Protein AF-0000000070044252 (afdb_homodimer)

Organism: NCBI:txid859350

InterPro domains:
  IPR023753 FAD/NAD(P)-binding domain [PF07992] (6-343)
  IPR036188 FAD/NAD(P)-binding domain superfamily [SSF51905] (4-217)
  IPR036188 FAD/NAD(P)-binding domain superfamily [SSF51905] (164-355)
  IPR045024 Alternative NADH dehydrogenase [PTHR43706] (3-430)
  IPR054585 External alternative NADH-ubiquinone oxidoreductase-like, C-terminal domain [PF22366] (367-426)

Structure (mmCIF, N/CA/C/O backbone):
data_AF-0000000070044252-model_v1
#
loop_
_entity.id
_entity.type
_entity.pdbx_description
1 polymer 'NADH:ubiquinone reductase (non-electrogenic)'
#
loop_
_atom_site.group_PDB
_atom_site.id
_atom_site.type_symbol
_atom_site.label_atom_id
_atom_site.label_alt_id
_atom_site.label_comp_id
_atom_site.label_asym_id
_atom_site.label_entity_id
_atom_site.label_seq_id
_atom_site.pdbx_PDB_ins_code
_atom_site.Cartn_x
_atom_site.Cartn_y
_atom_site.Cartn_z
_atom_site.occupancy
_atom_site.B_iso_or_equiv
_atom_site.auth_seq_id
_atom_site.auth_comp_id
_atom_site.auth_asym_id
_atom_site.auth_atom_id
_atom_site.pdbx_PDB_model_num
ATOM 1 N N . MET A 1 1 ? 35.156 29.438 9.219 1 39.16 1 MET A N 1
ATOM 2 C CA . MET A 1 1 ? 33.906 29.703 8.523 1 39.16 1 MET A CA 1
ATOM 3 C C . MET A 1 1 ? 32.781 29.984 9.508 1 39.16 1 MET A C 1
ATOM 5 O O . MET A 1 1 ? 32.688 29.344 10.555 1 39.16 1 MET A O 1
ATOM 9 N N . ALA A 1 2 ? 32.281 31.156 9.438 1 53.16 2 ALA A N 1
ATOM 10 C CA . ALA A 1 2 ? 31.344 31.625 10.438 1 53.16 2 ALA A CA 1
ATOM 11 C C . ALA A 1 2 ? 30.219 30.609 10.633 1 53.16 2 ALA A C 1
ATOM 13 O O . ALA A 1 2 ? 29.812 29.938 9.68 1 53.16 2 ALA A O 1
ATOM 14 N N . LYS A 1 3 ? 29.875 30.219 11.836 1 78.75 3 LYS A N 1
ATOM 15 C CA . LYS A 1 3 ? 28.891 2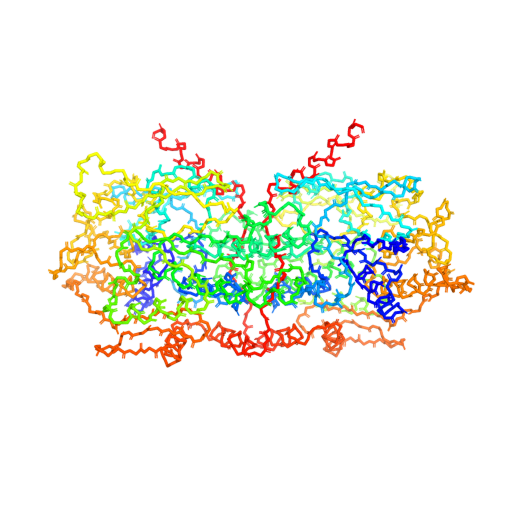9.219 12.203 1 78.75 3 LYS A CA 1
ATOM 16 C C . LYS A 1 3 ? 27.516 29.547 11.602 1 78.75 3 LYS A C 1
ATOM 18 O O . LYS A 1 3 ? 27.016 30.656 11.766 1 78.75 3 LYS A O 1
ATOM 23 N N . LYS A 1 4 ? 27 28.781 10.602 1 90.19 4 LYS A N 1
ATOM 24 C CA . LYS A 1 4 ? 25.703 28.984 9.969 1 90.19 4 LYS A CA 1
ATOM 25 C C . LYS A 1 4 ? 24.578 29 11 1 90.19 4 LYS A C 1
ATOM 27 O O . LYS A 1 4 ? 24.625 28.266 11.984 1 90.19 4 LYS A O 1
ATOM 32 N N . LYS A 1 5 ? 23.734 30.016 10.898 1 96.06 5 LYS A N 1
ATOM 33 C CA . LYS A 1 5 ? 22.5 29.969 11.688 1 96.06 5 LYS A CA 1
ATOM 34 C C . LYS A 1 5 ? 21.594 28.828 11.227 1 96.06 5 LYS A C 1
ATOM 36 O O . LYS A 1 5 ? 21.234 28.75 10.047 1 96.06 5 LYS A O 1
ATOM 41 N N . LYS A 1 6 ? 21.281 28.016 12.125 1 97.25 6 LYS A N 1
ATOM 42 C CA . LYS A 1 6 ? 20.5 26.812 11.812 1 97.25 6 LYS A CA 1
ATOM 43 C C . LYS A 1 6 ? 19.031 27.016 12.148 1 97.25 6 LYS A C 1
ATOM 45 O O . LYS A 1 6 ? 18.672 27.219 13.312 1 97.25 6 LYS A O 1
ATOM 50 N N . ILE A 1 7 ? 18.203 26.953 11.156 1 98.62 7 ILE A N 1
ATOM 51 C CA . ILE A 1 7 ? 16.75 26.969 11.32 1 98.62 7 ILE A CA 1
ATOM 52 C C . ILE A 1 7 ? 16.203 25.547 11.195 1 98.62 7 ILE A C 1
ATOM 54 O O . ILE A 1 7 ? 16.328 24.922 10.133 1 98.62 7 ILE A O 1
ATOM 58 N N . VAL A 1 8 ? 15.586 25 12.266 1 98.75 8 VAL A N 1
ATOM 59 C CA . VAL A 1 8 ? 15.031 23.656 12.273 1 98.75 8 VAL A CA 1
ATOM 60 C C . VAL A 1 8 ? 13.508 23.719 12.203 1 98.75 8 VAL A C 1
ATOM 62 O O . VAL A 1 8 ? 12.875 24.469 12.953 1 98.75 8 VAL A O 1
ATOM 65 N N . ILE A 1 9 ? 12.969 23.047 11.242 1 98.88 9 ILE A N 1
ATOM 66 C CA . ILE A 1 9 ? 11.531 22.922 11.078 1 98.88 9 ILE A CA 1
ATOM 67 C C . ILE A 1 9 ? 11.094 21.5 11.445 1 98.88 9 ILE A C 1
ATOM 69 O O . ILE A 1 9 ? 11.562 20.531 10.859 1 98.88 9 ILE A O 1
ATOM 73 N N . LEU A 1 10 ? 10.203 21.375 12.445 1 98.5 10 LEU A N 1
ATOM 74 C CA . LEU A 1 10 ? 9.695 20.078 12.867 1 98.5 10 LEU A CA 1
ATOM 75 C C . LEU A 1 10 ? 8.328 19.797 12.266 1 98.5 10 LEU A C 1
ATOM 77 O O . LEU A 1 10 ? 7.355 20.5 12.578 1 98.5 10 LEU A O 1
ATOM 81 N N . GLY A 1 11 ? 8.25 18.75 11.453 1 98 11 GLY A N 1
ATOM 82 C CA . GLY A 1 11 ? 7 18.391 10.797 1 98 11 GLY A CA 1
ATOM 83 C C . GLY A 1 11 ? 7.004 18.672 9.305 1 98 11 GLY A C 1
ATOM 84 O O . GLY A 1 11 ? 7.266 19.797 8.883 1 98 11 GLY A O 1
ATOM 85 N N . GLY A 1 12 ? 6.695 17.672 8.523 1 97.31 12 GLY A N 1
ATOM 86 C CA . GLY A 1 12 ? 6.672 17.781 7.074 1 97.31 12 GLY A CA 1
ATOM 87 C C . GLY A 1 12 ? 5.27 17.797 6.5 1 97.31 12 GLY A C 1
ATOM 88 O O . GLY A 1 12 ? 5.023 17.266 5.418 1 97.31 12 GLY A O 1
ATOM 89 N N . GLY A 1 13 ? 4.316 18.344 7.227 1 96.81 13 GLY A N 1
ATOM 90 C CA . GLY A 1 13 ? 2.971 18.562 6.723 1 96.81 13 GLY A CA 1
ATOM 91 C C . GLY A 1 13 ? 2.824 19.875 5.98 1 96.81 13 GLY A C 1
ATOM 92 O O . GLY A 1 13 ? 3.818 20.469 5.559 1 96.81 13 GLY A O 1
ATOM 93 N N . PHE A 1 14 ? 1.609 20.359 5.816 1 96.5 14 PHE A N 1
ATOM 94 C CA . PHE A 1 14 ? 1.312 21.547 5.027 1 96.5 14 PHE A CA 1
ATOM 95 C C . PHE A 1 14 ? 2.025 22.781 5.598 1 96.5 14 PHE A C 1
ATOM 97 O O . PHE A 1 14 ? 2.621 23.562 4.855 1 96.5 14 PHE A O 1
ATOM 104 N N . ALA A 1 15 ? 1.99 22.906 6.879 1 98.19 15 ALA A N 1
ATOM 105 C CA . ALA A 1 15 ? 2.602 24.062 7.52 1 98.19 15 ALA A CA 1
ATOM 106 C C . ALA A 1 15 ? 4.121 24.031 7.383 1 98.19 15 ALA A C 1
ATOM 108 O O . ALA A 1 15 ? 4.734 25 6.949 1 98.19 15 ALA A O 1
ATOM 109 N N . GLY A 1 16 ? 4.703 22.875 7.742 1 98.62 16 GLY A N 1
ATOM 110 C CA . GLY A 1 16 ? 6.152 22.766 7.707 1 98.62 16 GLY A CA 1
ATOM 111 C C . GLY A 1 16 ? 6.727 22.906 6.309 1 98.62 16 GLY A C 1
ATOM 112 O O . GLY A 1 16 ? 7.691 23.656 6.102 1 98.62 16 GLY A O 1
ATOM 113 N N . VAL A 1 17 ? 6.172 22.25 5.363 1 98 17 VAL A N 1
ATOM 114 C CA . VAL A 1 17 ? 6.668 22.266 3.99 1 98 17 VAL A CA 1
ATOM 115 C C . VAL A 1 17 ? 6.531 23.672 3.412 1 98 17 VAL A C 1
ATOM 117 O O . VAL A 1 17 ? 7.457 24.188 2.779 1 98 17 VAL A O 1
ATOM 120 N N . GLU A 1 18 ? 5.367 24.297 3.631 1 98 18 GLU A N 1
ATOM 121 C CA . GLU A 1 18 ? 5.176 25.656 3.137 1 98 18 GLU A CA 1
ATOM 122 C C . GLU A 1 18 ? 6.164 26.625 3.787 1 98 18 GLU A C 1
ATOM 124 O O . GLU A 1 18 ? 6.719 27.5 3.117 1 98 18 GLU A O 1
ATOM 129 N N . CYS A 1 19 ? 6.406 26.484 5.059 1 98.75 19 CYS A N 1
ATOM 130 C CA . CYS A 1 19 ? 7.375 27.344 5.746 1 98.75 19 CYS A CA 1
ATOM 131 C C . CYS A 1 19 ? 8.766 27.172 5.141 1 98.75 19 CYS A C 1
ATOM 133 O O . CYS A 1 19 ? 9.445 28.172 4.871 1 98.75 19 CYS A O 1
ATOM 135 N N . ALA A 1 20 ? 9.164 25.938 4.949 1 98.56 20 ALA A N 1
ATOM 136 C CA . ALA A 1 20 ? 10.469 25.672 4.344 1 98.56 20 ALA A CA 1
ATOM 137 C C . ALA A 1 20 ? 10.578 26.312 2.965 1 98.56 20 ALA A C 1
ATOM 139 O O . ALA A 1 20 ? 11.586 26.938 2.648 1 98.56 20 ALA A O 1
ATOM 140 N N . ARG A 1 21 ? 9.539 26.141 2.172 1 97.62 21 ARG A N 1
ATOM 141 C CA . ARG A 1 21 ? 9.531 26.703 0.829 1 97.62 21 ARG A CA 1
ATOM 142 C C . ARG A 1 21 ? 9.695 28.219 0.873 1 97.62 21 ARG A C 1
ATOM 144 O O . ARG A 1 21 ? 10.477 28.797 0.104 1 97.62 21 ARG A O 1
ATOM 151 N N . GLN A 1 22 ? 8.961 28.891 1.762 1 98.19 22 GLN A N 1
ATOM 152 C CA . GLN A 1 22 ? 9.039 30.328 1.91 1 98.19 22 GLN A CA 1
ATOM 153 C C . GLN A 1 22 ? 10.438 30.766 2.354 1 98.19 22 GLN A C 1
ATOM 155 O O . GLN A 1 22 ? 10.992 31.734 1.82 1 98.19 22 GLN A O 1
ATOM 160 N N . LEU A 1 23 ? 10.992 30.078 3.271 1 98.38 23 LEU A N 1
ATOM 161 C CA . LEU A 1 23 ? 12.32 30.406 3.773 1 98.38 23 LEU A CA 1
ATOM 162 C C . LEU A 1 23 ? 13.375 30.188 2.689 1 98.38 23 LEU A C 1
ATOM 164 O O . LEU A 1 23 ? 14.312 30.984 2.574 1 98.38 23 LEU A O 1
ATOM 168 N N . GLU A 1 24 ? 13.234 29.062 1.935 1 97.75 24 GLU A N 1
ATOM 169 C CA . GLU A 1 24 ? 14.141 28.859 0.81 1 97.75 24 GLU A CA 1
ATOM 170 C C . GLU A 1 24 ? 14.117 30.031 -0.15 1 97.75 24 GLU A C 1
ATOM 172 O O . GLU A 1 24 ? 15.156 30.469 -0.645 1 97.75 24 GLU A O 1
ATOM 177 N N . SER A 1 25 ? 12.906 30.516 -0.414 1 96.88 25 SER A N 1
ATOM 178 C CA . SER A 1 25 ? 12.742 31.641 -1.335 1 96.88 25 SER A CA 1
ATOM 179 C C . SER A 1 25 ? 13.336 32.906 -0.76 1 96.88 25 SER A C 1
ATOM 181 O O . SER A 1 25 ? 13.914 33.719 -1.492 1 96.88 25 SER A O 1
ATOM 183 N N . GLN A 1 26 ? 13.258 33.125 0.502 1 96.12 26 GLN A N 1
ATOM 184 C CA . GLN A 1 26 ? 13.703 34.344 1.156 1 96.12 26 GLN A CA 1
ATOM 185 C C . GLN A 1 26 ? 15.219 34.375 1.326 1 96.12 26 GLN A C 1
ATOM 187 O O . GLN A 1 26 ? 15.859 35.406 1.148 1 96.12 26 GLN A O 1
ATOM 192 N N . PHE A 1 27 ? 15.758 33.219 1.661 1 95.12 27 PHE A N 1
ATOM 193 C CA . PHE A 1 27 ? 17.188 33.188 1.953 1 95.12 27 PHE A CA 1
ATOM 194 C C . PHE A 1 27 ? 17.969 32.75 0.727 1 95.12 27 PHE A C 1
ATOM 196 O O . PHE A 1 27 ? 19.188 32.938 0.659 1 95.12 27 PHE A O 1
ATOM 203 N N . LYS A 1 28 ? 17.297 32.125 -0.243 1 88.81 28 LYS A N 1
ATOM 204 C CA . LYS A 1 28 ? 17.922 31.703 -1.494 1 88.81 28 LYS A CA 1
ATOM 205 C C . LYS A 1 28 ? 19.203 30.938 -1.234 1 88.81 28 LYS A C 1
ATOM 207 O O . LYS A 1 28 ? 19.203 29.969 -0.471 1 88.81 28 LYS A O 1
ATOM 212 N N . ASP A 1 29 ? 20.359 31.391 -1.718 1 87.44 29 ASP A N 1
ATOM 213 C CA . ASP A 1 29 ? 21.609 30.656 -1.571 1 87.44 29 ASP A CA 1
ATOM 214 C C . ASP A 1 29 ? 22.516 31.312 -0.527 1 87.44 29 ASP A C 1
ATOM 216 O O . ASP A 1 29 ? 23.734 31.297 -0.654 1 87.44 29 ASP A O 1
ATOM 220 N N . ASN A 1 30 ? 21.828 31.938 0.493 1 91.69 30 ASN A N 1
ATOM 221 C CA . ASN A 1 30 ? 22.578 32.562 1.57 1 91.69 30 ASN A CA 1
ATOM 222 C C . ASN A 1 30 ? 23.406 31.531 2.34 1 91.69 30 ASN A C 1
ATOM 224 O O . ASN A 1 30 ? 22.859 30.641 2.986 1 91.69 30 ASN A O 1
ATOM 228 N N . PRO A 1 31 ? 24.672 31.609 2.312 1 91.62 31 PRO A N 1
ATOM 229 C CA . PRO A 1 31 ? 25.531 30.594 2.93 1 91.62 31 PRO A CA 1
ATOM 230 C C . PRO A 1 31 ? 25.531 30.672 4.453 1 91.62 31 PRO A C 1
ATOM 232 O O . PRO A 1 31 ? 26.047 29.766 5.117 1 91.62 31 PRO A O 1
ATOM 235 N N . GLU A 1 32 ? 24.906 31.703 4.996 1 94.56 32 GLU A N 1
ATOM 236 C CA . GLU A 1 32 ? 24.906 31.875 6.445 1 94.56 32 GLU A CA 1
ATOM 237 C C . GLU A 1 32 ? 23.719 31.172 7.086 1 94.56 32 GLU A C 1
ATOM 239 O O . GLU A 1 32 ? 23.609 31.109 8.312 1 94.56 32 GLU A O 1
ATOM 244 N N . ILE A 1 33 ? 22.859 30.688 6.285 1 96.94 33 ILE A N 1
ATOM 245 C CA . ILE A 1 33 ? 21.641 30.078 6.801 1 96.94 33 ILE A CA 1
ATOM 246 C C . ILE A 1 33 ? 21.578 28.609 6.402 1 96.94 33 ILE A C 1
ATOM 248 O O . ILE A 1 33 ? 21.875 28.25 5.258 1 96.94 33 ILE A O 1
ATOM 252 N N . GLU A 1 34 ? 21.312 27.75 7.348 1 96.88 34 GLU A N 1
ATOM 253 C CA . GLU A 1 34 ? 21.031 26.344 7.102 1 96.88 34 GLU A CA 1
ATOM 254 C C . GLU A 1 34 ? 19.609 25.984 7.477 1 96.88 34 GLU A C 1
ATOM 256 O O . GLU A 1 34 ? 19.172 26.219 8.609 1 96.88 34 GLU A O 1
ATOM 261 N N . LEU A 1 35 ? 18.906 25.484 6.52 1 98 35 LEU A N 1
ATOM 262 C CA . LEU A 1 35 ? 17.547 25 6.766 1 98 35 LEU A CA 1
ATOM 263 C C . LEU A 1 35 ? 17.547 23.484 6.941 1 98 35 LEU A C 1
ATOM 265 O O . LEU A 1 35 ? 18.172 22.766 6.156 1 98 35 LEU A O 1
ATOM 269 N N . LEU A 1 36 ? 16.891 23 7.996 1 98 36 LEU A N 1
ATOM 270 C CA . LEU A 1 36 ? 16.75 21.578 8.273 1 98 36 LEU A CA 1
ATOM 271 C C . LEU A 1 36 ? 15.32 21.234 8.664 1 98 36 LEU A C 1
ATOM 273 O O . LEU A 1 36 ? 14.719 21.906 9.492 1 98 36 LEU A O 1
ATOM 277 N N . MET A 1 37 ? 14.789 20.219 8.023 1 98.44 37 MET A N 1
ATOM 278 C CA . MET A 1 37 ? 13.445 19.75 8.344 1 98.44 37 MET A CA 1
ATOM 279 C C . MET A 1 37 ? 13.477 18.312 8.859 1 98.44 37 MET A C 1
ATOM 281 O O . MET A 1 37 ? 14.203 17.484 8.328 1 98.44 37 MET A O 1
ATOM 285 N N . VAL A 1 38 ? 12.734 18.078 9.914 1 97.31 38 VAL A N 1
ATOM 286 C CA . VAL A 1 38 ? 12.547 16.734 10.453 1 97.31 38 VAL A CA 1
ATOM 287 C C . VAL A 1 38 ? 11.102 16.297 10.258 1 97.31 38 VAL A C 1
ATOM 289 O O . VAL A 1 38 ? 10.172 17.031 10.586 1 97.31 38 VAL A O 1
ATOM 292 N N . SER A 1 39 ? 10.922 15.18 9.719 1 96.25 39 SER A N 1
ATOM 293 C CA . SER A 1 39 ? 9.578 14.625 9.562 1 96.25 39 SER A CA 1
ATOM 294 C C . SER A 1 39 ? 9.594 13.102 9.609 1 96.25 39 SER A C 1
ATOM 296 O O . SER A 1 39 ? 10.547 12.477 9.141 1 96.25 39 SER A O 1
ATOM 298 N N . GLU A 1 40 ? 8.547 12.539 10.156 1 91.06 40 GLU A N 1
ATOM 299 C CA . GLU A 1 40 ? 8.438 11.086 10.219 1 91.06 40 GLU A CA 1
ATOM 300 C C . GLU A 1 40 ? 8.273 10.484 8.828 1 91.06 40 GLU A C 1
ATOM 302 O O . GLU A 1 40 ? 8.82 9.414 8.539 1 91.06 40 GLU A O 1
ATOM 307 N N . ASP A 1 41 ? 7.5 11.133 8.078 1 92.56 41 ASP A N 1
ATOM 308 C CA . ASP A 1 41 ? 7.305 10.734 6.691 1 92.56 41 ASP A CA 1
ATOM 309 C C . ASP A 1 41 ? 8.141 11.602 5.746 1 92.56 41 ASP A C 1
ATOM 311 O O . ASP A 1 41 ? 8.273 12.805 5.957 1 92.56 41 ASP A O 1
ATOM 315 N N . ASN A 1 42 ? 8.578 11.031 4.652 1 95.88 42 ASN A N 1
ATOM 316 C CA . ASN A 1 42 ? 9.406 11.797 3.725 1 95.88 42 ASN A CA 1
ATOM 317 C C . ASN A 1 42 ? 8.562 12.43 2.617 1 95.88 42 ASN A C 1
ATOM 319 O O . ASN A 1 42 ? 9.078 12.742 1.543 1 95.88 42 ASN A O 1
ATOM 323 N N . PHE A 1 43 ? 7.301 12.523 2.844 1 95.25 43 PHE A N 1
ATOM 324 C CA . PHE A 1 43 ? 6.402 13.086 1.841 1 95.25 43 PHE A CA 1
ATOM 325 C C . PHE A 1 43 ? 5.367 13.992 2.492 1 95.25 43 PHE A C 1
ATOM 327 O O . PHE A 1 43 ? 5.078 13.859 3.684 1 95.25 43 PHE A O 1
ATOM 334 N N . LEU A 1 44 ? 4.914 14.977 1.711 1 95.12 44 LEU A N 1
ATOM 335 C CA . LEU A 1 44 ? 3.721 15.742 2.051 1 95.12 44 LEU A CA 1
ATOM 336 C C . LEU A 1 44 ? 2.459 15 1.623 1 95.12 44 LEU A C 1
ATOM 338 O O . LEU A 1 44 ? 2.297 14.664 0.447 1 95.12 44 LEU A O 1
ATOM 342 N N . LEU A 1 45 ? 1.66 14.672 2.551 1 93.94 45 LEU A N 1
ATOM 343 C CA . LEU A 1 45 ? 0.406 13.977 2.285 1 93.94 45 LEU A CA 1
ATOM 344 C C . LEU A 1 45 ? -0.715 14.969 1.996 1 93.94 45 LEU A C 1
ATOM 346 O O . LEU A 1 45 ? -0.959 15.883 2.785 1 93.94 45 LEU A O 1
ATOM 350 N N . PHE A 1 46 ? -1.303 14.758 0.909 1 93 46 PHE A N 1
ATOM 351 C CA . PHE A 1 46 ? -2.473 15.57 0.603 1 93 46 PHE A CA 1
ATOM 352 C C . PHE A 1 46 ? -3.729 14.977 1.223 1 93 46 PHE A C 1
ATOM 354 O O . PHE A 1 46 ? -4.504 14.305 0.54 1 93 46 PHE A O 1
ATOM 361 N N . THR A 1 47 ? -4.023 15.328 2.387 1 91.5 47 THR A N 1
ATOM 362 C CA . THR A 1 47 ? -4.957 14.656 3.289 1 91.5 47 THR A CA 1
ATOM 363 C C . THR A 1 47 ? -6.391 14.812 2.795 1 91.5 47 THR A C 1
ATOM 365 O O . THR A 1 47 ? -7.23 13.938 3.035 1 91.5 47 THR A O 1
ATOM 368 N N . PRO A 1 48 ? -6.777 15.883 2.107 1 88.75 48 PRO A N 1
ATOM 369 C CA . PRO A 1 48 ? -8.164 16.016 1.665 1 88.75 48 PRO A CA 1
ATOM 370 C C . PRO A 1 48 ? -8.586 14.906 0.707 1 88.75 48 PRO A C 1
ATOM 372 O O . PRO A 1 48 ? -9.781 14.648 0.54 1 88.75 48 PRO A O 1
ATOM 375 N N . MET A 1 49 ? -7.652 14.281 0.146 1 92.31 49 MET A N 1
ATOM 376 C CA . MET A 1 49 ? -7.973 13.273 -0.86 1 92.31 49 MET A CA 1
ATOM 377 C C . MET A 1 49 ? -7.906 11.867 -0.267 1 92.31 49 MET A C 1
ATOM 379 O O . MET A 1 49 ? -8.102 10.883 -0.975 1 92.31 49 MET A O 1
ATOM 383 N N . LEU A 1 50 ? -7.672 11.758 0.987 1 93.62 50 LEU A N 1
ATOM 384 C CA . LEU A 1 50 ? -7.535 10.469 1.655 1 93.62 50 LEU A CA 1
ATOM 385 C C . LEU A 1 50 ? -8.789 9.617 1.458 1 93.62 50 LEU A C 1
ATOM 387 O O . LEU A 1 50 ? -8.695 8.422 1.165 1 93.62 50 LEU A O 1
ATOM 391 N N . PRO A 1 51 ? -10.023 10.234 1.596 1 94.75 51 PRO A N 1
ATOM 392 C CA . PRO A 1 51 ? -11.219 9.414 1.399 1 94.75 51 PRO A CA 1
ATOM 393 C C . PRO A 1 51 ? -11.273 8.766 0.016 1 94.75 51 PRO A C 1
ATOM 395 O O . PRO A 1 51 ? -11.773 7.648 -0.13 1 94.75 51 PRO A O 1
ATOM 398 N N . GLN A 1 52 ? -10.742 9.484 -0.953 1 93.06 52 GLN A N 1
ATOM 399 C CA . GLN A 1 52 ? -10.75 8.945 -2.311 1 93.06 52 GLN A CA 1
ATOM 400 C C . GLN A 1 52 ? -9.758 7.793 -2.451 1 93.06 52 GLN A C 1
ATOM 402 O O . GLN A 1 52 ? -9.953 6.898 -3.275 1 93.06 52 GLN A O 1
ATOM 407 N N . VAL A 1 53 ? -8.703 7.82 -1.708 1 92 53 VAL A N 1
ATOM 408 C CA . VAL A 1 53 ? -7.789 6.684 -1.658 1 92 53 VAL A CA 1
ATOM 409 C C . VAL A 1 53 ? -8.484 5.488 -1.008 1 92 53 VAL A C 1
ATOM 411 O O . VAL A 1 53 ? -8.422 4.371 -1.52 1 92 53 VAL A O 1
ATOM 414 N N . ALA A 1 54 ? -9.195 5.754 0.066 1 93.75 54 ALA A N 1
ATOM 415 C CA . ALA A 1 54 ? -9.891 4.695 0.792 1 93.75 54 ALA A CA 1
ATOM 416 C C . ALA A 1 54 ? -10.961 4.043 -0.079 1 93.75 54 ALA A C 1
ATOM 418 O O . ALA A 1 54 ? -11.25 2.855 0.068 1 93.75 54 ALA A O 1
ATOM 419 N N . SER A 1 55 ? -11.531 4.816 -0.971 1 93.44 55 SER A N 1
ATOM 420 C CA . SER A 1 55 ? -12.594 4.285 -1.822 1 93.44 55 SER A CA 1
ATOM 421 C C . SER A 1 55 ? -12.023 3.656 -3.088 1 93.44 55 SER A C 1
ATOM 423 O O . SER A 1 55 ? -12.758 3.068 -3.883 1 93.44 55 SER A O 1
ATOM 425 N N . GLY A 1 56 ? -10.75 3.812 -3.297 1 88.81 56 GLY A N 1
ATOM 426 C CA . GLY A 1 56 ? -10.109 3.201 -4.453 1 88.81 56 GLY A CA 1
ATOM 427 C C . GLY A 1 56 ? -10.156 4.074 -5.691 1 88.81 56 GLY A C 1
ATOM 428 O O . GLY A 1 56 ? -9.758 3.645 -6.773 1 88.81 56 GLY A O 1
ATOM 429 N N . MET A 1 57 ? -10.555 5.281 -5.578 1 87.25 57 MET A N 1
ATOM 430 C CA . MET A 1 57 ? -10.625 6.188 -6.723 1 87.25 57 MET A CA 1
ATOM 431 C C . MET A 1 57 ? -9.227 6.664 -7.125 1 87.25 57 MET A C 1
ATOM 433 O O . MET A 1 57 ? -8.922 6.762 -8.312 1 87.25 57 MET A O 1
ATOM 437 N N . ILE A 1 58 ? -8.492 6.988 -6.117 1 88.31 58 ILE A N 1
ATOM 438 C CA . ILE A 1 58 ? -7.145 7.5 -6.34 1 88.31 58 ILE A CA 1
ATOM 439 C C . ILE A 1 58 ? -6.121 6.512 -5.781 1 88.31 58 ILE A C 1
ATOM 441 O O . ILE A 1 58 ? -6.332 5.926 -4.715 1 88.31 58 ILE A O 1
ATOM 445 N N . GLU A 1 59 ? -5.035 6.379 -6.555 1 88.19 59 GLU A N 1
ATOM 446 C CA . GLU A 1 59 ? -3.953 5.52 -6.086 1 88.19 59 GLU A CA 1
ATOM 447 C C . GLU A 1 59 ? -3.189 6.176 -4.938 1 88.19 59 GLU A C 1
ATOM 449 O O . GLU A 1 59 ? -3.018 7.395 -4.914 1 88.19 59 GLU A O 1
ATOM 454 N N . THR A 1 60 ? -2.701 5.375 -4.09 1 87.19 60 THR A N 1
ATOM 455 C CA . THR A 1 60 ? -2.051 5.801 -2.855 1 87.19 60 THR A CA 1
ATOM 456 C C . THR A 1 60 ? -0.891 6.75 -3.154 1 87.19 60 THR A C 1
ATOM 458 O O . THR A 1 60 ? -0.784 7.816 -2.551 1 87.19 60 THR A O 1
ATOM 461 N N . ARG A 1 61 ? -0.115 6.441 -4.098 1 88.06 61 ARG A N 1
ATOM 462 C CA . ARG A 1 61 ? 1.118 7.176 -4.348 1 88.06 61 ARG A CA 1
ATOM 463 C C . ARG A 1 61 ? 0.83 8.516 -5.016 1 88.06 61 ARG A C 1
ATOM 465 O O . ARG A 1 61 ? 1.704 9.383 -5.086 1 88.06 61 ARG A O 1
ATOM 472 N N . HIS A 1 62 ? -0.376 8.703 -5.434 1 88.94 62 HIS A N 1
ATOM 473 C CA . HIS A 1 62 ? -0.669 9.891 -6.227 1 88.94 62 HIS A CA 1
ATOM 474 C C . HIS A 1 62 ? -0.93 11.094 -5.332 1 88.94 62 HIS A C 1
ATOM 476 O O . HIS A 1 62 ? -0.877 12.242 -5.793 1 88.94 62 HIS A O 1
ATOM 482 N N . ILE A 1 63 ? -1.131 10.852 -4.039 1 89.94 63 ILE A N 1
ATOM 483 C CA . ILE A 1 63 ? -1.454 11.984 -3.18 1 89.94 63 ILE A CA 1
ATOM 484 C C . ILE A 1 63 ? -0.316 12.219 -2.189 1 89.94 63 ILE A C 1
ATOM 486 O O . ILE A 1 63 ? -0.506 12.875 -1.162 1 89.94 63 ILE A O 1
ATOM 490 N N . VAL A 1 64 ? 0.81 11.594 -2.4 1 92.12 64 VAL A N 1
ATOM 491 C CA . VAL A 1 64 ? 1.997 11.82 -1.582 1 92.12 64 VAL A CA 1
ATOM 492 C C . VAL A 1 64 ? 3.074 12.508 -2.416 1 92.12 64 VAL A C 1
ATOM 494 O O . VAL A 1 64 ? 3.436 12.031 -3.494 1 92.12 64 VAL A O 1
ATOM 497 N N . LEU A 1 65 ? 3.547 13.617 -1.937 1 91.94 65 LEU A N 1
ATOM 498 C CA . LEU A 1 65 ? 4.582 14.383 -2.615 1 91.94 65 LEU A CA 1
ATOM 499 C C . LEU A 1 65 ? 5.891 14.344 -1.835 1 91.94 65 LEU A C 1
ATOM 501 O O . LEU A 1 65 ? 5.977 14.883 -0.729 1 91.94 65 LEU A O 1
ATOM 505 N N . PRO A 1 66 ? 6.926 13.719 -2.424 1 93.94 66 PRO A N 1
ATOM 506 C CA . PRO A 1 66 ? 8.195 13.688 -1.694 1 93.94 66 PRO A CA 1
ATOM 507 C C . PRO A 1 66 ? 8.688 15.086 -1.312 1 93.94 66 PRO A C 1
ATOM 509 O O . PRO A 1 66 ? 8.781 15.969 -2.17 1 93.94 66 PRO A O 1
ATOM 512 N N . ILE A 1 67 ? 9.023 15.25 -0.061 1 96.12 67 ILE A N 1
ATOM 513 C CA . ILE A 1 67 ? 9.406 16.562 0.466 1 96.12 67 ILE A CA 1
ATOM 514 C C . ILE A 1 67 ? 10.641 17.062 -0.269 1 96.12 67 ILE A C 1
ATOM 516 O O . ILE A 1 67 ? 10.734 18.25 -0.592 1 96.12 67 ILE A O 1
ATOM 520 N N . ARG A 1 68 ? 11.555 16.172 -0.632 1 94.88 68 ARG A N 1
ATOM 521 C CA . ARG A 1 68 ? 12.812 16.516 -1.282 1 94.88 68 ARG A CA 1
ATOM 522 C C . ARG A 1 68 ? 12.57 17.125 -2.662 1 94.88 68 ARG A C 1
ATOM 524 O O . ARG A 1 68 ? 13.414 17.859 -3.186 1 94.88 68 ARG A O 1
ATOM 531 N N . THR A 1 69 ? 11.43 16.797 -3.279 1 92.81 69 THR A N 1
ATOM 532 C CA . THR A 1 69 ? 11.125 17.328 -4.605 1 92.81 69 THR A CA 1
ATOM 533 C C . THR A 1 69 ? 10.508 18.719 -4.5 1 92.81 69 THR A C 1
ATOM 535 O O . THR A 1 69 ? 10.469 19.453 -5.484 1 92.81 69 THR A O 1
ATOM 538 N N . ILE A 1 70 ? 10.023 19.109 -3.312 1 92.94 70 ILE A N 1
ATOM 539 C CA . ILE A 1 70 ? 9.367 20.391 -3.074 1 92.94 70 ILE A CA 1
ATOM 540 C C . ILE A 1 70 ? 10.367 21.375 -2.459 1 92.94 70 ILE A C 1
ATOM 542 O O . ILE A 1 70 ? 10.445 22.531 -2.877 1 92.94 70 ILE A O 1
ATOM 546 N N . CYS A 1 71 ? 11.078 20.891 -1.456 1 95 71 CYS A N 1
ATOM 547 C CA . CYS A 1 71 ? 12.086 21.672 -0.748 1 95 71 CYS A CA 1
ATOM 548 C C . CYS A 1 71 ? 13.492 21.203 -1.11 1 95 71 CYS A C 1
ATOM 550 O O . CYS A 1 71 ? 14.062 20.344 -0.431 1 95 71 CYS A O 1
ATOM 552 N N . LYS A 1 72 ? 14.109 21.844 -2.01 1 92.25 72 LYS A N 1
ATOM 553 C CA . LYS A 1 72 ? 15.344 21.328 -2.605 1 92.25 72 LYS A CA 1
ATOM 554 C C . LYS A 1 72 ? 16.562 21.828 -1.836 1 92.25 72 LYS A C 1
ATOM 556 O O . LYS A 1 72 ? 17.641 21.234 -1.93 1 92.25 72 LYS A O 1
ATOM 561 N N . LYS A 1 73 ? 16.375 22.922 -1.093 1 95 73 LYS A N 1
ATOM 562 C CA . LYS A 1 73 ? 17.531 23.516 -0.412 1 95 73 LYS A CA 1
ATOM 563 C C . LYS A 1 73 ? 17.484 23.234 1.088 1 95 73 LYS A C 1
ATOM 565 O O . LYS A 1 73 ? 18.359 23.672 1.834 1 95 73 LYS A O 1
ATOM 570 N N . THR A 1 74 ? 16.484 22.562 1.523 1 96.81 74 THR A N 1
ATOM 571 C CA . THR A 1 74 ? 16.328 22.219 2.932 1 96.81 74 THR A CA 1
ATOM 572 C C . THR A 1 74 ? 16.875 20.812 3.205 1 96.81 74 THR A C 1
ATOM 574 O O . THR A 1 74 ? 16.484 19.859 2.555 1 96.81 74 THR A O 1
ATOM 577 N N . LYS A 1 75 ? 17.844 20.734 4.137 1 96.19 75 LYS A N 1
ATOM 578 C CA . LYS A 1 75 ? 18.266 19.406 4.59 1 96.19 75 LYS A CA 1
ATOM 579 C C . LYS A 1 75 ? 17.109 18.656 5.234 1 96.19 75 LYS A C 1
ATOM 581 O O . LYS A 1 75 ? 16.375 19.219 6.043 1 96.19 75 LYS A O 1
ATOM 586 N N . PHE A 1 76 ? 17.016 17.422 4.832 1 96.75 76 PHE A N 1
ATOM 587 C CA . PHE A 1 76 ? 15.867 16.672 5.309 1 96.75 76 PHE A CA 1
ATOM 588 C C . PHE A 1 76 ? 16.312 15.477 6.145 1 96.75 76 PHE A C 1
ATOM 590 O O . PHE A 1 76 ? 17.203 14.727 5.738 1 96.75 76 PHE A O 1
ATOM 597 N N . TYR A 1 77 ? 15.68 15.344 7.27 1 93.69 77 TYR A N 1
ATOM 598 C CA . TYR A 1 77 ? 15.867 14.195 8.148 1 93.69 77 TYR A CA 1
ATOM 599 C C . TYR A 1 77 ? 14.555 13.453 8.367 1 93.69 77 TYR A C 1
ATOM 601 O O . TYR A 1 77 ? 13.617 13.992 8.969 1 93.69 77 TYR A O 1
ATOM 609 N N . GLU A 1 78 ? 14.578 12.234 7.836 1 92.31 78 GLU A N 1
ATOM 610 C CA . GLU A 1 78 ? 13.438 11.383 8.156 1 92.31 78 GLU A CA 1
ATOM 611 C C . GLU A 1 78 ? 13.555 10.805 9.562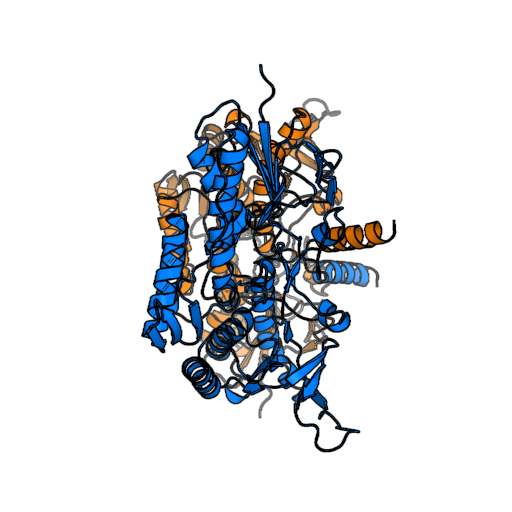 1 92.31 78 GLU A C 1
ATOM 613 O O . GLU A 1 78 ? 14.414 9.961 9.82 1 92.31 78 GLU A O 1
ATOM 618 N N . GLY A 1 79 ? 12.695 11.32 10.484 1 89.44 79 GLY A N 1
ATOM 619 C CA . GLY A 1 79 ? 12.766 10.867 11.867 1 89.44 79 GLY A CA 1
ATOM 620 C C . GLY A 1 79 ? 11.609 11.352 12.711 1 89.44 79 GLY A C 1
ATOM 621 O O . GLY A 1 79 ? 10.852 12.234 12.297 1 89.44 79 GLY A O 1
ATOM 622 N N . ARG A 1 80 ? 11.508 10.68 13.852 1 90.06 80 ARG A N 1
ATOM 623 C CA . ARG A 1 80 ? 10.469 11.047 14.805 1 90.06 80 ARG A CA 1
ATOM 624 C C . ARG A 1 80 ? 11.055 11.844 15.969 1 90.06 80 ARG A C 1
ATOM 626 O O . ARG A 1 80 ? 12.047 11.43 16.578 1 90.06 80 ARG A O 1
ATOM 633 N N . VAL A 1 81 ? 10.438 12.953 16.25 1 93.31 81 VAL A N 1
ATOM 634 C CA . VAL A 1 81 ? 10.898 13.812 17.328 1 93.31 81 VAL A CA 1
ATOM 635 C C . VAL A 1 81 ? 10.586 13.156 18.672 1 93.31 81 VAL A C 1
ATOM 637 O O . VAL A 1 81 ? 9.438 12.781 18.938 1 93.31 81 VAL A O 1
ATOM 640 N N . LYS A 1 82 ? 11.594 13.016 19.469 1 89.31 82 LYS A N 1
ATOM 641 C CA . LYS A 1 82 ? 11.438 12.461 20.812 1 89.31 82 LYS A CA 1
ATOM 642 C C . LYS A 1 82 ? 11.18 13.57 21.844 1 89.31 82 LYS A C 1
ATOM 644 O O . LYS A 1 82 ? 10.281 13.453 22.672 1 89.31 82 LYS A O 1
ATOM 649 N N . ASN A 1 83 ? 12.031 14.586 21.734 1 91.25 83 ASN A N 1
ATOM 650 C CA . ASN A 1 83 ? 11.969 15.664 22.719 1 91.25 83 ASN A CA 1
ATOM 651 C C . ASN A 1 83 ? 12.484 16.984 22.141 1 91.25 83 ASN A C 1
ATOM 653 O O . ASN A 1 83 ? 13.359 16.984 21.281 1 91.25 83 ASN A O 1
ATOM 657 N N . ILE A 1 84 ? 11.844 18.031 22.719 1 95 84 ILE A N 1
ATOM 658 C CA . ILE A 1 84 ? 12.305 19.391 22.391 1 95 84 ILE A CA 1
ATOM 659 C C . ILE A 1 84 ? 12.742 20.094 23.672 1 95 84 ILE A C 1
ATOM 661 O O . ILE A 1 84 ? 11.945 20.281 24.594 1 95 84 ILE A O 1
ATOM 665 N N . ASP A 1 85 ? 13.977 20.531 23.766 1 93.88 85 ASP A N 1
ATOM 666 C CA . ASP A 1 85 ? 14.523 21.312 24.875 1 93.88 85 ASP A CA 1
ATOM 667 C C . ASP A 1 85 ? 14.766 22.75 24.453 1 93.88 85 ASP A C 1
ATOM 669 O O . ASP A 1 85 ? 15.828 23.078 23.906 1 93.88 85 ASP A O 1
ATOM 673 N N . PRO A 1 86 ? 13.828 23.609 24.797 1 94.62 86 PRO A N 1
ATOM 674 C CA . PRO A 1 86 ? 13.984 25 24.344 1 94.62 86 PRO A CA 1
ATOM 675 C C . PRO A 1 86 ? 15.086 25.75 25.094 1 94.62 86 PRO A C 1
ATOM 677 O O . PRO A 1 86 ? 15.602 26.75 24.609 1 94.62 86 PRO A O 1
ATOM 680 N N . TYR A 1 87 ? 15.453 25.359 26.266 1 94.75 87 TYR A N 1
ATOM 681 C CA . TYR A 1 87 ? 16.516 26 27.016 1 94.75 87 TYR A CA 1
ATOM 682 C C . TYR A 1 87 ? 17.891 25.672 26.438 1 94.75 87 TYR A C 1
ATOM 684 O O . TYR A 1 87 ? 18.734 26.547 26.25 1 94.75 87 TYR A O 1
ATOM 692 N N . GLY A 1 88 ? 18.094 24.375 26.172 1 95.12 88 GLY A N 1
ATOM 693 C CA . GLY A 1 88 ? 19.328 23.938 25.547 1 95.12 88 GLY A CA 1
ATOM 694 C C . GLY A 1 88 ? 19.328 24.094 24.047 1 95.12 88 GLY A C 1
ATOM 695 O O . GLY A 1 88 ? 20.359 23.906 23.391 1 95.12 88 GLY A O 1
ATOM 696 N N . LYS A 1 89 ? 18.188 24.453 23.484 1 97.06 89 LYS A N 1
ATOM 697 C CA . LYS A 1 89 ? 17.984 24.594 22.047 1 97.06 89 LYS A CA 1
ATOM 698 C C . LYS A 1 89 ? 18.375 23.328 21.297 1 97.06 89 LYS A C 1
ATOM 700 O O . LYS A 1 89 ? 19.141 23.375 20.344 1 97.06 89 LYS A O 1
ATOM 705 N N . LEU A 1 90 ? 17.781 22.25 21.797 1 95.94 90 LEU A N 1
ATOM 706 C CA . LEU A 1 90 ? 18.078 20.938 21.25 1 95.94 90 LEU A CA 1
ATOM 707 C C . LEU A 1 90 ? 16.781 20.188 20.922 1 95.94 90 LEU A C 1
ATOM 709 O O . LEU A 1 90 ? 15.828 20.219 21.688 1 95.94 90 LEU A O 1
ATOM 713 N N . VAL A 1 91 ? 16.797 19.516 19.766 1 96.44 91 VAL A N 1
ATOM 714 C CA . VAL A 1 91 ? 15.758 18.562 19.375 1 96.44 91 VAL A CA 1
ATOM 715 C C . VAL A 1 91 ? 16.344 17.156 19.312 1 96.44 91 VAL A C 1
ATOM 717 O O . VAL A 1 91 ? 17.344 16.922 18.609 1 96.44 91 VAL A O 1
ATOM 720 N N . THR A 1 92 ? 15.758 16.266 20.031 1 93.81 92 THR A N 1
ATOM 721 C CA . THR A 1 92 ? 16.234 14.891 20.016 1 93.81 92 THR A CA 1
ATOM 722 C C . THR A 1 92 ? 15.266 13.992 19.25 1 93.81 92 THR A C 1
ATOM 724 O O . THR A 1 92 ? 14.047 14.094 19.422 1 93.81 92 THR A O 1
ATOM 727 N N . LEU A 1 93 ? 15.836 13.227 18.344 1 91.69 93 LEU A N 1
ATOM 728 C CA . LEU A 1 93 ? 15.055 12.273 17.562 1 91.69 93 LEU A CA 1
ATOM 729 C C . LEU A 1 93 ? 15.172 10.867 18.141 1 91.69 93 LEU A C 1
ATOM 731 O O . LEU A 1 93 ? 16.219 10.508 18.703 1 91.69 93 LEU A O 1
ATOM 735 N N . TRP A 1 94 ? 14.07 10.156 17.984 1 85.75 94 TRP A N 1
ATOM 736 C CA . TRP A 1 94 ? 14.102 8.758 18.406 1 85.75 94 TRP A CA 1
ATOM 737 C C . TRP A 1 94 ? 15.094 7.957 17.562 1 85.75 94 TRP A C 1
ATOM 739 O O . TRP A 1 94 ? 15.242 8.195 16.359 1 85.75 94 TRP A O 1
ATOM 749 N N . GLY A 1 95 ? 15.758 7.051 18.25 1 77.44 95 GLY A N 1
ATOM 750 C CA . GLY A 1 95 ? 16.516 6.035 17.531 1 77.44 95 GLY A CA 1
ATOM 751 C C . GLY A 1 95 ? 15.734 4.758 17.297 1 77.44 95 GLY A C 1
ATOM 752 O O . GLY A 1 95 ? 14.719 4.516 17.969 1 77.44 95 GLY A O 1
ATOM 753 N N . THR A 1 96 ? 16.031 4.137 16.172 1 68.88 96 THR A N 1
ATOM 754 C CA . THR A 1 96 ? 15.5 2.799 15.922 1 68.88 96 THR A CA 1
ATOM 755 C C . THR A 1 96 ? 16.625 1.765 15.906 1 68.88 96 THR A C 1
ATOM 757 O O . THR A 1 96 ? 17.766 2.078 16.234 1 68.88 96 THR A O 1
ATOM 760 N N . GLY A 1 97 ? 16.156 0.471 15.844 1 61.56 97 GLY A N 1
ATOM 761 C CA . GLY A 1 97 ? 17.172 -0.57 15.711 1 61.56 97 GLY A CA 1
ATOM 762 C C . GLY A 1 97 ? 18.188 -0.282 14.625 1 61.56 97 GLY A C 1
ATOM 763 O O . GLY A 1 97 ? 19.375 -0.609 14.773 1 61.56 97 GLY A O 1
ATOM 764 N N . ASP A 1 98 ? 17.734 0.5 13.648 1 64.69 98 ASP A N 1
ATOM 765 C CA . ASP A 1 98 ? 18.594 0.709 12.492 1 64.69 98 ASP A CA 1
ATOM 766 C C . ASP A 1 98 ? 19.125 2.139 12.453 1 64.69 98 ASP A C 1
ATOM 768 O O . ASP A 1 98 ? 20.016 2.459 11.648 1 64.69 98 ASP A O 1
ATOM 772 N N . LYS A 1 99 ? 18.469 3.025 13.344 1 71.31 99 LYS A N 1
ATOM 773 C CA . LYS A 1 99 ? 18.844 4.438 13.352 1 71.31 99 LYS A CA 1
ATOM 774 C C . LYS A 1 99 ? 19.219 4.898 14.758 1 71.31 99 LYS A C 1
ATOM 776 O O . LYS A 1 99 ? 18.484 4.648 15.719 1 71.31 99 LYS A O 1
ATOM 781 N N . ARG A 1 100 ? 20.359 5.504 14.828 1 75.56 100 ARG A N 1
ATOM 782 C CA . ARG A 1 100 ? 20.75 6.051 16.125 1 75.56 100 ARG A CA 1
ATOM 783 C C . ARG A 1 100 ? 19.938 7.293 16.453 1 75.56 100 ARG A C 1
ATOM 785 O O . ARG A 1 100 ? 19.484 8 15.562 1 75.56 100 ARG A O 1
ATOM 792 N N . SER A 1 101 ? 19.766 7.402 17.766 1 84.69 101 SER A N 1
ATOM 793 C CA . SER A 1 101 ? 19.188 8.664 18.234 1 84.69 101 SER A CA 1
ATOM 794 C C . SER A 1 101 ? 20.141 9.828 17.969 1 84.69 101 SER A C 1
ATOM 796 O O . SER A 1 101 ? 21.359 9.703 18.141 1 84.69 101 SER A O 1
ATOM 798 N N . ILE A 1 102 ? 19.562 10.883 17.438 1 88.19 102 ILE A N 1
ATOM 799 C CA . ILE A 1 102 ? 20.406 12.039 17.141 1 88.19 102 ILE A CA 1
ATOM 800 C C . ILE A 1 102 ? 19.828 13.281 17.812 1 88.19 102 ILE A C 1
ATOM 802 O O . ILE A 1 102 ? 18.625 13.367 18.047 1 88.19 102 ILE A O 1
ATOM 806 N N . SER A 1 103 ? 20.703 14.172 18.234 1 93.88 103 SER A N 1
ATOM 807 C CA . SER A 1 103 ? 20.344 15.492 18.75 1 93.88 103 SER A CA 1
ATOM 808 C C . SER A 1 103 ? 20.719 16.594 17.781 1 93.88 103 SER A C 1
ATOM 810 O O . SER A 1 103 ? 21.859 16.625 17.281 1 93.88 103 SER A O 1
ATOM 812 N N . ILE A 1 104 ? 19.797 17.453 17.547 1 95.81 104 ILE A N 1
ATOM 813 C CA . ILE A 1 104 ? 20 18.531 16.594 1 95.81 104 ILE A CA 1
ATOM 814 C C . ILE A 1 104 ? 19.906 19.875 17.312 1 95.81 104 ILE A C 1
ATOM 816 O O . ILE A 1 104 ? 18.891 20.188 17.922 1 95.81 104 ILE A O 1
ATOM 820 N N . HIS A 1 105 ? 21 20.625 17.25 1 97.38 105 HIS A N 1
ATOM 821 C CA . HIS A 1 105 ? 21 22 17.766 1 97.38 105 HIS A CA 1
ATOM 822 C C . HIS A 1 105 ? 20.297 22.938 16.797 1 97.38 105 HIS A C 1
ATOM 824 O O . HIS A 1 105 ? 20.375 22.766 15.578 1 97.38 105 HIS A O 1
ATOM 830 N N . TYR A 1 106 ? 19.625 23.953 17.359 1 98.06 106 TYR A N 1
ATOM 831 C CA . TYR A 1 106 ? 19 24.969 16.516 1 98.06 106 TYR A CA 1
ATOM 832 C C . TYR A 1 106 ? 19.281 26.375 17.031 1 98.06 106 TYR A C 1
ATOM 834 O O . TYR A 1 106 ? 19.5 26.562 18.234 1 98.06 106 TYR A O 1
ATOM 842 N N . ASP A 1 107 ? 19.391 27.312 16.062 1 98.19 107 ASP A N 1
ATOM 843 C CA . ASP A 1 107 ? 19.344 28.734 16.422 1 98.19 107 ASP A CA 1
ATOM 844 C C . ASP A 1 107 ? 17.922 29.25 16.422 1 98.19 107 ASP A C 1
ATOM 846 O O . ASP A 1 107 ? 17.547 30.078 17.266 1 98.19 107 ASP A O 1
ATOM 850 N N . PHE A 1 108 ? 17.141 28.781 15.477 1 98.44 108 PHE A N 1
ATOM 851 C CA . PHE A 1 108 ? 15.711 29.078 15.359 1 98.44 108 PHE A CA 1
ATOM 852 C C . PHE A 1 108 ? 14.922 27.797 15.133 1 98.44 108 PHE A C 1
ATOM 854 O O . PHE A 1 108 ? 15.43 26.828 14.539 1 98.44 108 PHE A O 1
ATOM 861 N N . LEU A 1 109 ? 13.688 27.781 15.633 1 98.62 109 LEU A N 1
ATOM 862 C CA . LEU A 1 109 ? 12.867 26.578 15.586 1 98.62 109 LEU A CA 1
ATOM 863 C C . LEU A 1 109 ? 11.453 26.891 15.125 1 98.62 109 LEU A C 1
ATOM 865 O O . LEU A 1 109 ? 10.859 27.875 15.57 1 98.62 109 LEU A O 1
ATOM 869 N N . VAL A 1 110 ? 10.977 26.141 14.18 1 98.81 110 VAL A N 1
ATOM 870 C CA . VAL A 1 110 ? 9.562 26.172 13.805 1 98.81 110 VAL A CA 1
ATOM 871 C C . VAL A 1 110 ? 8.906 24.844 14.148 1 98.81 110 VAL A C 1
ATOM 873 O O . VAL A 1 110 ? 9.281 23.797 13.609 1 98.81 110 VAL A O 1
ATOM 876 N N . VAL A 1 111 ? 7.961 24.891 15.055 1 98.5 111 VAL A N 1
ATOM 877 C CA . VAL A 1 111 ? 7.238 23.703 15.461 1 98.5 111 VAL A CA 1
ATOM 878 C C . VAL A 1 111 ? 5.965 23.562 14.625 1 98.5 111 VAL A C 1
ATOM 880 O O . VAL A 1 111 ? 5.027 24.344 14.781 1 98.5 111 VAL A O 1
ATOM 883 N N . ALA A 1 112 ? 5.918 22.578 13.758 1 98.44 112 ALA A N 1
ATOM 884 C CA . ALA A 1 112 ? 4.785 22.297 12.883 1 98.44 112 ALA A CA 1
ATOM 885 C C . ALA A 1 112 ? 4.449 20.812 12.898 1 98.44 112 ALA A C 1
ATOM 887 O O . ALA A 1 112 ? 4.301 20.188 11.836 1 98.44 112 ALA A O 1
ATOM 888 N N . LEU A 1 113 ? 4.227 20.25 14.047 1 97.19 113 LEU A N 1
ATOM 889 C CA . LEU A 1 113 ? 4.117 18.812 14.227 1 97.19 113 LEU A CA 1
ATOM 890 C C . LEU A 1 113 ? 2.68 18.344 14.031 1 97.19 113 LEU A C 1
ATOM 892 O O . LEU A 1 113 ? 2.395 17.141 14.086 1 97.19 113 LEU A O 1
ATOM 896 N N . GLY A 1 114 ? 1.845 19.219 13.781 1 94.75 114 GLY A N 1
ATOM 897 C CA . GLY A 1 114 ? 0.481 18.891 13.406 1 94.75 114 GLY A CA 1
ATOM 898 C C . GLY A 1 114 ? -0.31 18.25 14.539 1 94.75 114 GLY A C 1
ATOM 899 O O . GLY A 1 114 ? -0.221 18.688 15.688 1 94.75 114 GLY A O 1
ATOM 900 N N . SER A 1 115 ? -1.204 17.391 14.18 1 94.31 115 SER A N 1
ATOM 901 C CA . SER A 1 115 ? -2.139 16.781 15.125 1 94.31 115 SER A CA 1
ATOM 902 C C . SER A 1 115 ? -2.303 15.289 14.867 1 94.31 115 SER A C 1
ATOM 904 O O . SER A 1 115 ? -1.788 14.766 13.883 1 94.31 115 SER A O 1
ATOM 906 N N . GLU A 1 116 ? -2.846 14.602 15.82 1 93.31 116 GLU A N 1
ATOM 907 C CA . GLU A 1 116 ? -3.25 13.203 15.734 1 93.31 116 GLU A CA 1
ATOM 908 C C . GLU A 1 116 ? -4.711 13.023 16.141 1 93.31 116 GLU A C 1
ATOM 910 O O . GLU A 1 116 ? -5.348 13.969 16.625 1 93.31 116 GLU A O 1
ATOM 915 N N . THR A 1 117 ? -5.234 11.844 15.867 1 94.94 117 THR A N 1
ATOM 916 C CA . THR A 1 117 ? -6.637 11.57 16.172 1 94.94 117 THR A CA 1
ATOM 917 C C . THR A 1 117 ? -6.902 11.648 17.672 1 94.94 117 THR A C 1
ATOM 919 O O . THR A 1 117 ? -6.105 11.164 18.469 1 94.94 117 THR A O 1
ATOM 922 N N . ASN A 1 118 ? -7.969 12.359 18.031 1 95.25 118 ASN A N 1
ATOM 923 C CA . ASN A 1 118 ? -8.398 12.461 19.422 1 95.25 118 ASN A CA 1
ATOM 924 C C . ASN A 1 118 ? -9.508 11.453 19.734 1 95.25 118 ASN A C 1
ATOM 926 O O . ASN A 1 118 ? -10.586 11.516 19.156 1 95.25 118 ASN A O 1
ATOM 930 N N . PHE A 1 119 ? -9.273 10.562 20.656 1 95.69 119 PHE A N 1
ATOM 931 C CA . PHE A 1 119 ? -10.258 9.547 21 1 95.69 119 PHE A CA 1
ATOM 932 C C . PHE A 1 119 ? -10.992 9.914 22.281 1 95.69 119 PHE A C 1
ATOM 934 O O . PHE A 1 119 ? -11.836 9.156 22.766 1 95.69 119 PHE A O 1
ATOM 941 N N . PHE A 1 120 ? -10.617 11.031 22.875 1 94.25 120 PHE A N 1
ATOM 942 C CA . PHE A 1 120 ? -11.273 11.617 24.047 1 94.25 120 PHE A CA 1
ATOM 943 C C . PHE A 1 120 ? -11.203 10.664 25.234 1 94.25 120 PHE A C 1
ATOM 945 O O . PHE A 1 120 ? -12.18 10.508 25.969 1 94.25 120 PHE A O 1
ATOM 952 N N . GLY A 1 121 ? -10.188 9.938 25.312 1 92.94 121 GLY A N 1
ATOM 953 C CA . GLY A 1 121 ? -9.938 9.07 26.453 1 92.94 121 GLY A CA 1
ATOM 954 C C . GLY A 1 121 ? -10.625 7.723 26.344 1 92.94 121 GLY A C 1
ATOM 955 O O . GLY A 1 121 ? -10.5 6.883 27.234 1 92.94 121 GLY A O 1
ATOM 956 N N . MET A 1 122 ? -11.336 7.48 25.297 1 95.25 122 MET A N 1
ATOM 957 C CA . MET A 1 122 ? -12.008 6.203 25.094 1 95.25 122 MET A CA 1
ATOM 958 C C . MET A 1 122 ? -11.039 5.156 24.562 1 95.25 122 MET A C 1
ATOM 960 O O . MET A 1 122 ? -10.859 5.031 23.344 1 95.25 122 MET A O 1
ATOM 964 N N . SER A 1 123 ? -10.523 4.355 25.422 1 94.94 123 SER A N 1
ATOM 965 C CA . SER A 1 123 ? -9.469 3.402 25.078 1 94.94 123 SER A CA 1
ATOM 966 C C . SER A 1 123 ? -10 2.283 24.188 1 94.94 123 SER A C 1
ATOM 968 O O . SER A 1 123 ? -9.289 1.788 23.312 1 94.94 123 SER A O 1
ATOM 970 N N . ASP A 1 124 ? -11.203 1.882 24.438 1 95.88 124 ASP A N 1
ATOM 971 C CA . ASP A 1 124 ? -11.797 0.818 23.641 1 95.88 124 ASP A CA 1
ATOM 972 C C . ASP A 1 124 ? -12 1.268 22.188 1 95.88 124 ASP A C 1
ATOM 974 O O . ASP A 1 124 ? -11.734 0.507 21.25 1 95.88 124 ASP A O 1
ATOM 978 N N . VAL A 1 125 ? -12.414 2.527 22 1 96.56 125 VAL A N 1
ATOM 979 C CA . VAL A 1 125 ? -12.562 3.086 20.672 1 96.56 125 VAL A CA 1
ATOM 980 C C . VAL A 1 125 ? -11.188 3.178 20 1 96.56 125 VAL A C 1
ATOM 982 O O . VAL A 1 125 ? -11.031 2.783 18.828 1 96.56 125 VAL A O 1
ATOM 985 N N . GLU A 1 126 ? -10.227 3.627 20.734 1 95.5 126 GLU A N 1
ATOM 986 C CA . GLU A 1 126 ? -8.875 3.771 20.203 1 95.5 126 GLU A CA 1
ATOM 987 C C . GLU A 1 126 ? -8.32 2.43 19.734 1 95.5 126 GLU A C 1
ATOM 989 O O . GLU A 1 126 ? -7.656 2.348 18.703 1 95.5 126 GLU A O 1
ATOM 994 N N . LYS A 1 127 ? -8.594 1.448 20.406 1 93.94 127 LYS A N 1
ATOM 995 C CA . LYS A 1 127 ? -8.07 0.115 20.141 1 93.94 127 LYS A CA 1
ATOM 996 C C . LYS A 1 127 ? -8.742 -0.501 18.906 1 93.94 127 LYS A C 1
ATOM 998 O O . LYS A 1 127 ? -8.109 -1.237 18.156 1 93.94 127 LYS A O 1
ATOM 1003 N N . ASN A 1 128 ? -9.969 -0.185 18.703 1 95.75 128 ASN A N 1
ATOM 1004 C CA . ASN A 1 128 ? -10.734 -1.009 17.781 1 95.75 128 ASN A CA 1
ATOM 1005 C C . ASN A 1 128 ? -11.172 -0.216 16.547 1 95.75 128 ASN A C 1
ATOM 1007 O O . ASN A 1 128 ? -11.516 -0.799 15.516 1 95.75 128 ASN A O 1
ATOM 1011 N N . ALA A 1 129 ? -11.172 1.057 16.625 1 97.75 129 ALA A N 1
ATOM 1012 C CA . ALA A 1 129 ? -11.711 1.876 15.547 1 97.75 129 ALA A CA 1
ATOM 1013 C C . ALA A 1 129 ? -10.68 2.088 14.445 1 97.75 129 ALA A C 1
ATOM 1015 O O . ALA A 1 129 ? -9.477 1.962 14.688 1 97.75 129 ALA A O 1
ATOM 1016 N N . TYR A 1 130 ? -11.141 2.268 13.344 1 96.81 130 TYR A N 1
ATOM 1017 C CA . TYR A 1 130 ? -10.328 2.752 12.234 1 96.81 130 TYR A CA 1
ATOM 1018 C C . TYR A 1 130 ? -10.328 4.273 12.18 1 96.81 130 TYR A C 1
ATOM 1020 O O . TYR A 1 130 ? -11.242 4.918 12.703 1 96.81 130 TYR A O 1
ATOM 1028 N N . THR A 1 131 ? -9.266 4.832 11.586 1 96.88 131 THR A N 1
ATOM 1029 C CA . THR A 1 131 ? -9.156 6.285 11.5 1 96.88 131 THR A CA 1
ATOM 1030 C C . THR A 1 131 ? -8.922 6.73 10.062 1 96.88 131 THR A C 1
ATOM 1032 O O . THR A 1 131 ? -8.836 5.895 9.156 1 96.88 131 THR A O 1
ATOM 1035 N N . MET A 1 132 ? -8.922 8.055 9.828 1 95.69 132 MET A N 1
ATOM 1036 C CA . MET A 1 132 ? -8.727 8.648 8.516 1 95.69 132 MET A CA 1
ATOM 1037 C C . MET A 1 132 ? -7.801 9.859 8.594 1 95.69 132 MET A C 1
ATOM 1039 O O . MET A 1 132 ? -8.203 10.977 8.258 1 95.69 132 MET A O 1
ATOM 1043 N N . LYS A 1 133 ? -6.605 9.602 8.961 1 94.31 133 LYS A N 1
ATOM 1044 C CA . LYS A 1 133 ? -5.656 10.688 9.172 1 94.31 133 LYS A CA 1
ATOM 1045 C C . LYS A 1 133 ? -4.387 10.477 8.352 1 94.31 133 LYS A C 1
ATOM 1047 O O . LYS A 1 133 ? -3.754 11.438 7.918 1 94.31 133 LYS A O 1
ATOM 1052 N N . THR A 1 134 ? -4.016 9.273 8.164 1 92.69 134 THR A N 1
ATOM 1053 C CA . THR A 1 134 ? -2.773 8.922 7.477 1 92.69 134 THR A CA 1
ATOM 1054 C C . THR A 1 134 ? -3.059 8.125 6.211 1 92.69 134 THR A C 1
ATOM 1056 O O . THR A 1 134 ? -4.18 7.652 6.008 1 92.69 134 THR A O 1
ATOM 1059 N N . LEU A 1 135 ? -2.037 8.055 5.398 1 90.94 135 LEU A N 1
ATOM 1060 C CA . LEU A 1 135 ? -2.156 7.234 4.199 1 90.94 135 LEU A CA 1
ATOM 1061 C C . LEU A 1 135 ? -2.477 5.789 4.566 1 90.94 135 LEU A C 1
ATOM 1063 O O . LEU A 1 135 ? -3.314 5.152 3.92 1 90.94 135 LEU A O 1
ATOM 1067 N N . ASN A 1 136 ? -1.797 5.305 5.547 1 90.44 136 ASN A N 1
ATOM 1068 C CA . ASN A 1 136 ? -2.047 3.951 6.027 1 90.44 136 ASN A CA 1
ATOM 1069 C C . ASN A 1 136 ? -3.502 3.766 6.449 1 90.44 136 ASN A C 1
ATOM 1071 O O . ASN A 1 136 ? -4.102 2.725 6.18 1 90.44 136 ASN A O 1
ATOM 1075 N N . ASP A 1 137 ? -4.055 4.77 7.113 1 93.12 137 ASP A N 1
ATOM 1076 C CA . ASP A 1 137 ? -5.453 4.699 7.516 1 93.12 137 ASP A CA 1
ATOM 1077 C C . ASP A 1 137 ? -6.359 4.43 6.316 1 93.12 137 ASP A C 1
ATOM 1079 O O . ASP A 1 137 ? -7.258 3.592 6.387 1 93.12 137 ASP A O 1
ATOM 1083 N N . ALA A 1 138 ? -6.133 5.172 5.277 1 93.81 138 ALA A N 1
ATOM 1084 C CA . ALA A 1 138 ? -6.961 5.051 4.078 1 93.81 138 ALA A CA 1
ATOM 1085 C C . ALA A 1 138 ? -6.855 3.652 3.48 1 93.81 138 ALA A C 1
ATOM 1087 O O . ALA A 1 138 ? -7.867 3.047 3.121 1 93.81 138 ALA A O 1
ATOM 1088 N N . VAL A 1 139 ?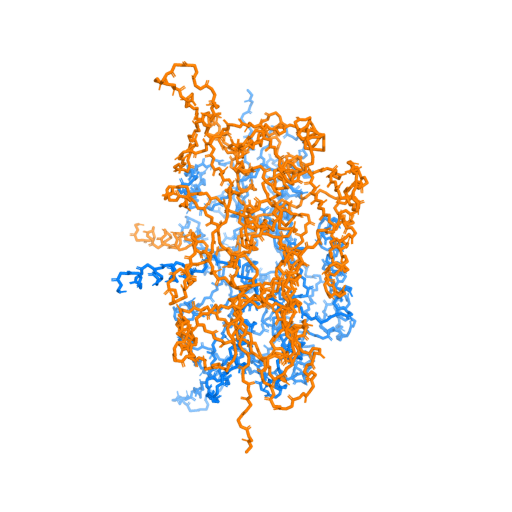 -5.664 3.139 3.385 1 91 139 VAL A N 1
ATOM 1089 C CA . VAL A 1 139 ? -5.43 1.827 2.791 1 91 139 VAL A CA 1
ATOM 1090 C C . VAL A 1 139 ? -6.043 0.743 3.674 1 91 139 VAL A C 1
ATOM 1092 O O . VAL A 1 139 ? -6.691 -0.18 3.172 1 91 139 VAL A O 1
ATOM 1095 N N . VAL A 1 140 ? -5.852 0.87 4.973 1 91.62 140 VAL A N 1
ATOM 1096 C CA . VAL A 1 140 ? -6.379 -0.107 5.922 1 91.62 140 VAL A CA 1
ATOM 1097 C C . VAL A 1 140 ? -7.902 -0.116 5.863 1 91.62 140 VAL A C 1
ATOM 1099 O O . VAL A 1 140 ? -8.523 -1.182 5.883 1 91.62 140 VAL A O 1
ATOM 1102 N N . LEU A 1 141 ? -8.43 1.04 5.801 1 94.5 141 LEU A N 1
ATOM 1103 C CA . LEU A 1 141 ? -9.883 1.106 5.723 1 94.5 141 LEU A CA 1
ATOM 1104 C C . LEU A 1 141 ? -10.391 0.464 4.438 1 94.5 141 LEU A C 1
ATOM 1106 O O . LEU A 1 141 ? -11.375 -0.279 4.457 1 94.5 141 LEU A O 1
ATOM 1110 N N . ARG A 1 142 ? -9.781 0.773 3.348 1 94 142 ARG A N 1
ATOM 1111 C CA . ARG A 1 142 ? -10.18 0.159 2.084 1 94 142 ARG A CA 1
ATOM 1112 C C . ARG A 1 142 ? -10.148 -1.362 2.184 1 94 142 ARG A C 1
ATOM 1114 O O . ARG A 1 142 ? -11.109 -2.031 1.792 1 94 142 ARG A O 1
ATOM 1121 N N . ASN A 1 143 ? -9.07 -1.862 2.662 1 92.69 143 ASN A N 1
ATOM 1122 C CA . ASN A 1 143 ? -8.93 -3.307 2.807 1 92.69 143 ASN A CA 1
ATOM 1123 C C . ASN A 1 143 ? -9.977 -3.881 3.75 1 92.69 143 ASN A C 1
ATOM 1125 O O . ASN A 1 143 ? -10.5 -4.973 3.514 1 92.69 143 ASN A O 1
ATOM 1129 N N . ARG A 1 144 ? -10.242 -3.139 4.781 1 93.44 144 ARG A N 1
ATOM 1130 C CA . ARG A 1 144 ? -11.258 -3.561 5.738 1 93.44 144 ARG A CA 1
ATOM 1131 C C . ARG A 1 144 ? -12.625 -3.684 5.062 1 93.44 144 ARG A C 1
ATOM 1133 O O . ARG A 1 144 ? -13.336 -4.668 5.27 1 93.44 144 ARG A O 1
ATOM 1140 N N . VAL A 1 145 ? -12.977 -2.746 4.301 1 95.88 145 VAL A N 1
ATOM 1141 C CA . VAL A 1 145 ? -14.266 -2.732 3.619 1 95.88 145 VAL A CA 1
ATOM 1142 C C . VAL A 1 145 ? -14.367 -3.938 2.688 1 95.88 145 VAL A C 1
ATOM 1144 O O . VAL A 1 145 ? -15.367 -4.66 2.709 1 95.88 145 VAL A O 1
ATOM 1147 N N . ILE A 1 146 ? -13.352 -4.188 1.923 1 94.81 146 ILE A N 1
ATOM 1148 C CA . ILE A 1 146 ? -13.352 -5.312 0.992 1 94.81 146 ILE A CA 1
ATOM 1149 C C . ILE A 1 146 ? -13.406 -6.625 1.769 1 94.81 146 ILE A C 1
ATOM 1151 O O . ILE A 1 146 ? -14.117 -7.555 1.382 1 94.81 146 ILE A O 1
ATOM 1155 N N . ASP A 1 147 ? -12.695 -6.676 2.857 1 93.12 147 ASP A N 1
ATOM 1156 C CA . ASP A 1 147 ? -12.711 -7.863 3.703 1 93.12 147 ASP A CA 1
ATOM 1157 C C . ASP A 1 147 ? -14.117 -8.148 4.227 1 93.12 147 ASP A C 1
ATOM 1159 O O . ASP A 1 147 ? -14.547 -9.305 4.266 1 93.12 147 ASP A O 1
ATOM 1163 N N . MET A 1 148 ? -14.773 -7.129 4.648 1 94.81 148 MET A N 1
ATOM 1164 C CA . MET A 1 148 ? -16.141 -7.285 5.145 1 94.81 148 MET A CA 1
ATOM 1165 C C . MET A 1 148 ? -17.062 -7.816 4.051 1 94.81 148 MET A C 1
ATOM 1167 O O . MET A 1 148 ? -17.906 -8.672 4.309 1 94.81 148 MET A O 1
ATOM 1171 N N . LEU A 1 149 ? -16.922 -7.324 2.83 1 96 149 LEU A N 1
ATOM 1172 C CA . LEU A 1 149 ? -17.719 -7.812 1.709 1 96 149 LEU A CA 1
ATOM 1173 C C . LEU A 1 149 ? -17.422 -9.281 1.432 1 96 149 LEU A C 1
ATOM 1175 O O . LEU A 1 149 ? -18.344 -10.07 1.213 1 96 149 LEU A O 1
ATOM 1179 N N . GLU A 1 150 ? -16.094 -9.633 1.444 1 93.94 150 GLU A N 1
ATOM 1180 C CA . GLU A 1 150 ? -15.703 -11.016 1.234 1 93.94 150 GLU A CA 1
ATOM 1181 C C . GLU A 1 150 ? -16.328 -11.938 2.277 1 93.94 150 GLU A C 1
ATOM 1183 O O . GLU A 1 150 ? -16.875 -12.992 1.938 1 93.94 150 GLU A O 1
ATOM 1188 N N . GLN A 1 151 ? -16.312 -11.523 3.504 1 92.88 151 GLN A N 1
ATOM 1189 C CA . GLN A 1 151 ? -16.844 -12.344 4.582 1 92.88 151 GLN A CA 1
ATOM 1190 C C . GLN A 1 151 ? -18.375 -12.414 4.512 1 92.88 151 GLN A C 1
ATOM 1192 O O . GLN A 1 151 ? -18.953 -13.484 4.684 1 92.88 151 GLN A O 1
ATOM 1197 N N . ALA A 1 152 ? -18.969 -11.328 4.238 1 95.31 152 ALA A N 1
ATOM 1198 C CA . ALA A 1 152 ? -20.438 -11.273 4.172 1 95.31 152 ALA A CA 1
ATOM 1199 C C . ALA A 1 152 ? -20.969 -12.172 3.062 1 95.31 152 ALA A C 1
ATOM 1201 O O . ALA A 1 152 ? -22.016 -12.797 3.215 1 95.31 152 ALA A O 1
ATOM 1202 N N . GLU A 1 153 ? -20.25 -12.211 1.931 1 94.25 153 GLU A N 1
ATOM 1203 C CA . GLU A 1 153 ? -20.672 -12.992 0.771 1 94.25 153 GLU A CA 1
ATOM 1204 C C . GLU A 1 153 ? -20.875 -14.461 1.14 1 94.25 153 GLU A C 1
ATOM 1206 O O . GLU A 1 153 ? -21.766 -15.117 0.597 1 94.25 153 GLU A O 1
ATOM 1211 N N . ASN A 1 154 ? -20.062 -14.938 2.104 1 90.25 154 ASN A N 1
ATOM 1212 C CA . ASN A 1 154 ? -20.094 -16.359 2.426 1 90.25 154 ASN A CA 1
ATOM 1213 C C . ASN A 1 154 ? -20.641 -16.609 3.826 1 90.25 154 ASN A C 1
ATOM 1215 O O . ASN A 1 154 ? -20.531 -17.719 4.348 1 90.25 154 ASN A O 1
ATOM 1219 N N . GLU A 1 155 ? -21.203 -15.555 4.465 1 91.5 155 GLU A N 1
ATOM 1220 C CA . GLU A 1 155 ? -21.703 -15.68 5.828 1 91.5 155 GLU A CA 1
ATOM 1221 C C . GLU A 1 155 ? -23.188 -16.047 5.828 1 91.5 155 GLU A C 1
ATOM 1223 O O . GLU A 1 155 ? -24 -15.391 5.156 1 91.5 155 GLU A O 1
ATOM 1228 N N . THR A 1 156 ? -23.547 -17.094 6.668 1 89.94 156 THR A N 1
ATOM 1229 C CA . THR A 1 156 ? -24.922 -17.562 6.672 1 89.94 156 THR A CA 1
ATOM 1230 C C . THR A 1 156 ? -25.672 -17.031 7.883 1 89.94 156 THR A C 1
ATOM 1232 O O . THR A 1 156 ? -26.906 -17 7.887 1 89.94 156 THR A O 1
ATOM 1235 N N . ASP A 1 157 ? -24.969 -16.625 8.945 1 91.88 157 ASP A N 1
ATOM 1236 C CA . ASP A 1 157 ? -25.625 -16.016 10.094 1 91.88 157 ASP A CA 1
ATOM 1237 C C . ASP A 1 157 ? -26.078 -14.586 9.773 1 91.88 157 ASP A C 1
ATOM 1239 O O . ASP A 1 157 ? -25.25 -13.711 9.523 1 91.88 157 ASP A O 1
ATOM 1243 N N . PRO A 1 158 ? -27.375 -14.328 9.828 1 94.69 158 PRO A N 1
ATOM 1244 C CA . PRO A 1 158 ? -27.859 -13.016 9.391 1 94.69 158 PRO A CA 1
ATOM 1245 C C . PRO A 1 158 ? -27.391 -11.883 10.297 1 94.69 158 PRO A C 1
ATOM 1247 O O . PRO A 1 158 ? -27.156 -10.766 9.82 1 94.69 158 PRO A O 1
ATOM 1250 N N . ILE A 1 159 ? -27.281 -12.117 11.57 1 94.31 159 ILE A N 1
ATOM 1251 C CA . ILE A 1 159 ? -26.859 -11.086 12.516 1 94.31 159 ILE A CA 1
ATOM 1252 C C . ILE A 1 159 ? -25.391 -10.719 12.266 1 94.31 159 ILE A C 1
ATOM 1254 O O . ILE A 1 159 ? -25.047 -9.539 12.164 1 94.31 159 ILE A O 1
ATOM 1258 N N . LEU A 1 160 ? -24.625 -11.742 12.125 1 93.44 160 LEU A N 1
ATOM 1259 C CA . LEU A 1 160 ? -23.203 -11.523 11.859 1 93.44 160 LEU A CA 1
ATOM 1260 C C . LEU A 1 160 ? -23 -10.891 10.492 1 93.44 160 LEU A C 1
ATOM 1262 O O . LEU A 1 160 ? -22.219 -9.953 10.344 1 93.44 160 LEU A O 1
ATOM 1266 N N . ARG A 1 161 ? -23.75 -11.383 9.523 1 95.31 161 ARG A N 1
ATOM 1267 C CA . ARG A 1 161 ? -23.656 -10.852 8.172 1 95.31 161 ARG A CA 1
ATOM 1268 C C . ARG A 1 161 ? -24.016 -9.367 8.141 1 95.31 161 ARG A C 1
ATOM 1270 O O . ARG A 1 161 ? -23.312 -8.57 7.508 1 95.31 161 ARG A O 1
ATOM 1277 N N . LYS A 1 162 ? -25.031 -9.008 8.875 1 97 162 LYS A N 1
ATOM 1278 C CA . LYS A 1 162 ? -25.438 -7.613 8.953 1 97 162 LYS A CA 1
ATOM 1279 C C . LYS A 1 162 ? -24.359 -6.75 9.594 1 97 162 LYS A C 1
ATOM 1281 O O . LYS A 1 162 ? -24.109 -5.625 9.156 1 97 162 LYS A O 1
ATOM 1286 N N . SER A 1 163 ? -23.703 -7.242 10.602 1 96.62 163 SER A N 1
ATOM 1287 C CA . SER A 1 163 ? -22.656 -6.5 11.289 1 96.62 163 SER A CA 1
ATOM 1288 C C . SER A 1 163 ? -21.469 -6.238 10.359 1 96.62 163 SER A C 1
ATOM 1290 O O . SER A 1 163 ? -20.781 -5.227 10.5 1 96.62 163 SER A O 1
ATOM 1292 N N . PHE A 1 164 ? -21.203 -7.176 9.383 1 96.44 164 PHE A N 1
ATOM 1293 C CA . PHE A 1 164 ? -20.141 -6.98 8.398 1 96.44 164 PHE A CA 1
ATOM 1294 C C . PHE A 1 164 ? -20.484 -5.832 7.453 1 96.44 164 PHE A C 1
ATOM 1296 O O . PHE A 1 164 ? -19.609 -5.133 6.965 1 96.44 164 PHE A O 1
ATOM 1303 N N . LEU A 1 165 ? -21.812 -5.641 7.246 1 98.12 165 LEU A N 1
ATOM 1304 C CA . LEU A 1 165 ? -22.25 -4.75 6.176 1 98.12 165 LEU A CA 1
ATOM 1305 C C . LEU A 1 165 ? -22.734 -3.416 6.738 1 98.12 165 LEU A C 1
ATOM 1307 O O . LEU A 1 165 ? -23.234 -2.572 6 1 98.12 165 LEU A O 1
ATOM 1311 N N . ASN A 1 166 ? -22.594 -3.234 8.109 1 98.31 166 ASN A N 1
ATOM 1312 C CA . ASN A 1 166 ? -22.766 -1.941 8.758 1 98.31 166 ASN A CA 1
ATOM 1313 C C . ASN A 1 166 ? -21.438 -1.196 8.891 1 98.31 166 ASN A C 1
ATOM 1315 O O . ASN A 1 166 ? -20.516 -1.686 9.539 1 98.31 166 ASN A O 1
ATOM 1319 N N . PHE A 1 167 ? -21.359 -0.074 8.273 1 98.75 167 PHE A N 1
ATOM 1320 C CA . PHE A 1 167 ? -20.188 0.792 8.391 1 98.75 167 PHE A CA 1
ATOM 1321 C C . PHE A 1 167 ? -20.547 2.092 9.094 1 98.75 167 PHE A C 1
ATOM 1323 O O . PHE A 1 167 ? -21.375 2.865 8.602 1 98.75 167 PHE A O 1
ATOM 1330 N N . VAL A 1 168 ? -19.891 2.328 10.25 1 98.81 168 VAL A N 1
ATOM 1331 C CA . VAL A 1 168 ? -20.25 3.48 11.062 1 98.81 168 VAL A CA 1
ATOM 1332 C C . VAL A 1 168 ? -19.141 4.523 11.016 1 98.81 168 VAL A C 1
ATOM 1334 O O . VAL A 1 168 ? -17.984 4.211 11.273 1 98.81 168 VAL A O 1
ATOM 1337 N N . VAL A 1 169 ? -19.469 5.676 10.617 1 98.81 169 VAL A N 1
ATOM 1338 C CA . VAL A 1 169 ? -18.562 6.816 10.602 1 98.81 169 VAL A CA 1
ATOM 1339 C C . VAL A 1 169 ? -18.922 7.785 11.727 1 98.81 169 VAL A C 1
ATOM 1341 O O . VAL A 1 169 ? -20.078 8.227 11.828 1 98.81 169 VAL A O 1
ATOM 1344 N N . VAL A 1 170 ? -17.938 8.086 12.578 1 98.69 170 VAL A N 1
ATOM 1345 C CA . VAL A 1 170 ? -18.172 9.016 13.68 1 98.69 170 VAL A CA 1
ATOM 1346 C C . VAL A 1 170 ? -17.562 10.375 13.352 1 98.69 170 VAL A C 1
ATOM 1348 O O . VAL A 1 170 ? -16.375 10.477 13.062 1 98.69 170 VAL A O 1
ATOM 1351 N N . GLY A 1 171 ? -18.391 11.414 13.445 1 97.56 171 GLY A N 1
ATOM 1352 C CA . GLY A 1 171 ? -17.984 12.773 13.102 1 97.56 171 GLY A CA 1
ATOM 1353 C C . GLY A 1 171 ? -18.625 13.273 11.82 1 97.56 171 GLY A C 1
ATOM 1354 O O . GLY A 1 171 ? -18.484 12.648 10.766 1 97.56 171 GLY A O 1
ATOM 1355 N N . GLY A 1 172 ? -19.266 14.359 11.922 1 96.31 172 GLY A N 1
ATOM 1356 C CA . GLY A 1 172 ? -19.938 14.945 10.773 1 96.31 172 GLY A CA 1
ATOM 1357 C C . GLY A 1 172 ? -19.172 16.094 10.148 1 96.31 172 GLY A C 1
ATOM 1358 O O . GLY A 1 172 ? -19.766 16.953 9.477 1 96.31 172 GLY A O 1
ATOM 1359 N N . GLY A 1 173 ? -17.906 16.188 10.391 1 94.5 173 GLY A N 1
ATOM 1360 C CA . GLY A 1 173 ? -17.062 17.188 9.75 1 94.5 173 GLY A CA 1
ATOM 1361 C C . GLY A 1 173 ? -16.609 16.781 8.359 1 94.5 173 GLY A C 1
ATOM 1362 O O . GLY A 1 173 ? -17.156 15.836 7.777 1 94.5 173 GLY A O 1
ATOM 1363 N N . PHE A 1 174 ? -15.625 17.453 7.816 1 92.94 174 PHE A N 1
ATOM 1364 C CA . PHE A 1 174 ? -15.148 17.219 6.461 1 92.94 174 PHE A CA 1
ATOM 1365 C C . PHE A 1 174 ? -14.695 15.773 6.289 1 92.94 174 PHE A C 1
ATOM 1367 O O . PHE A 1 174 ? -15.18 15.07 5.395 1 92.94 174 PHE A O 1
ATOM 1374 N N . ALA A 1 175 ? -13.812 15.336 7.168 1 94.38 175 ALA A N 1
ATOM 1375 C CA . ALA A 1 175 ? -13.25 13.992 7.066 1 94.38 175 ALA A CA 1
ATOM 1376 C C . ALA A 1 175 ? -14.344 12.93 7.109 1 94.38 175 ALA A C 1
ATOM 1378 O O . ALA A 1 175 ? -14.352 12 6.297 1 94.38 175 ALA A O 1
ATOM 1379 N N . GLY A 1 176 ? -15.258 13.094 8.031 1 97.31 176 GLY A N 1
ATOM 1380 C CA . GLY A 1 176 ? -16.312 12.109 8.188 1 97.31 176 GLY A CA 1
ATOM 1381 C C . GLY A 1 176 ? -17.281 12.078 7.016 1 97.31 176 GLY A C 1
ATOM 1382 O O . GLY A 1 176 ? -17.594 11.008 6.492 1 97.31 176 GLY A O 1
ATOM 1383 N N . ILE A 1 177 ? -17.75 13.203 6.598 1 96.81 177 ILE A N 1
ATOM 1384 C CA . ILE A 1 177 ? -18.766 13.305 5.547 1 96.81 177 ILE A CA 1
ATOM 1385 C C . ILE A 1 177 ? -18.172 12.852 4.215 1 96.81 177 ILE A C 1
ATOM 1387 O O . ILE A 1 177 ? -18.797 12.094 3.477 1 96.81 177 ILE A O 1
ATOM 1391 N N . GLU A 1 178 ? -16.984 13.336 3.943 1 96.25 178 GLU A N 1
ATOM 1392 C CA . GLU A 1 178 ? -16.328 12.922 2.701 1 96.25 178 GLU A CA 1
ATOM 1393 C C . GLU A 1 178 ? -16.047 11.422 2.699 1 96.25 178 GLU A C 1
ATOM 1395 O O . GLU A 1 178 ? -16.219 10.75 1.681 1 96.25 178 GLU A O 1
ATOM 1400 N N . THR A 1 179 ? -15.625 10.891 3.801 1 97.75 179 THR A N 1
ATOM 1401 C CA . THR A 1 179 ? -15.367 9.461 3.918 1 97.75 179 THR A CA 1
ATOM 1402 C C . THR A 1 179 ? -16.656 8.664 3.711 1 97.75 179 THR A C 1
ATOM 1404 O O . THR A 1 179 ? -16.672 7.684 2.961 1 97.75 179 THR A O 1
ATOM 1407 N N . ALA A 1 180 ? -17.719 9.086 4.355 1 98 180 ALA A N 1
ATOM 1408 C CA . ALA A 1 180 ? -19 8.398 4.227 1 98 180 ALA A CA 1
ATOM 1409 C C . ALA A 1 180 ? -19.469 8.359 2.771 1 98 180 ALA A C 1
ATOM 1411 O O . ALA A 1 180 ? -19.891 7.32 2.271 1 98 180 ALA A O 1
ATOM 1412 N N . GLY A 1 181 ? -19.375 9.539 2.129 1 96.31 181 GLY A N 1
ATOM 1413 C CA . GLY A 1 181 ? -19.766 9.602 0.729 1 96.31 181 GLY A CA 1
ATOM 1414 C C . GLY A 1 181 ? -18.953 8.688 -0.162 1 96.31 181 GLY A C 1
ATOM 1415 O O . GLY A 1 181 ? -19.516 7.926 -0.955 1 96.31 181 GLY A O 1
ATOM 1416 N N . GLU A 1 182 ? -17.672 8.734 -0.052 1 95.25 182 GLU A N 1
ATOM 1417 C CA . GLU A 1 182 ? -16.781 7.914 -0.857 1 95.25 182 GLU A CA 1
ATOM 1418 C C . GLU A 1 182 ? -16.969 6.434 -0.552 1 95.25 182 GLU A C 1
ATOM 1420 O O . GLU A 1 182 ? -16.906 5.594 -1.456 1 95.25 182 GLU A O 1
ATOM 1425 N N . LEU A 1 183 ? -17.141 6.164 0.689 1 96.75 183 LEU A N 1
ATOM 1426 C CA . LEU A 1 183 ? -17.359 4.781 1.106 1 96.75 183 LEU A CA 1
ATOM 1427 C C . LEU A 1 183 ? -18.625 4.215 0.468 1 96.75 183 LEU A C 1
ATOM 1429 O O . LEU A 1 183 ? -18.625 3.084 -0.023 1 96.75 183 LEU A O 1
ATOM 1433 N N . MET A 1 184 ? -19.688 4.961 0.489 1 96.25 184 MET A N 1
ATOM 1434 C CA . MET A 1 184 ? -20.938 4.52 -0.128 1 96.25 184 MET A CA 1
ATOM 1435 C C . MET A 1 184 ? -20.75 4.242 -1.615 1 96.25 184 MET A C 1
ATOM 1437 O O . MET A 1 184 ? -21.219 3.225 -2.127 1 96.25 184 MET A O 1
ATOM 1441 N N . ASP A 1 185 ? -20.016 5.117 -2.254 1 94 185 ASP A N 1
ATOM 1442 C CA . ASP A 1 185 ? -19.719 4.926 -3.672 1 94 185 ASP A CA 1
ATOM 1443 C C . ASP A 1 185 ? -18.969 3.619 -3.904 1 94 185 ASP A C 1
ATOM 1445 O O . ASP A 1 185 ? -19.297 2.857 -4.816 1 94 185 ASP A O 1
ATOM 1449 N N . LEU A 1 186 ? -17.984 3.357 -3.094 1 95 186 LEU A N 1
ATOM 1450 C CA . LEU A 1 186 ? -17.203 2.127 -3.197 1 95 186 LEU A CA 1
ATOM 1451 C C . LEU A 1 186 ? -18.109 0.905 -3.002 1 95 186 LEU A C 1
ATOM 1453 O O . LEU A 1 186 ? -18.047 -0.042 -3.791 1 95 186 LEU A O 1
ATOM 1457 N N . LEU A 1 187 ? -18.922 0.968 -1.986 1 96.69 187 LEU A N 1
ATOM 1458 C CA . LEU A 1 187 ? -19.766 -0.167 -1.648 1 96.69 187 LEU A CA 1
ATOM 1459 C C . LEU A 1 187 ? -20.75 -0.463 -2.777 1 96.69 187 LEU A C 1
ATOM 1461 O O . LEU A 1 187 ? -20.953 -1.624 -3.139 1 96.69 187 LEU A O 1
ATOM 1465 N N . LEU A 1 188 ? -21.312 0.55 -3.338 1 94.06 188 LEU A N 1
ATOM 1466 C CA . LEU A 1 188 ? -22.297 0.375 -4.41 1 94.06 188 LEU A CA 1
ATOM 1467 C C . LEU A 1 188 ? -21.625 -0.193 -5.66 1 94.06 188 LEU A C 1
ATOM 1469 O O . LEU A 1 188 ? -22.203 -1.032 -6.352 1 94.06 188 LEU A O 1
ATOM 1473 N N . ASP A 1 189 ? -20.438 0.236 -5.922 1 92.69 189 ASP A N 1
ATOM 1474 C CA . ASP A 1 189 ? -19.688 -0.303 -7.055 1 92.69 189 ASP A CA 1
ATOM 1475 C C . ASP A 1 189 ? -19.266 -1.744 -6.793 1 92.69 189 ASP A C 1
ATOM 1477 O O . ASP A 1 189 ? -19.422 -2.611 -7.652 1 92.69 189 ASP A O 1
ATOM 1481 N N . ALA A 1 190 ? -18.734 -1.968 -5.641 1 94.25 190 ALA A N 1
ATOM 1482 C CA . ALA A 1 190 ? -18.156 -3.264 -5.289 1 94.25 190 ALA A CA 1
ATOM 1483 C C . ALA A 1 190 ? -19.234 -4.344 -5.227 1 94.25 190 ALA A C 1
ATOM 1485 O O . ALA A 1 190 ? -19 -5.496 -5.586 1 94.25 190 ALA A O 1
ATOM 1486 N N . ARG A 1 191 ? -20.422 -3.99 -4.781 1 94.25 191 ARG A N 1
ATOM 1487 C CA . ARG A 1 191 ? -21.5 -4.961 -4.562 1 94.25 191 ARG A CA 1
ATOM 1488 C C . ARG A 1 191 ? -21.812 -5.723 -5.844 1 94.25 191 ARG A C 1
ATOM 1490 O O . ARG A 1 191 ? -22.297 -6.859 -5.793 1 94.25 191 ARG A O 1
ATOM 1497 N N . LYS A 1 192 ? -21.516 -5.141 -7 1 94.12 192 LYS A N 1
ATOM 1498 C CA . LYS A 1 192 ? -21.812 -5.75 -8.297 1 94.12 192 LYS A CA 1
ATOM 1499 C C . LYS A 1 192 ? -21.078 -7.078 -8.453 1 94.12 192 LYS A C 1
ATOM 1501 O O . LYS A 1 192 ? -21.469 -7.918 -9.266 1 94.12 192 LYS A O 1
ATOM 1506 N N . HIS A 1 193 ? -20.047 -7.285 -7.688 1 94.5 193 HIS A N 1
ATOM 1507 C CA . HIS A 1 193 ? -19.203 -8.477 -7.809 1 94.5 193 HIS A CA 1
ATOM 1508 C C . HIS A 1 193 ? -19.5 -9.469 -6.684 1 94.5 193 HIS A C 1
ATOM 1510 O O . HIS A 1 193 ? -18.828 -10.5 -6.578 1 94.5 193 HIS A O 1
ATOM 1516 N N . TYR A 1 194 ? -20.422 -9.156 -5.824 1 96.19 194 TYR A N 1
ATOM 1517 C CA . TYR A 1 194 ? -20.875 -10.008 -4.734 1 96.19 194 TYR A CA 1
ATOM 1518 C C . TYR A 1 194 ? -22.359 -10.344 -4.879 1 96.19 194 TYR A C 1
ATOM 1520 O O . TYR A 1 194 ? -23.219 -9.641 -4.336 1 96.19 194 TYR A O 1
ATOM 1528 N N . PRO A 1 195 ? -22.625 -11.414 -5.453 1 94.5 195 PRO A N 1
ATOM 1529 C CA . PRO A 1 195 ? -23.984 -11.727 -5.887 1 94.5 195 PRO A CA 1
ATOM 1530 C C . PRO A 1 195 ? -24.969 -11.828 -4.723 1 94.5 195 PRO A C 1
ATOM 1532 O O . PRO A 1 195 ? -26.156 -11.594 -4.898 1 94.5 195 PRO A O 1
ATOM 1535 N N . THR A 1 196 ? -24.516 -12.133 -3.578 1 95.38 196 THR A N 1
ATOM 1536 C CA . THR A 1 196 ? -25.438 -12.344 -2.467 1 95.38 196 THR A CA 1
ATOM 1537 C C . THR A 1 196 ? -25.703 -11.039 -1.72 1 95.38 196 THR A C 1
ATOM 1539 O O . THR A 1 196 ? -26.531 -10.984 -0.818 1 95.38 196 THR A O 1
ATOM 1542 N N . ILE A 1 197 ? -25.031 -9.984 -2.061 1 97 197 ILE A N 1
ATOM 1543 C CA . ILE A 1 197 ? -25.156 -8.719 -1.347 1 97 197 ILE A CA 1
ATOM 1544 C C . ILE A 1 197 ? -26 -7.742 -2.168 1 97 197 ILE A C 1
ATOM 1546 O O . ILE A 1 197 ? -25.625 -7.375 -3.281 1 97 197 ILE A O 1
ATOM 1550 N N . GLN A 1 198 ? -27.094 -7.309 -1.609 1 96.81 198 GLN A N 1
ATOM 1551 C CA . GLN A 1 198 ? -27.969 -6.336 -2.25 1 96.81 198 GLN A CA 1
ATOM 1552 C C . GLN A 1 198 ? -27.75 -4.938 -1.687 1 96.81 198 GLN A C 1
ATOM 1554 O O . GLN A 1 198 ? -27.172 -4.777 -0.616 1 96.81 198 GLN A O 1
ATOM 1559 N N . LYS A 1 199 ? -28.234 -3.98 -2.404 1 95.81 199 LYS A N 1
ATOM 1560 C CA . LYS A 1 199 ? -28.094 -2.588 -1.992 1 95.81 199 LYS A CA 1
ATOM 1561 C C . LYS A 1 199 ? -28.672 -2.361 -0.599 1 95.81 199 LYS A C 1
ATOM 1563 O O . LYS A 1 199 ? -28.078 -1.653 0.218 1 95.81 199 LYS A O 1
ATOM 1568 N N . LYS A 1 200 ? -29.781 -2.979 -0.335 1 95.44 200 LYS A N 1
ATOM 1569 C CA . LYS A 1 200 ? -30.484 -2.773 0.924 1 95.44 200 LYS A CA 1
ATOM 1570 C C . LYS A 1 200 ? -29.703 -3.34 2.1 1 95.44 200 LYS A C 1
ATOM 1572 O O . LYS A 1 200 ? -29.969 -3.008 3.256 1 95.44 200 LYS A O 1
ATOM 1577 N N . ASP A 1 201 ? -28.75 -4.258 1.807 1 96.75 201 ASP A N 1
ATOM 1578 C CA . ASP A 1 201 ? -27.953 -4.871 2.859 1 96.75 201 ASP A CA 1
ATOM 1579 C C . ASP A 1 201 ? -26.859 -3.92 3.346 1 96.75 201 ASP A C 1
ATOM 1581 O O . ASP A 1 201 ? -26.359 -4.059 4.461 1 96.75 201 ASP A O 1
ATOM 1585 N N . LEU A 1 202 ? -26.453 -3.01 2.486 1 97.69 202 LEU A N 1
ATOM 1586 C CA . LEU A 1 202 ? -25.344 -2.104 2.766 1 97.69 202 LEU A CA 1
ATOM 1587 C C . LEU A 1 202 ? -25.828 -0.891 3.557 1 97.69 202 LEU A C 1
ATOM 1589 O O . LEU A 1 202 ? -26.766 -0.203 3.143 1 97.69 202 LEU A O 1
ATOM 1593 N N . ARG A 1 203 ? -25.172 -0.613 4.676 1 97.75 203 ARG A N 1
ATOM 1594 C CA . ARG A 1 203 ? -25.531 0.537 5.496 1 97.75 203 ARG A CA 1
ATOM 1595 C C . ARG A 1 203 ? -24.312 1.35 5.875 1 97.75 203 ARG A C 1
ATOM 1597 O O . ARG A 1 203 ? -23.328 0.805 6.406 1 97.75 203 ARG A O 1
ATOM 1604 N N . VAL A 1 204 ? -24.312 2.545 5.551 1 98.56 204 VAL A N 1
ATOM 1605 C CA . VAL A 1 204 ? -23.359 3.531 6.039 1 98.56 204 VAL A CA 1
ATOM 1606 C C . VAL A 1 204 ? -24.047 4.5 6.992 1 98.56 204 VAL A C 1
ATOM 1608 O O . VAL A 1 204 ? -25.047 5.141 6.625 1 98.56 204 VAL A O 1
ATOM 1611 N N . ILE A 1 205 ? -23.562 4.598 8.219 1 98.69 205 ILE A N 1
ATOM 1612 C CA . ILE A 1 205 ? -24.203 5.395 9.258 1 98.69 205 ILE A CA 1
ATOM 1613 C C . ILE A 1 205 ? -23.219 6.465 9.75 1 98.69 205 ILE A C 1
ATOM 1615 O O . ILE A 1 205 ? -22.094 6.156 10.141 1 98.69 205 ILE A O 1
ATOM 1619 N N . VAL A 1 206 ? -23.641 7.691 9.695 1 98.56 206 VAL A N 1
ATOM 1620 C CA . VAL A 1 206 ? -22.859 8.797 10.227 1 98.56 206 VAL A CA 1
ATOM 1621 C C . VAL A 1 206 ? -23.438 9.234 11.57 1 98.56 206 VAL A C 1
ATOM 1623 O O . VAL A 1 206 ? -24.625 9.555 11.672 1 98.56 206 VAL A O 1
ATOM 1626 N N . LEU A 1 207 ? -22.625 9.203 12.586 1 98.12 207 LEU A N 1
ATOM 1627 C CA . LEU A 1 207 ? -23 9.68 13.906 1 98.12 207 LEU A CA 1
ATOM 1628 C C . LEU A 1 207 ? -22.344 11.023 14.211 1 98.12 207 LEU A C 1
ATOM 1630 O O . LEU A 1 207 ? -21.109 11.148 14.141 1 98.12 207 LEU A O 1
ATOM 1634 N N . GLU A 1 208 ? -23.109 12.023 14.453 1 97.12 208 GLU A N 1
ATOM 1635 C CA . GLU A 1 208 ? -22.625 13.367 14.75 1 97.12 208 GLU A CA 1
ATOM 1636 C C . GLU A 1 208 ? -23.234 13.898 16.047 1 97.12 208 GLU A C 1
ATOM 1638 O O . GLU A 1 208 ? -24.453 13.891 16.219 1 97.12 208 GLU A O 1
ATOM 1643 N N . ALA A 1 209 ? -22.359 14.328 16.938 1 94.38 209 ALA A N 1
ATOM 1644 C CA . ALA A 1 209 ? -22.797 14.805 18.25 1 94.38 209 ALA A CA 1
ATOM 1645 C C . ALA A 1 209 ? -23.516 16.156 18.125 1 94.38 209 ALA A C 1
ATOM 1647 O O . ALA A 1 209 ? -24.375 16.469 18.938 1 94.38 209 ALA A O 1
ATOM 1648 N N . LEU A 1 210 ? -23.203 16.938 17.172 1 92.81 210 LEU A N 1
ATOM 1649 C CA . LEU A 1 210 ? -23.781 18.25 17 1 92.81 210 LEU A CA 1
ATOM 1650 C C . LEU A 1 210 ? -25.109 18.172 16.25 1 92.81 210 LEU A C 1
ATOM 1652 O O . LEU A 1 210 ? -25.5 17.094 15.781 1 92.81 210 LEU A O 1
ATOM 1656 N N . GLY A 1 211 ? -25.734 19.312 16.062 1 93.25 211 GLY A N 1
ATOM 1657 C CA . GLY A 1 211 ? -27.047 19.375 15.445 1 93.25 211 GLY A CA 1
ATOM 1658 C C . GLY A 1 211 ? -26.984 19.531 13.938 1 93.25 211 GLY A C 1
ATOM 1659 O O . GLY A 1 211 ? -28.016 19.547 13.273 1 93.25 211 GLY A O 1
ATOM 1660 N N . MET A 1 212 ? -25.828 19.609 13.406 1 94.19 212 MET A N 1
ATOM 1661 C CA . MET A 1 212 ? -25.672 19.719 11.961 1 94.19 212 MET A CA 1
ATOM 1662 C C . MET A 1 212 ? -24.359 19.094 11.5 1 94.19 212 MET A C 1
ATOM 1664 O O . MET A 1 212 ? -23.422 18.953 12.297 1 94.19 212 MET A O 1
ATOM 1668 N N . ILE A 1 213 ? -24.328 18.672 10.266 1 95.38 213 ILE A N 1
ATOM 1669 C CA . ILE A 1 213 ? -23.078 18.234 9.672 1 95.38 213 ILE A CA 1
ATOM 1670 C C . ILE A 1 213 ? -22.359 19.438 9.047 1 95.38 213 ILE A C 1
ATOM 1672 O O . ILE A 1 213 ? -22.984 20.453 8.75 1 95.38 213 ILE A O 1
ATOM 1676 N N . LEU A 1 214 ? -21.047 19.359 8.898 1 93.25 214 LEU A N 1
ATOM 1677 C CA . LEU A 1 214 ? -20.203 20.359 8.25 1 93.25 214 LEU A CA 1
ATOM 1678 C C . LEU A 1 214 ? -20.453 21.734 8.859 1 93.25 214 LEU A C 1
ATOM 1680 O O . LEU A 1 214 ? -20.781 22.688 8.141 1 93.25 214 LEU A O 1
ATOM 1684 N N . PRO A 1 215 ? -20.297 21.938 10.133 1 87.19 215 PRO A N 1
ATOM 1685 C CA . PRO A 1 215 ? -20.625 23.172 10.852 1 87.19 215 PRO A CA 1
ATOM 1686 C C . PRO A 1 215 ? -19.922 24.391 10.273 1 87.19 215 PRO A C 1
ATOM 1688 O O . PRO A 1 215 ? -20.344 25.531 10.508 1 87.19 215 PRO A O 1
ATOM 1691 N N . GLY A 1 216 ? -19 24.391 9.453 1 80.25 216 GLY A N 1
ATOM 1692 C CA . GLY A 1 216 ? -18.344 25.531 8.828 1 80.25 216 GLY A CA 1
ATOM 1693 C C . GLY A 1 216 ? -19.141 26.094 7.664 1 80.25 216 GLY A C 1
ATOM 1694 O O . GLY A 1 216 ? -18.906 27.234 7.246 1 80.25 216 GLY A O 1
ATOM 1695 N N . PHE A 1 217 ? -20.188 25.438 7.32 1 87.62 217 PHE A N 1
ATOM 1696 C CA . PHE A 1 217 ? -21.047 25.875 6.227 1 87.62 217 PHE A CA 1
ATOM 1697 C C . PHE A 1 217 ? -22.344 26.484 6.762 1 87.62 217 PHE A C 1
ATOM 1699 O O . PHE A 1 217 ? -22.703 26.266 7.918 1 87.62 217 PHE A O 1
ATOM 1706 N N . ASN A 1 218 ? -22.969 27.344 5.914 1 88.25 218 ASN A N 1
ATOM 1707 C CA . ASN A 1 218 ? -24.312 27.797 6.301 1 88.25 218 ASN A CA 1
ATOM 1708 C C . ASN A 1 218 ? -25.297 26.625 6.336 1 88.25 218 ASN A C 1
ATOM 1710 O O . ASN A 1 218 ? -25.062 25.594 5.715 1 88.25 218 ASN A O 1
ATOM 1714 N N . GLN A 1 219 ? -26.328 26.859 6.969 1 91.25 219 GLN A N 1
ATOM 1715 C CA . GLN A 1 219 ? -27.297 25.812 7.242 1 91.25 219 GLN A CA 1
ATOM 1716 C C . GLN A 1 219 ? -27.906 25.266 5.949 1 91.25 219 GLN A C 1
ATOM 1718 O O . GLN A 1 219 ? -28.156 24.062 5.824 1 91.25 219 GLN A O 1
ATOM 1723 N N . LYS A 1 220 ? -28.125 26.109 5.047 1 91.69 220 LYS A N 1
ATOM 1724 C CA . LYS A 1 220 ? -28.75 25.688 3.795 1 91.69 220 LYS A CA 1
ATOM 1725 C C . LYS A 1 220 ? -27.859 24.703 3.035 1 91.69 220 LYS A C 1
ATOM 1727 O O . LYS A 1 220 ? -28.344 23.688 2.537 1 91.69 220 LYS A O 1
ATOM 1732 N N . LEU A 1 221 ? -26.609 25.031 2.953 1 92.31 221 LEU A N 1
ATOM 1733 C CA . LEU A 1 221 ? -25.672 24.156 2.266 1 92.31 221 LEU A CA 1
ATOM 1734 C C . LEU A 1 221 ? -25.516 22.828 3.018 1 92.31 221 LEU A C 1
ATOM 1736 O O . LEU A 1 221 ? -25.469 21.766 2.404 1 92.31 221 LEU A O 1
ATOM 1740 N N . ALA A 1 222 ? -25.453 22.938 4.293 1 94.06 222 ALA A N 1
ATOM 1741 C CA . ALA A 1 222 ? -25.344 21.75 5.121 1 94.06 222 ALA A CA 1
ATOM 1742 C C . ALA A 1 222 ? -26.562 20.844 4.957 1 94.06 222 ALA A C 1
ATOM 1744 O O . ALA A 1 222 ? -26.422 19.625 4.855 1 94.06 222 ALA A O 1
ATOM 1745 N N . ASP A 1 223 ? -27.688 21.438 4.918 1 94.88 223 ASP A N 1
ATOM 1746 C CA . ASP A 1 223 ? -28.922 20.688 4.723 1 94.88 223 ASP A CA 1
ATOM 1747 C C . ASP A 1 223 ? -28.953 20.031 3.346 1 94.88 223 ASP A C 1
ATOM 1749 O O . ASP A 1 223 ? -29.406 18.906 3.203 1 94.88 223 ASP A O 1
ATOM 1753 N N . PHE A 1 224 ? -28.531 20.781 2.412 1 93.75 224 PHE A N 1
ATOM 1754 C CA . PHE A 1 224 ? -28.438 20.219 1.071 1 93.75 224 PHE A CA 1
ATOM 1755 C C . PHE A 1 224 ? -27.562 18.969 1.063 1 93.75 224 PHE A C 1
ATOM 1757 O O . PHE A 1 224 ? -27.953 17.938 0.505 1 93.75 224 PHE A O 1
ATOM 1764 N N . ALA A 1 225 ? -26.406 19.094 1.642 1 95.06 225 ALA A N 1
ATOM 1765 C CA . ALA A 1 225 ? -25.484 17.953 1.711 1 95.06 225 ALA A CA 1
ATOM 1766 C C . ALA A 1 225 ? -26.141 16.781 2.418 1 95.06 225 ALA A C 1
ATOM 1768 O O . ALA A 1 225 ? -26.094 15.648 1.92 1 95.06 225 ALA A O 1
ATOM 1769 N N . LYS A 1 226 ? -26.75 17.047 3.527 1 96.88 226 LYS A N 1
ATOM 1770 C CA . LYS A 1 226 ? -27.406 16 4.305 1 96.88 226 LYS A CA 1
ATOM 1771 C C . LYS A 1 226 ? -28.484 15.312 3.486 1 96.88 226 LYS A C 1
ATOM 1773 O O . LYS A 1 226 ? -28.531 14.078 3.418 1 96.88 226 LYS A O 1
ATOM 1778 N N . ASP A 1 227 ? -29.328 16.062 2.881 1 96.31 227 ASP A N 1
ATOM 1779 C CA . ASP A 1 227 ? -30.453 15.523 2.109 1 96.31 227 ASP A CA 1
ATOM 1780 C C . ASP A 1 227 ? -29.953 14.648 0.959 1 96.31 227 ASP A C 1
ATOM 1782 O O . ASP A 1 227 ? -30.484 13.57 0.718 1 96.31 227 ASP A O 1
ATOM 1786 N N . LYS A 1 228 ? -28.953 15.125 0.287 1 94.69 228 LYS A N 1
ATOM 1787 C CA . LYS A 1 228 ? -28.391 14.383 -0.837 1 94.69 228 LYS A CA 1
ATOM 1788 C C . LYS A 1 228 ? -27.797 13.055 -0.373 1 94.69 228 LYS A C 1
ATOM 1790 O O . LYS A 1 228 ? -27.938 12.031 -1.048 1 94.69 228 LYS A O 1
ATOM 1795 N N . MET A 1 229 ? -27.141 13.094 0.709 1 96.5 229 MET A N 1
ATOM 1796 C CA . MET A 1 229 ? -26.5 11.891 1.24 1 96.5 229 MET A CA 1
ATOM 1797 C C . MET A 1 229 ? -27.547 10.883 1.714 1 96.5 229 MET A C 1
ATOM 1799 O O . MET A 1 229 ? -27.422 9.688 1.475 1 96.5 229 MET A O 1
ATOM 1803 N N . VAL A 1 230 ? -28.578 11.391 2.326 1 96.44 230 VAL A N 1
ATOM 1804 C CA . VAL A 1 230 ? -29.672 10.531 2.777 1 96.44 230 VAL A CA 1
ATOM 1805 C C . VAL A 1 230 ? -30.359 9.891 1.572 1 96.44 230 VAL A C 1
ATOM 1807 O O . VAL A 1 230 ? -30.688 8.703 1.592 1 96.44 230 VAL A O 1
ATOM 1810 N N . GLU A 1 231 ? -30.531 10.617 0.583 1 94.62 231 GLU A N 1
ATOM 1811 C CA . GLU A 1 231 ? -31.125 10.109 -0.651 1 94.62 231 GLU A CA 1
ATOM 1812 C C . GLU A 1 231 ? -30.297 8.961 -1.225 1 94.62 231 GLU A C 1
ATOM 1814 O O . GLU A 1 231 ? -30.844 8.039 -1.838 1 94.62 231 GLU A O 1
ATOM 1819 N N . ARG A 1 232 ? -29.062 9 -0.971 1 92.31 232 ARG A N 1
ATOM 1820 C CA . ARG A 1 232 ? -28.156 7.992 -1.511 1 92.31 232 ARG A CA 1
ATOM 1821 C C . ARG A 1 232 ? -28.094 6.766 -0.603 1 92.31 232 ARG A C 1
ATOM 1823 O O . ARG A 1 232 ? -27.453 5.77 -0.94 1 92.31 232 ARG A O 1
ATOM 1830 N N . GLY A 1 233 ? -28.672 6.914 0.519 1 93.25 233 GLY A N 1
ATOM 1831 C CA . GLY A 1 233 ? -28.781 5.746 1.376 1 93.25 233 GLY A CA 1
ATOM 1832 C C . GLY A 1 233 ? -27.938 5.844 2.631 1 93.25 233 GLY A C 1
ATOM 1833 O O . GLY A 1 233 ? -27.797 4.863 3.365 1 93.25 233 GLY A O 1
ATOM 1834 N N . ILE A 1 234 ? -27.359 6.945 2.883 1 97.69 234 ILE A N 1
ATOM 1835 C CA . ILE A 1 234 ? -26.562 7.125 4.086 1 97.69 234 ILE A CA 1
ATOM 1836 C C . ILE A 1 234 ? -27.453 7.543 5.25 1 97.69 234 ILE A C 1
ATOM 1838 O O . ILE A 1 234 ? -28.281 8.445 5.109 1 97.69 234 ILE A O 1
ATOM 1842 N N . ASP A 1 235 ? -27.328 6.848 6.336 1 98.12 235 ASP A N 1
ATOM 1843 C CA . ASP A 1 235 ? -28.062 7.156 7.562 1 98.12 235 ASP A CA 1
ATOM 1844 C C . ASP A 1 235 ? -27.297 8.172 8.406 1 98.12 235 ASP A C 1
ATOM 1846 O O . ASP A 1 235 ? -26.234 7.863 8.969 1 98.12 235 ASP A O 1
ATOM 1850 N N . ILE A 1 236 ? -27.844 9.383 8.492 1 98.06 236 ILE A N 1
ATOM 1851 C CA . ILE A 1 236 ? -27.188 10.438 9.25 1 98.06 236 ILE A CA 1
ATOM 1852 C C . ILE A 1 236 ? -27.953 10.695 10.547 1 98.06 236 ILE A C 1
ATOM 1854 O O . ILE A 1 236 ? -29.125 11.102 10.508 1 98.06 236 ILE A O 1
ATOM 1858 N N . ARG A 1 237 ? -27.297 10.469 11.641 1 96.94 237 ARG A N 1
ATOM 1859 C CA . ARG A 1 237 ? -27.891 10.68 12.953 1 96.94 237 ARG A CA 1
ATOM 1860 C C . ARG A 1 237 ? -27.219 11.844 13.68 1 96.94 237 ARG A C 1
ATOM 1862 O O . ARG A 1 237 ? -26.078 11.727 14.125 1 96.94 237 ARG A O 1
ATOM 1869 N N . LEU A 1 238 ? -27.938 12.914 13.828 1 95.81 238 LEU A N 1
ATOM 1870 C CA . LEU A 1 238 ? -27.438 14.102 14.523 1 95.81 238 LEU A CA 1
ATOM 1871 C C . LEU A 1 238 ? -27.703 14 16.016 1 95.81 238 LEU A C 1
ATOM 1873 O O . LEU A 1 238 ? -28.438 13.117 16.469 1 95.81 238 LEU A O 1
ATOM 1877 N N . LYS A 1 239 ? -27.031 14.875 16.797 1 95.06 239 LYS A N 1
ATOM 1878 C CA . LYS A 1 239 ? -27.188 14.914 18.25 1 95.06 239 LYS A CA 1
ATOM 1879 C C . LYS A 1 239 ? -27 13.523 18.859 1 95.06 239 LYS A C 1
ATOM 1881 O O . LYS A 1 239 ? -27.734 13.125 19.75 1 95.06 239 LYS A O 1
ATOM 1886 N N . THR A 1 240 ? -26.125 12.75 18.328 1 95.5 240 THR A N 1
ATOM 1887 C CA . THR A 1 240 ? -25.828 11.383 18.734 1 95.5 240 THR A CA 1
ATOM 1888 C C . THR A 1 240 ? -24.344 11.211 19.016 1 95.5 240 THR A C 1
ATOM 1890 O O . THR A 1 240 ? -23.516 11.336 18.109 1 95.5 240 THR A O 1
ATOM 1893 N N . ALA A 1 241 ? -24 10.953 20.25 1 95.69 241 ALA A N 1
ATOM 1894 C CA . ALA A 1 241 ? -22.594 10.797 20.656 1 95.69 241 ALA A CA 1
ATOM 1895 C C . ALA A 1 241 ? -22.25 9.328 20.875 1 95.69 241 ALA A C 1
ATOM 1897 O O . ALA A 1 241 ? -23.062 8.562 21.406 1 95.69 241 ALA A O 1
ATOM 1898 N N . VAL A 1 242 ? -21.047 8.953 20.438 1 97 242 VAL A N 1
ATOM 1899 C CA . VAL A 1 242 ? -20.562 7.609 20.719 1 97 242 VAL A CA 1
ATOM 1900 C C . VAL A 1 242 ? -19.922 7.566 22.109 1 97 242 VAL A C 1
ATOM 1902 O O . VAL A 1 242 ? -19.156 8.461 22.484 1 97 242 VAL A O 1
ATOM 1905 N N . THR A 1 243 ? -20.219 6.449 22.812 1 95.62 243 THR A N 1
ATOM 1906 C CA . THR A 1 243 ? -19.703 6.363 24.172 1 95.62 243 THR A CA 1
ATOM 1907 C C . THR A 1 243 ? -18.734 5.188 24.312 1 95.62 243 THR A C 1
ATOM 1909 O O . THR A 1 243 ? -17.891 5.168 25.219 1 95.62 243 THR A O 1
ATOM 1912 N N . SER A 1 244 ? -18.891 4.242 23.422 1 96.44 244 SER A N 1
ATOM 1913 C CA . SER A 1 244 ? -17.984 3.1 23.484 1 96.44 244 SER A CA 1
ATOM 1914 C C . SER A 1 244 ? -18.062 2.27 22.203 1 96.44 244 SER A C 1
ATOM 1916 O O . SER A 1 244 ? -19.016 2.375 21.438 1 96.44 244 SER A O 1
ATOM 1918 N N . PHE A 1 245 ? -17.078 1.471 21.984 1 97.75 245 PHE A N 1
ATOM 1919 C CA . PHE A 1 245 ? -16.984 0.502 20.891 1 97.75 245 PHE A CA 1
ATOM 1920 C C . PHE A 1 245 ? -16.031 -0.626 21.25 1 97.75 245 PHE A C 1
ATOM 1922 O O . PHE A 1 245 ? -14.828 -0.399 21.406 1 97.75 245 PHE A O 1
ATOM 1929 N N . ASP A 1 246 ? -16.5 -1.854 21.234 1 95.88 246 ASP A N 1
ATOM 1930 C CA . ASP A 1 246 ? -15.672 -2.977 21.688 1 95.88 246 ASP A CA 1
ATOM 1931 C C . ASP A 1 246 ? -15.188 -3.801 20.484 1 95.88 246 ASP A C 1
ATOM 1933 O O . ASP A 1 246 ? -14.633 -4.887 20.672 1 95.88 246 ASP A O 1
ATOM 1937 N N . GLY A 1 247 ? -15.422 -3.348 19.328 1 95.25 247 GLY A N 1
ATOM 1938 C CA . GLY A 1 247 ? -15.047 -4.086 18.125 1 95.25 247 GLY A CA 1
ATOM 1939 C C . GLY A 1 247 ? -16.203 -4.809 17.484 1 95.25 247 GLY A C 1
ATOM 1940 O O . GLY A 1 247 ? -16.109 -5.262 16.344 1 95.25 247 GLY A O 1
ATOM 1941 N N . ASN A 1 248 ? -17.375 -4.801 18.203 1 95.06 248 ASN A N 1
ATOM 1942 C CA . ASN A 1 248 ? -18.547 -5.516 17.703 1 95.06 248 ASN A CA 1
ATOM 1943 C C . ASN A 1 248 ? -19.797 -4.66 17.766 1 95.06 248 ASN A C 1
ATOM 1945 O O . ASN A 1 248 ? -20.734 -4.863 17 1 95.06 248 ASN A O 1
ATOM 1949 N N . GLU A 1 249 ? -19.734 -3.801 18.797 1 96.69 249 GLU A N 1
ATOM 1950 C CA . GLU A 1 249 ? -20.922 -2.992 19.031 1 96.69 249 GLU A CA 1
ATOM 1951 C C . GLU A 1 249 ? -20.547 -1.566 19.422 1 96.69 249 GLU A C 1
ATOM 1953 O O . GLU A 1 249 ? -19.672 -1.36 20.266 1 96.69 249 GLU A O 1
ATOM 1958 N N . VAL A 1 250 ? -21.266 -0.567 18.812 1 97.69 250 VAL A N 1
ATOM 1959 C CA . VAL A 1 250 ? -21.125 0.847 19.141 1 97.69 250 VAL A CA 1
ATOM 1960 C C . VAL A 1 250 ? -22.266 1.285 20.047 1 97.69 250 VAL A C 1
ATOM 1962 O O . VAL A 1 250 ? -23.438 1.059 19.734 1 97.69 250 VAL A O 1
ATOM 1965 N N . THR A 1 251 ? -21.875 1.831 21.156 1 97.12 251 THR A N 1
ATOM 1966 C CA . THR A 1 251 ? -22.891 2.406 22.031 1 97.12 251 THR A CA 1
ATOM 1967 C C . THR A 1 251 ? -23 3.916 21.812 1 97.12 251 THR A C 1
ATOM 1969 O O . THR A 1 251 ? -21.984 4.605 21.734 1 97.12 251 THR A O 1
ATOM 1972 N N . THR A 1 252 ? -24.234 4.391 21.672 1 96.12 252 THR A N 1
ATOM 1973 C CA . THR A 1 252 ? -24.469 5.809 21.422 1 96.12 252 THR A CA 1
ATOM 1974 C C . THR A 1 252 ? -25.406 6.402 22.469 1 96.12 252 THR A C 1
ATOM 1976 O O . THR A 1 252 ? -26.141 5.672 23.141 1 96.12 252 THR A O 1
ATOM 1979 N N . LYS A 1 253 ? -25.281 7.695 22.672 1 93.31 253 LYS A N 1
ATOM 1980 C CA . LYS A 1 253 ? -26.203 8.453 23.531 1 93.31 253 LYS A CA 1
ATOM 1981 C C . LYS A 1 253 ? -26.719 9.688 22.797 1 93.31 253 LYS A C 1
ATOM 1983 O O . LYS A 1 253 ? -25.984 10.344 22.062 1 93.31 253 LYS A O 1
ATOM 1988 N N . THR A 1 254 ? -27.984 10.008 22.984 1 90.19 254 THR A N 1
ATOM 1989 C CA . THR A 1 254 ? -28.562 11.219 22.422 1 90.19 254 THR A CA 1
ATOM 1990 C C . THR A 1 254 ? -28.219 12.438 23.266 1 90.19 254 THR A C 1
ATOM 1992 O O . THR A 1 254 ? -28.266 12.375 24.5 1 90.19 254 THR A O 1
ATOM 1995 N N . ILE A 1 255 ? -27.734 13.492 22.516 1 80.31 255 ILE A N 1
ATOM 1996 C CA . ILE A 1 255 ? -27.422 14.742 23.203 1 80.31 255 ILE A CA 1
ATOM 1997 C C . ILE A 1 255 ? -28.594 15.711 23.094 1 80.31 255 ILE A C 1
ATOM 1999 O O . ILE A 1 255 ? -29 16.062 21.984 1 80.31 255 ILE A O 1
ATOM 2003 N N . ASP A 1 256 ? -29.719 15.641 23.906 1 66.88 256 ASP A N 1
ATOM 2004 C CA . ASP A 1 256 ? -30.844 16.562 23.875 1 66.88 256 ASP A CA 1
ATOM 2005 C C . ASP A 1 256 ? -30.594 17.781 24.781 1 66.88 256 ASP A C 1
ATOM 2007 O O . ASP A 1 256 ? -30.297 17.625 25.969 1 66.88 256 ASP A O 1
ATOM 2011 N N . PRO A 1 257 ? -30.453 19.062 24.203 1 58.19 257 PRO A N 1
ATOM 2012 C CA . PRO A 1 257 ? -30.219 20.234 25.047 1 58.19 257 PRO A CA 1
ATOM 2013 C C . PRO A 1 257 ? -31.297 20.406 26.125 1 58.19 257 PRO A C 1
ATOM 2015 O O . PRO A 1 257 ? -31.062 21.047 27.156 1 58.19 257 PRO A O 1
ATOM 2018 N N . THR A 1 258 ? -32.562 20.281 25.891 1 53.41 258 THR A N 1
ATOM 2019 C CA . THR A 1 258 ? -33.594 20.547 26.891 1 53.41 258 THR A CA 1
ATOM 2020 C C . THR A 1 258 ? -34.031 19.25 27.578 1 53.41 258 THR A C 1
ATOM 2022 O O . THR A 1 258 ? -35 18.609 27.172 1 53.41 258 THR A O 1
ATOM 2025 N N . PRO A 1 259 ? -33.156 18.938 28.5 1 47.81 259 PRO A N 1
ATOM 2026 C CA . PRO A 1 259 ? -33.625 17.688 29.109 1 47.81 259 PRO A CA 1
ATOM 2027 C C . PRO A 1 259 ? -34.969 17.812 29.812 1 47.81 259 PRO A C 1
ATOM 2029 O O . PRO A 1 259 ? -35.188 18.781 30.562 1 47.81 259 PRO A O 1
ATOM 2032 N N . LYS A 1 260 ? -36.156 17.703 29.328 1 46.31 260 LYS A N 1
ATOM 2033 C CA . LYS A 1 260 ? -37.344 17.938 30.141 1 46.31 260 LYS A CA 1
ATOM 2034 C C . LYS A 1 260 ? -37.125 17.422 31.562 1 46.31 260 LYS A C 1
ATOM 2036 O O . LYS A 1 260 ? -37.656 18.016 32.531 1 46.31 260 LYS A O 1
ATOM 2041 N N . ASP A 1 261 ? -36.969 16.062 31.859 1 45.72 261 ASP A N 1
ATOM 2042 C CA . ASP A 1 261 ? -36.781 15.445 33.188 1 45.72 261 ASP A CA 1
ATOM 2043 C C . ASP A 1 261 ? -35.312 15.195 33.469 1 45.72 261 ASP A C 1
ATOM 2045 O O . ASP A 1 261 ? -34.562 14.859 32.562 1 45.72 261 ASP A O 1
ATOM 2049 N N . PRO A 1 262 ? -34.75 15.852 34.625 1 45.75 262 PRO A N 1
ATOM 2050 C CA . PRO A 1 262 ? -33.375 15.75 35.125 1 45.75 262 PRO A CA 1
ATOM 2051 C C . PRO A 1 262 ? -32.75 14.375 34.906 1 45.75 262 PRO A C 1
ATOM 2053 O O . PRO A 1 262 ? -31.531 14.234 34.906 1 45.75 262 PRO A O 1
ATOM 2056 N N . ILE A 1 263 ? -33.438 13.359 35.438 1 45.16 263 ILE A N 1
ATOM 2057 C CA . ILE A 1 263 ? -32.969 11.992 35.25 1 45.16 263 ILE A CA 1
ATOM 2058 C C . ILE A 1 263 ? -32.844 11.688 33.75 1 45.16 263 ILE A C 1
ATOM 2060 O O . ILE A 1 263 ? -33.812 11.227 33.125 1 45.16 263 ILE A O 1
ATOM 2064 N N . ASP A 1 264 ? -32.812 12.578 32.812 1 46.28 264 ASP A N 1
ATOM 2065 C CA . ASP A 1 264 ? -32.938 12.578 31.344 1 46.28 264 ASP A CA 1
ATOM 2066 C C . ASP A 1 264 ? -32.125 11.461 30.719 1 46.28 264 ASP A C 1
ATOM 2068 O O . ASP A 1 264 ? -30.891 11.477 30.781 1 46.28 264 ASP A O 1
ATOM 2072 N N . ASP A 1 265 ? -32.594 10.289 30.688 1 50.19 265 ASP A N 1
ATOM 2073 C CA . ASP A 1 265 ? -32.344 8.992 30.062 1 50.19 265 ASP A CA 1
ATOM 2074 C C . ASP A 1 265 ? -31.891 9.164 28.609 1 50.19 265 ASP A C 1
ATOM 2076 O O . ASP A 1 265 ? -32.719 9.25 27.703 1 50.19 265 ASP A O 1
ATOM 2080 N N . SER A 1 266 ? -30.828 9.898 28.406 1 60.94 266 SER A N 1
ATOM 2081 C CA . SER A 1 266 ? -30.25 9.805 27.062 1 60.94 266 SER A CA 1
ATOM 2082 C C . SER A 1 266 ? -30.406 8.398 26.484 1 60.94 266 SER A C 1
ATOM 2084 O O . SER A 1 266 ? -30.125 7.414 27.172 1 60.94 266 SER A O 1
ATOM 2086 N N . PHE A 1 267 ? -31.359 8.297 25.547 1 68.38 267 PHE A N 1
ATOM 2087 C CA . PHE A 1 267 ? -31.594 7.023 24.875 1 68.38 267 PHE A CA 1
ATOM 2088 C C . PHE A 1 267 ? -30.266 6.43 24.391 1 68.38 267 PHE A C 1
ATOM 2090 O O . PHE A 1 267 ? -29.469 7.129 23.781 1 68.38 267 PHE A O 1
ATOM 2097 N N . VAL A 1 268 ? -29.938 5.379 25.062 1 76.44 268 VAL A N 1
ATOM 2098 C CA . VAL A 1 268 ? -28.766 4.617 24.656 1 76.44 268 VAL A CA 1
ATOM 2099 C C . VAL A 1 268 ? -29.156 3.592 23.594 1 76.44 268 VAL A C 1
ATOM 2101 O O . VAL A 1 268 ? -30.203 2.941 23.703 1 76.44 268 VAL A O 1
ATOM 2104 N N . ASP A 1 269 ? -28.578 3.689 22.5 1 89.12 269 ASP A N 1
ATOM 2105 C CA . ASP A 1 269 ? -28.766 2.74 21.406 1 89.12 269 ASP A CA 1
ATOM 2106 C C . ASP A 1 269 ? -27.438 2.049 21.062 1 89.12 269 ASP A C 1
ATOM 2108 O O . ASP A 1 269 ? -26.375 2.457 21.531 1 89.12 269 ASP A O 1
ATOM 2112 N N . SER A 1 270 ? -27.656 0.895 20.438 1 94.69 270 SER A N 1
ATOM 2113 C CA . SER A 1 270 ? -26.484 0.14 20.047 1 94.69 270 SER A CA 1
ATOM 2114 C C . SER A 1 270 ? -26.547 -0.258 18.562 1 94.69 270 SER A C 1
ATOM 2116 O O . SER A 1 270 ? -27.641 -0.523 18.047 1 94.69 270 SER A O 1
ATOM 2118 N N . ILE A 1 271 ? -25.484 -0.169 17.938 1 97.12 271 ILE A N 1
ATOM 2119 C CA . ILE A 1 271 ? -25.344 -0.574 16.531 1 97.12 271 ILE A CA 1
ATOM 2120 C C . ILE A 1 271 ? -24.281 -1.655 16.406 1 97.12 271 ILE A C 1
ATOM 2122 O O . ILE A 1 271 ? -23.125 -1.446 16.797 1 97.12 271 ILE A O 1
ATOM 2126 N N . ARG A 1 272 ? -24.641 -2.816 15.914 1 97.25 272 ARG A N 1
ATOM 2127 C CA . ARG A 1 272 ? -23.672 -3.865 15.656 1 97.25 272 ARG A CA 1
ATOM 2128 C C . ARG A 1 272 ? -22.875 -3.572 14.383 1 97.25 272 ARG A C 1
ATOM 2130 O O . ARG A 1 272 ? -23.469 -3.326 13.328 1 97.25 272 ARG A O 1
ATOM 2137 N N . THR A 1 273 ? -21.578 -3.523 14.484 1 98 273 THR A N 1
ATOM 2138 C CA . THR A 1 273 ? -20.688 -3.266 13.352 1 98 273 THR A CA 1
ATOM 2139 C C . THR A 1 273 ? -19.297 -3.797 13.633 1 98 273 THR A C 1
ATOM 2141 O O . THR A 1 273 ? -18.859 -3.865 14.781 1 98 273 THR A O 1
ATOM 2144 N N . LYS A 1 274 ? -18.641 -4.246 12.578 1 96.25 274 LYS A N 1
ATOM 2145 C CA . LYS A 1 274 ? -17.234 -4.629 12.672 1 96.25 274 LYS A CA 1
ATOM 2146 C C . LYS A 1 274 ? -16.312 -3.49 12.219 1 96.25 274 LYS A C 1
ATOM 2148 O O . LYS A 1 274 ? -15.094 -3.605 12.289 1 96.25 274 LYS A O 1
ATOM 2153 N N . THR A 1 275 ? -16.906 -2.393 11.797 1 97.88 275 THR A N 1
ATOM 2154 C CA . THR A 1 275 ? -16.125 -1.304 11.234 1 97.88 275 THR A CA 1
ATOM 2155 C C . THR A 1 275 ? -16.609 0.045 11.742 1 97.88 275 THR A C 1
ATOM 2157 O O . THR A 1 275 ? -17.641 0.547 11.289 1 97.88 275 THR A O 1
ATOM 2160 N N . LEU A 1 276 ? -15.922 0.604 12.688 1 98.62 276 LEU A N 1
ATOM 2161 C CA . LEU A 1 276 ? -16.141 1.971 13.156 1 98.62 276 LEU A CA 1
ATOM 2162 C C . LEU A 1 276 ? -15.008 2.885 12.688 1 98.62 276 LEU A C 1
ATOM 2164 O O . LEU A 1 276 ? -13.836 2.619 12.961 1 98.62 276 LEU A O 1
ATOM 2168 N N . ILE A 1 277 ? -15.344 3.869 11.922 1 98.69 277 ILE A N 1
ATOM 2169 C CA . ILE A 1 277 ? -14.383 4.852 11.438 1 98.69 277 ILE A CA 1
ATOM 2170 C C . ILE A 1 277 ? -14.484 6.129 12.266 1 98.69 277 ILE A C 1
ATOM 2172 O O . ILE A 1 277 ? -15.492 6.824 12.227 1 98.69 277 ILE A O 1
ATOM 2176 N N . TRP A 1 278 ? -13.43 6.426 12.969 1 98.56 278 TRP A N 1
ATOM 2177 C CA . TRP A 1 278 ? -13.422 7.539 13.906 1 98.56 278 TRP A CA 1
ATOM 2178 C C . TRP A 1 278 ? -12.789 8.773 13.281 1 98.56 278 TRP A C 1
ATOM 2180 O O . TRP A 1 278 ? -11.586 8.797 13.008 1 98.56 278 TRP A O 1
ATOM 2190 N N . THR A 1 279 ? -13.586 9.773 13.039 1 97.38 279 THR A N 1
ATOM 2191 C CA . THR A 1 279 ? -13.125 11.055 12.516 1 97.38 279 THR A CA 1
ATOM 2192 C C . THR A 1 279 ? -13.656 12.203 13.367 1 97.38 279 THR A C 1
ATOM 2194 O O . THR A 1 279 ? -13.984 13.266 12.844 1 97.38 279 THR A O 1
ATOM 2197 N N . ALA A 1 280 ? -13.758 12.062 14.664 1 93.88 280 ALA A N 1
ATOM 2198 C CA . ALA A 1 280 ? -14.508 12.953 15.547 1 93.88 280 ALA A CA 1
ATOM 2199 C C . ALA A 1 280 ? -13.602 14.031 16.141 1 93.88 280 ALA A C 1
ATOM 2201 O O . ALA A 1 280 ? -14.008 14.758 17.047 1 93.88 280 ALA A O 1
ATOM 2202 N N . GLY A 1 281 ? -12.414 14.148 15.688 1 91.56 281 GLY A N 1
ATOM 2203 C CA . GLY A 1 281 ? -11.602 15.242 16.203 1 91.56 281 GLY A CA 1
ATOM 2204 C C . GLY A 1 281 ? -10.125 14.898 16.266 1 91.56 281 GLY A C 1
ATOM 2205 O O . GLY A 1 281 ? -9.742 13.734 16.141 1 91.56 281 GLY A O 1
ATOM 2206 N N . VAL A 1 282 ? -9.344 15.945 16.422 1 92.88 282 VAL A N 1
ATOM 2207 C CA . VAL A 1 282 ? -7.895 15.789 16.469 1 92.88 282 VAL A CA 1
ATOM 2208 C C . VAL A 1 282 ? -7.34 16.484 17.719 1 92.88 282 VAL A C 1
ATOM 2210 O O . VAL A 1 282 ? -8.031 17.297 18.344 1 92.88 282 VAL A O 1
ATOM 2213 N N . THR A 1 283 ? -6.215 16.125 18.156 1 92.88 283 THR A N 1
ATOM 2214 C CA . THR A 1 283 ? -5.445 16.703 19.25 1 92.88 283 THR A CA 1
ATOM 2215 C C . THR A 1 283 ? -3.967 16.797 18.875 1 92.88 283 THR A C 1
ATOM 2217 O O . THR A 1 283 ? -3.488 16.047 18.031 1 92.88 283 THR A O 1
ATOM 2220 N N . PRO A 1 284 ? -3.293 17.828 19.406 1 92.06 284 PRO A N 1
ATOM 2221 C CA . PRO A 1 284 ? -1.86 17.891 19.109 1 92.06 284 PRO A CA 1
ATOM 2222 C C . PRO A 1 284 ? -1.13 16.594 19.5 1 92.06 284 PRO A C 1
ATOM 2224 O O . PRO A 1 284 ? -1.579 15.875 20.391 1 92.06 284 PRO A O 1
ATOM 2227 N N . VAL A 1 285 ? -0.036 16.328 18.812 1 90.69 285 VAL A N 1
ATOM 2228 C CA . VAL A 1 285 ? 0.734 15.109 19.062 1 90.69 285 VAL A CA 1
ATOM 2229 C C . VAL A 1 285 ? 1.305 15.141 20.484 1 90.69 285 VAL A C 1
ATOM 2231 O O . VAL A 1 285 ? 1.506 16.219 21.047 1 90.69 285 VAL A O 1
ATOM 2234 N N . ASN A 1 286 ? 1.613 13.992 21 1 86.44 286 ASN A N 1
ATOM 2235 C CA . ASN A 1 286 ? 2.07 13.844 22.375 1 86.44 286 ASN A CA 1
ATOM 2236 C C . ASN A 1 286 ? 3.412 14.539 22.594 1 86.44 286 ASN A C 1
ATOM 2238 O O . ASN A 1 286 ? 3.682 15.039 23.688 1 86.44 286 ASN A O 1
ATOM 2242 N N . THR A 1 287 ? 4.215 14.609 21.609 1 88.94 287 THR A N 1
ATOM 2243 C CA . THR A 1 287 ? 5.512 15.273 21.688 1 88.94 287 THR A CA 1
ATOM 2244 C C . THR A 1 287 ? 5.348 16.719 22.125 1 88.94 287 THR A C 1
ATOM 2246 O O . THR A 1 287 ? 6.176 17.234 22.891 1 88.94 287 THR A O 1
ATOM 2249 N N . ILE A 1 288 ? 4.32 17.375 21.719 1 88.81 288 ILE A N 1
ATOM 2250 C CA . ILE A 1 288 ? 4.031 18.75 22.078 1 88.81 288 ILE A CA 1
ATOM 2251 C C . ILE A 1 288 ? 3.629 18.828 23.547 1 88.81 288 ILE A C 1
ATOM 2253 O O . ILE A 1 288 ? 4.133 19.672 24.297 1 88.81 288 ILE A O 1
ATOM 2257 N N . LYS A 1 289 ? 2.848 17.875 23.922 1 79 289 LYS A N 1
ATOM 2258 C CA . LYS A 1 289 ? 2.324 17.844 25.281 1 79 289 LYS A CA 1
ATOM 2259 C C . LYS A 1 289 ? 3.439 17.609 26.297 1 79 289 LYS A C 1
ATOM 2261 O O . LYS A 1 289 ? 3.371 18.094 27.422 1 79 289 LYS A O 1
ATOM 2266 N N . ARG A 1 290 ? 4.445 16.969 25.891 1 80 290 ARG A N 1
ATOM 2267 C CA . ARG A 1 290 ? 5.543 16.609 26.781 1 80 290 ARG A CA 1
ATOM 2268 C C . ARG A 1 290 ? 6.664 17.641 26.719 1 80 290 ARG A C 1
ATOM 2270 O O . ARG A 1 290 ? 7.613 17.578 27.5 1 80 290 ARG A O 1
ATOM 2277 N N . SER A 1 291 ? 6.496 18.469 25.828 1 83.12 291 SER A N 1
ATOM 2278 C CA . SER A 1 291 ? 7.543 19.484 25.688 1 83.12 291 SER A CA 1
ATOM 2279 C C . SER A 1 291 ? 7.48 20.5 26.828 1 83.12 291 SER A C 1
ATOM 2281 O O . SER A 1 291 ? 6.566 20.453 27.656 1 83.12 291 SER A O 1
ATOM 2283 N N . MET A 1 292 ? 8.508 21.359 26.922 1 89.12 292 MET A N 1
ATOM 2284 C CA . MET A 1 292 ? 8.594 22.359 27.984 1 89.12 292 MET A CA 1
ATOM 2285 C C . MET A 1 292 ? 7.863 23.641 27.594 1 89.12 292 MET A C 1
ATOM 2287 O O . MET A 1 292 ? 7.875 24.609 28.344 1 89.12 292 MET A O 1
ATOM 2291 N N . PHE A 1 293 ? 7.191 23.562 26.438 1 93.94 293 PHE A N 1
ATOM 2292 C CA . PHE A 1 293 ? 6.426 24.734 26.016 1 93.94 293 PHE A CA 1
ATOM 2293 C C . PHE A 1 293 ? 5.086 24.797 26.734 1 93.94 293 PHE A C 1
ATOM 2295 O O . PHE A 1 293 ? 4.488 23.766 27.031 1 93.94 293 PHE A O 1
ATOM 2302 N N . LYS A 1 294 ? 4.605 26.031 26.969 1 94.88 294 LYS A N 1
ATOM 2303 C CA . LYS A 1 294 ? 3.273 26.203 27.547 1 94.88 294 LYS A CA 1
ATOM 2304 C C . LYS A 1 294 ? 2.188 25.859 26.531 1 94.88 294 LYS A C 1
ATOM 2306 O O . LYS A 1 294 ? 2.271 26.25 25.375 1 94.88 294 LYS A O 1
ATOM 2311 N N . THR A 1 295 ? 1.248 25.062 26.984 1 94.06 295 THR A N 1
ATOM 2312 C CA . THR A 1 295 ? 0.152 24.656 26.109 1 94.06 295 THR A CA 1
ATOM 2313 C C . THR A 1 295 ? -1.196 24.938 26.766 1 94.06 295 THR A C 1
ATOM 2315 O O . THR A 1 295 ? -1.271 25.156 27.984 1 94.06 295 THR A O 1
ATOM 2318 N N . ASP A 1 296 ? -2.213 25.125 25.984 1 92.38 296 ASP A N 1
ATOM 2319 C CA . ASP A 1 296 ? -3.621 25.141 26.375 1 92.38 296 ASP A CA 1
ATOM 2320 C C . ASP A 1 296 ? -4.406 24.062 25.625 1 92.38 296 ASP A C 1
ATOM 2322 O O . ASP A 1 296 ? -4.492 24.094 24.391 1 92.38 296 ASP A O 1
ATOM 2326 N N . LYS A 1 297 ? -4.945 23.141 26.359 1 88.38 297 LYS A N 1
ATOM 2327 C CA . LYS A 1 297 ? -5.637 22 25.781 1 88.38 297 LYS A CA 1
ATOM 2328 C C . LYS A 1 297 ? -4.754 21.266 24.766 1 88.38 297 LYS A C 1
ATOM 2330 O O . LYS A 1 297 ? -5.211 20.906 23.688 1 88.38 297 LYS A O 1
ATOM 2335 N N . GLY A 1 298 ? -3.467 21.328 25.047 1 90.19 298 GLY A N 1
ATOM 2336 C CA . GLY A 1 298 ? -2.5 20.562 24.266 1 90.19 298 GLY A CA 1
ATOM 2337 C C . GLY A 1 298 ? -1.87 21.359 23.141 1 90.19 298 GLY A C 1
ATOM 2338 O O . GLY A 1 298 ? -0.877 20.938 22.547 1 90.19 298 GLY A O 1
ATOM 2339 N N . LYS A 1 299 ? -2.402 22.516 22.859 1 94.69 299 LYS A N 1
ATOM 2340 C CA . LYS A 1 299 ? -1.862 23.328 21.766 1 94.69 299 LYS A CA 1
ATOM 2341 C C . LYS A 1 299 ? -0.873 24.359 22.297 1 94.69 299 LYS A C 1
ATOM 2343 O O . LYS A 1 299 ? -1.082 24.938 23.375 1 94.69 299 LYS A O 1
ATOM 2348 N N . LEU A 1 300 ? 0.102 24.625 21.531 1 96.5 300 LEU A N 1
ATOM 2349 C CA . LEU A 1 300 ? 1.124 25.594 21.938 1 96.5 300 LEU A CA 1
ATOM 2350 C C . LEU A 1 300 ? 0.557 27 21.969 1 96.5 300 LEU A C 1
ATOM 2352 O O . LEU A 1 300 ? -0.092 27.438 21.016 1 96.5 300 LEU A O 1
ATOM 2356 N N . ILE A 1 301 ? 0.86 27.688 23.109 1 95.94 301 ILE A N 1
ATOM 2357 C CA . ILE A 1 301 ? 0.468 29.094 23.203 1 95.94 301 ILE A CA 1
ATOM 2358 C C . ILE A 1 301 ? 1.447 29.953 22.422 1 95.94 301 ILE A C 1
ATOM 2360 O O . ILE A 1 301 ? 2.662 29.844 22.594 1 95.94 301 ILE A O 1
ATOM 2364 N N . ILE A 1 302 ? 0.89 30.797 21.531 1 96.06 302 ILE A N 1
ATOM 2365 C CA . ILE A 1 302 ? 1.73 31.656 20.719 1 96.06 302 ILE A CA 1
ATOM 2366 C C . ILE A 1 302 ? 1.185 33.094 20.75 1 96.06 302 ILE A C 1
ATOM 2368 O O . ILE A 1 302 ? 0.048 33.312 21.172 1 96.06 302 ILE A O 1
ATOM 2372 N N . ASN A 1 303 ? 2.043 34.031 20.391 1 95.19 303 ASN A N 1
ATOM 2373 C CA . ASN A 1 303 ? 1.595 35.438 20.281 1 95.19 303 ASN A CA 1
ATOM 2374 C C . ASN A 1 303 ? 1.103 35.75 18.859 1 95.19 303 ASN A C 1
ATOM 2376 O O . ASN A 1 303 ? 0.997 34.844 18.031 1 95.19 303 ASN A O 1
ATOM 2380 N N . ASP A 1 304 ? 0.831 36.969 18.547 1 94.56 304 ASP A N 1
ATOM 2381 C CA . ASP A 1 304 ? 0.237 37.406 17.297 1 94.56 304 ASP A CA 1
ATOM 2382 C C . ASP A 1 304 ? 1.236 37.281 16.141 1 94.56 304 ASP A C 1
ATOM 2384 O O . ASP A 1 304 ? 0.856 37.312 14.969 1 94.56 304 ASP A O 1
ATOM 2388 N N . PHE A 1 305 ? 2.451 37.125 16.5 1 96.88 305 PHE A N 1
ATOM 2389 C CA . PHE A 1 305 ? 3.496 37 15.484 1 96.88 305 PHE A CA 1
ATOM 2390 C C . PHE A 1 305 ? 3.861 35.562 15.266 1 96.88 305 PHE A C 1
ATOM 2392 O O . PHE A 1 305 ? 4.84 35.25 14.578 1 96.88 305 PHE A O 1
ATOM 2399 N N . LEU A 1 306 ? 3.09 34.625 15.859 1 97.56 306 LEU A N 1
ATOM 2400 C CA . LEU A 1 306 ? 3.199 33.156 15.758 1 97.56 306 LEU A CA 1
ATOM 2401 C C . LEU A 1 306 ? 4.441 32.656 16.484 1 97.56 306 LEU A C 1
ATOM 2403 O O . LEU A 1 306 ? 4.965 31.594 16.156 1 97.56 306 LEU A O 1
ATOM 2407 N N . GLU A 1 307 ? 4.91 33.438 17.406 1 97.44 307 GLU A N 1
ATOM 2408 C CA . GLU A 1 307 ? 6.078 33.094 18.219 1 97.44 307 GLU A CA 1
ATOM 2409 C C . GLU A 1 307 ? 5.664 32.531 19.578 1 97.44 307 GLU A C 1
ATOM 2411 O O . GLU A 1 307 ? 4.66 32.969 20.156 1 97.44 307 GLU A O 1
ATOM 2416 N N . VAL A 1 308 ? 6.488 31.625 20.062 1 97 308 VAL A N 1
ATOM 2417 C CA . VAL A 1 308 ? 6.293 31.141 21.438 1 97 308 VAL A CA 1
ATOM 2418 C C . VAL A 1 308 ? 6.82 32.188 22.422 1 97 308 VAL A C 1
ATOM 2420 O O . VAL A 1 308 ? 8.016 32.469 22.438 1 97 308 VAL A O 1
ATOM 2423 N N . PRO A 1 309 ? 6.012 32.75 23.281 1 93.88 309 PRO A N 1
ATOM 2424 C CA . PRO A 1 309 ? 6.367 33.906 24.078 1 93.88 309 PRO A CA 1
ATOM 2425 C C . PRO A 1 309 ? 7.602 33.688 24.953 1 93.88 309 PRO A C 1
ATOM 2427 O O . PRO A 1 309 ? 8.453 34.562 25.078 1 93.88 309 PRO A O 1
ATOM 2430 N N . ASP A 1 310 ? 7.895 32.656 25.609 1 93 310 ASP A N 1
ATOM 2431 C CA . ASP A 1 310 ? 8.969 32.438 26.562 1 93 310 ASP A CA 1
ATOM 2432 C C . ASP A 1 310 ? 10.258 32.031 25.859 1 93 310 ASP A C 1
ATOM 2434 O O . ASP A 1 310 ? 11.328 31.969 26.469 1 93 310 ASP A O 1
ATOM 2438 N N . PHE A 1 311 ? 10.18 31.906 24.547 1 95.94 311 PHE A N 1
ATOM 2439 C CA . PHE A 1 311 ? 11.344 31.406 23.828 1 95.94 311 PHE A CA 1
ATOM 2440 C C . PHE A 1 311 ? 11.5 32.125 22.484 1 95.94 311 PHE A C 1
ATOM 2442 O O . PHE A 1 311 ? 11.117 31.578 21.453 1 95.94 311 PHE A O 1
ATOM 2449 N N . PRO A 1 312 ? 12.188 33.281 22.547 1 93.56 312 PRO A N 1
ATOM 2450 C CA . PRO A 1 312 ? 12.391 34.031 21.281 1 93.56 312 PRO A CA 1
ATOM 2451 C C . PRO A 1 312 ? 13.078 33.156 20.219 1 93.56 312 PRO A C 1
ATOM 2453 O O . PRO A 1 312 ? 14.008 32.406 20.531 1 93.56 312 PRO A O 1
ATOM 2456 N N . GLY A 1 313 ? 12.523 33.25 18.984 1 96.5 313 GLY A N 1
ATOM 2457 C CA . GLY A 1 313 ? 13.102 32.469 17.891 1 96.5 313 GLY A CA 1
ATOM 2458 C C . GLY A 1 313 ? 12.406 31.141 17.672 1 96.5 313 GLY A C 1
ATOM 2459 O O . GLY A 1 313 ? 12.703 30.438 16.703 1 96.5 313 GLY A O 1
ATOM 2460 N N . VAL A 1 314 ? 11.523 30.828 18.578 1 98.25 314 VAL A N 1
ATOM 2461 C CA . VAL A 1 314 ? 10.727 29.625 18.422 1 98.25 314 VAL A CA 1
ATOM 2462 C C . VAL A 1 314 ? 9.328 29.984 17.938 1 98.25 314 VAL A C 1
ATOM 2464 O O . VAL A 1 314 ? 8.625 30.766 18.594 1 98.25 314 VAL A O 1
ATOM 2467 N N . PHE A 1 315 ? 8.969 29.484 16.766 1 98.56 315 PHE A N 1
ATOM 2468 C CA . PHE A 1 315 ? 7.648 29.688 16.188 1 98.56 315 PHE A CA 1
ATOM 2469 C C . PHE A 1 315 ? 6.844 28.391 16.219 1 98.56 315 PHE A C 1
ATOM 2471 O O . PHE A 1 315 ? 7.414 27.297 16.219 1 98.56 315 PHE A O 1
ATOM 2478 N N . ALA A 1 316 ? 5.531 28.469 16.328 1 98.25 316 ALA A N 1
ATOM 2479 C CA . ALA A 1 316 ? 4.625 27.328 16.203 1 98.25 316 ALA A CA 1
ATOM 2480 C C . ALA A 1 316 ? 3.496 27.641 15.219 1 98.25 316 ALA A C 1
ATOM 2482 O O . ALA A 1 316 ? 2.908 28.719 15.258 1 98.25 316 ALA A O 1
ATOM 2483 N N . ILE A 1 317 ? 3.248 26.656 14.336 1 98.12 317 ILE A N 1
ATOM 2484 C CA . ILE A 1 317 ? 2.271 26.875 13.273 1 98.12 317 ILE A CA 1
ATOM 2485 C C . ILE A 1 317 ? 1.516 25.578 12.992 1 98.12 317 ILE A C 1
ATOM 2487 O O . ILE A 1 317 ? 1.998 24.484 13.305 1 98.12 317 ILE A O 1
ATOM 2491 N N . GLY A 1 318 ? 0.326 25.703 12.344 1 96.75 318 GLY A N 1
ATOM 2492 C CA . GLY A 1 318 ? -0.504 24.562 12.016 1 96.75 318 GLY A CA 1
ATOM 2493 C C . GLY A 1 318 ? -1.362 24.094 13.18 1 96.75 318 GLY A C 1
ATOM 2494 O O . GLY A 1 318 ? -1.706 24.891 14.062 1 96.75 318 GLY A O 1
ATOM 2495 N N . ASP A 1 319 ? -1.658 22.828 13.148 1 94.81 319 ASP A N 1
ATOM 2496 C CA . ASP A 1 319 ? -2.66 22.266 14.055 1 94.81 319 ASP A CA 1
ATOM 2497 C C . ASP A 1 319 ? -2.135 22.203 15.484 1 94.81 319 ASP A C 1
ATOM 2499 O O . ASP A 1 319 ? -2.912 22.047 16.438 1 94.81 319 ASP A O 1
ATOM 2503 N N . CYS A 1 320 ? -0.84 22.281 15.672 1 95.88 320 CYS A N 1
ATOM 2504 C CA . CYS A 1 320 ? -0.288 22.141 17.016 1 95.88 320 CYS A CA 1
ATOM 2505 C C . CYS A 1 320 ? -0.266 23.484 17.75 1 95.88 320 CYS A C 1
ATOM 2507 O O . CYS A 1 320 ? 0.021 23.531 18.938 1 95.88 320 CYS A O 1
ATOM 2509 N N . ALA A 1 321 ? -0.591 24.531 17.062 1 95.94 321 ALA A N 1
ATOM 2510 C CA . ALA A 1 321 ? -0.54 25.875 17.625 1 95.94 321 ALA A CA 1
ATOM 2511 C C . ALA A 1 321 ? -1.943 26.406 17.922 1 95.94 321 ALA A C 1
ATOM 2513 O O . ALA A 1 321 ? -2.873 26.156 17.141 1 95.94 321 ALA A O 1
ATOM 2514 N N . LEU A 1 322 ? -2.039 27.078 19.031 1 93.62 322 LEU A N 1
ATOM 2515 C CA . LEU A 1 322 ? -3.312 27.688 19.391 1 93.62 322 LEU A CA 1
ATOM 2516 C C . LEU A 1 322 ? -3.432 29.078 18.797 1 93.62 322 LEU A C 1
ATOM 2518 O O . LEU A 1 322 ? -2.703 30 19.188 1 93.62 322 LEU A O 1
ATOM 2522 N N . PHE A 1 323 ? -4.246 29.25 17.859 1 87.19 323 PHE A N 1
ATOM 2523 C CA . PHE A 1 323 ? -4.559 30.562 17.297 1 87.19 323 PHE A CA 1
ATOM 2524 C C . PHE A 1 323 ? -6.059 30.812 17.328 1 87.19 323 PHE A C 1
ATOM 2526 O O . PHE A 1 323 ? -6.844 30.062 16.766 1 87.19 323 PHE A O 1
ATOM 2533 N N . LEU A 1 324 ? -6.375 31.812 17.953 1 87.38 324 LEU A N 1
ATOM 2534 C CA . LEU A 1 324 ? -7.785 32.125 18.156 1 87.38 324 LEU A CA 1
ATOM 2535 C C . LEU A 1 324 ? -8.281 33.094 17.062 1 87.38 324 LEU A C 1
ATOM 2537 O O . LEU A 1 324 ? -7.562 34 16.656 1 87.38 324 LEU A O 1
ATOM 2541 N N . ASP A 1 325 ? -9.438 32.781 16.594 1 83 325 ASP A N 1
ATOM 2542 C CA . ASP A 1 325 ? -10.141 33.75 15.742 1 83 325 ASP A CA 1
ATOM 2543 C C . ASP A 1 325 ? -10.5 35 16.531 1 83 325 ASP A C 1
ATOM 2545 O O . ASP A 1 325 ? -11.227 34.938 17.531 1 83 325 ASP A O 1
ATOM 2549 N N . PRO A 1 326 ? -10.016 36.094 16.047 1 83.06 326 PRO A N 1
ATOM 2550 C CA . PRO A 1 326 ? -10.289 37.312 16.797 1 83.06 326 PRO A CA 1
ATOM 2551 C C . PRO A 1 326 ? -11.773 37.656 16.859 1 83.06 326 PRO A C 1
ATOM 2553 O O . PRO A 1 326 ? -12.227 38.312 17.797 1 83.06 326 PRO A O 1
ATOM 2556 N N . GLU A 1 327 ? -12.547 37.219 15.906 1 80.94 327 GLU A N 1
ATOM 2557 C CA . GLU A 1 327 ? -13.969 37.531 15.852 1 80.94 327 GLU A CA 1
ATOM 2558 C C . GLU A 1 327 ? -14.766 36.625 16.797 1 80.94 327 GLU A C 1
ATOM 2560 O O . GLU A 1 327 ? -15.625 37.094 17.547 1 80.94 327 GLU A O 1
ATOM 2565 N N . THR A 1 328 ? -14.469 35.406 16.844 1 80.31 328 THR A N 1
ATOM 2566 C CA . THR A 1 328 ? -15.289 34.438 17.578 1 80.31 328 THR A CA 1
ATOM 2567 C C . THR A 1 328 ? -14.609 34.062 18.891 1 80.31 328 THR A C 1
ATOM 2569 O O . THR A 1 328 ? -15.242 33.469 19.766 1 80.31 328 THR A O 1
ATOM 2572 N N . GLN A 1 329 ? -13.312 34.344 19.047 1 83.19 329 GLN A N 1
ATOM 2573 C CA . GLN A 1 329 ? -12.508 33.969 20.203 1 83.19 329 GLN A CA 1
ATOM 2574 C C . GLN A 1 329 ? -12.445 32.438 20.359 1 83.19 329 GLN A C 1
ATOM 2576 O O . GLN A 1 329 ? -12.344 31.953 21.484 1 83.19 329 GLN A O 1
ATOM 2581 N N . ARG A 1 330 ? -12.688 31.781 19.297 1 83.25 330 ARG A N 1
ATOM 2582 C CA . ARG A 1 330 ? -12.555 30.328 19.234 1 83.25 330 ARG A CA 1
ATOM 2583 C C . ARG A 1 330 ? -11.367 29.922 18.359 1 83.25 330 ARG A C 1
ATOM 2585 O O . ARG A 1 330 ? -10.953 30.688 17.484 1 83.25 330 ARG A O 1
ATOM 2592 N N . PRO A 1 331 ? -10.891 28.781 18.734 1 85.31 331 PRO A N 1
ATOM 2593 C CA . PRO A 1 331 ? -9.766 28.328 17.906 1 85.31 331 PRO A CA 1
ATOM 2594 C C . PRO A 1 331 ? -10.164 28.109 16.453 1 85.31 331 PRO A C 1
ATOM 2596 O O . PRO A 1 331 ? -11.273 27.625 16.172 1 85.31 331 PRO A O 1
ATOM 2599 N N . PHE A 1 332 ? -9.32 28.531 15.562 1 83.38 332 PHE A N 1
ATOM 2600 C CA . PHE A 1 332 ? -9.547 28.234 14.148 1 83.38 332 PHE A CA 1
ATOM 2601 C C . PHE A 1 332 ? -9.578 26.734 13.906 1 83.38 332 PHE A C 1
ATOM 2603 O O . PHE A 1 332 ? -8.891 25.969 14.594 1 83.38 332 PHE A O 1
ATOM 2610 N N . PRO A 1 333 ? -10.406 26.312 12.914 1 82.94 333 PRO A N 1
ATOM 2611 C CA . PRO A 1 333 ? -10.383 24.891 12.555 1 82.94 333 PRO A CA 1
ATOM 2612 C C . PRO A 1 333 ? -9.055 24.453 11.945 1 82.94 333 PRO A C 1
ATOM 2614 O O . PRO A 1 333 ? -8.367 25.266 11.312 1 82.94 333 PRO A O 1
ATOM 2617 N N . PRO A 1 334 ? -8.664 23.25 12.172 1 86.88 334 PRO A N 1
ATOM 2618 C CA . PRO A 1 334 ? -7.398 22.734 11.633 1 86.88 334 PRO A CA 1
ATOM 2619 C C . PRO A 1 334 ? -7.465 22.453 10.133 1 86.88 334 PRO A C 1
ATOM 2621 O O . PRO A 1 334 ? -7.762 21.328 9.727 1 86.88 334 PRO A O 1
ATOM 2624 N N . THR A 1 335 ? -7.164 23.422 9.289 1 88.25 335 THR A N 1
ATOM 2625 C CA . THR A 1 335 ? -7.207 23.266 7.84 1 88.25 335 THR A CA 1
ATOM 2626 C C . THR A 1 335 ? -5.836 23.531 7.227 1 88.25 335 THR A C 1
ATOM 2628 O O . THR A 1 335 ? -5.02 24.25 7.805 1 88.25 335 THR A O 1
ATOM 2631 N N . ALA A 1 336 ? -5.695 22.906 6.062 1 90.81 336 ALA A N 1
ATOM 2632 C CA . ALA A 1 336 ? -4.465 23.141 5.316 1 90.81 336 ALA A CA 1
ATOM 2633 C C . ALA A 1 336 ? -4.312 24.609 4.961 1 90.81 336 ALA A C 1
ATOM 2635 O O . ALA A 1 336 ? -3.205 25.156 4.984 1 90.81 336 ALA A O 1
ATOM 2636 N N . GLN A 1 337 ? -5.379 25.234 4.711 1 89.81 337 GLN A N 1
ATOM 2637 C CA . GLN A 1 337 ? -5.379 26.641 4.309 1 89.81 337 GLN A CA 1
ATOM 2638 C C . GLN A 1 337 ? -4.793 27.531 5.402 1 89.81 337 GLN A C 1
ATOM 2640 O O . GLN A 1 337 ? -3.932 28.359 5.133 1 89.81 337 GLN A O 1
ATOM 2645 N N . ILE A 1 338 ? -5.238 27.312 6.578 1 92.94 338 ILE A N 1
ATOM 2646 C CA . ILE A 1 338 ? -4.762 28.125 7.691 1 92.94 338 ILE A CA 1
ATOM 2647 C C . ILE A 1 338 ? -3.303 27.797 7.988 1 92.94 338 ILE A C 1
ATOM 2649 O O . ILE A 1 338 ? -2.5 28.688 8.281 1 92.94 338 ILE A O 1
ATOM 2653 N N . ALA A 1 339 ? -2.988 26.516 7.938 1 96 339 ALA A N 1
ATOM 2654 C CA . ALA A 1 339 ? -1.615 26.078 8.172 1 96 339 ALA A CA 1
ATOM 2655 C C . ALA A 1 339 ? -0.65 26.75 7.203 1 96 339 ALA A C 1
ATOM 2657 O O . ALA A 1 339 ? 0.397 27.266 7.613 1 96 339 ALA A O 1
ATOM 2658 N N . GLU A 1 340 ? -1.032 26.797 5.973 1 96 340 GLU A N 1
ATOM 2659 C CA . GLU A 1 340 ? -0.184 27.391 4.953 1 96 340 GLU A CA 1
ATOM 2660 C C . GLU A 1 340 ? -0.09 28.906 5.137 1 96 340 GLU A C 1
ATOM 2662 O O . GLU A 1 340 ? 0.973 29.5 4.934 1 96 340 GLU A O 1
ATOM 2667 N N . ALA A 1 341 ? -1.204 29.547 5.477 1 95.88 341 ALA A N 1
ATOM 2668 C CA . ALA A 1 341 ? -1.193 30.984 5.742 1 95.88 341 ALA A CA 1
ATOM 2669 C C . ALA A 1 341 ? -0.265 31.312 6.906 1 95.88 341 ALA A C 1
ATOM 2671 O O . ALA A 1 341 ? 0.51 32.281 6.832 1 95.88 341 ALA A O 1
ATOM 2672 N N . GLN A 1 342 ? -0.358 30.531 7.914 1 97.69 342 GLN A N 1
ATOM 2673 C CA . GLN A 1 342 ? 0.521 30.734 9.062 1 97.69 342 GLN A CA 1
ATOM 2674 C C . GLN A 1 342 ? 1.984 30.547 8.672 1 97.69 342 GLN A C 1
ATOM 2676 O O . GLN A 1 342 ? 2.848 31.312 9.109 1 97.69 342 GLN A O 1
ATOM 2681 N N . ALA A 1 343 ? 2.205 29.547 7.879 1 98.56 343 ALA A N 1
ATOM 2682 C CA . ALA A 1 343 ? 3.566 29.234 7.449 1 98.56 343 ALA A CA 1
ATOM 2683 C C . ALA A 1 343 ? 4.203 30.438 6.742 1 98.56 343 ALA A C 1
ATOM 2685 O O . ALA A 1 343 ? 5.363 30.766 6.996 1 98.56 343 ALA A O 1
ATOM 2686 N N . LYS A 1 344 ? 3.473 31.078 5.895 1 98 344 LYS A N 1
ATOM 2687 C CA . LYS A 1 344 ? 3.965 32.25 5.152 1 98 344 LYS A CA 1
ATOM 2688 C C . LYS A 1 344 ? 4.359 33.375 6.098 1 98 344 LYS A C 1
ATOM 2690 O O . LYS A 1 344 ? 5.441 33.938 5.961 1 98 344 LYS A O 1
ATOM 2695 N N . VAL A 1 345 ? 3.559 33.625 7.062 1 98.12 345 VAL A N 1
ATOM 2696 C CA . VAL A 1 345 ? 3.809 34.719 7.996 1 98.12 345 VAL A CA 1
ATOM 2697 C C . VAL A 1 345 ? 4.949 34.344 8.938 1 98.12 345 VAL A C 1
ATOM 2699 O O . VAL A 1 345 ? 5.801 35.188 9.258 1 98.12 345 VAL A O 1
ATOM 2702 N N . ALA A 1 346 ? 4.953 33.094 9.406 1 98.5 346 ALA A N 1
ATOM 2703 C CA . ALA A 1 346 ? 6.039 32.656 10.273 1 98.5 346 ALA A CA 1
ATOM 2704 C C . ALA A 1 346 ? 7.391 32.781 9.578 1 98.5 346 ALA A C 1
ATOM 2706 O O . ALA A 1 346 ? 8.359 33.25 10.188 1 98.5 346 ALA A O 1
ATOM 2707 N N . ALA A 1 347 ? 7.426 32.375 8.32 1 98.69 347 ALA A N 1
ATOM 2708 C CA . ALA A 1 347 ? 8.664 32.5 7.551 1 98.69 347 ALA A CA 1
ATOM 2709 C C . ALA A 1 347 ? 9.086 33.969 7.422 1 98.69 347 ALA A C 1
ATOM 2711 O O . ALA A 1 347 ? 10.266 34.281 7.602 1 98.69 347 ALA A O 1
ATOM 2712 N N . LYS A 1 348 ? 8.141 34.812 7.141 1 98.31 348 LYS A N 1
ATOM 2713 C CA . LYS A 1 348 ? 8.414 36.25 7.039 1 98.31 348 LYS A CA 1
ATOM 2714 C C . LYS A 1 348 ? 8.953 36.781 8.359 1 98.31 348 LYS A C 1
ATOM 2716 O O . LYS A 1 348 ? 9.93 37.531 8.367 1 98.31 348 LYS A O 1
ATOM 2721 N N . ASN A 1 349 ? 8.336 36.438 9.422 1 98.5 349 ASN A N 1
ATOM 2722 C CA . ASN A 1 349 ? 8.711 36.969 10.734 1 98.5 349 ASN A CA 1
ATOM 2723 C C . ASN A 1 349 ? 10.062 36.406 11.188 1 98.5 349 ASN A C 1
ATOM 2725 O O . ASN A 1 349 ? 10.828 37.125 11.859 1 98.5 349 ASN A O 1
ATOM 2729 N N . LEU A 1 350 ? 10.32 35.156 10.898 1 98.19 350 LEU A N 1
ATOM 2730 C CA . LEU A 1 350 ? 11.625 34.562 11.195 1 98.19 350 LEU A CA 1
ATOM 2731 C C . LEU A 1 350 ? 12.727 35.281 10.43 1 98.19 350 LEU A C 1
ATOM 2733 O O . LEU A 1 350 ? 13.773 35.594 10.992 1 98.19 350 LEU A O 1
ATOM 2737 N N . THR A 1 351 ? 12.469 35.562 9.188 1 97.5 351 THR A N 1
ATOM 2738 C CA . THR A 1 351 ? 13.414 36.312 8.367 1 97.5 351 THR A CA 1
ATOM 2739 C C . THR A 1 351 ? 13.617 37.719 8.945 1 97.5 351 THR A C 1
ATOM 2741 O O . THR A 1 351 ? 14.75 38.188 9.039 1 97.5 351 THR A O 1
ATOM 2744 N N . ALA A 1 352 ? 12.539 38.312 9.328 1 97.88 352 ALA A N 1
ATOM 2745 C CA . ALA A 1 352 ? 12.602 39.656 9.93 1 97.88 352 ALA A CA 1
ATOM 2746 C C . ALA A 1 352 ? 13.438 39.625 11.203 1 97.88 352 ALA A C 1
ATOM 2748 O O . ALA A 1 352 ? 14.211 40.562 11.453 1 97.88 352 ALA A O 1
ATOM 2749 N N . LEU A 1 353 ? 13.273 38.625 11.984 1 96.75 353 LEU A N 1
ATOM 2750 C CA . LEU A 1 353 ? 14.031 38.469 13.219 1 96.75 353 LEU A CA 1
ATOM 2751 C C . LEU A 1 353 ? 15.523 38.375 12.938 1 96.75 353 LEU A C 1
ATOM 2753 O O . LEU A 1 353 ? 16.344 39 13.609 1 96.75 353 LEU A O 1
ATOM 2757 N N . ILE A 1 354 ? 15.898 37.562 11.969 1 95.5 354 ILE A N 1
ATOM 2758 C CA . ILE A 1 354 ? 17.297 37.344 11.602 1 95.5 354 ILE A CA 1
ATOM 2759 C C . ILE A 1 354 ? 17.891 38.625 11.031 1 95.5 354 ILE A C 1
ATOM 2761 O O . ILE A 1 354 ? 19.047 38.969 11.297 1 95.5 354 ILE A O 1
ATOM 2765 N N . LYS A 1 355 ? 17.062 39.375 10.375 1 94.75 355 LYS A N 1
ATOM 2766 C CA . LYS A 1 355 ? 17.516 40.594 9.727 1 94.75 355 LYS A CA 1
ATOM 2767 C C . LYS A 1 355 ? 17.281 41.812 10.609 1 94.75 355 LYS A C 1
ATOM 2769 O O . LYS A 1 355 ? 17.562 42.938 10.211 1 94.75 355 LYS A O 1
ATOM 2774 N N . ASN A 1 356 ? 16.766 41.656 11.719 1 95.56 356 ASN A N 1
ATOM 2775 C CA . ASN A 1 356 ? 16.453 42.719 12.664 1 95.56 356 ASN A CA 1
ATOM 2776 C C . ASN A 1 356 ? 15.508 43.75 12.062 1 95.56 356 ASN A C 1
ATOM 2778 O O . ASN A 1 356 ? 15.773 44.938 12.109 1 95.56 356 ASN A O 1
ATOM 2782 N N . SER A 1 357 ? 14.539 43.25 11.438 1 96.69 357 SER A N 1
ATOM 2783 C CA . SER A 1 357 ? 13.484 44.062 10.867 1 96.69 357 SER A CA 1
ATOM 2784 C C . SER A 1 357 ? 12.148 43.844 11.562 1 96.69 357 SER A C 1
ATOM 2786 O O . SER A 1 357 ? 12.062 43.031 12.484 1 96.69 357 SER A O 1
ATOM 2788 N N . GLU A 1 358 ? 11.141 44.562 11.188 1 97.19 358 GLU A N 1
ATOM 2789 C CA . GLU A 1 358 ? 9.844 44.531 11.859 1 97.19 358 GLU A CA 1
ATOM 2790 C C . GLU A 1 358 ? 9.07 43.281 11.461 1 97.19 358 GLU A C 1
ATOM 2792 O O . GLU A 1 358 ? 9.055 42.875 10.297 1 97.19 358 GLU A O 1
ATOM 2797 N N . LYS A 1 359 ? 8.422 42.719 12.453 1 97.31 359 LYS A N 1
ATOM 2798 C CA . LYS A 1 359 ? 7.582 41.531 12.234 1 97.31 359 LYS A CA 1
ATOM 2799 C C . LYS A 1 359 ? 6.168 41.938 11.828 1 97.31 359 LYS A C 1
ATOM 2801 O O . LYS A 1 359 ? 5.785 43.094 11.977 1 97.31 359 LYS A O 1
ATOM 2806 N N . GLU A 1 360 ? 5.461 41 11.281 1 97 360 GLU A N 1
ATOM 2807 C CA . GLU A 1 360 ? 4.078 41.188 10.859 1 97 360 GLU A CA 1
ATOM 2808 C C . GLU A 1 360 ? 3.123 40.344 11.695 1 97 360 GLU A C 1
ATOM 2810 O O . GLU A 1 360 ? 3.41 39.188 11.992 1 97 360 GLU A O 1
ATOM 2815 N N . LYS A 1 361 ? 2.021 40.969 12.086 1 96.06 361 LYS A N 1
ATOM 2816 C CA . LYS A 1 361 ? 0.984 40.219 12.797 1 96.06 361 LYS A CA 1
ATOM 2817 C C . LYS A 1 361 ? 0.236 39.281 11.852 1 96.06 361 LYS A C 1
ATOM 2819 O O . LYS A 1 361 ? -0.027 39.625 10.703 1 96.06 361 LYS A O 1
ATOM 2824 N N . PHE A 1 362 ? -0.115 38.156 12.414 1 95.94 362 PHE A N 1
ATOM 2825 C CA . PHE A 1 362 ? -0.868 37.188 11.609 1 95.94 362 PHE A CA 1
ATOM 2826 C C . PHE A 1 362 ? -2.35 37.562 11.586 1 95.94 362 PHE A C 1
ATOM 2828 O O . PHE A 1 362 ? -2.9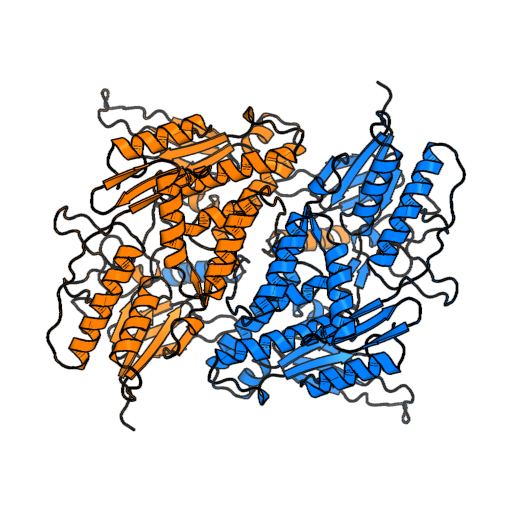77 37.688 12.641 1 95.94 362 PHE A O 1
ATOM 2835 N N . VAL A 1 363 ? -2.867 37.75 10.367 1 92.94 363 VAL A N 1
ATOM 2836 C CA . VAL A 1 363 ? -4.289 37.969 10.117 1 92.94 363 VAL A CA 1
ATOM 2837 C C . VAL A 1 363 ? -4.785 36.969 9.07 1 92.94 363 VAL A C 1
ATOM 2839 O O . VAL A 1 363 ? -4.238 36.875 7.969 1 92.94 363 VAL A O 1
ATOM 2842 N N . TYR A 1 364 ? -5.793 36.25 9.531 1 91.44 364 TYR A N 1
ATOM 2843 C CA . TYR A 1 364 ? -6.273 35.219 8.641 1 91.44 364 TYR A CA 1
ATOM 2844 C C . TYR A 1 364 ? -7.59 35.594 7.984 1 91.44 364 TYR A C 1
ATOM 2846 O O . TYR A 1 364 ? -8.508 36.094 8.664 1 91.44 364 TYR A O 1
ATOM 2854 N N . HIS A 1 365 ? -7.645 35.438 6.629 1 84.62 365 HIS A N 1
ATOM 2855 C CA . HIS A 1 365 ? -8.867 35.594 5.848 1 84.62 365 HIS A CA 1
ATOM 2856 C C . HIS A 1 365 ? -9.164 34.312 5.062 1 84.62 365 HIS A C 1
ATOM 2858 O O . HIS A 1 365 ? -8.398 33.938 4.176 1 84.62 365 HIS A O 1
ATOM 2864 N N . SER A 1 366 ? -10.297 33.75 5.359 1 84.5 366 SER A N 1
ATOM 2865 C CA . SER A 1 366 ? -10.664 32.531 4.676 1 84.5 366 SER A CA 1
ATOM 2866 C C . SER A 1 366 ? -10.953 32.781 3.201 1 84.5 366 SER A C 1
ATOM 2868 O O . SER A 1 366 ? -11.578 33.781 2.842 1 84.5 366 SER A O 1
ATOM 2870 N N . LYS A 1 367 ? -10.484 31.828 2.342 1 83.5 367 LYS A N 1
ATOM 2871 C CA . LYS A 1 367 ? -10.758 31.922 0.91 1 83.5 367 LYS A CA 1
ATOM 2872 C C . LYS A 1 367 ? -11.977 31.078 0.53 1 83.5 367 LYS A C 1
ATOM 2874 O O . LYS A 1 367 ? -12.391 31.062 -0.632 1 83.5 367 LYS A O 1
ATOM 2879 N N . GLY A 1 368 ? -12.484 30.469 1.505 1 86.19 368 GLY A N 1
ATOM 2880 C CA . GLY A 1 368 ? -13.625 29.594 1.256 1 86.19 368 GLY A CA 1
ATOM 2881 C C . GLY A 1 368 ? -13.375 28.156 1.683 1 86.19 368 GLY A C 1
ATOM 2882 O O . GLY A 1 368 ? -12.297 27.828 2.184 1 86.19 368 GLY A O 1
ATOM 2883 N N . GLN A 1 369 ? -14.453 27.375 1.562 1 88.62 369 GLN A N 1
ATOM 2884 C CA . GLN A 1 369 ? -14.375 25.953 1.915 1 88.62 369 GLN A CA 1
ATOM 2885 C C . GLN A 1 369 ? -15.219 25.109 0.971 1 88.62 369 GLN A C 1
ATOM 2887 O O . GLN A 1 369 ? -16.141 25.609 0.32 1 88.62 369 GLN A O 1
ATOM 2892 N N . MET A 1 370 ? -14.781 23.922 0.812 1 89.75 370 MET A N 1
ATOM 2893 C CA . MET A 1 370 ? -15.461 23 -0.086 1 89.75 370 MET A CA 1
ATOM 2894 C C . MET A 1 370 ? -15.445 21.578 0.475 1 89.75 370 MET A C 1
ATOM 2896 O O . MET A 1 370 ? -14.516 21.203 1.19 1 89.75 370 MET A O 1
ATOM 2900 N N . ALA A 1 371 ? -16.453 20.812 0.161 1 91.12 371 ALA A N 1
ATOM 2901 C CA . ALA A 1 371 ? -16.547 19.406 0.565 1 91.12 371 ALA A CA 1
ATOM 2902 C C . ALA A 1 371 ? -17.281 18.578 -0.486 1 91.12 371 ALA A C 1
ATOM 2904 O O . ALA A 1 371 ? -18.266 19.031 -1.064 1 91.12 371 ALA A O 1
ATOM 2905 N N . ILE A 1 372 ? -16.766 17.422 -0.727 1 89.38 372 ILE A N 1
ATOM 2906 C CA . ILE A 1 372 ? -17.438 16.5 -1.624 1 89.38 372 ILE A CA 1
ATOM 2907 C C . ILE A 1 372 ? -18.25 15.492 -0.808 1 89.38 372 ILE A C 1
ATOM 2909 O O . ILE A 1 372 ? -17.844 15.109 0.293 1 89.38 372 ILE A O 1
ATOM 2913 N N . ILE A 1 373 ? -19.375 15.047 -1.341 1 88.06 373 ILE A N 1
ATOM 2914 C CA . ILE A 1 373 ? -20.281 14.211 -0.562 1 88.06 373 ILE A CA 1
ATOM 2915 C C . ILE A 1 373 ? -20.578 12.922 -1.332 1 88.06 373 ILE A C 1
ATOM 2917 O O . ILE A 1 373 ? -21.594 12.258 -1.07 1 88.06 373 ILE A O 1
ATOM 2921 N N . GLY A 1 374 ? -19.75 12.594 -2.318 1 83.44 374 GLY A N 1
ATOM 2922 C CA . GLY A 1 374 ? -19.953 11.391 -3.102 1 83.44 374 GLY A CA 1
ATOM 2923 C C . GLY A 1 374 ? -20.75 11.633 -4.375 1 83.44 374 GLY A C 1
ATOM 2924 O O . GLY A 1 374 ? -21.391 12.672 -4.52 1 83.44 374 GLY A O 1
ATOM 2925 N N . LYS A 1 375 ? -20.625 10.695 -5.363 1 81.19 375 LYS A N 1
ATOM 2926 C CA . LYS A 1 375 ? -21.359 10.648 -6.625 1 81.19 375 LYS A CA 1
ATOM 2927 C C . LYS A 1 375 ? -21.281 11.984 -7.363 1 81.19 375 LYS A C 1
ATOM 2929 O O . LYS A 1 375 ? -22.297 12.531 -7.789 1 81.19 375 LYS A O 1
ATOM 2934 N N . ARG A 1 376 ? -20.141 12.547 -7.359 1 85.94 376 ARG A N 1
ATOM 2935 C CA . ARG A 1 376 ? -19.844 13.75 -8.133 1 85.94 376 ARG A CA 1
ATOM 2936 C C . ARG A 1 376 ? -20.672 14.93 -7.652 1 85.94 376 ARG A C 1
ATOM 2938 O O . ARG A 1 376 ? -21.234 15.664 -8.461 1 85.94 376 ARG A O 1
ATOM 2945 N N . SER A 1 377 ? -20.875 14.953 -6.434 1 89.25 377 SER A N 1
ATOM 2946 C CA . SER A 1 377 ? -21.594 16.047 -5.797 1 89.25 377 SER A CA 1
ATOM 2947 C C . SER A 1 377 ? -20.797 16.625 -4.621 1 89.25 377 SER A C 1
ATOM 2949 O O . SER A 1 377 ? -19.984 15.922 -4.016 1 89.25 377 SER A O 1
ATOM 2951 N N . GLY A 1 378 ? -21.047 17.891 -4.406 1 92.38 378 GLY A N 1
ATOM 2952 C CA . GLY A 1 378 ? -20.375 18.562 -3.305 1 92.38 378 GLY A CA 1
ATOM 2953 C C . GLY A 1 378 ? -21.016 19.891 -2.945 1 92.38 378 GLY A C 1
ATOM 2954 O O . GLY A 1 378 ? -22.109 20.219 -3.414 1 92.38 378 GLY A O 1
ATOM 2955 N N . ILE A 1 379 ? -20.469 20.547 -1.979 1 92.06 379 ILE A N 1
ATOM 2956 C CA . ILE A 1 379 ? -20.844 21.906 -1.588 1 92.06 379 ILE A CA 1
ATOM 2957 C C . ILE A 1 379 ? -19.594 22.781 -1.485 1 92.06 379 ILE A C 1
ATOM 2959 O O . ILE A 1 379 ? -18.5 22.281 -1.179 1 92.06 379 ILE A O 1
ATOM 2963 N N . ALA A 1 380 ? -19.844 24.016 -1.742 1 92.62 380 ALA A N 1
ATOM 2964 C CA . ALA A 1 380 ? -18.703 24.938 -1.711 1 92.62 380 ALA A CA 1
ATOM 2965 C C . ALA A 1 380 ? -19.172 26.359 -1.368 1 92.62 380 ALA A C 1
ATOM 2967 O O . ALA A 1 380 ? -20.25 26.781 -1.771 1 92.62 380 ALA A O 1
ATOM 2968 N N . THR A 1 381 ? -18.438 26.969 -0.516 1 89.25 381 THR A N 1
ATOM 2969 C CA . THR A 1 381 ? -18.531 28.406 -0.298 1 89.25 381 THR A CA 1
ATOM 2970 C C . THR A 1 381 ? -17.266 29.109 -0.784 1 89.25 381 THR A C 1
ATOM 2972 O O . THR A 1 381 ? -16.156 28.766 -0.372 1 89.25 381 THR A O 1
ATOM 2975 N N . PHE A 1 382 ? -17.469 29.891 -1.735 1 81.94 382 PHE A N 1
ATOM 2976 C CA . PHE A 1 382 ? -16.328 30.609 -2.314 1 81.94 382 PHE A CA 1
ATOM 2977 C C . PHE A 1 382 ? -16.609 32.094 -2.377 1 81.94 382 PHE A C 1
ATOM 2979 O O . PHE A 1 382 ? -17.578 32.531 -2.996 1 81.94 382 PHE A O 1
ATOM 2986 N N . LEU A 1 383 ? -15.742 32.938 -1.787 1 76.94 383 LEU A N 1
ATOM 2987 C CA . LEU A 1 383 ? -15.859 34.406 -1.8 1 76.94 383 LEU A CA 1
ATOM 2988 C C . LEU A 1 383 ? -17.281 34.812 -1.475 1 76.94 383 LEU A C 1
ATOM 2990 O O . LEU A 1 383 ? -17.859 35.656 -2.17 1 76.94 383 LEU A O 1
ATOM 2994 N N . GLY A 1 384 ? -17.938 34.125 -0.628 1 75.94 384 GLY A N 1
ATOM 2995 C CA . GLY A 1 384 ? -19.266 34.5 -0.18 1 75.94 384 GLY A CA 1
ATOM 2996 C C . GLY A 1 384 ? -20.375 33.844 -0.968 1 75.94 384 GLY A C 1
ATOM 2997 O O . GLY A 1 384 ? -21.547 33.938 -0.61 1 75.94 384 GLY A O 1
ATOM 2998 N N . MET A 1 385 ? -19.984 33.125 -1.998 1 86.06 385 MET A N 1
ATOM 2999 C CA . MET A 1 385 ? -20.984 32.438 -2.814 1 86.06 385 MET A CA 1
ATOM 3000 C C . MET A 1 385 ? -21.141 31 -2.367 1 86.06 385 MET A C 1
ATOM 3002 O O . MET A 1 385 ? -20.156 30.344 -2.006 1 86.06 385 MET A O 1
ATOM 3006 N N . ASN A 1 386 ? -22.438 30.609 -2.422 1 90.12 386 ASN A N 1
ATOM 3007 C CA . ASN A 1 386 ? -22.766 29.234 -2.092 1 90.12 386 ASN A CA 1
ATOM 3008 C C . ASN A 1 386 ? -23.062 28.406 -3.344 1 90.12 386 ASN A C 1
ATOM 3010 O O . ASN A 1 386 ? -23.906 28.797 -4.156 1 90.12 386 ASN A O 1
ATOM 3014 N N . ILE A 1 387 ? -22.281 27.375 -3.559 1 91.19 387 ILE A N 1
ATOM 3015 C CA . ILE A 1 387 ? -22.438 26.5 -4.715 1 91.19 387 ILE A CA 1
ATOM 3016 C C . ILE A 1 387 ? -22.656 25.062 -4.246 1 91.19 387 ILE A C 1
ATOM 3018 O O . ILE A 1 387 ? -22.094 24.641 -3.232 1 91.19 387 ILE A O 1
ATOM 3022 N N . SER A 1 388 ? -23.609 24.375 -4.934 1 92 388 SER A N 1
ATOM 3023 C CA . SER A 1 388 ? -23.875 23 -4.562 1 92 388 SER A CA 1
ATOM 3024 C C . SER A 1 388 ? -23.969 22.094 -5.789 1 92 388 SER A C 1
ATOM 3026 O O . SER A 1 388 ? -24 22.594 -6.922 1 92 388 SER A O 1
ATOM 3028 N N . GLY A 1 389 ? -23.828 20.797 -5.551 1 91.94 389 GLY A N 1
ATOM 3029 C CA . GLY A 1 389 ? -24.062 19.812 -6.609 1 91.94 389 GLY A CA 1
ATOM 3030 C C . GLY A 1 389 ? -22.828 19.578 -7.473 1 91.94 389 GLY A C 1
ATOM 3031 O O . GLY A 1 389 ? -21.703 19.594 -6.977 1 91.94 389 GLY A O 1
ATOM 3032 N N . PHE A 1 390 ? -23.141 19.297 -8.664 1 92 390 PHE A N 1
ATOM 3033 C CA . PHE A 1 390 ? -22.125 18.891 -9.633 1 92 390 PHE A CA 1
ATOM 3034 C C . PHE A 1 390 ? -21.078 20 -9.797 1 92 390 PHE A C 1
ATOM 3036 O O . PHE A 1 390 ? -19.891 19.719 -9.906 1 92 390 PHE A O 1
ATOM 3043 N N . TRP A 1 391 ? -21.453 21.156 -9.781 1 89.62 391 TRP A N 1
ATOM 3044 C CA . TRP A 1 391 ? -20.531 22.266 -10 1 89.62 391 TRP A CA 1
ATOM 3045 C C . TRP A 1 391 ? -19.578 22.422 -8.812 1 89.62 391 TRP A C 1
ATOM 3047 O O . TRP A 1 391 ? -18.406 22.719 -8.992 1 89.62 391 TRP A O 1
ATOM 3057 N N . ALA A 1 392 ? -20.125 22.266 -7.68 1 90.31 392 ALA A N 1
ATOM 3058 C CA . ALA A 1 392 ? -19.281 22.328 -6.496 1 90.31 392 ALA A CA 1
ATOM 3059 C C . ALA A 1 392 ? -18.234 21.219 -6.527 1 90.31 392 ALA A C 1
ATOM 3061 O O . ALA A 1 392 ? -17.062 21.453 -6.18 1 90.31 392 ALA A O 1
ATOM 3062 N N . TRP A 1 393 ? -18.703 20.125 -6.969 1 90.56 393 TRP A N 1
ATOM 3063 C CA . TRP A 1 393 ? -17.797 19 -7.113 1 90.56 393 TRP A CA 1
ATOM 3064 C C . TRP A 1 393 ? -16.688 19.312 -8.117 1 90.56 393 TRP A C 1
ATOM 3066 O O . TRP A 1 393 ? -15.508 19.031 -7.859 1 90.56 393 TRP A O 1
ATOM 3076 N N . LEU A 1 394 ? -17 19.891 -9.195 1 89.25 394 LEU A N 1
ATOM 3077 C CA . LEU A 1 394 ? -16.031 20.25 -10.234 1 89.25 394 LEU A CA 1
ATOM 3078 C C . LEU A 1 394 ? -15.039 21.281 -9.719 1 89.25 394 LEU A C 1
ATOM 3080 O O . LEU A 1 394 ? -13.844 21.203 -10.008 1 89.25 394 LEU A O 1
ATOM 3084 N N . ILE A 1 395 ? -15.547 22.203 -9.016 1 88.12 395 ILE A N 1
ATOM 3085 C CA . ILE A 1 395 ? -14.68 23.234 -8.438 1 88.12 395 ILE A CA 1
ATOM 3086 C C . ILE A 1 395 ? -13.711 22.594 -7.453 1 88.12 395 ILE A C 1
ATOM 3088 O O . ILE A 1 395 ? -12.508 22.875 -7.477 1 88.12 395 ILE A O 1
ATOM 3092 N N . TRP A 1 396 ? -14.266 21.797 -6.621 1 88.62 396 TRP A N 1
ATOM 3093 C CA . TRP A 1 396 ? -13.43 21.062 -5.672 1 88.62 396 TRP A CA 1
ATOM 3094 C C . TRP A 1 396 ? -12.297 20.344 -6.387 1 88.62 396 TRP A C 1
ATOM 3096 O O . TRP A 1 396 ? -11.133 20.484 -6.008 1 88.62 396 TRP A O 1
ATOM 3106 N N . ARG A 1 397 ? -12.586 19.641 -7.418 1 88.5 397 ARG A N 1
ATOM 3107 C CA . ARG A 1 397 ? -11.609 18.875 -8.188 1 88.5 397 ARG A CA 1
ATOM 3108 C C . ARG A 1 397 ? -10.531 19.781 -8.766 1 88.5 397 ARG A C 1
ATOM 3110 O O . ARG A 1 397 ? -9.344 19.469 -8.68 1 88.5 397 ARG A O 1
ATOM 3117 N N . ASN A 1 398 ? -10.891 20.828 -9.281 1 87.31 398 ASN A N 1
ATOM 3118 C CA . ASN A 1 398 ? -9.945 21.734 -9.922 1 87.31 398 ASN A CA 1
ATOM 3119 C C . ASN A 1 398 ? -9.047 22.422 -8.891 1 87.31 398 ASN A C 1
ATOM 3121 O O . ASN A 1 398 ? -7.844 22.562 -9.117 1 87.31 398 ASN A O 1
ATOM 3125 N N . VAL A 1 399 ? -9.648 22.812 -7.84 1 85.88 399 VAL A N 1
ATOM 3126 C CA . VAL A 1 399 ? -8.891 23.484 -6.789 1 85.88 399 VAL A CA 1
ATOM 3127 C C . VAL A 1 399 ? -7.848 22.516 -6.215 1 85.88 399 VAL A C 1
ATOM 3129 O O . VAL A 1 399 ? -6.668 22.875 -6.117 1 85.88 399 VAL A O 1
ATOM 3132 N N . TYR A 1 400 ? -8.227 21.391 -5.957 1 86.56 400 TYR A N 1
ATOM 3133 C CA . TYR A 1 400 ? -7.309 20.453 -5.324 1 86.56 400 TYR A CA 1
ATOM 3134 C C . TYR A 1 400 ? -6.266 19.953 -6.32 1 86.56 400 TYR A C 1
ATOM 3136 O O . TYR A 1 400 ? -5.117 19.703 -5.953 1 86.56 400 TYR A O 1
ATOM 3144 N N . LEU A 1 401 ? -6.664 19.797 -7.547 1 88.44 401 LEU A N 1
ATOM 3145 C CA . LEU A 1 401 ? -5.684 19.453 -8.57 1 88.44 401 LEU A CA 1
ATOM 3146 C C . LEU A 1 401 ? -4.609 20.531 -8.672 1 88.44 401 LEU A C 1
ATOM 3148 O O . LEU A 1 401 ? -3.424 20.219 -8.797 1 88.44 401 LEU A O 1
ATOM 3152 N N . SER A 1 402 ? -5.035 21.734 -8.547 1 86.56 402 SER A N 1
ATOM 3153 C CA . SER A 1 402 ? -4.109 22.859 -8.672 1 86.56 402 SER A CA 1
ATOM 3154 C C . SER A 1 402 ? -3.162 22.922 -7.477 1 86.56 402 SER A C 1
ATOM 3156 O O . SER A 1 402 ? -2.076 23.5 -7.57 1 86.56 402 SER A O 1
ATOM 3158 N N . LYS A 1 403 ? -3.523 22.359 -6.391 1 86.19 403 LYS A N 1
ATOM 3159 C CA . LYS A 1 403 ? -2.734 22.422 -5.164 1 86.19 403 LYS A CA 1
ATOM 3160 C C . LYS A 1 403 ? -1.639 21.359 -5.156 1 86.19 403 LYS A C 1
ATOM 3162 O O . LYS A 1 403 ? -0.719 21.406 -4.336 1 86.19 403 LYS A O 1
ATOM 3167 N N . ILE A 1 404 ? -1.739 20.453 -6.055 1 86.94 404 ILE A N 1
ATOM 3168 C CA . ILE A 1 404 ? -0.697 19.438 -6.16 1 86.94 404 ILE A CA 1
ATOM 3169 C C . ILE A 1 404 ? 0.543 20.031 -6.82 1 86.94 404 ILE A C 1
ATOM 3171 O O . ILE A 1 404 ? 0.493 20.453 -7.977 1 86.94 404 ILE A O 1
ATOM 3175 N N . ALA A 1 405 ? 1.612 20 -6.121 1 76.69 405 ALA A N 1
ATOM 3176 C CA . ALA A 1 405 ? 2.797 20.797 -6.434 1 76.69 405 ALA A CA 1
ATOM 3177 C C . ALA A 1 405 ? 3.537 20.234 -7.641 1 76.69 405 ALA A C 1
ATOM 3179 O O . ALA A 1 405 ? 4.207 20.969 -8.367 1 76.69 405 ALA A O 1
ATOM 3180 N N . THR A 1 406 ? 3.547 18.922 -7.859 1 81.12 406 THR A N 1
ATOM 3181 C CA . THR A 1 406 ? 4.363 18.328 -8.914 1 81.12 406 THR A CA 1
ATOM 3182 C C . THR A 1 406 ? 3.498 17.906 -10.094 1 81.12 406 THR A C 1
ATOM 3184 O O . THR A 1 406 ? 2.428 17.312 -9.906 1 81.12 406 THR A O 1
ATOM 3187 N N . PHE A 1 407 ? 4.004 18.219 -11.18 1 84.12 407 PHE A N 1
ATOM 3188 C CA . PHE A 1 407 ? 3.232 17.984 -12.398 1 84.12 407 PHE A CA 1
ATOM 3189 C C . PHE A 1 407 ? 2.975 16.5 -12.602 1 84.12 407 PHE A C 1
ATOM 3191 O O . PHE A 1 407 ? 1.912 16.109 -13.086 1 84.12 407 PHE A O 1
ATOM 3198 N N . ASP A 1 408 ? 3.934 15.711 -12.312 1 84 408 ASP A N 1
ATOM 3199 C CA . ASP A 1 408 ? 3.756 14.266 -12.453 1 84 408 ASP A CA 1
ATOM 3200 C C . ASP A 1 408 ? 2.566 13.781 -11.633 1 84 408 ASP A C 1
ATOM 3202 O O . ASP A 1 408 ? 1.697 13.07 -12.141 1 84 408 ASP A O 1
ATOM 3206 N N . LYS A 1 409 ? 2.465 14.234 -10.43 1 84.75 409 LYS A N 1
ATOM 3207 C CA . LYS A 1 409 ? 1.382 13.805 -9.547 1 84.75 409 LYS A CA 1
ATOM 3208 C C . LYS A 1 409 ? 0.049 14.406 -9.984 1 84.75 409 LYS A C 1
ATOM 3210 O O . LYS A 1 409 ? -0.993 13.758 -9.891 1 84.75 409 LYS A O 1
ATOM 3215 N N . ARG A 1 410 ? 0.103 15.617 -10.461 1 87.19 410 ARG A N 1
ATOM 3216 C CA . ARG A 1 410 ? -1.104 16.25 -10.984 1 87.19 410 ARG A CA 1
ATOM 3217 C C . ARG A 1 410 ? -1.692 15.445 -12.141 1 87.19 410 ARG A C 1
ATOM 3219 O O . ARG A 1 410 ? -2.898 15.188 -12.172 1 87.19 410 ARG A O 1
ATOM 3226 N N . THR A 1 411 ? -0.854 15.062 -13.039 1 87.44 411 THR A N 1
ATOM 3227 C CA . THR A 1 411 ? -1.275 14.273 -14.188 1 87.44 411 THR A CA 1
ATOM 3228 C C . THR A 1 411 ? -1.832 12.922 -13.742 1 87.44 411 THR A C 1
ATOM 3230 O O . THR A 1 411 ? -2.873 12.484 -14.234 1 87.44 411 THR A O 1
ATOM 3233 N N . ARG A 1 412 ? -1.196 12.336 -12.797 1 86.06 412 ARG A N 1
ATOM 3234 C CA . ARG A 1 412 ? -1.613 11.023 -12.32 1 86.06 412 ARG A CA 1
ATOM 3235 C C . ARG A 1 412 ? -2.98 11.094 -11.648 1 86.06 412 ARG A C 1
ATOM 3237 O O . ARG A 1 412 ? -3.846 10.25 -11.898 1 86.06 412 ARG A O 1
ATOM 3244 N N . VAL A 1 413 ? -3.207 12.055 -10.82 1 83.31 413 VAL A N 1
ATOM 3245 C CA . VAL A 1 413 ? -4.492 12.234 -10.156 1 83.31 413 VAL A CA 1
ATOM 3246 C C . VAL A 1 413 ? -5.582 12.508 -11.188 1 83.31 413 VAL A C 1
ATOM 3248 O O . VAL A 1 413 ? -6.66 11.914 -11.141 1 83.31 413 VAL A O 1
ATOM 3251 N N . PHE A 1 414 ? -5.234 13.383 -12.133 1 86.38 414 PHE A N 1
ATOM 3252 C CA . PHE A 1 414 ? -6.172 13.68 -13.211 1 86.38 414 PHE A CA 1
ATOM 3253 C C . PHE A 1 414 ? -6.566 12.414 -13.953 1 86.38 414 PHE A C 1
ATOM 3255 O O . PHE A 1 414 ? -7.746 12.195 -14.242 1 86.38 414 PHE A O 1
ATOM 3262 N N . LEU A 1 415 ? -5.609 11.609 -14.266 1 84.75 415 LEU A N 1
ATOM 3263 C CA . LEU A 1 415 ? -5.863 10.375 -15 1 84.75 415 LEU A CA 1
ATOM 3264 C C . LEU A 1 415 ? -6.684 9.406 -14.156 1 84.75 415 LEU A C 1
ATOM 3266 O O . LEU A 1 415 ? -7.582 8.734 -14.68 1 84.75 415 LEU A O 1
ATOM 3270 N N . ASP A 1 416 ? -6.441 9.305 -12.867 1 83.19 416 ASP A N 1
ATOM 3271 C CA . ASP A 1 416 ? -7.238 8.461 -11.984 1 83.19 416 ASP A CA 1
ATOM 3272 C C . ASP A 1 416 ? -8.703 8.891 -11.984 1 83.19 416 ASP A C 1
ATOM 3274 O O . ASP A 1 416 ? -9.602 8.055 -12.109 1 83.19 416 ASP A O 1
ATOM 3278 N N . TRP A 1 417 ? -8.938 10.211 -11.82 1 83.19 417 TRP A N 1
ATOM 3279 C CA . TRP A 1 417 ? -10.297 10.758 -11.828 1 83.19 417 TRP A CA 1
ATOM 3280 C C . TRP A 1 417 ? -11 10.453 -13.141 1 83.19 417 TRP A C 1
ATOM 3282 O O . TRP A 1 417 ? -12.18 10.094 -13.148 1 83.19 417 TRP A O 1
ATOM 3292 N N . THR A 1 418 ? -10.258 10.539 -14.227 1 82.94 418 THR A N 1
ATOM 3293 C CA . THR A 1 418 ? -10.828 10.305 -15.547 1 82.94 418 THR A CA 1
ATOM 3294 C C . THR A 1 418 ? -11.18 8.836 -15.734 1 82.94 418 THR A C 1
ATOM 3296 O O . THR A 1 418 ? -12.258 8.508 -16.234 1 82.94 418 THR A O 1
ATOM 3299 N N . ILE A 1 419 ? -10.32 7.957 -15.359 1 82.19 419 ILE A N 1
ATOM 3300 C CA . ILE A 1 419 ? -10.555 6.523 -15.484 1 82.19 419 ILE A CA 1
ATOM 3301 C C . ILE A 1 419 ? -11.75 6.117 -14.625 1 82.19 419 ILE A C 1
ATOM 3303 O O . ILE A 1 419 ? -12.539 5.254 -15.016 1 82.19 419 ILE A O 1
ATOM 3307 N N . ASP A 1 420 ? -11.906 6.73 -13.492 1 77.88 420 ASP A N 1
ATOM 3308 C CA . ASP A 1 420 ? -12.992 6.426 -12.562 1 77.88 420 ASP A CA 1
ATOM 3309 C C . ASP A 1 420 ? -14.352 6.758 -13.18 1 77.88 420 ASP A C 1
ATOM 3311 O O . ASP A 1 420 ? -15.375 6.215 -12.766 1 77.88 420 ASP A O 1
ATOM 3315 N N . LEU A 1 421 ? -14.344 7.664 -14.133 1 75.62 421 LEU A N 1
ATOM 3316 C CA . LEU A 1 421 ? -15.586 8.023 -14.812 1 75.62 421 LEU A CA 1
ATOM 3317 C C . LEU A 1 421 ? -16.094 6.855 -15.656 1 75.62 421 LEU A C 1
ATOM 3319 O O . LEU A 1 421 ? -17.297 6.766 -15.93 1 75.62 421 LEU A O 1
ATOM 3323 N N . PHE A 1 422 ? -15.164 5.922 -15.945 1 80.31 422 PHE A N 1
ATOM 3324 C CA . PHE A 1 422 ? -15.539 4.914 -16.922 1 80.31 422 PHE A CA 1
ATOM 3325 C C . PHE A 1 422 ? -15.5 3.518 -16.328 1 80.31 422 PHE A C 1
ATOM 3327 O O . PHE A 1 422 ? -16.062 2.574 -16.891 1 80.31 422 PHE A O 1
ATOM 3334 N N . PHE A 1 423 ? -14.836 3.404 -15.242 1 80.5 423 PHE A N 1
ATOM 3335 C CA . PHE A 1 423 ? -14.672 2.068 -14.68 1 80.5 423 PHE A CA 1
ATOM 3336 C C . PHE A 1 423 ? -15.078 2.045 -13.211 1 80.5 423 PHE A C 1
ATOM 3338 O O . PHE A 1 423 ? -14.984 3.062 -12.516 1 80.5 423 PHE A O 1
ATOM 3345 N N . ASP A 1 424 ? -15.469 0.875 -12.734 1 79.94 424 ASP A N 1
ATOM 3346 C CA . ASP A 1 424 ? -15.82 0.669 -11.336 1 79.94 424 ASP A CA 1
ATOM 3347 C C . ASP A 1 424 ? -14.57 0.629 -10.461 1 79.94 424 ASP A C 1
ATOM 3349 O O . ASP A 1 424 ? -13.461 0.439 -10.961 1 79.94 424 ASP A O 1
ATOM 3353 N N . ARG A 1 425 ? -14.914 0.841 -9.18 1 83.06 425 ARG A N 1
ATOM 3354 C CA . ARG A 1 425 ? -13.836 0.809 -8.195 1 83.06 425 ARG A CA 1
ATOM 3355 C C . ARG A 1 425 ? -13.211 -0.58 -8.117 1 83.06 425 ARG A C 1
ATOM 3357 O O . ARG A 1 425 ? -13.914 -1.589 -8.211 1 83.06 425 ARG A O 1
ATOM 3364 N N . ASP A 1 426 ? -11.875 -0.532 -7.992 1 82.44 426 ASP A N 1
ATOM 3365 C CA . ASP A 1 426 ? -11.117 -1.772 -7.84 1 82.44 426 ASP A CA 1
ATOM 3366 C C . ASP A 1 426 ? -11.43 -2.443 -6.504 1 82.44 426 ASP A C 1
ATOM 3368 O O . ASP A 1 426 ? -11.5 -1.776 -5.469 1 82.44 426 ASP A O 1
ATOM 3372 N N . ILE A 1 427 ? -11.633 -3.76 -6.469 1 85.38 427 ILE A N 1
ATOM 3373 C CA . ILE A 1 427 ? -12.047 -4.449 -5.254 1 85.38 427 ILE A CA 1
ATOM 3374 C C . ILE A 1 427 ? -10.938 -5.387 -4.785 1 85.38 427 ILE A C 1
ATOM 3376 O O . ILE A 1 427 ? -11.188 -6.324 -4.027 1 85.38 427 ILE A O 1
ATOM 3380 N N . SER A 1 428 ? -9.695 -5.18 -5.297 1 84.81 428 SER A N 1
ATOM 3381 C CA . SER A 1 428 ? -8.57 -5.957 -4.789 1 84.81 428 SER A CA 1
ATOM 3382 C C . SER A 1 428 ? -8.211 -5.543 -3.365 1 84.81 428 SER A C 1
ATOM 3384 O O . SER A 1 428 ? -8.188 -4.355 -3.045 1 84.81 428 SER A O 1
ATOM 3386 N N . ARG A 1 429 ? -8.023 -6.523 -2.518 1 80.81 429 ARG A N 1
ATOM 3387 C CA . ARG A 1 429 ? -7.562 -6.277 -1.155 1 80.81 429 ARG A CA 1
ATOM 3388 C C . ARG A 1 429 ? -6.043 -6.355 -1.068 1 80.81 429 ARG A C 1
ATOM 3390 O O . ARG A 1 429 ? -5.461 -7.43 -1.221 1 80.81 429 ARG A O 1
ATOM 3397 N N . LEU A 1 430 ? -5.418 -5.211 -0.854 1 74.31 430 LEU A N 1
ATOM 3398 C CA . LEU A 1 430 ? -3.959 -5.164 -0.801 1 74.31 430 LEU A CA 1
ATOM 3399 C C . LEU A 1 430 ? -3.459 -5.43 0.614 1 74.31 430 LEU A C 1
ATOM 3401 O O . LEU A 1 430 ? -3.684 -4.621 1.519 1 74.31 430 LEU A O 1
ATOM 3405 N N . LYS A 1 431 ? -3.004 -6.613 0.862 1 64.69 431 LYS A N 1
ATOM 3406 C CA . LYS A 1 431 ? -2.492 -6.98 2.178 1 64.69 431 LYS A CA 1
ATOM 3407 C C . LYS A 1 431 ? -1.06 -6.492 2.367 1 64.69 431 LYS A C 1
ATOM 3409 O O . LYS A 1 431 ? -0.114 -7.281 2.303 1 64.69 431 LYS A O 1
ATOM 3414 N N . LEU A 1 432 ? -0.822 -5.242 2.279 1 59.16 432 LEU A N 1
ATOM 3415 C CA . LEU A 1 432 ? 0.525 -4.684 2.342 1 59.16 432 LEU A CA 1
ATOM 3416 C C . LEU A 1 432 ? 1.068 -4.734 3.766 1 59.16 432 LEU A C 1
ATOM 3418 O O . LEU A 1 432 ? 2.205 -4.324 4.016 1 59.16 432 LEU A O 1
ATOM 3422 N N . MET A 1 433 ? 0.197 -5.16 4.84 1 53.12 433 MET A N 1
ATOM 3423 C CA . MET A 1 433 ? 0.627 -5.094 6.234 1 53.12 433 MET A CA 1
ATOM 3424 C C . MET A 1 433 ? 1.085 -6.461 6.727 1 53.12 433 MET A C 1
ATOM 3426 O O . MET A 1 433 ? 0.47 -7.48 6.406 1 53.12 433 MET A O 1
ATOM 3430 N N . LYS A 1 434 ? 2.41 -6.797 6.809 1 46.16 434 LYS A N 1
ATOM 3431 C CA . LYS A 1 434 ? 2.641 -8.039 7.539 1 46.16 434 LYS A CA 1
ATOM 3432 C C . LYS A 1 434 ? 1.733 -8.133 8.758 1 46.16 434 LYS A C 1
ATOM 3434 O O . LYS A 1 434 ? 1.919 -7.402 9.734 1 46.16 434 LYS A O 1
ATOM 3439 N N . ASP A 1 435 ? 0.576 -8.148 8.555 1 43.47 435 ASP A N 1
ATOM 3440 C CA . ASP A 1 435 ? -0.398 -8.312 9.633 1 43.47 435 ASP A CA 1
ATOM 3441 C C . ASP A 1 435 ? 0.082 -9.336 10.656 1 43.47 435 ASP A C 1
ATOM 3443 O O . ASP A 1 435 ? 0.857 -10.234 10.328 1 43.47 435 ASP A O 1
ATOM 3447 N N . LYS A 1 436 ? -0.119 -9.125 11.945 1 43.28 436 LYS A N 1
ATOM 3448 C CA . LYS A 1 436 ? -0.08 -10.109 13.016 1 43.28 436 LYS A CA 1
ATOM 3449 C C . LYS A 1 436 ? -0.504 -11.484 12.508 1 43.28 436 LYS A C 1
ATOM 3451 O O . LYS A 1 436 ? -0.115 -12.508 13.078 1 43.28 436 LYS A O 1
ATOM 3456 N N . THR A 1 437 ? -1.187 -11.5 11.508 1 38.34 437 THR A N 1
ATOM 3457 C CA . THR A 1 437 ? -1.834 -12.734 11.07 1 38.34 437 THR A CA 1
ATOM 3458 C C . THR A 1 437 ? -0.836 -13.641 10.359 1 38.34 437 THR A C 1
ATOM 3460 O O . THR A 1 437 ? -0.893 -14.867 10.5 1 38.34 437 THR A O 1
ATOM 3463 N N . GLU A 1 438 ? 0.084 -13.094 9.562 1 43.38 438 GLU A N 1
ATOM 3464 C CA . GLU A 1 438 ? 1.06 -13.984 8.938 1 43.38 438 GLU A CA 1
ATOM 3465 C C . GLU A 1 438 ? 1.96 -14.641 9.984 1 43.38 438 GLU A C 1
ATOM 3467 O O . GLU A 1 438 ? 2.299 -15.82 9.867 1 43.38 438 GLU A O 1
ATOM 3472 N N . LYS A 1 439 ? 2.426 -13.758 10.914 1 45.31 439 LYS A N 1
ATOM 3473 C CA . LYS A 1 439 ? 3.115 -14.359 12.055 1 45.31 439 LYS A CA 1
ATOM 3474 C C . LYS A 1 439 ? 2.24 -15.398 12.742 1 45.31 439 LYS A C 1
ATOM 3476 O O . LYS A 1 439 ? 2.73 -16.453 13.172 1 45.31 439 LYS A O 1
ATOM 3481 N N . GLU A 1 440 ? 0.955 -15.047 12.781 1 42.44 440 GLU A N 1
ATOM 3482 C CA . GLU A 1 440 ? 0.03 -15.992 13.398 1 42.44 440 GLU A CA 1
ATOM 3483 C C . GLU A 1 440 ? -0.059 -17.281 12.586 1 42.44 440 GLU A C 1
ATOM 3485 O O . GLU A 1 440 ? -0.045 -18.375 13.156 1 42.44 440 GLU A O 1
ATOM 3490 N N . TYR A 1 441 ? -0.207 -17.109 11.297 1 42.59 441 TYR A N 1
ATOM 3491 C CA . TYR A 1 441 ? -0.31 -18.312 10.477 1 42.59 441 TYR A CA 1
ATOM 3492 C C . TYR A 1 441 ? 0.985 -19.109 10.516 1 42.59 441 TYR A C 1
ATOM 3494 O O . TYR A 1 441 ? 0.959 -20.344 10.547 1 42.59 441 TYR A O 1
ATOM 3502 N N . LYS A 1 442 ? 2.145 -18.406 10.375 1 48.5 442 LYS A N 1
ATOM 3503 C CA . LYS A 1 442 ? 3.42 -19.109 10.5 1 48.5 442 LYS A CA 1
ATOM 3504 C C . LYS A 1 442 ? 3.529 -19.812 11.852 1 48.5 442 LYS A C 1
ATOM 3506 O O . LYS A 1 442 ? 4.023 -20.938 11.93 1 48.5 442 LYS A O 1
ATOM 3511 N N . LEU A 1 443 ? 3.074 -19.047 12.805 1 43.62 443 LEU A N 1
ATOM 3512 C CA . LEU A 1 443 ? 3.051 -19.672 14.117 1 43.62 443 LEU A CA 1
ATOM 3513 C C . LEU A 1 443 ? 2.113 -20.875 14.133 1 43.62 443 LEU A C 1
ATOM 3515 O O . LEU A 1 443 ? 2.416 -21.891 14.758 1 43.62 443 LEU A O 1
ATOM 3519 N N . LEU A 1 444 ? 1.098 -20.656 13.422 1 42 444 LEU A N 1
ATOM 3520 C CA . LEU A 1 444 ? 0.133 -21.75 13.375 1 42 444 LEU A CA 1
ATOM 3521 C C . LEU A 1 444 ? 0.68 -22.922 12.57 1 42 444 LEU A C 1
ATOM 3523 O O . LEU A 1 444 ? 0.456 -24.078 12.93 1 42 444 LEU A O 1
ATOM 3527 N N . ASP A 1 445 ? 1.294 -22.641 11.484 1 45.75 445 ASP A N 1
ATOM 3528 C CA . ASP A 1 445 ? 1.914 -23.719 10.711 1 45.75 445 ASP A CA 1
ATOM 3529 C C . ASP A 1 445 ? 2.996 -24.422 11.523 1 45.75 445 ASP A C 1
ATOM 3531 O O . ASP A 1 445 ? 3.164 -25.641 11.414 1 45.75 445 ASP A O 1
ATOM 3535 N N . GLU A 1 446 ? 3.725 -23.719 12.227 1 45.03 446 GLU A N 1
ATOM 3536 C CA . GLU A 1 446 ? 4.766 -24.297 13.07 1 45.03 446 GLU A CA 1
ATOM 3537 C C . GLU A 1 446 ? 4.168 -25.125 14.203 1 45.03 446 GLU A C 1
ATOM 3539 O O . GLU A 1 446 ? 4.734 -26.141 14.602 1 45.03 446 GLU A O 1
ATOM 3544 N N . VAL A 1 447 ? 3.123 -24.531 14.719 1 41.47 447 VAL A N 1
ATOM 3545 C CA . VAL A 1 447 ? 2.52 -25.25 15.836 1 41.47 447 VAL A CA 1
ATOM 3546 C C . VAL A 1 447 ? 1.898 -26.562 15.336 1 41.47 447 VAL A C 1
ATOM 3548 O O . VAL A 1 447 ? 1.938 -27.578 16.031 1 41.47 447 VAL A O 1
ATOM 3551 N N . ASP A 1 448 ? 1.334 -26.469 14.281 1 37.72 448 ASP A N 1
ATOM 3552 C CA . ASP A 1 448 ? 0.712 -27.688 13.781 1 37.72 448 ASP A CA 1
ATOM 3553 C C . ASP A 1 448 ? 1.767 -28.703 13.352 1 37.72 448 ASP A C 1
ATOM 3555 O O . ASP A 1 448 ? 1.452 -29.875 13.125 1 37.72 448 ASP A O 1
ATOM 3559 N N . ASP A 1 449 ? 2.889 -28.25 12.867 1 37.84 449 ASP A N 1
ATOM 3560 C CA . ASP A 1 449 ? 3.932 -29.234 12.586 1 37.84 449 ASP A CA 1
ATOM 3561 C C . ASP A 1 449 ? 4.309 -30.016 13.852 1 37.84 449 ASP A C 1
ATOM 3563 O O . ASP A 1 449 ? 4.906 -31.094 13.773 1 37.84 449 ASP A O 1
ATOM 3567 N N . VAL A 1 450 ? 4.191 -29.391 14.969 1 35.84 450 VAL A N 1
ATOM 3568 C CA . VAL A 1 450 ? 4.562 -30.094 16.188 1 35.84 450 VAL A CA 1
ATOM 3569 C C . VAL A 1 450 ? 3.482 -31.125 16.547 1 35.84 450 VAL A C 1
ATOM 3571 O O . VAL A 1 450 ? 3.707 -32 17.375 1 35.84 450 VAL A O 1
ATOM 3574 N N . TRP A 1 451 ? 2.246 -30.844 16.156 1 30.03 451 TRP A N 1
ATOM 3575 C CA . TRP A 1 451 ? 1.336 -31.906 16.562 1 30.03 451 TRP A CA 1
ATOM 3576 C C . TRP A 1 451 ? 1.191 -32.938 15.461 1 30.03 451 TRP A C 1
ATOM 3578 O O . TRP A 1 451 ? 1.132 -32.594 14.273 1 30.03 451 TRP A O 1
ATOM 3588 N N . MET B 1 1 ? -33.688 -31.812 -5.133 1 39.19 1 MET B N 1
ATOM 3589 C CA . MET B 1 1 ? -32.781 -31.281 -6.148 1 39.19 1 MET B CA 1
ATOM 3590 C C . MET B 1 1 ? -31.453 -32 -6.133 1 39.19 1 MET B C 1
ATOM 3592 O O . MET B 1 1 ? -30.922 -32.344 -5.066 1 39.19 1 MET B O 1
ATOM 3596 N N . ALA B 1 2 ? -31.203 -32.656 -7.195 1 53.41 2 ALA B N 1
ATOM 3597 C CA . ALA B 1 2 ? -30.047 -33.531 -7.25 1 53.41 2 ALA B CA 1
ATOM 3598 C C . ALA B 1 2 ? -28.781 -32.844 -6.766 1 53.41 2 ALA B C 1
ATOM 3600 O O . ALA B 1 2 ? -28.625 -31.625 -6.957 1 53.41 2 ALA B O 1
ATOM 3601 N N . LYS B 1 3 ? -28.016 -33.406 -5.879 1 78.69 3 LYS B N 1
ATOM 3602 C CA . LYS B 1 3 ? -26.828 -32.875 -5.246 1 78.69 3 LYS B CA 1
ATOM 3603 C C . LYS B 1 3 ? -25.797 -32.438 -6.293 1 78.69 3 LYS B C 1
ATOM 3605 O O . LYS B 1 3 ? -25.438 -33.219 -7.18 1 78.69 3 LYS B O 1
ATOM 3610 N N . LYS B 1 4 ? -25.531 -31.094 -6.484 1 90.12 4 LYS B N 1
ATOM 3611 C CA . LYS B 1 4 ? -24.562 -30.547 -7.441 1 90.12 4 LYS B CA 1
ATOM 3612 C C . LYS B 1 4 ? -23.188 -31.156 -7.223 1 90.12 4 LYS B C 1
ATOM 3614 O O . LYS B 1 4 ? -22.781 -31.406 -6.086 1 90.12 4 LYS B O 1
ATOM 3619 N N . LYS B 1 5 ? -22.578 -31.609 -8.32 1 96 5 LYS B N 1
ATOM 3620 C CA . LYS B 1 5 ? -21.156 -31.969 -8.234 1 96 5 LYS B CA 1
ATOM 3621 C C . LYS B 1 5 ? -20.297 -30.75 -7.957 1 96 5 LYS B C 1
ATOM 3623 O O . LYS B 1 5 ? -20.328 -29.766 -8.703 1 96 5 LYS B O 1
ATOM 3628 N N . LYS B 1 6 ? -19.578 -30.828 -6.926 1 97.19 6 LYS B N 1
ATOM 3629 C CA . LYS B 1 6 ? -18.781 -29.688 -6.477 1 97.19 6 LYS B CA 1
ATOM 3630 C C . LYS B 1 6 ? -17.328 -29.844 -6.91 1 97.19 6 LYS B C 1
ATOM 3632 O O . LYS B 1 6 ? -16.641 -30.797 -6.516 1 97.19 6 LYS B O 1
ATOM 3637 N N . ILE B 1 7 ? -16.859 -28.938 -7.738 1 98.62 7 ILE B N 1
ATOM 3638 C CA . ILE B 1 7 ? -15.461 -28.844 -8.133 1 98.62 7 ILE B CA 1
ATOM 3639 C C . ILE B 1 7 ? -14.773 -27.734 -7.328 1 98.62 7 ILE B C 1
ATOM 3641 O O . ILE B 1 7 ? -15.133 -26.562 -7.445 1 98.62 7 ILE B O 1
ATOM 3645 N N . VAL B 1 8 ? -13.773 -28.094 -6.504 1 98.75 8 VAL B N 1
ATOM 3646 C CA . VAL B 1 8 ? -13.047 -27.141 -5.68 1 98.75 8 VAL B CA 1
ATOM 3647 C C . VAL B 1 8 ? -11.664 -26.891 -6.273 1 98.75 8 VAL B C 1
ATOM 3649 O O . VAL B 1 8 ? -10.938 -27.828 -6.598 1 98.75 8 VAL B O 1
ATOM 3652 N N . ILE B 1 9 ? -11.359 -25.656 -6.512 1 98.88 9 ILE B N 1
ATOM 3653 C CA . ILE B 1 9 ? -10.055 -25.219 -6.992 1 98.88 9 ILE B CA 1
ATOM 3654 C C . ILE B 1 9 ? -9.305 -24.5 -5.871 1 98.88 9 ILE B C 1
ATOM 3656 O O . ILE B 1 9 ? -9.781 -23.516 -5.332 1 98.88 9 ILE B O 1
ATOM 3660 N N . LEU B 1 10 ? -8.133 -25.016 -5.484 1 98.5 10 LEU B N 1
ATOM 3661 C CA . LEU B 1 10 ? -7.32 -24.406 -4.438 1 98.5 10 LEU B CA 1
ATOM 3662 C C . LEU B 1 10 ? -6.195 -23.578 -5.039 1 98.5 10 LEU B C 1
ATOM 3664 O O . LEU B 1 10 ? -5.293 -24.109 -5.688 1 98.5 10 LEU B O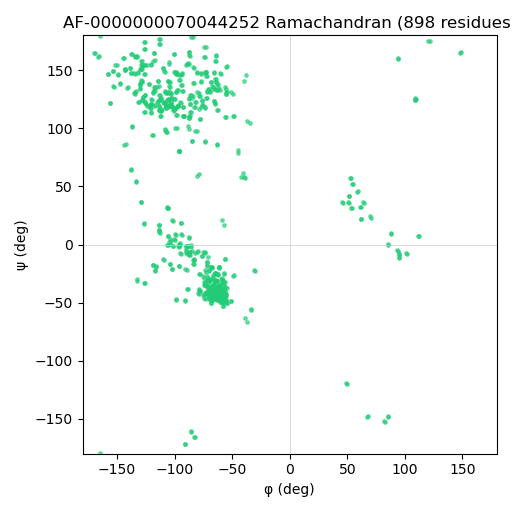 1
ATOM 3668 N N . GLY B 1 11 ? -6.23 -22.266 -4.77 1 98 11 GLY B N 1
ATOM 3669 C CA . GLY B 1 11 ? -5.227 -21.359 -5.293 1 98 11 GLY B CA 1
ATOM 3670 C C . GLY B 1 11 ? -5.766 -20.422 -6.367 1 98 11 GLY B C 1
ATOM 3671 O O . GLY B 1 11 ? -6.309 -20.891 -7.375 1 98 11 GLY B O 1
ATOM 3672 N N . GLY B 1 12 ? -5.594 -19.141 -6.18 1 97.31 12 GLY B N 1
ATOM 3673 C CA . GLY B 1 12 ? -6.066 -18.141 -7.113 1 97.31 12 GLY B CA 1
ATOM 3674 C C . GLY B 1 12 ? -4.953 -17.516 -7.938 1 97.31 12 GLY B C 1
ATOM 3675 O O . GLY B 1 12 ? -5 -16.328 -8.258 1 97.31 12 GLY B O 1
ATOM 3676 N N . GLY B 1 13 ? -3.908 -18.266 -8.227 1 96.81 13 GLY B N 1
ATOM 3677 C CA . GLY B 1 13 ? -2.857 -17.828 -9.133 1 96.81 13 GLY B CA 1
ATOM 3678 C C . GLY B 1 13 ? -3.176 -18.109 -10.594 1 96.81 13 GLY B C 1
ATOM 3679 O O . GLY B 1 13 ? -4.332 -18.344 -10.945 1 96.81 13 GLY B O 1
ATOM 3680 N N . PHE B 1 14 ? -2.172 -18.125 -11.453 1 96.5 14 PHE B N 1
ATOM 3681 C CA . PHE B 1 14 ? -2.346 -18.266 -12.891 1 96.5 14 PHE B CA 1
ATOM 3682 C C . PHE B 1 14 ? -3.01 -19.594 -13.227 1 96.5 14 PHE B C 1
ATOM 3684 O O . PHE B 1 14 ? -3.932 -19.641 -14.047 1 96.5 14 PHE B O 1
ATOM 3691 N N . ALA B 1 15 ? -2.57 -20.625 -12.578 1 98.19 15 ALA B N 1
ATOM 3692 C CA . ALA B 1 15 ? -3.107 -21.953 -12.867 1 98.19 15 ALA B CA 1
ATOM 3693 C C . ALA B 1 15 ? -4.562 -22.062 -12.422 1 98.19 15 ALA B C 1
ATOM 3695 O O . ALA B 1 15 ? -5.43 -22.469 -13.195 1 98.19 15 ALA B O 1
ATOM 3696 N N . GLY B 1 16 ? -4.812 -21.672 -11.164 1 98.62 16 GLY B N 1
ATOM 3697 C CA . GLY B 1 16 ? -6.156 -21.797 -10.617 1 98.62 16 GLY B CA 1
ATOM 3698 C C . GLY B 1 16 ? -7.176 -20.938 -11.352 1 98.62 16 GLY B C 1
ATOM 3699 O O . GLY B 1 16 ? -8.258 -21.422 -11.703 1 98.62 16 GLY B O 1
ATOM 3700 N N . VAL B 1 17 ? -6.867 -19.719 -11.594 1 98 17 VAL B N 1
ATOM 3701 C CA . VAL B 1 17 ? -7.785 -18.781 -12.25 1 98 17 VAL B CA 1
ATOM 3702 C C . VAL B 1 17 ? -8.07 -19.25 -13.672 1 98 17 VAL B C 1
ATOM 3704 O O . VAL B 1 17 ? -9.219 -19.266 -14.117 1 98 17 VAL B O 1
ATOM 3707 N N . GLU B 1 18 ? -7 -19.641 -14.398 1 98 18 GLU B N 1
ATOM 3708 C CA . GLU B 1 18 ? -7.199 -20.141 -15.758 1 98 18 GLU B CA 1
ATOM 3709 C C . GLU B 1 18 ? -8.055 -21.406 -15.773 1 98 18 GLU B C 1
ATOM 3711 O O . GLU B 1 18 ? -8.922 -21.562 -16.625 1 98 18 GLU B O 1
ATOM 3716 N N . CYS B 1 19 ? -7.836 -22.297 -14.852 1 98.75 19 CYS B N 1
ATOM 3717 C CA . CYS B 1 19 ? -8.641 -23.5 -14.758 1 98.75 19 CYS B CA 1
ATOM 3718 C C . CYS B 1 19 ? -10.109 -23.172 -14.531 1 98.75 19 CYS B C 1
ATOM 3720 O O . CYS B 1 19 ? -10.992 -23.719 -15.203 1 98.75 19 CYS B O 1
ATOM 3722 N N . ALA B 1 20 ? -10.359 -22.281 -13.586 1 98.56 20 ALA B N 1
ATOM 3723 C CA . ALA B 1 20 ? -11.727 -21.844 -13.305 1 98.56 20 ALA B CA 1
ATOM 3724 C C . ALA B 1 20 ? -12.391 -21.266 -14.547 1 98.56 20 ALA B C 1
ATOM 3726 O O . ALA B 1 20 ? -13.531 -21.594 -14.867 1 98.56 20 ALA B O 1
ATOM 3727 N N . ARG B 1 21 ? -11.648 -20.406 -15.234 1 97.56 21 ARG B N 1
ATOM 3728 C CA . ARG B 1 21 ? -12.172 -19.766 -16.438 1 97.56 21 ARG B CA 1
ATOM 3729 C C . ARG B 1 21 ? -12.555 -20.812 -17.484 1 97.56 21 ARG B C 1
ATOM 3731 O O . ARG B 1 21 ? -13.617 -20.734 -18.094 1 97.56 21 ARG B O 1
ATOM 3738 N N . GLN B 1 22 ? -11.672 -21.797 -17.719 1 98.19 22 GLN B N 1
ATOM 3739 C CA . GLN B 1 22 ? -11.93 -22.859 -18.672 1 98.19 22 GLN B CA 1
ATOM 3740 C C . GLN B 1 22 ? -13.148 -23.688 -18.266 1 98.19 22 GLN B C 1
ATOM 3742 O O . GLN B 1 22 ? -13.992 -24 -19.109 1 98.19 22 GLN B O 1
ATOM 3747 N N . LEU B 1 23 ? -13.258 -24.016 -17.031 1 98.38 23 LEU B N 1
ATOM 3748 C CA . LEU B 1 23 ? -14.383 -24.797 -16.547 1 98.38 23 LEU B CA 1
ATOM 3749 C C . LEU B 1 23 ? -15.688 -24.031 -16.672 1 98.38 23 LEU B C 1
ATOM 3751 O O . LEU B 1 23 ? -16.719 -24.609 -17.031 1 98.38 23 LEU B O 1
ATOM 3755 N N . GLU B 1 24 ? -15.625 -22.703 -16.312 1 97.75 24 GLU B N 1
ATOM 3756 C CA . GLU B 1 24 ? -16.812 -21.875 -16.516 1 97.75 24 GLU B CA 1
ATOM 3757 C C . GLU B 1 24 ? -17.281 -21.938 -17.969 1 97.75 24 GLU B C 1
ATOM 3759 O O . GLU B 1 24 ? -18.484 -22 -18.234 1 97.75 24 GLU B O 1
ATOM 3764 N N . SER B 1 25 ? -16.328 -21.859 -18.875 1 96.81 25 SER B N 1
ATOM 3765 C CA . SER B 1 25 ? -16.641 -21.891 -20.297 1 96.81 25 SER B CA 1
ATOM 3766 C C . SER B 1 25 ? -17.219 -23.234 -20.719 1 96.81 25 SER B C 1
ATOM 3768 O O . SER B 1 25 ? -18.109 -23.312 -21.562 1 96.81 25 SER B O 1
ATOM 3770 N N . GLN B 1 26 ? -16.75 -24.297 -20.156 1 96.06 26 GLN B N 1
ATOM 3771 C CA . GLN B 1 26 ? -17.141 -25.641 -20.531 1 96.06 26 GLN B CA 1
ATOM 3772 C C . GLN B 1 26 ? -18.5 -26.016 -19.953 1 96.06 26 GLN B C 1
ATOM 3774 O O . GLN B 1 26 ? -19.328 -26.656 -20.609 1 96.06 26 GLN B O 1
ATOM 3779 N N . PHE B 1 27 ? -18.719 -25.609 -18.719 1 95 27 PHE B N 1
ATOM 3780 C CA . PHE B 1 27 ? -19.938 -26.016 -18.047 1 95 27 PHE B CA 1
ATOM 3781 C C . PHE B 1 27 ? -21 -24.938 -18.172 1 95 27 PHE B C 1
ATOM 3783 O O . PHE B 1 27 ? -22.188 -25.203 -17.953 1 95 27 PHE B O 1
ATOM 3790 N N . LYS B 1 28 ? -20.594 -23.703 -18.5 1 88.62 28 LYS B N 1
ATOM 3791 C CA . LYS B 1 28 ? -21.516 -22.594 -18.703 1 88.62 28 LYS B CA 1
ATOM 3792 C C . LYS B 1 28 ? -22.516 -22.484 -17.562 1 88.62 28 LYS B C 1
ATOM 3794 O O . LYS B 1 28 ? -22.109 -22.422 -16.391 1 88.62 28 LYS B O 1
ATOM 3799 N N . ASP B 1 29 ? -23.812 -22.609 -17.797 1 87.38 29 ASP B N 1
ATOM 3800 C CA . ASP B 1 29 ? -24.828 -22.438 -16.75 1 87.38 29 ASP B CA 1
ATOM 3801 C C . ASP B 1 29 ? -25.422 -23.781 -16.344 1 87.38 29 ASP B C 1
ATOM 3803 O O . ASP B 1 29 ? -26.594 -23.859 -15.984 1 87.38 29 ASP B O 1
ATOM 3807 N N . ASN B 1 30 ? -24.547 -24.828 -16.438 1 91.62 30 ASN B N 1
ATOM 3808 C CA . ASN B 1 30 ? -25 -26.156 -16.031 1 91.62 30 ASN B CA 1
ATOM 3809 C C . ASN B 1 30 ? -25.344 -26.188 -14.539 1 91.62 30 ASN B C 1
ATOM 3811 O O . ASN B 1 30 ? -24.484 -26 -13.688 1 91.62 30 ASN B O 1
ATOM 3815 N N . PRO B 1 31 ? -26.547 -26.406 -14.188 1 91.5 31 PRO B N 1
ATOM 3816 C CA . PRO B 1 31 ? -27 -26.344 -12.797 1 91.5 31 PRO B CA 1
ATOM 3817 C C . PRO B 1 31 ? -26.484 -27.516 -11.961 1 91.5 31 PRO B C 1
ATOM 3819 O O . PRO B 1 31 ? -26.609 -27.516 -10.734 1 91.5 31 PRO B O 1
ATOM 3822 N N . GLU B 1 32 ? -25.906 -28.5 -12.625 1 94.5 32 GLU B N 1
ATOM 3823 C CA . GLU B 1 32 ? -25.453 -29.703 -11.914 1 94.5 32 GLU B CA 1
ATOM 3824 C C . GLU B 1 32 ? -24.016 -29.531 -11.406 1 94.5 32 GLU B C 1
ATOM 3826 O O . GLU B 1 32 ? -23.5 -30.391 -10.688 1 94.5 32 GLU B O 1
ATOM 3831 N N . ILE B 1 33 ? -23.406 -28.484 -11.797 1 96.88 33 ILE B N 1
ATOM 3832 C CA . ILE B 1 33 ? -22 -28.281 -11.453 1 96.88 33 ILE B CA 1
ATOM 3833 C C . ILE B 1 33 ? -21.844 -27.016 -10.609 1 96.88 33 ILE B C 1
ATOM 3835 O O . ILE B 1 33 ? -22.438 -25.984 -10.922 1 96.88 33 ILE B O 1
ATOM 3839 N N . GLU B 1 34 ? -21.141 -27.125 -9.516 1 96.81 34 GLU B N 1
ATOM 3840 C CA . GLU B 1 34 ? -20.75 -25.969 -8.703 1 96.81 34 GLU B CA 1
ATOM 3841 C C . GLU B 1 34 ? -19.234 -25.797 -8.688 1 96.81 34 GLU B C 1
ATOM 3843 O O . GLU B 1 34 ? -18.5 -26.719 -8.359 1 96.81 34 GLU B O 1
ATOM 3848 N N . LEU B 1 35 ? -18.828 -24.656 -9.109 1 98 35 LEU B N 1
ATOM 3849 C CA . LEU B 1 35 ? -17.406 -24.312 -9.062 1 98 35 LEU B CA 1
ATOM 3850 C C . LEU B 1 35 ? -17.109 -23.453 -7.836 1 98 35 LEU B C 1
ATOM 3852 O O . LEU B 1 35 ? -17.828 -22.484 -7.551 1 98 35 LEU B O 1
ATOM 3856 N N . LEU B 1 36 ? -16.078 -23.812 -7.078 1 98 36 LEU B N 1
ATOM 3857 C CA . LEU B 1 36 ? -15.648 -23.078 -5.902 1 98 36 LEU B CA 1
ATOM 3858 C C . LEU B 1 36 ? -14.125 -22.906 -5.895 1 98 36 LEU B C 1
ATOM 3860 O O . LEU B 1 36 ? -13.398 -23.875 -6.113 1 98 36 LEU B O 1
ATOM 3864 N N . MET B 1 37 ? -13.688 -21.703 -5.699 1 98.38 37 MET B N 1
ATOM 3865 C CA . MET B 1 37 ? -12.258 -21.422 -5.602 1 98.38 37 MET B CA 1
ATOM 3866 C C . MET B 1 37 ? -11.898 -20.875 -4.227 1 98.38 37 MET B C 1
ATOM 3868 O O . MET B 1 37 ? -12.617 -20.031 -3.68 1 98.38 37 MET B O 1
ATOM 3872 N N . VAL B 1 38 ? -10.828 -21.375 -3.674 1 97.38 38 VAL B N 1
ATOM 3873 C CA . VAL B 1 38 ? -10.266 -20.875 -2.426 1 97.38 38 VAL B CA 1
ATOM 3874 C C . VAL B 1 38 ? -8.906 -20.234 -2.693 1 97.38 38 VAL B C 1
ATOM 3876 O O . VAL B 1 38 ? -8.055 -20.812 -3.363 1 97.38 38 VAL B O 1
ATOM 3879 N N . SER B 1 39 ? -8.734 -19.078 -2.244 1 96.38 39 SER B N 1
ATOM 3880 C CA . SER B 1 39 ? -7.449 -18.391 -2.367 1 96.38 39 SER B CA 1
ATOM 3881 C C . SER B 1 39 ? -7.219 -17.438 -1.203 1 96.38 39 SER B C 1
ATOM 3883 O O . SER B 1 39 ? -8.164 -16.828 -0.696 1 96.38 39 SER B O 1
ATOM 3885 N N . GLU B 1 40 ? -5.98 -17.297 -0.81 1 91.12 40 GLU B N 1
ATOM 3886 C CA . GLU B 1 40 ? -5.637 -16.391 0.272 1 91.12 40 GLU B CA 1
ATOM 3887 C C . GLU B 1 40 ? -5.844 -14.93 -0.15 1 91.12 40 GLU B C 1
ATOM 3889 O O . GLU B 1 40 ? -6.289 -14.109 0.649 1 91.12 40 GLU B O 1
ATOM 3894 N N . ASP B 1 41 ? -5.469 -14.688 -1.335 1 92.69 41 ASP B N 1
ATOM 3895 C CA . ASP B 1 41 ? -5.684 -13.367 -1.913 1 92.69 41 ASP B CA 1
ATOM 3896 C C . ASP B 1 41 ? -6.91 -13.359 -2.824 1 92.69 41 ASP B C 1
ATOM 3898 O O . ASP B 1 41 ? -7.156 -14.32 -3.549 1 92.69 41 ASP B O 1
ATOM 3902 N N . ASN B 1 42 ? -7.594 -12.234 -2.893 1 95.94 42 ASN B N 1
ATOM 3903 C CA . ASN B 1 42 ? -8.789 -12.18 -3.727 1 95.94 42 ASN B CA 1
ATOM 3904 C C . ASN B 1 42 ? -8.477 -11.641 -5.121 1 95.94 42 ASN B C 1
ATOM 3906 O O . ASN B 1 42 ? -9.359 -11.133 -5.809 1 95.94 42 ASN B O 1
ATOM 3910 N N . PHE B 1 43 ? -7.242 -11.672 -5.48 1 95.25 43 PHE B N 1
ATOM 3911 C CA . PHE B 1 43 ? -6.824 -11.156 -6.777 1 95.25 43 PHE B CA 1
ATOM 3912 C C . PHE B 1 43 ? -5.781 -12.07 -7.414 1 95.25 43 PHE B C 1
ATOM 3914 O O . PHE B 1 43 ? -5.102 -12.828 -6.719 1 95.25 43 PHE B O 1
ATOM 3921 N N . LEU B 1 44 ? -5.766 -12.055 -8.742 1 95.12 44 LEU B N 1
ATOM 3922 C CA . LEU B 1 44 ? -4.66 -12.625 -9.508 1 95.12 44 LEU B CA 1
ATOM 3923 C C . LEU B 1 44 ? -3.514 -11.625 -9.625 1 95.12 44 LEU B C 1
ATOM 3925 O O . LEU B 1 44 ? -3.703 -10.508 -10.109 1 95.12 44 LEU B O 1
ATOM 3929 N N . LEU B 1 45 ? -2.42 -11.977 -9.109 1 93.94 45 LEU B N 1
ATOM 3930 C CA . LEU B 1 45 ? -1.235 -11.133 -9.164 1 93.94 45 LEU B CA 1
ATOM 3931 C C . LEU B 1 45 ? -0.439 -11.383 -10.438 1 93.94 45 LEU B C 1
ATOM 3933 O O . LEU B 1 45 ? -0.086 -12.531 -10.734 1 93.94 45 LEU B O 1
ATOM 3937 N N . PHE B 1 46 ? -0.221 -10.359 -11.109 1 92.88 46 PHE B N 1
ATOM 3938 C CA . PHE B 1 46 ? 0.642 -10.477 -12.281 1 92.88 46 PHE B CA 1
ATOM 3939 C C . PHE B 1 46 ? 2.107 -10.352 -11.883 1 92.88 46 PHE B C 1
ATOM 3941 O O . PHE B 1 46 ? 2.707 -9.281 -12.031 1 92.88 46 PHE B O 1
ATOM 3948 N N . THR B 1 47 ? 2.721 -11.398 -11.57 1 91.38 47 THR B N 1
ATOM 3949 C CA . THR B 1 47 ? 3.99 -11.492 -10.859 1 91.38 47 THR B CA 1
ATOM 3950 C C . THR B 1 47 ? 5.137 -11 -11.734 1 91.38 47 THR B C 1
ATOM 3952 O O . THR B 1 47 ? 6.137 -10.484 -11.227 1 91.38 47 THR B O 1
ATOM 3955 N N . PRO B 1 48 ? 5.098 -11.125 -13.055 1 88.62 48 PRO B N 1
ATOM 3956 C CA . PRO B 1 48 ? 6.223 -10.672 -13.875 1 88.62 48 PRO B CA 1
ATOM 3957 C C . PRO B 1 48 ? 6.473 -9.164 -13.742 1 88.62 48 PRO B C 1
ATOM 3959 O O . PRO B 1 48 ? 7.57 -8.695 -14.055 1 88.62 48 PRO B O 1
ATOM 3962 N N . MET B 1 49 ? 5.512 -8.484 -13.297 1 92.25 49 MET B N 1
ATOM 3963 C CA . MET B 1 49 ? 5.637 -7.031 -13.242 1 92.25 49 MET B CA 1
ATOM 3964 C C . MET B 1 49 ? 5.984 -6.57 -11.828 1 92.25 49 MET B C 1
ATOM 3966 O O . MET B 1 49 ? 6.086 -5.371 -11.57 1 92.25 49 MET B O 1
ATOM 3970 N N . LEU B 1 50 ? 6.207 -7.469 -10.938 1 93.44 50 LEU B N 1
ATOM 3971 C CA . LEU B 1 50 ? 6.5 -7.148 -9.547 1 93.44 50 LEU B CA 1
ATOM 3972 C C . LEU B 1 50 ? 7.734 -6.254 -9.445 1 93.44 50 LEU B C 1
ATOM 3974 O O . LEU B 1 50 ? 7.734 -5.277 -8.695 1 93.44 50 LEU B O 1
ATOM 3978 N N . PRO B 1 51 ? 8.836 -6.562 -10.227 1 94.69 51 PRO B N 1
ATOM 3979 C CA . PRO B 1 51 ? 10.008 -5.695 -10.125 1 94.69 51 PRO B CA 1
ATOM 3980 C C . PRO B 1 51 ? 9.703 -4.238 -10.469 1 94.69 51 PRO B C 1
ATOM 3982 O O . PRO B 1 51 ? 10.297 -3.326 -9.891 1 94.69 51 PRO B O 1
ATOM 3985 N N . GLN B 1 52 ? 8.773 -4.07 -11.391 1 93.06 52 GLN B N 1
ATOM 3986 C CA . GLN B 1 52 ? 8.406 -2.711 -11.781 1 93.06 52 GLN B CA 1
ATOM 3987 C C . GLN B 1 52 ? 7.617 -2.01 -10.688 1 93.06 52 GLN B C 1
ATOM 3989 O O . GLN B 1 52 ? 7.664 -0.783 -10.57 1 93.06 52 GLN B O 1
ATOM 3994 N N . VAL B 1 53 ? 6.883 -2.748 -9.922 1 92 53 VAL B N 1
ATOM 3995 C CA . VAL B 1 53 ? 6.227 -2.186 -8.75 1 92 53 VAL B CA 1
ATOM 3996 C C . VAL B 1 53 ? 7.273 -1.784 -7.711 1 92 53 VAL B C 1
ATOM 3998 O O . VAL B 1 53 ? 7.215 -0.686 -7.152 1 92 53 VAL B O 1
ATOM 4001 N N . ALA B 1 54 ? 8.25 -2.639 -7.52 1 93.69 54 ALA B N 1
ATOM 4002 C CA . ALA B 1 54 ? 9.305 -2.383 -6.539 1 93.69 54 ALA B CA 1
ATOM 4003 C C . ALA B 1 54 ? 10.109 -1.146 -6.914 1 93.69 54 ALA B C 1
ATOM 4005 O O . ALA B 1 54 ? 10.609 -0.435 -6.039 1 93.69 54 ALA B O 1
ATOM 4006 N N . SER B 1 55 ? 10.227 -0.891 -8.203 1 93.5 55 SER B N 1
ATOM 4007 C CA . SER B 1 55 ? 11.016 0.252 -8.648 1 93.5 55 SER B CA 1
ATOM 4008 C C . SER B 1 55 ? 10.164 1.515 -8.727 1 93.5 55 SER B C 1
ATOM 4010 O O . SER B 1 55 ? 10.68 2.604 -8.992 1 93.5 55 SER B O 1
ATOM 4012 N N . GLY B 1 56 ? 8.883 1.36 -8.547 1 88.69 56 GLY B N 1
ATOM 4013 C CA . GLY B 1 56 ? 8 2.518 -8.547 1 88.69 56 GLY B CA 1
ATOM 4014 C C . GLY B 1 56 ? 7.496 2.875 -9.938 1 88.69 56 GLY B C 1
ATOM 4015 O O . GLY B 1 56 ? 6.836 3.902 -10.117 1 88.69 56 GLY B O 1
ATOM 4016 N N . MET B 1 57 ? 7.723 2.076 -10.898 1 87.31 57 MET B N 1
ATOM 4017 C CA . MET B 1 57 ? 7.266 2.346 -12.258 1 87.31 57 MET B CA 1
ATOM 4018 C C . MET B 1 57 ? 5.766 2.117 -12.391 1 87.31 57 MET B C 1
ATOM 4020 O O . MET B 1 57 ? 5.066 2.895 -13.047 1 87.31 57 MET B O 1
ATOM 4024 N N . ILE B 1 58 ? 5.363 1.041 -11.797 1 88.19 58 ILE B N 1
ATOM 4025 C CA . ILE B 1 58 ? 3.955 0.663 -11.859 1 88.19 58 ILE B CA 1
ATOM 4026 C C . ILE B 1 58 ? 3.338 0.736 -10.469 1 88.19 58 ILE B C 1
ATOM 4028 O O . ILE B 1 58 ? 3.973 0.361 -9.477 1 88.19 58 ILE B O 1
ATOM 4032 N N . GLU B 1 59 ? 2.09 1.233 -10.469 1 88.19 59 GLU B N 1
ATOM 4033 C CA . GLU B 1 59 ? 1.368 1.28 -9.203 1 88.19 59 GLU B CA 1
ATOM 4034 C C . GLU B 1 59 ? 0.934 -0.115 -8.766 1 88.19 59 GLU B C 1
ATOM 4036 O O . GLU B 1 59 ? 0.595 -0.957 -9.594 1 88.19 59 GLU B O 1
ATOM 4041 N N . THR B 1 60 ? 0.878 -0.3 -7.516 1 87 60 THR B N 1
ATOM 4042 C CA . THR B 1 60 ? 0.617 -1.595 -6.898 1 87 60 THR B CA 1
ATOM 4043 C C . THR B 1 60 ? -0.706 -2.174 -7.391 1 87 60 THR B C 1
ATOM 4045 O O . THR B 1 60 ? -0.767 -3.334 -7.805 1 87 60 THR B O 1
ATOM 4048 N N . ARG B 1 61 ? -1.699 -1.399 -7.449 1 88 61 ARG B N 1
ATOM 4049 C CA . ARG B 1 61 ? -3.041 -1.896 -7.734 1 88 61 ARG B CA 1
ATOM 4050 C C . ARG B 1 61 ? -3.199 -2.223 -9.219 1 88 61 ARG B C 1
ATOM 4052 O O . ARG B 1 61 ? -4.164 -2.879 -9.609 1 88 61 ARG B O 1
ATOM 4059 N N . HIS B 1 62 ? -2.252 -1.833 -9.992 1 88.81 62 HIS B N 1
ATOM 4060 C CA . HIS B 1 62 ? -2.424 -1.975 -11.438 1 88.81 62 HIS B CA 1
ATOM 4061 C C . HIS B 1 62 ? -2.072 -3.385 -11.898 1 88.81 62 HIS B C 1
ATOM 4063 O O . HIS B 1 62 ? -2.451 -3.797 -13 1 88.81 62 HIS B O 1
ATOM 4069 N N . ILE B 1 63 ? -1.418 -4.152 -11.031 1 89.81 63 ILE B N 1
ATOM 4070 C CA . ILE B 1 63 ? -1.008 -5.48 -11.477 1 89.81 63 ILE B CA 1
ATOM 4071 C C . ILE B 1 63 ? -1.776 -6.547 -10.695 1 89.81 63 ILE B C 1
ATOM 4073 O O . ILE B 1 63 ? -1.362 -7.707 -10.648 1 89.81 63 ILE B O 1
ATOM 4077 N N . VAL B 1 64 ? -2.791 -6.16 -9.984 1 92.12 64 VAL B N 1
ATOM 4078 C CA . VAL B 1 64 ? -3.658 -7.098 -9.281 1 92.12 64 VAL B CA 1
ATOM 4079 C C . VAL B 1 64 ? -5.047 -7.098 -9.922 1 92.12 64 VAL B C 1
ATOM 4081 O O . VAL B 1 64 ? -5.668 -6.043 -10.07 1 92.12 64 VAL B O 1
ATOM 4084 N N . LEU B 1 65 ? -5.5 -8.25 -10.297 1 92 65 LEU B N 1
ATOM 4085 C CA . LEU B 1 65 ? -6.805 -8.406 -10.93 1 92 65 LEU B CA 1
ATOM 4086 C C . LEU B 1 65 ? -7.758 -9.172 -10.008 1 92 65 LEU B C 1
ATOM 4088 O O . LEU B 1 65 ? -7.559 -10.359 -9.742 1 92 65 LEU B O 1
ATOM 4092 N N . PRO B 1 66 ? -8.82 -8.484 -9.547 1 93.94 66 PRO B N 1
ATOM 4093 C CA . PRO B 1 66 ? -9.758 -9.211 -8.68 1 93.94 66 PRO B CA 1
ATOM 4094 C C . PRO B 1 66 ? -10.305 -10.477 -9.328 1 93.94 66 PRO B C 1
ATOM 4096 O O . PRO B 1 66 ? -10.812 -10.43 -10.453 1 93.94 66 PRO B O 1
ATOM 4099 N N . ILE B 1 67 ? -10.227 -11.562 -8.617 1 96.12 67 ILE B N 1
ATOM 4100 C CA . ILE B 1 67 ? -10.617 -12.867 -9.156 1 96.12 67 ILE B CA 1
ATOM 4101 C C . ILE B 1 67 ? -12.086 -12.844 -9.547 1 96.12 67 ILE B C 1
ATOM 4103 O O . ILE B 1 67 ? -12.461 -13.391 -10.594 1 96.12 67 ILE B O 1
ATOM 4107 N N . ARG B 1 68 ? -12.922 -12.141 -8.789 1 94.94 68 ARG B N 1
ATOM 4108 C CA . ARG B 1 68 ? -14.367 -12.086 -9.016 1 94.94 68 ARG B CA 1
ATOM 4109 C C . ARG B 1 68 ? -14.688 -11.414 -10.344 1 94.94 68 ARG B C 1
ATOM 4111 O O . ARG B 1 68 ? -15.75 -11.641 -10.914 1 94.94 68 ARG B O 1
ATOM 4118 N N . THR B 1 69 ? -13.773 -10.555 -10.836 1 92.88 69 THR B N 1
ATOM 4119 C CA . THR B 1 69 ? -14.016 -9.867 -12.102 1 92.88 69 THR B CA 1
ATOM 4120 C C . THR B 1 69 ? -13.617 -10.75 -13.281 1 92.88 69 THR B C 1
ATOM 4122 O O . THR B 1 69 ? -14.023 -10.5 -14.414 1 92.88 69 THR B O 1
ATOM 4125 N N . ILE B 1 70 ? -12.828 -11.812 -13.039 1 92.88 70 ILE B N 1
ATOM 4126 C CA . ILE B 1 70 ? -12.344 -12.719 -14.07 1 92.88 70 ILE B CA 1
ATOM 4127 C C . ILE B 1 70 ? -13.219 -13.969 -14.117 1 92.88 70 ILE B C 1
ATOM 4129 O O . ILE B 1 70 ? -13.617 -14.422 -15.195 1 92.88 70 ILE B O 1
ATOM 4133 N N . CYS B 1 71 ? -13.469 -14.523 -12.938 1 95 71 CYS B N 1
ATOM 4134 C CA . CYS B 1 71 ? -14.297 -15.711 -12.781 1 95 71 CYS B CA 1
ATOM 4135 C C . CYS B 1 71 ? -15.656 -15.359 -12.18 1 95 71 CYS B C 1
ATOM 4137 O O . CYS B 1 71 ? -15.836 -15.414 -10.961 1 95 71 CYS B O 1
ATOM 4139 N N . LYS B 1 72 ? -16.609 -15.195 -12.969 1 92.31 72 LYS B N 1
ATOM 4140 C CA . LYS B 1 72 ? -17.891 -14.617 -12.539 1 92.31 72 LYS B CA 1
ATOM 4141 C C . LYS B 1 72 ? -18.844 -15.703 -12.055 1 92.31 72 LYS B C 1
ATOM 4143 O O . LYS B 1 72 ? -19.797 -15.414 -11.312 1 92.31 72 LYS B O 1
ATOM 4148 N N . LYS B 1 73 ? -18.594 -16.938 -12.492 1 95 73 LYS B N 1
ATOM 4149 C CA . LYS B 1 73 ? -19.531 -18 -12.156 1 95 73 LYS B CA 1
ATOM 4150 C C . LYS B 1 73 ? -18.953 -18.938 -11.086 1 95 73 LYS B C 1
ATOM 4152 O O . LYS B 1 73 ? -19.594 -19.906 -10.688 1 95 73 LYS B O 1
ATOM 4157 N N . THR B 1 74 ? -17.781 -18.672 -10.664 1 96.81 74 THR B N 1
ATOM 4158 C CA . THR B 1 74 ? -17.109 -19.453 -9.633 1 96.81 74 THR B CA 1
ATOM 4159 C C . THR B 1 74 ? -17.312 -18.828 -8.258 1 96.81 74 THR B C 1
ATOM 4161 O O . THR B 1 74 ? -17.016 -17.656 -8.047 1 96.81 74 THR B O 1
ATOM 4164 N N . LYS B 1 75 ? -17.906 -19.609 -7.324 1 96.31 75 LYS B N 1
ATOM 4165 C CA . LYS B 1 75 ? -17.938 -19.156 -5.938 1 96.31 75 LYS B CA 1
ATOM 4166 C C . LYS B 1 75 ? -16.531 -18.969 -5.379 1 96.31 75 LYS B C 1
ATOM 4168 O O . LYS B 1 75 ? -15.672 -19.828 -5.555 1 96.31 75 LYS B O 1
ATOM 4173 N N . PHE B 1 76 ? -16.375 -17.844 -4.746 1 96.81 76 PHE B N 1
ATOM 4174 C CA . PHE B 1 76 ? -15.039 -17.531 -4.281 1 96.81 76 PHE B CA 1
ATOM 4175 C C . PHE B 1 76 ? -14.992 -17.438 -2.76 1 96.81 76 PHE B C 1
ATOM 4177 O O . PHE B 1 76 ? -15.844 -16.781 -2.145 1 96.81 76 PHE B O 1
ATOM 4184 N N . TYR B 1 77 ? -14.008 -18.094 -2.225 1 93.88 77 TYR B N 1
ATOM 4185 C CA . TYR B 1 77 ? -13.719 -18.031 -0.796 1 93.88 77 TYR B CA 1
ATOM 4186 C C . TYR B 1 77 ? -12.312 -17.5 -0.546 1 93.88 77 TYR B C 1
ATOM 4188 O O . TYR B 1 77 ? -11.328 -18.156 -0.896 1 93.88 77 TYR B O 1
ATOM 4196 N N . GLU B 1 78 ? -12.312 -16.312 0.051 1 92.56 78 GLU B N 1
ATOM 4197 C CA . GLU B 1 78 ? -11.008 -15.828 0.489 1 92.56 78 GLU B CA 1
ATOM 4198 C C . GLU B 1 78 ? -10.562 -16.5 1.783 1 92.56 78 GLU B C 1
ATOM 4200 O O . GLU B 1 78 ? -11.148 -16.266 2.844 1 92.56 78 GLU B O 1
ATOM 4205 N N . GLY B 1 79 ? -9.555 -17.391 1.664 1 89.69 79 GLY B N 1
ATOM 4206 C CA . GLY B 1 79 ? -9.094 -18.125 2.828 1 89.69 79 GLY B CA 1
ATOM 4207 C C . GLY B 1 79 ? -7.801 -18.891 2.58 1 89.69 79 GLY B C 1
ATOM 4208 O O . GLY B 1 79 ? -7.379 -19.047 1.433 1 89.69 79 GLY B O 1
ATOM 4209 N N . ARG B 1 80 ? -7.227 -19.281 3.695 1 90.06 80 ARG B N 1
ATOM 4210 C CA . ARG B 1 80 ? -6 -20.062 3.641 1 90.06 80 ARG B CA 1
ATOM 4211 C C . ARG B 1 80 ? -6.281 -21.547 3.922 1 90.06 80 ARG B C 1
ATOM 4213 O O . ARG B 1 80 ? -6.941 -21.875 4.906 1 90.06 80 ARG B O 1
ATOM 4220 N N . VAL B 1 81 ? -5.777 -22.375 3.059 1 93.25 81 VAL B N 1
ATOM 4221 C CA . VAL B 1 81 ? -5.98 -23.812 3.211 1 93.25 81 VAL B CA 1
ATOM 4222 C C . VAL B 1 81 ? -5.137 -24.344 4.371 1 93.25 81 VAL B C 1
ATOM 4224 O O . VAL B 1 81 ? -3.93 -24.094 4.422 1 93.25 81 VAL B O 1
ATOM 4227 N N . LYS B 1 82 ? -5.785 -25 5.277 1 89.19 82 LYS B N 1
ATOM 4228 C CA . LYS B 1 82 ? -5.109 -25.609 6.418 1 89.19 82 LYS B CA 1
ATOM 4229 C C . LYS B 1 82 ? -4.703 -27.047 6.102 1 89.19 82 LYS B C 1
ATOM 4231 O O . LYS B 1 82 ? -3.568 -27.453 6.375 1 89.19 82 LYS B O 1
ATOM 4236 N N . ASN B 1 83 ? -5.676 -27.781 5.578 1 91 83 ASN B N 1
ATOM 4237 C CA . ASN B 1 83 ? -5.457 -29.188 5.324 1 91 83 ASN B CA 1
ATOM 4238 C C . ASN B 1 83 ? -6.34 -29.703 4.191 1 91 83 ASN B C 1
ATOM 4240 O O . ASN B 1 83 ? -7.441 -29.188 3.979 1 91 83 ASN B O 1
ATOM 4244 N N . ILE B 1 84 ? -5.73 -30.719 3.525 1 94.75 84 ILE B N 1
ATOM 4245 C CA . ILE B 1 84 ? -6.477 -31.422 2.492 1 94.75 84 ILE B CA 1
ATOM 4246 C C . ILE B 1 84 ? -6.57 -32.906 2.857 1 94.75 84 ILE B C 1
ATOM 4248 O O . ILE B 1 84 ? -5.551 -33.594 3.01 1 94.75 84 ILE B O 1
ATOM 4252 N N . ASP B 1 85 ? -7.766 -33.438 2.994 1 93.5 85 ASP B N 1
ATOM 4253 C CA . ASP B 1 85 ? -8.031 -34.875 3.24 1 93.5 85 ASP B CA 1
ATOM 4254 C C . ASP B 1 85 ? -8.625 -35.531 2.004 1 93.5 85 ASP B C 1
ATOM 4256 O O . ASP B 1 85 ? -9.844 -35.5 1.799 1 93.5 85 ASP B O 1
ATOM 4260 N N . PRO B 1 86 ? -7.766 -36.219 1.251 1 94.25 86 PRO B N 1
ATOM 4261 C CA . PRO B 1 86 ? -8.281 -36.812 0.012 1 94.25 86 PRO B CA 1
ATOM 4262 C C . PRO B 1 86 ? -9.172 -38.031 0.26 1 94.25 86 PRO B C 1
ATOM 4264 O O . PRO B 1 86 ? -9.969 -38.375 -0.603 1 94.25 86 PRO B O 1
ATOM 4267 N N . TYR B 1 87 ? -9.07 -38.688 1.364 1 94.5 87 TYR B N 1
ATOM 4268 C CA . TYR B 1 87 ? -9.914 -39.844 1.676 1 94.5 87 TYR B CA 1
ATOM 4269 C C . TYR B 1 87 ? -11.328 -39.406 2.035 1 94.5 87 TYR B C 1
ATOM 4271 O O . TYR B 1 87 ? -12.305 -39.969 1.552 1 94.5 87 TYR B O 1
ATOM 4279 N N . GLY B 1 88 ? -11.398 -38.375 2.9 1 95 88 GLY B N 1
ATOM 4280 C CA . GLY B 1 88 ? -12.695 -37.844 3.27 1 95 88 GLY B CA 1
ATOM 4281 C C . GLY B 1 88 ? -13.211 -36.812 2.271 1 95 88 GLY B C 1
ATOM 4282 O O . GLY B 1 88 ? -14.359 -36.375 2.369 1 95 88 GLY B O 1
ATOM 4283 N N . LYS B 1 89 ? -12.398 -36.469 1.304 1 97 89 LYS B N 1
ATOM 4284 C CA . LYS B 1 89 ? -12.703 -35.469 0.286 1 97 89 LYS B CA 1
ATOM 4285 C C . LYS B 1 89 ? -13.109 -34.125 0.924 1 97 89 LYS B C 1
ATOM 4287 O O . LYS B 1 89 ? -14.148 -33.562 0.583 1 97 89 LYS B O 1
ATOM 4292 N N . LEU B 1 90 ? -12.227 -33.688 1.813 1 95.88 90 LEU B N 1
ATOM 4293 C CA . LEU B 1 90 ? -12.469 -32.469 2.576 1 95.88 90 LEU B CA 1
ATOM 4294 C C . LEU B 1 90 ? -11.266 -31.547 2.514 1 95.88 90 LEU B C 1
ATOM 4296 O O . LEU B 1 90 ? -10.125 -32 2.619 1 95.88 90 LEU B O 1
ATOM 4300 N N . VAL B 1 91 ? -11.539 -30.25 2.336 1 96.38 91 VAL B N 1
ATOM 4301 C CA . VAL B 1 91 ? -10.555 -29.188 2.48 1 96.38 91 VAL B CA 1
ATOM 4302 C C . VAL B 1 91 ? -10.914 -28.312 3.68 1 96.38 91 VAL B C 1
ATOM 4304 O O . VAL B 1 91 ? -12.031 -27.797 3.764 1 96.38 91 VAL B O 1
ATOM 4307 N N . THR B 1 92 ? -9.992 -28.188 4.559 1 93.75 92 THR B N 1
ATOM 4308 C CA . THR B 1 92 ? -10.227 -27.344 5.73 1 93.75 92 THR B CA 1
ATOM 4309 C C . THR B 1 92 ? -9.445 -26.031 5.629 1 93.75 92 THR B C 1
ATOM 4311 O O . THR B 1 92 ? -8.266 -26.031 5.25 1 93.75 92 THR B O 1
ATOM 4314 N N . LEU B 1 93 ? -10.148 -24.953 5.859 1 91.69 93 LEU B N 1
ATOM 4315 C CA . LEU B 1 93 ? -9.531 -23.641 5.852 1 91.69 93 LEU B CA 1
ATOM 4316 C C . LEU B 1 93 ? -9.227 -23.172 7.27 1 91.69 93 LEU B C 1
ATOM 4318 O O . LEU B 1 93 ? -9.953 -23.5 8.211 1 91.69 93 LEU B O 1
ATOM 4322 N N . TRP B 1 94 ? -8.156 -22.406 7.348 1 85.81 94 TRP B N 1
ATOM 4323 C CA . TRP B 1 94 ? -7.816 -21.812 8.641 1 85.81 94 TRP B CA 1
ATOM 4324 C C . TRP B 1 94 ? -8.898 -20.828 9.086 1 85.81 94 TRP B C 1
ATOM 4326 O O . TRP B 1 94 ? -9.477 -20.109 8.258 1 85.81 94 TRP B O 1
ATOM 4336 N N . GLY B 1 95 ? -9.141 -20.844 10.367 1 77.62 95 GLY B N 1
ATOM 4337 C CA . GLY B 1 95 ? -9.922 -19.781 10.961 1 77.62 95 GLY B CA 1
ATOM 4338 C C . GLY B 1 95 ? -9.07 -18.656 11.516 1 77.62 95 GLY B C 1
ATOM 4339 O O . GLY B 1 95 ? -7.871 -18.828 11.75 1 77.62 95 GLY B O 1
ATOM 4340 N N . THR B 1 96 ? -9.609 -17.453 11.43 1 69.12 96 THR B N 1
ATOM 4341 C CA . THR B 1 96 ? -8.984 -16.312 12.102 1 69.12 96 THR B CA 1
ATOM 4342 C C . THR B 1 96 ? -9.883 -15.789 13.219 1 69.12 96 THR B C 1
ATOM 4344 O O . THR B 1 96 ? -10.906 -16.406 13.539 1 69.12 96 THR B O 1
ATOM 4347 N N . GLY B 1 97 ? -9.289 -14.828 13.984 1 61.78 97 GLY B N 1
ATOM 4348 C CA . GLY B 1 97 ? -10.109 -14.203 15.008 1 61.78 97 GLY B CA 1
ATOM 4349 C C . GLY B 1 97 ? -11.453 -13.734 14.484 1 61.78 97 GLY B C 1
ATOM 4350 O O . GLY B 1 97 ? -12.453 -13.805 15.203 1 61.78 97 GLY B O 1
ATOM 4351 N N . ASP B 1 98 ? -11.461 -13.445 13.195 1 65.19 98 ASP B N 1
ATOM 4352 C CA . ASP B 1 98 ? -12.672 -12.844 12.633 1 65.19 98 ASP B CA 1
ATOM 4353 C C . ASP B 1 98 ? -13.406 -13.828 11.727 1 65.19 98 ASP B C 1
ATOM 4355 O O . ASP B 1 98 ? -14.531 -13.57 11.305 1 65.19 98 ASP B O 1
ATOM 4359 N N . LYS B 1 99 ? -12.633 -14.969 11.375 1 71.81 99 LYS B N 1
ATOM 4360 C CA . LYS B 1 99 ? -13.195 -15.953 10.445 1 71.81 99 LYS B CA 1
ATOM 4361 C C . LYS B 1 99 ? -13.164 -17.359 11.055 1 71.81 99 LYS B C 1
ATOM 4363 O O . LYS B 1 99 ? -12.125 -17.797 11.555 1 71.81 99 LYS B O 1
ATOM 4368 N N . ARG B 1 100 ? -14.289 -17.969 11.016 1 75.94 100 ARG B N 1
ATOM 4369 C CA . ARG B 1 100 ? -14.328 -19.344 11.5 1 75.94 100 ARG B CA 1
ATOM 4370 C C . ARG B 1 100 ? -13.656 -20.297 10.516 1 75.94 100 ARG B C 1
ATOM 4372 O O . ARG B 1 100 ? -13.633 -20.031 9.312 1 75.94 100 ARG B O 1
ATOM 4379 N N . SER B 1 101 ? -13.078 -21.312 11.133 1 84.81 101 SER B N 1
ATOM 4380 C CA . SER B 1 101 ? -12.594 -22.406 10.289 1 84.81 101 SER B CA 1
ATOM 4381 C C . SER B 1 101 ? -13.75 -23.109 9.586 1 84.81 101 SER B C 1
ATOM 4383 O O . SER B 1 101 ? -14.805 -23.344 10.188 1 84.81 101 SER B O 1
ATOM 4385 N N . ILE B 1 102 ? -13.555 -23.328 8.305 1 88.31 102 ILE B N 1
ATOM 4386 C CA . ILE B 1 102 ? -14.617 -24 7.57 1 88.31 102 ILE B CA 1
ATOM 4387 C C . ILE B 1 102 ? -14.055 -25.219 6.84 1 88.31 102 ILE B C 1
ATOM 4389 O O . ILE B 1 102 ? -12.867 -25.25 6.512 1 88.31 102 ILE B O 1
ATOM 4393 N N . SER B 1 103 ? -14.859 -26.266 6.715 1 93.88 103 SER B N 1
ATOM 4394 C CA . SER B 1 103 ? -14.555 -27.453 5.918 1 93.88 103 SER B CA 1
ATOM 4395 C C . SER B 1 103 ? -15.406 -27.5 4.656 1 93.88 103 SER B C 1
ATOM 4397 O O . SER B 1 103 ? -16.625 -27.328 4.715 1 93.88 103 SER B O 1
ATOM 4399 N N . ILE B 1 104 ? -14.758 -27.734 3.57 1 95.88 104 ILE B N 1
ATOM 4400 C CA . ILE B 1 104 ? -15.43 -27.766 2.275 1 95.88 104 ILE B CA 1
ATOM 4401 C C . ILE B 1 104 ? -15.32 -29.156 1.67 1 95.88 104 ILE B C 1
ATOM 4403 O O . ILE B 1 104 ? -14.219 -29.656 1.454 1 95.88 104 ILE B O 1
ATOM 4407 N N . HIS B 1 105 ? -16.469 -29.781 1.446 1 97.38 105 HIS B N 1
ATOM 4408 C CA . HIS B 1 105 ? -16.5 -31.047 0.729 1 97.38 105 HIS B CA 1
ATOM 4409 C C . HIS B 1 105 ? -16.328 -30.828 -0.772 1 97.38 105 HIS B C 1
ATOM 4411 O O . HIS B 1 105 ? -16.781 -29.828 -1.317 1 97.38 105 HIS B O 1
ATOM 4417 N N . TYR B 1 106 ? -15.68 -31.812 -1.425 1 98.06 106 TYR B N 1
ATOM 4418 C CA . TYR B 1 106 ? -15.539 -31.75 -2.875 1 98.06 106 TYR B CA 1
ATOM 4419 C C . TYR B 1 106 ? -15.852 -33.094 -3.518 1 98.06 106 TYR B C 1
ATOM 4421 O O . TYR B 1 106 ? -15.68 -34.156 -2.891 1 98.06 106 TYR B O 1
ATOM 4429 N N . ASP B 1 107 ? -16.406 -33 -4.738 1 98.19 107 ASP B N 1
ATOM 4430 C CA . ASP B 1 107 ? -16.484 -34.188 -5.598 1 98.19 107 ASP B CA 1
ATOM 4431 C C . ASP B 1 107 ? -15.227 -34.312 -6.465 1 98.19 107 ASP B C 1
ATOM 4433 O O . ASP B 1 107 ? -14.734 -35.406 -6.703 1 98.19 107 ASP B O 1
ATOM 4437 N N . PHE B 1 108 ? -14.742 -33.188 -6.93 1 98.44 108 PHE B N 1
ATOM 4438 C CA . PHE B 1 108 ? -13.5 -33.062 -7.684 1 98.44 108 PHE B CA 1
ATOM 4439 C C . PHE B 1 108 ? -12.633 -31.938 -7.121 1 98.44 108 PHE B C 1
ATOM 4441 O O . PHE B 1 108 ? -13.156 -30.953 -6.594 1 98.44 108 PHE B O 1
ATOM 4448 N N . LEU B 1 109 ? -11.32 -32.125 -7.223 1 98.56 109 LEU B N 1
ATOM 4449 C CA . LEU B 1 109 ? -10.391 -31.156 -6.621 1 98.56 109 LEU B CA 1
ATOM 4450 C C . LEU B 1 109 ? -9.273 -30.797 -7.598 1 98.56 109 LEU B C 1
ATOM 4452 O O . LEU B 1 109 ? -8.719 -31.688 -8.258 1 98.56 109 LEU B O 1
ATOM 4456 N N . VAL B 1 110 ? -9.016 -29.547 -7.758 1 98.81 110 VAL B N 1
ATOM 4457 C CA . VAL B 1 110 ? -7.832 -29.062 -8.469 1 98.81 110 VAL B CA 1
ATOM 4458 C C . VAL B 1 110 ? -6.898 -28.344 -7.492 1 98.81 110 VAL B C 1
ATOM 4460 O O . VAL B 1 110 ? -7.266 -27.328 -6.91 1 98.81 110 VAL B O 1
ATOM 4463 N N . VAL B 1 111 ? -5.73 -28.906 -7.316 1 98.44 111 VAL B N 1
ATOM 4464 C CA . VAL B 1 111 ? -4.734 -28.312 -6.434 1 98.44 111 VAL B CA 1
ATOM 4465 C C . VAL B 1 111 ? -3.805 -27.406 -7.238 1 98.44 111 VAL B C 1
ATOM 4467 O O . VAL B 1 111 ? -3.008 -27.891 -8.047 1 98.44 111 VAL B O 1
ATOM 4470 N N . ALA B 1 112 ? -3.898 -26.125 -7.035 1 98.44 112 ALA B N 1
ATOM 4471 C CA . ALA B 1 112 ? -3.09 -25.109 -7.707 1 98.44 112 ALA B CA 1
ATOM 4472 C C . ALA B 1 112 ? -2.537 -24.094 -6.707 1 98.44 112 ALA B C 1
ATOM 4474 O O . ALA B 1 112 ? -2.646 -22.891 -6.914 1 98.44 112 ALA B O 1
ATOM 4475 N N . LEU B 1 113 ? -1.869 -24.562 -5.699 1 97.12 113 LEU B N 1
ATOM 4476 C CA . LEU B 1 113 ? -1.484 -23.734 -4.559 1 97.12 113 LEU B CA 1
ATOM 4477 C C . LEU B 1 113 ? -0.138 -23.062 -4.805 1 97.12 113 LEU B C 1
ATOM 4479 O O . LEU B 1 113 ? 0.33 -22.281 -3.975 1 97.12 113 LEU B O 1
ATOM 4483 N N . GLY B 1 114 ? 0.426 -23.328 -5.887 1 94.75 114 GLY B N 1
ATOM 4484 C CA . GLY B 1 114 ? 1.621 -22.609 -6.305 1 94.75 114 GLY B CA 1
ATOM 4485 C C . GLY B 1 114 ? 2.83 -22.906 -5.438 1 94.75 114 GLY B C 1
ATOM 4486 O O . GLY B 1 114 ? 3.064 -24.062 -5.07 1 94.75 114 GLY B O 1
ATOM 4487 N N . SER B 1 115 ? 3.678 -21.938 -5.285 1 94.31 115 SER B N 1
ATOM 4488 C CA . SER B 1 115 ? 4.957 -22.109 -4.602 1 94.31 115 SER B CA 1
ATOM 4489 C C . SER B 1 115 ? 5.254 -20.922 -3.691 1 94.31 115 SER B C 1
ATOM 4491 O O . SER B 1 115 ? 4.531 -19.922 -3.703 1 94.31 115 SER B O 1
ATOM 4493 N N . GLU B 1 116 ? 6.184 -21.094 -2.805 1 93.25 116 GLU B N 1
ATOM 4494 C CA . GLU B 1 116 ? 6.75 -20.062 -1.951 1 93.25 116 GLU B CA 1
ATOM 4495 C C . GLU B 1 116 ? 8.273 -20.016 -2.072 1 93.25 116 GLU B C 1
ATOM 4497 O O . GLU B 1 116 ? 8.875 -20.891 -2.693 1 93.25 116 GLU B O 1
ATOM 4502 N N . THR B 1 117 ? 8.859 -18.953 -1.525 1 94.88 117 THR B N 1
ATOM 4503 C CA . THR B 1 117 ? 10.305 -18.781 -1.617 1 94.88 117 THR B CA 1
ATOM 4504 C C . THR B 1 117 ? 11.039 -19.906 -0.89 1 94.88 117 THR B C 1
ATOM 4506 O O . THR B 1 117 ? 10.641 -20.297 0.207 1 94.88 117 THR B O 1
ATOM 4509 N N . ASN B 1 118 ? 12.039 -20.469 -1.552 1 95.12 118 ASN B N 1
ATOM 4510 C CA . ASN B 1 118 ? 12.883 -21.5 -0.958 1 95.12 118 ASN B CA 1
ATOM 4511 C C . ASN B 1 118 ? 14.172 -20.906 -0.393 1 95.12 118 ASN B C 1
ATOM 4513 O O . ASN B 1 118 ? 14.977 -20.344 -1.135 1 95.12 118 ASN B O 1
ATOM 4517 N N . PHE B 1 119 ? 14.398 -21.047 0.883 1 95.62 119 PHE B N 1
ATOM 4518 C CA . PHE B 1 119 ? 15.586 -20.5 1.514 1 95.62 119 PHE B CA 1
ATOM 4519 C C . PHE B 1 119 ? 16.641 -21.578 1.745 1 95.62 119 PHE B C 1
ATOM 4521 O O . PHE B 1 119 ? 17.703 -21.312 2.314 1 95.62 119 PHE B O 1
ATOM 4528 N N . PHE B 1 120 ? 16.312 -22.797 1.369 1 94.12 120 PHE B N 1
ATOM 4529 C CA . PHE B 1 120 ? 17.219 -23.938 1.403 1 94.12 120 PHE B CA 1
ATOM 4530 C C . PHE B 1 120 ? 17.703 -24.219 2.826 1 94.12 120 PHE B C 1
ATOM 4532 O O . PHE B 1 120 ? 18.875 -24.5 3.047 1 94.12 120 PHE B O 1
ATOM 4539 N N . GLY B 1 121 ? 16.891 -23.953 3.746 1 92.88 121 GLY B N 1
ATOM 4540 C CA . GLY B 1 121 ? 17.172 -24.281 5.137 1 92.88 121 GLY B CA 1
ATOM 4541 C C . GLY B 1 121 ? 17.984 -23.219 5.844 1 92.88 121 GLY B C 1
ATOM 4542 O O . GLY B 1 121 ? 18.297 -23.344 7.031 1 92.88 121 GLY B O 1
ATOM 4543 N N . MET B 1 122 ? 18.328 -22.156 5.188 1 95.25 122 MET B N 1
ATOM 4544 C CA . MET B 1 122 ? 19.094 -21.078 5.793 1 95.25 122 MET B CA 1
ATOM 4545 C C . MET B 1 122 ? 18.172 -20.141 6.578 1 95.25 122 MET B C 1
ATOM 4547 O O . MET B 1 122 ? 17.625 -19.188 6.023 1 95.25 122 MET B O 1
ATOM 4551 N N . SER B 1 123 ? 18.094 -20.328 7.848 1 94.94 123 SER B N 1
ATOM 4552 C CA . SER B 1 123 ? 17.141 -19.625 8.703 1 94.94 123 SER B CA 1
ATOM 4553 C C . SER B 1 123 ? 17.516 -18.156 8.844 1 94.94 123 SER B C 1
ATOM 4555 O O . SER B 1 123 ? 16.641 -17.297 8.938 1 94.94 123 SER B O 1
ATOM 4557 N N . ASP B 1 124 ? 18.797 -17.891 8.883 1 95.94 124 ASP B N 1
ATOM 4558 C CA . ASP B 1 124 ? 19.25 -16.516 9.008 1 95.94 124 ASP B CA 1
ATOM 4559 C C . ASP B 1 124 ? 18.875 -15.695 7.766 1 95.94 124 ASP B C 1
ATOM 4561 O O . ASP B 1 124 ? 18.438 -14.547 7.875 1 95.94 124 ASP B O 1
ATOM 4565 N N . VAL B 1 125 ? 19 -16.312 6.582 1 96.62 125 VAL B N 1
ATOM 4566 C CA . VAL B 1 125 ? 18.609 -15.664 5.34 1 96.62 125 VAL B CA 1
ATOM 4567 C C . VAL B 1 125 ? 17.094 -15.438 5.328 1 96.62 125 VAL B C 1
ATOM 4569 O O . VAL B 1 125 ? 16.625 -14.352 5 1 96.62 125 VAL B O 1
ATOM 4572 N N . GLU B 1 126 ? 16.375 -16.422 5.75 1 95.44 126 GLU B N 1
ATOM 4573 C CA . GLU B 1 126 ? 14.922 -16.344 5.781 1 95.44 126 GLU B CA 1
ATOM 4574 C C . GLU B 1 126 ? 14.461 -15.211 6.695 1 95.44 126 GLU B C 1
ATOM 4576 O O . GLU B 1 126 ? 13.516 -14.492 6.367 1 95.44 126 GLU B O 1
ATOM 4581 N N . LYS B 1 127 ? 15.102 -15.023 7.719 1 94 127 LYS B N 1
ATOM 4582 C CA . LYS B 1 127 ? 14.727 -14.031 8.727 1 94 127 LYS B CA 1
ATOM 4583 C C . LYS B 1 127 ? 15.047 -12.617 8.25 1 94 127 LYS B C 1
ATOM 4585 O O . LYS B 1 127 ? 14.32 -11.672 8.562 1 94 127 LYS B O 1
ATOM 4590 N N . ASN B 1 128 ? 16.062 -12.477 7.48 1 95.75 128 ASN B N 1
ATOM 4591 C CA . ASN B 1 128 ? 16.594 -11.133 7.301 1 95.75 128 ASN B CA 1
ATOM 4592 C C . ASN B 1 128 ? 16.469 -10.672 5.852 1 95.75 128 ASN B C 1
ATOM 4594 O O . ASN B 1 128 ? 16.547 -9.477 5.57 1 95.75 128 ASN B O 1
ATOM 4598 N N . ALA B 1 129 ? 16.297 -11.562 4.961 1 97.75 129 ALA B N 1
ATOM 4599 C CA . ALA B 1 129 ? 16.328 -11.203 3.543 1 97.75 129 ALA B CA 1
ATOM 4600 C C . ALA B 1 129 ? 14.969 -10.688 3.084 1 97.75 129 ALA B C 1
ATOM 4602 O O . ALA B 1 129 ? 13.945 -10.961 3.717 1 97.75 129 ALA B O 1
ATOM 4603 N N . TYR B 1 130 ? 15.008 -9.922 2.15 1 96.81 130 TYR B N 1
ATOM 4604 C CA . TYR B 1 130 ? 13.805 -9.531 1.415 1 96.81 130 TYR B CA 1
ATOM 4605 C C . TYR B 1 130 ? 13.555 -10.484 0.252 1 96.81 130 TYR B C 1
ATOM 4607 O O . TYR B 1 130 ? 14.469 -11.156 -0.223 1 96.81 130 TYR B O 1
ATOM 4615 N N . THR B 1 131 ? 12.281 -10.578 -0.15 1 96.81 131 THR B N 1
ATOM 4616 C CA . THR B 1 131 ? 11.922 -11.477 -1.235 1 96.81 131 THR B CA 1
ATOM 4617 C C . THR B 1 131 ? 11.164 -10.734 -2.328 1 96.81 131 THR B C 1
ATOM 4619 O O . THR B 1 131 ? 10.914 -9.531 -2.211 1 96.81 131 THR B O 1
ATOM 4622 N N . MET B 1 132 ? 10.875 -11.43 -3.441 1 95.69 132 MET B N 1
ATOM 4623 C CA . MET B 1 132 ? 10.164 -10.875 -4.59 1 95.69 132 MET B CA 1
ATOM 4624 C C . MET B 1 132 ? 9.141 -11.867 -5.133 1 95.69 132 MET B C 1
ATOM 4626 O O . MET B 1 132 ? 9.227 -12.281 -6.289 1 95.69 132 MET B O 1
ATOM 4630 N N . LYS B 1 133 ? 8.188 -12.141 -4.332 1 94.25 133 LYS B N 1
ATOM 4631 C CA . LYS B 1 133 ? 7.203 -13.156 -4.707 1 94.25 133 LYS B CA 1
ATOM 4632 C C . LYS B 1 133 ? 5.785 -12.602 -4.605 1 94.25 133 LYS B C 1
ATOM 4634 O O . LYS B 1 133 ? 4.902 -13 -5.371 1 94.25 133 LYS B O 1
ATOM 4639 N N . THR B 1 134 ? 5.559 -11.742 -3.697 1 92.62 134 THR B N 1
ATOM 4640 C CA . THR B 1 134 ? 4.23 -11.195 -3.43 1 92.62 134 THR B CA 1
ATOM 4641 C C . THR B 1 134 ? 4.203 -9.688 -3.672 1 92.62 134 THR B C 1
ATOM 4643 O O . THR B 1 134 ? 5.254 -9.055 -3.811 1 92.62 134 THR B O 1
ATOM 4646 N N . LEU B 1 135 ? 2.992 -9.203 -3.76 1 90.81 135 LEU B N 1
ATOM 4647 C CA . LEU B 1 135 ? 2.838 -7.754 -3.885 1 90.81 135 LEU B CA 1
ATOM 4648 C C . LEU B 1 135 ? 3.48 -7.035 -2.703 1 90.81 135 LEU B C 1
ATOM 4650 O O . LEU B 1 135 ? 4.148 -6.016 -2.883 1 90.81 135 LEU B O 1
ATOM 4654 N N . ASN B 1 136 ? 3.248 -7.555 -1.547 1 90.31 136 ASN B N 1
ATOM 4655 C CA . ASN B 1 136 ? 3.85 -6.992 -0.343 1 90.31 136 ASN B CA 1
ATOM 4656 C C . ASN B 1 136 ? 5.371 -6.965 -0.438 1 90.31 136 ASN B C 1
ATOM 4658 O O . ASN B 1 136 ? 6.004 -5.992 -0.022 1 90.31 136 ASN B O 1
ATOM 4662 N N . ASP B 1 137 ? 5.949 -8.023 -0.978 1 93.12 137 ASP B N 1
ATOM 4663 C CA . ASP B 1 137 ? 7.398 -8.062 -1.156 1 93.12 137 ASP B CA 1
ATOM 4664 C C . ASP B 1 137 ? 7.887 -6.855 -1.956 1 93.12 137 ASP B C 1
ATOM 4666 O O . ASP B 1 137 ? 8.875 -6.223 -1.589 1 93.12 137 ASP B O 1
ATOM 4670 N N . ALA B 1 138 ? 7.215 -6.605 -3.039 1 93.81 138 ALA B N 1
ATOM 4671 C CA . ALA B 1 138 ? 7.609 -5.508 -3.922 1 93.81 138 ALA B CA 1
ATOM 4672 C C . ALA B 1 138 ? 7.531 -4.168 -3.197 1 93.81 138 ALA B C 1
ATOM 4674 O O . ALA B 1 138 ? 8.453 -3.35 -3.291 1 93.81 138 ALA B O 1
ATOM 4675 N N . VAL B 1 139 ? 6.473 -3.945 -2.469 1 90.94 139 VAL B N 1
ATOM 4676 C CA . VAL B 1 139 ? 6.258 -2.686 -1.764 1 90.94 139 VAL B CA 1
ATOM 4677 C C . VAL B 1 139 ? 7.289 -2.539 -0.646 1 90.94 139 VAL B C 1
ATOM 4679 O O . VAL B 1 139 ? 7.867 -1.464 -0.462 1 90.94 139 VAL B O 1
ATOM 4682 N N . VAL B 1 140 ? 7.52 -3.609 0.077 1 91.5 140 VAL B N 1
ATOM 4683 C CA . VAL B 1 140 ? 8.477 -3.596 1.182 1 91.5 140 VAL B CA 1
ATOM 4684 C C . VAL B 1 140 ? 9.875 -3.311 0.651 1 91.5 140 VAL B C 1
ATOM 4686 O O . VAL B 1 140 ? 10.625 -2.537 1.249 1 91.5 140 VAL B O 1
ATOM 4689 N N . LEU B 1 141 ? 10.164 -3.945 -0.416 1 94.44 141 LEU B N 1
ATOM 4690 C CA . LEU B 1 141 ? 11.484 -3.707 -0.992 1 94.44 141 LEU B CA 1
ATOM 4691 C C . LEU B 1 141 ? 11.633 -2.254 -1.432 1 94.44 141 LEU B C 1
ATOM 4693 O O . LEU B 1 141 ? 12.672 -1.633 -1.196 1 94.44 141 LEU B O 1
ATOM 4697 N N . ARG B 1 142 ? 10.656 -1.738 -2.098 1 93.94 142 ARG B N 1
ATOM 4698 C CA . ARG B 1 142 ? 10.703 -0.338 -2.508 1 93.94 142 ARG B CA 1
ATOM 4699 C C . ARG B 1 142 ? 10.945 0.576 -1.313 1 93.94 142 ARG B C 1
ATOM 4701 O O . ARG B 1 142 ? 11.812 1.451 -1.364 1 93.94 142 ARG B O 1
ATOM 4708 N N . ASN B 1 143 ? 10.172 0.384 -0.305 1 92.62 143 ASN B N 1
ATOM 4709 C CA . ASN B 1 143 ? 10.32 1.196 0.899 1 92.62 143 ASN B CA 1
ATOM 4710 C C . ASN B 1 143 ? 11.695 1.035 1.524 1 92.62 143 ASN B C 1
ATOM 4712 O O . ASN B 1 143 ? 12.281 2.004 2.02 1 92.62 143 ASN B O 1
ATOM 4716 N N . ARG B 1 144 ? 12.172 -0.177 1.489 1 93.44 144 ARG B N 1
ATOM 4717 C CA . ARG B 1 144 ? 13.5 -0.455 2.018 1 93.44 144 ARG B CA 1
ATOM 4718 C C . ARG B 1 144 ? 14.562 0.337 1.266 1 93.44 144 ARG B C 1
ATOM 4720 O O . ARG B 1 144 ? 15.445 0.937 1.88 1 93.44 144 ARG B O 1
ATOM 4727 N N . VAL B 1 145 ? 14.492 0.347 0.01 1 95.81 145 VAL B N 1
ATOM 4728 C CA . VAL B 1 145 ? 15.461 1.044 -0.827 1 95.81 145 VAL B CA 1
ATOM 4729 C C . VAL B 1 145 ? 15.445 2.537 -0.508 1 95.81 145 VAL B C 1
ATOM 4731 O O . VAL B 1 145 ? 16.5 3.146 -0.292 1 95.81 145 VAL B O 1
ATOM 4734 N N . ILE B 1 146 ? 14.289 3.113 -0.431 1 94.69 146 ILE B N 1
ATOM 4735 C CA . ILE B 1 146 ? 14.156 4.535 -0.138 1 94.69 146 ILE B CA 1
ATOM 4736 C C . ILE B 1 146 ? 14.664 4.824 1.272 1 94.69 146 ILE B C 1
ATOM 4738 O O . ILE B 1 146 ? 15.344 5.828 1.501 1 94.69 146 ILE B O 1
ATOM 4742 N N . ASP B 1 147 ? 14.375 3.932 2.172 1 92.88 147 ASP B N 1
ATOM 4743 C CA . ASP B 1 147 ? 14.852 4.082 3.543 1 92.88 147 ASP B CA 1
ATOM 4744 C C . ASP B 1 147 ? 16.375 4.098 3.594 1 92.88 147 ASP B C 1
ATOM 4746 O O . ASP B 1 147 ? 16.969 4.887 4.332 1 92.88 147 ASP B O 1
ATOM 4750 N N . MET B 1 148 ? 16.969 3.234 2.865 1 94.69 148 MET B N 1
ATOM 4751 C CA . MET B 1 148 ? 18.422 3.176 2.816 1 94.69 148 MET B CA 1
ATOM 4752 C C . MET B 1 148 ? 19.016 4.477 2.271 1 94.69 148 MET B C 1
ATOM 4754 O O . MET B 1 148 ? 20.016 4.965 2.773 1 94.69 148 MET B O 1
ATOM 4758 N N . LEU B 1 149 ? 18.391 5.035 1.244 1 95.94 149 LEU B N 1
ATOM 4759 C CA . LEU B 1 149 ? 18.844 6.309 0.689 1 95.94 149 LEU B CA 1
ATOM 4760 C C . LEU B 1 149 ? 18.703 7.426 1.718 1 95.94 149 LEU B C 1
ATOM 4762 O O . LEU B 1 149 ? 19.609 8.25 1.873 1 95.94 149 LEU B O 1
ATOM 4766 N N . GLU B 1 150 ? 17.547 7.434 2.418 1 93.75 150 GLU B N 1
ATOM 4767 C CA . GLU B 1 150 ? 17.312 8.438 3.457 1 93.75 150 GLU B CA 1
ATOM 4768 C C . GLU B 1 150 ? 18.391 8.352 4.539 1 93.75 150 GLU B C 1
ATOM 4770 O O . GLU B 1 150 ? 18.938 9.375 4.945 1 93.75 150 GLU B O 1
ATOM 4775 N N . GLN B 1 151 ? 18.703 7.172 4.957 1 92.75 151 GLN B N 1
ATOM 4776 C CA . GLN B 1 151 ? 19.688 6.984 6.016 1 92.75 151 GLN B CA 1
ATOM 4777 C C . GLN B 1 151 ? 21.094 7.316 5.523 1 92.75 151 GLN B C 1
ATOM 4779 O O . GLN B 1 151 ? 21.875 7.977 6.227 1 92.75 151 GLN B O 1
ATOM 4784 N N . ALA B 1 152 ? 21.391 6.914 4.352 1 95.25 152 ALA B N 1
ATOM 4785 C CA . ALA B 1 152 ? 22.719 7.152 3.795 1 95.25 152 ALA B CA 1
ATOM 4786 C C . ALA B 1 152 ? 23 8.648 3.641 1 95.25 152 ALA B C 1
ATOM 4788 O O . ALA B 1 152 ? 24.125 9.109 3.85 1 95.25 152 ALA B O 1
ATOM 4789 N N . GLU B 1 153 ? 21.953 9.398 3.258 1 94.19 153 GLU B N 1
ATOM 4790 C CA . GLU B 1 153 ? 22.078 10.836 3.027 1 94.19 153 GLU B CA 1
ATOM 4791 C C . GLU B 1 153 ? 22.609 11.547 4.266 1 94.19 153 GLU B C 1
ATOM 4793 O O . GLU B 1 153 ? 23.359 12.523 4.152 1 94.19 153 GLU B O 1
ATOM 4798 N N . ASN B 1 154 ? 22.25 11.008 5.438 1 90.31 154 ASN B N 1
ATOM 4799 C CA . ASN B 1 154 ? 22.594 11.695 6.68 1 90.31 154 ASN B CA 1
ATOM 4800 C C . ASN B 1 154 ? 23.609 10.906 7.5 1 90.31 154 ASN B C 1
ATOM 4802 O O . ASN B 1 154 ? 23.844 11.227 8.664 1 90.31 154 ASN B O 1
ATOM 4806 N N . GLU B 1 155 ? 24.203 9.844 6.895 1 91.44 155 GLU B N 1
ATOM 4807 C CA . GLU B 1 155 ? 25.141 8.992 7.609 1 91.44 155 GLU B CA 1
ATOM 4808 C C . GLU B 1 155 ? 26.578 9.461 7.387 1 91.44 155 GLU B C 1
ATOM 4810 O O . GLU B 1 155 ? 27 9.648 6.246 1 91.44 155 GLU B O 1
ATOM 4815 N N . THR B 1 156 ? 27.359 9.578 8.539 1 89.81 156 THR B N 1
ATOM 4816 C CA . THR B 1 156 ? 28.703 10.102 8.445 1 89.81 156 THR B CA 1
ATOM 4817 C C . THR B 1 156 ? 29.734 8.969 8.5 1 89.81 156 THR B C 1
ATOM 4819 O O . THR B 1 156 ? 30.875 9.133 8.07 1 89.81 156 THR B O 1
ATOM 4822 N N . ASP B 1 157 ? 29.375 7.801 9.039 1 91.75 157 ASP B N 1
ATOM 4823 C CA . ASP B 1 157 ? 30.25 6.645 9.039 1 91.75 157 ASP B CA 1
ATOM 4824 C C . ASP B 1 157 ? 30.344 6.023 7.648 1 91.75 157 ASP B C 1
ATOM 4826 O O . ASP B 1 157 ? 29.359 5.508 7.129 1 91.75 157 ASP B O 1
ATOM 4830 N N . PRO B 1 158 ? 31.531 6.02 7.066 1 94.56 158 PRO B N 1
ATOM 4831 C CA . PRO B 1 158 ? 31.641 5.562 5.68 1 94.56 158 PRO B CA 1
ATOM 4832 C C . PRO B 1 158 ? 31.312 4.078 5.523 1 94.56 158 PRO B C 1
ATOM 4834 O O . PRO B 1 158 ? 30.766 3.666 4.496 1 94.56 158 PRO B O 1
ATOM 4837 N N . ILE B 1 159 ? 31.672 3.27 6.48 1 94.19 159 ILE B N 1
ATOM 4838 C CA . ILE B 1 159 ? 31.438 1.832 6.402 1 94.19 159 ILE B CA 1
ATOM 4839 C C . ILE B 1 159 ? 29.938 1.552 6.469 1 94.19 159 ILE B C 1
ATOM 4841 O O . ILE B 1 159 ? 29.406 0.806 5.648 1 94.19 159 ILE B O 1
ATOM 4845 N N . LEU B 1 160 ? 29.328 2.199 7.398 1 93.38 160 LEU B N 1
ATOM 4846 C CA . LEU B 1 160 ? 27.891 2.031 7.543 1 93.38 160 LEU B CA 1
ATOM 4847 C C . LEU B 1 160 ? 27.156 2.605 6.34 1 93.38 160 LEU B C 1
ATOM 4849 O O . LEU B 1 160 ? 26.219 1.981 5.82 1 93.38 160 LEU B O 1
ATOM 4853 N N . ARG B 1 161 ? 27.594 3.766 5.906 1 95.25 161 ARG B N 1
ATOM 4854 C CA . ARG B 1 161 ? 26.984 4.41 4.746 1 95.25 161 ARG B CA 1
ATOM 4855 C C . ARG B 1 161 ? 27.078 3.512 3.518 1 95.25 161 ARG B C 1
ATOM 4857 O O . ARG B 1 161 ? 26.094 3.359 2.785 1 95.25 161 ARG B O 1
ATOM 4864 N N . LYS B 1 162 ? 28.203 2.895 3.348 1 96.94 162 LYS B N 1
ATOM 4865 C CA . LYS B 1 162 ? 28.406 1.988 2.221 1 96.94 162 LYS B CA 1
ATOM 4866 C C . LYS B 1 162 ? 27.469 0.785 2.314 1 96.94 162 LYS B C 1
ATOM 4868 O O . LYS B 1 162 ? 26.922 0.338 1.307 1 96.94 162 LYS B O 1
ATOM 4873 N N . SER B 1 163 ? 27.281 0.259 3.471 1 96.69 163 SER B N 1
ATOM 4874 C CA . SER B 1 163 ? 26.406 -0.896 3.67 1 96.69 163 SER B CA 1
ATOM 4875 C C . SER B 1 163 ? 24.953 -0.561 3.326 1 96.69 163 SER B C 1
ATOM 4877 O O . SER B 1 163 ? 24.203 -1.43 2.883 1 96.69 163 SER B O 1
ATOM 4879 N N . PHE B 1 164 ? 24.531 0.735 3.535 1 96.44 164 PHE B N 1
ATOM 4880 C CA . PHE B 1 164 ? 23.188 1.176 3.162 1 96.44 164 PHE B CA 1
ATOM 4881 C C . PHE B 1 164 ? 23.031 1.184 1.647 1 96.44 164 PHE B C 1
ATOM 4883 O O . PHE B 1 164 ? 21.922 0.954 1.137 1 96.44 164 PHE B O 1
ATOM 4890 N N . LEU B 1 165 ? 24.156 1.418 0.955 1 98.19 165 LEU B N 1
ATOM 4891 C CA . LEU B 1 165 ? 24.078 1.701 -0.474 1 98.19 165 LEU B CA 1
ATOM 4892 C C . LEU B 1 165 ? 24.484 0.485 -1.294 1 98.19 165 LEU B C 1
ATOM 4894 O O . LEU B 1 165 ? 24.594 0.562 -2.521 1 98.19 165 LEU B O 1
ATOM 4898 N N . ASN B 1 166 ? 24.781 -0.67 -0.593 1 98.31 166 ASN B N 1
ATOM 4899 C CA . ASN B 1 166 ? 24.969 -1.97 -1.231 1 98.31 166 ASN B CA 1
ATOM 4900 C C . ASN B 1 166 ? 23.656 -2.76 -1.269 1 98.31 166 ASN B C 1
ATOM 4902 O O . ASN B 1 166 ? 23.078 -3.062 -0.223 1 98.31 166 ASN B O 1
ATOM 4906 N N . PHE B 1 167 ? 23.203 -3.047 -2.443 1 98.75 167 PHE B N 1
ATOM 4907 C CA . PHE B 1 167 ? 22.016 -3.881 -2.631 1 98.75 167 PHE B CA 1
ATOM 4908 C C . PHE B 1 167 ? 22.391 -5.199 -3.303 1 98.75 167 PHE B C 1
ATOM 4910 O O . PHE B 1 167 ? 22.875 -5.211 -4.438 1 98.75 167 PHE B O 1
ATOM 4917 N N . VAL B 1 168 ? 22.125 -6.305 -2.582 1 98.81 168 VAL B N 1
ATOM 4918 C CA . VAL B 1 168 ? 22.547 -7.605 -3.08 1 98.81 168 VAL B CA 1
ATOM 4919 C C . VAL B 1 168 ? 21.328 -8.422 -3.514 1 98.81 168 VAL B C 1
ATOM 4921 O O . VAL B 1 168 ? 20.391 -8.594 -2.74 1 98.81 168 VAL B O 1
ATOM 4924 N N . VAL B 1 169 ? 21.328 -8.828 -4.719 1 98.81 169 VAL B N 1
ATOM 4925 C CA . VAL B 1 169 ? 20.297 -9.703 -5.27 1 98.81 169 VAL B CA 1
ATOM 4926 C C . VAL B 1 169 ? 20.859 -11.109 -5.457 1 98.81 169 VAL B C 1
ATOM 4928 O O . VAL B 1 169 ? 21.891 -11.297 -6.102 1 98.81 169 VAL B O 1
ATOM 4931 N N . VAL B 1 170 ? 20.172 -12.086 -4.84 1 98.69 170 VAL B N 1
ATOM 4932 C CA . VAL B 1 170 ? 20.609 -13.477 -4.965 1 98.69 170 VAL B CA 1
ATOM 4933 C C . VAL B 1 170 ? 19.719 -14.211 -5.969 1 98.69 170 VAL B C 1
ATOM 4935 O O . VAL B 1 170 ? 18.5 -14.242 -5.82 1 98.69 170 VAL B O 1
ATOM 4938 N N . GLY B 1 171 ? 20.359 -14.836 -6.965 1 97.5 171 GLY B N 1
ATOM 4939 C CA . GLY B 1 171 ? 19.656 -15.523 -8.039 1 97.5 171 GLY B CA 1
ATOM 4940 C C . GLY B 1 171 ? 19.75 -14.797 -9.367 1 97.5 171 GLY B C 1
ATOM 4941 O O . GLY B 1 171 ? 19.359 -13.625 -9.469 1 97.5 171 GLY B O 1
ATOM 4942 N N . GLY B 1 172 ? 20.219 -15.484 -10.336 1 96.31 172 GLY B N 1
ATOM 4943 C CA . GLY B 1 172 ? 20.375 -14.898 -11.656 1 96.31 172 GLY B CA 1
ATOM 4944 C C . GLY B 1 172 ? 19.281 -15.312 -12.625 1 96.31 172 GLY B C 1
ATOM 4945 O O . GLY B 1 172 ? 19.484 -15.289 -13.844 1 96.31 172 GLY B O 1
ATOM 4946 N N . GLY B 1 173 ? 18.156 -15.742 -12.133 1 94.44 173 GLY B N 1
ATOM 4947 C CA . GLY B 1 173 ? 17.016 -16.047 -12.961 1 94.44 173 GLY B CA 1
ATOM 4948 C C . GLY B 1 173 ? 16.188 -14.82 -13.32 1 94.44 173 GLY B C 1
ATOM 4949 O O . GLY B 1 173 ? 16.641 -13.695 -13.141 1 94.44 173 GLY B O 1
ATOM 4950 N N . PHE B 1 174 ? 14.992 -15.016 -13.812 1 92.81 174 PHE B N 1
ATOM 4951 C CA . PHE B 1 174 ? 14.133 -13.938 -14.273 1 92.81 174 PHE B CA 1
ATOM 4952 C C . PHE B 1 174 ? 13.883 -12.93 -13.148 1 92.81 174 PHE B C 1
ATOM 4954 O O . PHE B 1 174 ? 14.141 -11.734 -13.312 1 92.81 174 PHE B O 1
ATOM 4961 N N . ALA B 1 175 ? 13.43 -13.445 -12.023 1 94.31 175 ALA B N 1
ATOM 4962 C CA . ALA B 1 175 ? 13.07 -12.578 -10.898 1 94.31 175 ALA B CA 1
ATOM 4963 C C . ALA B 1 175 ? 14.273 -11.75 -10.453 1 94.31 175 ALA B C 1
ATOM 4965 O O . ALA B 1 175 ? 14.156 -10.539 -10.242 1 94.31 175 ALA B O 1
ATOM 4966 N N . GLY B 1 176 ? 15.406 -12.391 -10.344 1 97.25 176 GLY B N 1
ATOM 4967 C CA . GLY B 1 176 ? 16.594 -11.703 -9.867 1 97.25 176 GLY B CA 1
ATOM 4968 C C . GLY B 1 176 ? 17.109 -10.664 -10.844 1 97.25 176 GLY B C 1
ATOM 4969 O O . GLY B 1 176 ? 17.391 -9.523 -10.453 1 97.25 176 GLY B O 1
ATOM 4970 N N . ILE B 1 177 ? 17.234 -11.016 -12.078 1 96.81 177 ILE B N 1
ATOM 4971 C CA . ILE B 1 177 ? 17.812 -10.148 -13.102 1 96.81 177 ILE B CA 1
ATOM 4972 C C . ILE B 1 177 ? 16.891 -8.953 -13.344 1 96.81 177 ILE B C 1
ATOM 4974 O O . ILE B 1 177 ? 17.344 -7.812 -13.422 1 96.81 177 ILE B O 1
ATOM 4978 N N . GLU B 1 178 ? 15.609 -9.25 -13.461 1 96.25 178 GLU B N 1
ATOM 4979 C CA . GLU B 1 178 ? 14.664 -8.164 -13.664 1 96.25 178 GLU B CA 1
ATOM 4980 C C . GLU B 1 178 ? 14.617 -7.23 -12.461 1 96.25 178 GLU B C 1
ATOM 4982 O O . GLU B 1 178 ? 14.547 -6.008 -12.609 1 96.25 178 GLU B O 1
ATOM 4987 N N . THR B 1 179 ? 14.688 -7.766 -11.281 1 97.69 179 THR B N 1
ATOM 4988 C CA . THR B 1 179 ? 14.711 -6.961 -10.07 1 97.69 179 THR B CA 1
ATOM 4989 C C . THR B 1 179 ? 15.961 -6.086 -10.023 1 97.69 179 THR B C 1
ATOM 4991 O O . THR B 1 179 ? 15.883 -4.891 -9.734 1 97.69 179 THR B O 1
ATOM 4994 N N . ALA B 1 180 ? 17.094 -6.672 -10.32 1 98.06 180 ALA B N 1
ATOM 4995 C CA . ALA B 1 180 ? 18.359 -5.926 -10.305 1 98.06 180 ALA B CA 1
ATOM 4996 C C . ALA B 1 180 ? 18.312 -4.754 -11.281 1 98.06 180 ALA B C 1
ATOM 4998 O O . ALA B 1 180 ? 18.703 -3.639 -10.938 1 98.06 180 ALA B O 1
ATOM 4999 N N . GLY B 1 181 ? 17.828 -5.055 -12.5 1 96.31 181 GLY B N 1
ATOM 5000 C CA . GLY B 1 181 ? 17.719 -3.998 -13.492 1 96.31 181 GLY B CA 1
ATOM 5001 C C . GLY B 1 181 ? 16.812 -2.863 -13.055 1 96.31 181 GLY B C 1
ATOM 5002 O O . GLY B 1 181 ? 17.188 -1.693 -13.141 1 96.31 181 GLY B O 1
ATOM 5003 N N . GLU B 1 182 ? 15.648 -3.182 -12.602 1 95.31 182 GLU B N 1
ATOM 5004 C CA . GLU B 1 182 ? 14.672 -2.189 -12.164 1 95.31 182 GLU B CA 1
ATOM 5005 C C . GLU B 1 182 ? 15.18 -1.42 -10.945 1 95.31 182 GLU B C 1
ATOM 5007 O O . GLU B 1 182 ? 14.953 -0.212 -10.828 1 95.31 182 GLU B O 1
ATOM 5012 N N . LEU B 1 183 ? 15.797 -2.139 -10.094 1 96.75 183 LEU B N 1
ATOM 5013 C CA . LEU B 1 183 ? 16.359 -1.516 -8.891 1 96.75 183 LEU B CA 1
ATOM 5014 C C . LEU B 1 183 ? 17.406 -0.476 -9.266 1 96.75 183 LEU B C 1
ATOM 5016 O O . LEU B 1 183 ? 17.422 0.625 -8.711 1 96.75 183 LEU B O 1
ATOM 5020 N N . MET B 1 184 ? 18.297 -0.802 -10.148 1 96.25 184 MET B N 1
ATOM 5021 C CA . MET B 1 184 ? 19.312 0.135 -10.594 1 96.25 184 MET B CA 1
ATOM 5022 C C . MET B 1 184 ? 18.688 1.389 -11.195 1 96.25 184 MET B C 1
ATOM 5024 O O . MET B 1 184 ? 19.109 2.506 -10.891 1 96.25 184 MET B O 1
ATOM 5028 N N . ASP B 1 185 ? 17.656 1.174 -11.977 1 94 185 ASP B N 1
ATOM 5029 C CA . ASP B 1 185 ? 16.953 2.307 -12.562 1 94 185 ASP B CA 1
ATOM 5030 C C . ASP B 1 185 ? 16.375 3.213 -11.477 1 94 185 ASP B C 1
ATOM 5032 O O . ASP B 1 185 ? 16.5 4.438 -11.555 1 94 185 ASP B O 1
ATOM 5036 N N . LEU B 1 186 ? 15.766 2.623 -10.484 1 95 186 LEU B N 1
ATOM 5037 C CA . LEU B 1 186 ? 15.203 3.383 -9.375 1 95 186 LEU B CA 1
ATOM 5038 C C . LEU B 1 186 ? 16.281 4.172 -8.648 1 95 186 LEU B C 1
ATOM 5040 O O . LEU B 1 186 ? 16.125 5.367 -8.383 1 95 186 LEU B O 1
ATOM 5044 N N . LEU B 1 187 ? 17.375 3.508 -8.383 1 96.69 187 LEU B N 1
ATOM 5045 C CA . LEU B 1 187 ? 18.453 4.129 -7.625 1 96.69 187 LEU B CA 1
ATOM 5046 C C . LEU B 1 187 ? 19.047 5.309 -8.383 1 96.69 187 LEU B C 1
ATOM 5048 O O . LEU B 1 187 ? 19.297 6.367 -7.805 1 96.69 187 LEU B O 1
ATOM 5052 N N . LEU B 1 188 ? 19.219 5.16 -9.656 1 94 188 LEU B N 1
ATOM 5053 C CA . LEU B 1 188 ? 19.797 6.219 -10.477 1 94 188 LEU B CA 1
ATOM 5054 C C . LEU B 1 188 ? 18.859 7.414 -10.562 1 94 188 LEU B C 1
ATOM 5056 O O . LEU B 1 188 ? 19.312 8.562 -10.539 1 94 188 LEU B O 1
ATOM 5060 N N . ASP B 1 189 ? 17.594 7.145 -10.625 1 92.56 189 ASP B N 1
ATOM 5061 C CA . ASP B 1 189 ? 16.609 8.219 -10.641 1 92.56 189 ASP B CA 1
ATOM 5062 C C . ASP B 1 189 ? 16.516 8.898 -9.273 1 92.56 189 ASP B C 1
ATOM 5064 O O . ASP B 1 189 ? 16.531 10.133 -9.18 1 92.56 189 ASP B O 1
ATOM 5068 N N . ALA B 1 190 ? 16.453 8.109 -8.266 1 94.25 190 ALA B N 1
ATOM 5069 C CA . ALA B 1 190 ? 16.234 8.609 -6.906 1 94.25 190 ALA B CA 1
ATOM 5070 C C . ALA B 1 190 ? 17.422 9.43 -6.426 1 94.25 190 ALA B C 1
ATOM 5072 O O . ALA B 1 190 ? 17.25 10.406 -5.699 1 94.25 190 ALA B O 1
ATOM 5073 N N . ARG B 1 191 ? 18.625 9.055 -6.82 1 94.31 191 ARG B N 1
ATOM 5074 C CA . ARG B 1 191 ? 19.844 9.688 -6.328 1 94.31 191 ARG B CA 1
ATOM 5075 C C . ARG B 1 191 ? 19.828 11.188 -6.613 1 94.31 191 ARG B C 1
ATOM 5077 O O . ARG B 1 191 ? 20.469 11.961 -5.895 1 94.31 191 ARG B O 1
ATOM 5084 N N . LYS B 1 192 ? 19.094 11.625 -7.621 1 94.12 192 LYS B N 1
ATOM 5085 C CA . LYS B 1 192 ? 19.031 13.023 -8.016 1 94.12 192 LYS B CA 1
ATOM 5086 C C . LYS B 1 192 ? 18.484 13.898 -6.883 1 94.12 192 LYS B C 1
ATOM 5088 O O . LYS B 1 192 ? 18.719 15.109 -6.859 1 94.12 192 LYS B O 1
ATOM 5093 N N . HIS B 1 193 ? 17.812 13.305 -5.941 1 94.5 193 HIS B N 1
ATOM 5094 C CA . HIS B 1 193 ? 17.188 14.039 -4.852 1 94.5 193 HIS B CA 1
ATOM 5095 C C . HIS B 1 193 ? 17.969 13.891 -3.555 1 94.5 193 HIS B C 1
ATOM 5097 O O . HIS B 1 193 ? 17.547 14.391 -2.508 1 94.5 193 HIS B O 1
ATOM 5103 N N . TYR B 1 194 ? 19.078 13.195 -3.594 1 96.19 194 TYR B N 1
ATOM 5104 C CA . TYR B 1 194 ? 19.984 13.008 -2.473 1 96.19 194 TYR B CA 1
ATOM 5105 C C . TYR B 1 194 ? 21.375 13.562 -2.795 1 96.19 194 TYR B C 1
ATOM 5107 O O . TYR B 1 194 ? 22.234 12.836 -3.275 1 96.19 194 TYR B O 1
ATOM 5115 N N . PRO B 1 195 ? 21.578 14.742 -2.42 1 94.44 195 PRO B N 1
ATOM 5116 C CA . PRO B 1 195 ? 22.766 15.477 -2.896 1 94.44 195 PRO B CA 1
ATOM 5117 C C . PRO B 1 195 ? 24.078 14.828 -2.467 1 94.44 195 PRO B C 1
ATOM 5119 O O . PRO B 1 195 ? 25.094 14.992 -3.137 1 94.44 195 PRO B O 1
ATOM 5122 N N . THR B 1 196 ? 24.094 14.102 -1.434 1 95.38 196 THR B N 1
ATOM 5123 C CA . THR B 1 196 ? 25.344 13.555 -0.935 1 95.38 196 THR B CA 1
ATOM 5124 C C . THR B 1 196 ? 25.625 12.188 -1.55 1 95.38 196 THR B C 1
ATOM 5126 O O . THR B 1 196 ? 26.703 11.617 -1.337 1 95.38 196 THR B O 1
ATOM 5129 N N . ILE B 1 197 ? 24.75 11.656 -2.326 1 96.94 197 ILE B N 1
ATOM 5130 C CA . ILE B 1 197 ? 24.891 10.32 -2.887 1 96.94 197 ILE B CA 1
ATOM 5131 C C . ILE B 1 197 ? 25.25 10.422 -4.367 1 96.94 197 ILE B C 1
ATOM 5133 O O . ILE B 1 197 ? 24.484 10.945 -5.168 1 96.94 197 ILE B O 1
ATOM 5137 N N . GLN B 1 198 ? 26.406 9.898 -4.719 1 96.81 198 GLN B N 1
ATOM 5138 C CA . GLN B 1 198 ? 26.859 9.875 -6.105 1 96.81 198 GLN B CA 1
ATOM 5139 C C . GLN B 1 198 ? 26.625 8.508 -6.742 1 96.81 198 GLN B C 1
ATOM 5141 O O . GLN B 1 198 ? 26.406 7.52 -6.039 1 96.81 198 GLN B O 1
ATOM 5146 N N . LYS B 1 199 ? 26.688 8.492 -8.031 1 95.81 199 LYS B N 1
ATOM 5147 C CA . LYS B 1 199 ? 26.469 7.254 -8.773 1 95.81 199 LYS B CA 1
ATOM 5148 C C . LYS B 1 199 ? 27.438 6.164 -8.32 1 95.81 199 LYS B C 1
ATOM 5150 O O . LYS B 1 199 ? 27.047 5.004 -8.172 1 95.81 199 LYS B O 1
ATOM 5155 N N . LYS B 1 200 ? 28.656 6.543 -8.07 1 95.44 200 LYS B N 1
ATOM 5156 C CA . LYS B 1 200 ? 29.703 5.586 -7.723 1 95.44 200 LYS B CA 1
ATOM 5157 C C . LYS B 1 200 ? 29.438 4.961 -6.355 1 95.44 200 LYS B C 1
ATOM 5159 O O . LYS B 1 200 ? 30.031 3.93 -6.02 1 95.44 200 LYS B O 1
ATOM 5164 N N . ASP B 1 201 ? 28.594 5.621 -5.539 1 96.75 201 ASP B N 1
ATOM 5165 C CA . ASP B 1 201 ? 28.297 5.117 -4.203 1 96.75 201 ASP B CA 1
ATOM 5166 C C . ASP B 1 201 ? 27.281 3.965 -4.266 1 96.75 201 ASP B C 1
ATOM 5168 O O . ASP B 1 201 ? 27.219 3.15 -3.344 1 96.75 201 ASP B O 1
ATOM 5172 N N . LEU B 1 202 ? 26.484 3.947 -5.309 1 97.69 202 LEU B N 1
ATOM 5173 C CA . LEU B 1 202 ? 25.406 2.977 -5.453 1 97.69 202 LEU B CA 1
ATOM 5174 C C . LEU B 1 202 ? 25.922 1.672 -6.051 1 97.69 202 LEU B C 1
ATOM 5176 O O . LEU B 1 202 ? 26.562 1.677 -7.109 1 97.69 202 LEU B O 1
ATOM 5180 N N . ARG B 1 203 ? 25.656 0.566 -5.383 1 97.75 203 ARG B N 1
ATOM 5181 C CA . ARG B 1 203 ? 26.078 -0.737 -5.875 1 97.75 203 ARG B CA 1
ATOM 5182 C C . ARG B 1 203 ? 24.938 -1.74 -5.852 1 97.75 203 ARG B C 1
ATOM 5184 O O . ARG B 1 203 ? 24.297 -1.932 -4.816 1 97.75 203 ARG B O 1
ATOM 5191 N N . VAL B 1 204 ? 24.641 -2.275 -6.945 1 98.56 204 VAL B N 1
ATOM 5192 C CA . VAL B 1 204 ? 23.766 -3.43 -7.078 1 98.56 204 VAL B CA 1
ATOM 5193 C C . VAL B 1 204 ? 24.578 -4.66 -7.473 1 98.56 204 VAL B C 1
ATOM 5195 O O . VAL B 1 204 ? 25.266 -4.652 -8.492 1 98.56 204 VAL B O 1
ATOM 5198 N N . ILE B 1 205 ? 24.516 -5.711 -6.66 1 98.69 205 ILE B N 1
ATOM 5199 C CA . ILE B 1 205 ? 25.312 -6.91 -6.855 1 98.69 205 ILE B CA 1
ATOM 5200 C C . ILE B 1 205 ? 24.406 -8.117 -7.043 1 98.69 205 ILE B C 1
ATOM 5202 O O . ILE B 1 205 ? 23.531 -8.383 -6.211 1 98.69 205 ILE B O 1
ATOM 5206 N N . VAL B 1 206 ? 24.594 -8.812 -8.141 1 98.56 206 VAL B N 1
ATOM 5207 C CA . VAL B 1 206 ? 23.859 -10.055 -8.383 1 98.56 206 VAL B CA 1
ATOM 5208 C C . VAL B 1 206 ? 24.766 -11.25 -8.117 1 98.56 206 VAL B C 1
ATOM 5210 O O . VAL B 1 206 ? 25.859 -11.344 -8.695 1 98.56 206 VAL B O 1
ATOM 5213 N N . LEU B 1 207 ? 24.359 -12.102 -7.223 1 98.12 207 LEU B N 1
ATOM 5214 C CA . LEU B 1 207 ? 25.062 -13.344 -6.934 1 98.12 207 LEU B CA 1
ATOM 5215 C C . LEU B 1 207 ? 24.344 -14.539 -7.535 1 98.12 207 LEU B C 1
ATOM 5217 O O . LEU B 1 207 ? 23.156 -14.766 -7.258 1 98.12 207 LEU B O 1
ATOM 5221 N N . GLU B 1 208 ? 25 -15.25 -8.391 1 97.12 208 GLU B N 1
ATOM 5222 C CA . GLU B 1 208 ? 24.438 -16.422 -9.062 1 97.12 208 GLU B CA 1
ATOM 5223 C C . GLU B 1 208 ? 25.359 -17.641 -8.898 1 97.12 208 GLU B C 1
ATOM 5225 O O . GLU B 1 208 ? 26.547 -17.562 -9.203 1 97.12 208 GLU B O 1
ATOM 5230 N N . ALA B 1 209 ? 24.75 -18.703 -8.414 1 94.31 209 ALA B N 1
ATOM 5231 C CA . ALA B 1 209 ? 25.531 -19.922 -8.148 1 94.31 209 ALA B CA 1
ATOM 5232 C C . ALA B 1 209 ? 25.938 -20.609 -9.445 1 94.31 209 ALA B C 1
ATOM 5234 O O . ALA B 1 209 ? 26.969 -21.281 -9.5 1 94.31 209 ALA B O 1
ATOM 5235 N N . LEU B 1 210 ? 25.219 -20.453 -10.484 1 92.75 210 LEU B N 1
ATOM 5236 C CA . LEU B 1 210 ? 25.5 -21.094 -11.758 1 92.75 210 LEU B CA 1
ATOM 5237 C C . LEU B 1 210 ? 26.484 -20.281 -12.578 1 92.75 210 LEU B C 1
ATOM 5239 O O . LEU B 1 210 ? 26.875 -19.172 -12.172 1 92.75 210 LEU B O 1
ATOM 5243 N N . GLY B 1 211 ? 26.828 -20.797 -13.742 1 93.19 211 GLY B N 1
ATOM 5244 C CA . GLY B 1 211 ? 27.844 -20.188 -14.586 1 93.19 211 GLY B CA 1
ATOM 5245 C C . GLY B 1 211 ? 27.266 -19.172 -15.555 1 93.19 211 GLY B C 1
ATOM 5246 O O . GLY B 1 211 ? 28 -18.516 -16.297 1 93.19 211 GLY B O 1
ATOM 5247 N N . MET B 1 212 ? 26 -19 -15.531 1 94.06 212 MET B N 1
ATOM 5248 C CA . MET B 1 212 ? 25.359 -18.016 -16.406 1 94.06 212 MET B CA 1
ATOM 5249 C C . MET B 1 212 ? 24.078 -17.484 -15.773 1 94.06 212 MET B C 1
ATOM 5251 O O . MET B 1 212 ? 23.5 -18.109 -14.898 1 94.06 212 MET B O 1
ATOM 5255 N N . ILE B 1 213 ? 23.719 -16.297 -16.172 1 95.31 213 ILE B N 1
ATOM 5256 C CA . ILE B 1 213 ? 22.422 -15.758 -15.781 1 95.31 213 ILE B CA 1
ATOM 5257 C C . ILE B 1 213 ? 21.359 -16.188 -16.797 1 95.31 213 ILE B C 1
ATOM 5259 O O . ILE B 1 213 ? 21.688 -16.547 -17.922 1 95.31 213 ILE B O 1
ATOM 5263 N N . LEU B 1 214 ? 20.094 -16.234 -16.391 1 93.19 214 LEU B N 1
ATOM 5264 C CA . LEU B 1 214 ? 18.938 -16.531 -17.234 1 93.19 214 LEU B CA 1
ATOM 5265 C C . LEU B 1 214 ? 19.156 -17.844 -17.984 1 93.19 214 LEU B C 1
ATOM 5267 O O . LEU B 1 214 ? 19.078 -17.875 -19.219 1 93.19 214 LEU B O 1
ATOM 5271 N N . PRO B 1 215 ? 19.391 -18.938 -17.328 1 87.06 215 PRO B N 1
ATOM 5272 C CA . PRO B 1 215 ? 19.734 -20.219 -17.938 1 87.06 215 PRO B CA 1
ATOM 5273 C C . PRO B 1 215 ? 18.703 -20.703 -18.953 1 87.06 215 PRO B C 1
ATOM 5275 O O . PRO B 1 215 ? 19 -21.547 -19.797 1 87.06 215 PRO B O 1
ATOM 5278 N N . GLY B 1 216 ? 17.578 -20.234 -19.109 1 80.12 216 GLY B N 1
ATOM 5279 C CA . GLY B 1 216 ? 16.594 -20.625 -20.109 1 80.12 216 GLY B CA 1
ATOM 5280 C C . GLY B 1 216 ? 16.859 -20.016 -21.469 1 80.12 216 GLY B C 1
ATOM 5281 O O . GLY B 1 216 ? 16.328 -20.484 -22.484 1 80.12 216 GLY B O 1
ATOM 5282 N N . PHE B 1 217 ? 17.828 -19.156 -21.547 1 87.38 217 PHE B N 1
ATOM 5283 C CA . PHE B 1 217 ? 18.203 -18.484 -22.781 1 87.38 217 PHE B CA 1
ATOM 5284 C C . PHE B 1 217 ? 19.484 -19.078 -23.344 1 87.38 217 PHE B C 1
ATOM 5286 O O . PHE B 1 217 ? 20.234 -19.734 -22.625 1 87.38 217 PHE B O 1
ATOM 5293 N N . ASN B 1 218 ? 19.641 -18.922 -24.703 1 88.12 218 ASN B N 1
ATOM 5294 C CA . ASN B 1 218 ? 20.953 -19.297 -25.234 1 88.12 218 ASN B CA 1
ATOM 5295 C C . ASN B 1 218 ? 22.062 -18.406 -24.688 1 88.12 218 ASN B C 1
ATOM 5297 O O . ASN B 1 218 ? 21.797 -17.312 -24.188 1 88.12 218 ASN B O 1
ATOM 5301 N N . GLN B 1 219 ? 23.203 -18.875 -24.844 1 91.12 219 GLN B N 1
ATOM 5302 C CA . GLN B 1 219 ? 24.359 -18.234 -24.219 1 91.12 219 GLN B CA 1
ATOM 5303 C C . GLN B 1 219 ? 24.578 -16.828 -24.766 1 91.12 219 GLN B C 1
ATOM 5305 O O . GLN B 1 219 ? 24.953 -15.922 -24.031 1 91.12 219 GLN B O 1
ATOM 5310 N N . LYS B 1 220 ? 24.344 -16.656 -25.984 1 91.62 220 LYS B N 1
ATOM 5311 C CA . LYS B 1 220 ? 24.578 -15.367 -26.625 1 91.62 220 LYS B CA 1
ATOM 5312 C C . LYS B 1 220 ? 23.656 -14.297 -26.031 1 91.62 220 LYS B C 1
ATOM 5314 O O . LYS B 1 220 ? 24.109 -13.188 -25.734 1 91.62 220 LYS B O 1
ATOM 5319 N N . LEU B 1 221 ? 22.422 -14.648 -25.906 1 92.31 221 LEU B N 1
ATOM 5320 C CA . LEU B 1 221 ? 21.453 -13.711 -25.344 1 92.31 221 LEU B CA 1
ATOM 5321 C C . LEU B 1 221 ? 21.766 -13.438 -23.875 1 92.31 221 LEU B C 1
ATOM 5323 O O . LEU B 1 221 ? 21.672 -12.297 -23.422 1 92.31 221 LEU B O 1
ATOM 5327 N N . ALA B 1 222 ? 22.125 -14.461 -23.188 1 93.94 222 ALA B N 1
ATOM 5328 C CA . ALA B 1 222 ? 22.469 -14.312 -21.781 1 93.94 222 ALA B CA 1
ATOM 5329 C C . ALA B 1 222 ? 23.688 -13.422 -21.609 1 93.94 222 ALA B C 1
ATOM 5331 O O . ALA B 1 222 ? 23.719 -12.57 -20.719 1 93.94 222 ALA B O 1
ATOM 5332 N N . ASP B 1 223 ? 24.641 -13.602 -22.453 1 94.88 223 ASP B N 1
ATOM 5333 C CA . ASP B 1 223 ? 25.844 -12.773 -22.422 1 94.88 223 ASP B CA 1
ATOM 5334 C C . ASP B 1 223 ? 25.516 -11.32 -22.75 1 94.88 223 ASP B C 1
ATOM 5336 O O . ASP B 1 223 ? 26.078 -10.398 -22.141 1 94.88 223 ASP B O 1
ATOM 5340 N N . PHE B 1 224 ? 24.703 -11.18 -23.703 1 93.88 224 PHE B N 1
ATOM 5341 C CA . PHE B 1 224 ? 24.266 -9.828 -24.031 1 93.88 224 PHE B CA 1
ATOM 5342 C C . PHE B 1 224 ? 23.641 -9.141 -22.812 1 93.88 224 PHE B C 1
ATOM 5344 O O . PHE B 1 224 ? 23.984 -8 -22.5 1 93.88 224 PHE B O 1
ATOM 5351 N N . ALA B 1 225 ? 22.734 -9.836 -22.188 1 95 225 ALA B N 1
ATOM 5352 C CA . ALA B 1 225 ? 22.078 -9.289 -21 1 95 225 ALA B CA 1
ATOM 5353 C C . ALA B 1 225 ? 23.109 -8.938 -19.922 1 95 225 ALA B C 1
ATOM 5355 O O . ALA B 1 225 ? 23.078 -7.844 -19.359 1 95 225 ALA B O 1
ATOM 5356 N N . LYS B 1 226 ? 23.984 -9.844 -19.688 1 96.81 226 LYS B N 1
ATOM 5357 C CA . LYS B 1 226 ? 25.016 -9.641 -18.688 1 96.81 226 LYS B CA 1
ATOM 5358 C C . LYS B 1 226 ? 25.859 -8.414 -19 1 96.81 226 LYS B C 1
ATOM 5360 O O . LYS B 1 226 ? 26.078 -7.551 -18.141 1 96.81 226 LYS B O 1
ATOM 5365 N N . ASP B 1 227 ? 26.328 -8.32 -20.203 1 96.25 227 ASP B N 1
ATOM 5366 C CA . ASP B 1 227 ? 27.188 -7.227 -20.625 1 96.25 227 ASP B CA 1
ATOM 5367 C C . ASP B 1 227 ? 26.484 -5.883 -20.484 1 96.25 227 ASP B C 1
ATOM 5369 O O . ASP B 1 227 ? 27.062 -4.914 -20 1 96.25 227 ASP B O 1
ATOM 5373 N N . LYS B 1 228 ? 25.25 -5.848 -20.891 1 94.69 228 LYS B N 1
ATOM 5374 C CA . LYS B 1 228 ? 24.484 -4.609 -20.797 1 94.69 228 LYS B CA 1
ATOM 5375 C C . LYS B 1 228 ? 24.281 -4.184 -19.359 1 94.69 228 LYS B C 1
ATOM 5377 O O . LYS B 1 228 ? 24.344 -2.994 -19.031 1 94.69 228 LYS B O 1
ATOM 5382 N N . MET B 1 229 ? 24.016 -5.117 -18.531 1 96.5 229 MET B N 1
ATOM 5383 C CA . MET B 1 229 ? 23.797 -4.824 -17.109 1 96.5 229 MET B CA 1
ATOM 5384 C C . MET B 1 229 ? 25.078 -4.359 -16.438 1 96.5 229 MET B C 1
ATOM 5386 O O . MET B 1 229 ? 25.062 -3.418 -15.641 1 96.5 229 MET B O 1
ATOM 5390 N N . VAL B 1 230 ? 26.156 -4.977 -16.797 1 96.44 230 VAL B N 1
ATOM 5391 C CA . VAL B 1 230 ? 27.453 -4.582 -16.266 1 96.44 230 VAL B CA 1
ATOM 5392 C C . VAL B 1 230 ? 27.797 -3.168 -16.719 1 96.44 230 VAL B C 1
ATOM 5394 O O . VAL B 1 230 ? 28.297 -2.357 -15.938 1 96.44 230 VAL B O 1
ATOM 5397 N N . GLU B 1 231 ? 27.516 -2.875 -17.906 1 94.56 231 GLU B N 1
ATOM 5398 C CA . GLU B 1 231 ? 27.734 -1.534 -18.438 1 94.56 231 GLU B CA 1
ATOM 5399 C C . GLU B 1 231 ? 26.953 -0.491 -17.641 1 94.56 231 GLU B C 1
ATOM 5401 O O . GLU B 1 231 ? 27.391 0.65 -17.5 1 94.56 231 GLU B O 1
ATOM 5406 N N . ARG B 1 232 ? 25.891 -0.902 -17.094 1 92.38 232 ARG B N 1
ATOM 5407 C CA . ARG B 1 232 ? 25.016 0.012 -16.359 1 92.38 232 ARG B CA 1
ATOM 5408 C C . ARG B 1 232 ? 25.453 0.125 -14.906 1 92.38 232 ARG B C 1
ATOM 5410 O O . ARG B 1 232 ? 24.891 0.921 -14.148 1 92.38 232 ARG B O 1
ATOM 5417 N N . GLY B 1 233 ? 26.344 -0.698 -14.562 1 93.31 233 GLY B N 1
ATOM 5418 C CA . GLY B 1 233 ? 26.906 -0.558 -13.227 1 93.31 233 GLY B CA 1
ATOM 5419 C C . GLY B 1 233 ? 26.531 -1.687 -12.289 1 93.31 233 GLY B C 1
ATOM 5420 O O . GLY B 1 233 ? 26.797 -1.619 -11.086 1 93.31 233 GLY B O 1
ATOM 5421 N N . ILE B 1 234 ? 25.906 -2.691 -12.773 1 97.69 234 ILE B N 1
ATOM 5422 C CA . ILE B 1 234 ? 25.531 -3.826 -11.938 1 97.69 234 ILE B CA 1
ATOM 5423 C C . ILE B 1 234 ? 26.672 -4.828 -11.867 1 97.69 234 ILE B C 1
ATOM 5425 O O . ILE B 1 234 ? 27.266 -5.18 -12.898 1 97.69 234 ILE B O 1
ATOM 5429 N N . ASP B 1 235 ? 27.031 -5.199 -10.672 1 98.12 235 ASP B N 1
ATOM 5430 C CA . ASP B 1 235 ? 28.078 -6.199 -10.43 1 98.12 235 ASP B CA 1
ATOM 5431 C C . ASP B 1 235 ? 27.484 -7.609 -10.445 1 98.12 235 ASP B C 1
ATOM 5433 O O . ASP B 1 235 ? 26.734 -7.984 -9.539 1 98.12 235 ASP B O 1
ATOM 5437 N N . ILE B 1 236 ? 27.828 -8.375 -11.477 1 98.06 236 ILE B N 1
ATOM 5438 C CA . ILE B 1 236 ? 27.297 -9.727 -11.602 1 98.06 236 ILE B CA 1
ATOM 5439 C C . ILE B 1 236 ? 28.406 -10.734 -11.297 1 98.06 236 ILE B C 1
ATOM 5441 O O . ILE B 1 236 ? 29.406 -10.789 -12.008 1 98.06 236 ILE B O 1
ATOM 5445 N N . ARG B 1 237 ? 28.203 -11.5 -10.258 1 97 237 ARG B N 1
ATOM 5446 C CA . ARG B 1 237 ? 29.156 -12.523 -9.852 1 97 237 ARG B CA 1
ATOM 5447 C C . ARG B 1 237 ? 28.594 -13.922 -10.07 1 97 237 ARG B C 1
ATOM 5449 O O . ARG B 1 237 ? 27.688 -14.352 -9.352 1 97 237 ARG B O 1
ATOM 5456 N N . LEU B 1 238 ? 29.156 -14.625 -11.016 1 95.81 238 LEU B N 1
ATOM 5457 C CA . LEU B 1 238 ? 28.734 -15.992 -11.328 1 95.81 238 LEU B CA 1
ATOM 5458 C C . LEU B 1 238 ? 29.484 -17 -10.469 1 95.81 238 LEU B C 1
ATOM 5460 O O . LEU B 1 238 ? 30.469 -16.641 -9.797 1 95.81 238 LEU B O 1
ATOM 5464 N N . LYS B 1 239 ? 28.984 -18.234 -10.445 1 95.06 239 LYS B N 1
ATOM 5465 C CA . LYS B 1 239 ? 29.594 -19.328 -9.672 1 95.06 239 LYS B CA 1
ATOM 5466 C C . LYS B 1 239 ? 29.844 -18.891 -8.227 1 95.06 239 LYS B C 1
ATOM 5468 O O . LYS B 1 239 ? 30.891 -19.188 -7.664 1 95.06 239 LYS B O 1
ATOM 5473 N N . THR B 1 240 ? 28.969 -18.125 -7.68 1 95.5 240 THR B N 1
ATOM 5474 C CA . THR B 1 240 ? 29.031 -17.578 -6.328 1 95.5 240 THR B CA 1
ATOM 5475 C C . THR B 1 240 ? 27.766 -17.922 -5.543 1 95.5 240 THR B C 1
ATOM 5477 O O . THR B 1 240 ? 26.688 -17.453 -5.883 1 95.5 240 THR B O 1
ATOM 5480 N N . ALA B 1 241 ? 27.906 -18.719 -4.516 1 95.75 241 ALA B N 1
ATOM 5481 C CA . ALA B 1 241 ? 26.766 -19.141 -3.705 1 95.75 241 ALA B CA 1
ATOM 5482 C C . ALA B 1 241 ? 26.75 -18.406 -2.369 1 95.75 241 ALA B C 1
ATOM 5484 O O . ALA B 1 241 ? 27.797 -18.156 -1.77 1 95.75 241 ALA B O 1
ATOM 5485 N N . VAL B 1 242 ? 25.547 -18.016 -1.95 1 97 242 VAL B N 1
ATOM 5486 C CA . VAL B 1 242 ? 25.391 -17.422 -0.627 1 97 242 VAL B CA 1
ATOM 5487 C C . VAL B 1 242 ? 25.266 -18.516 0.424 1 97 242 VAL B C 1
ATOM 5489 O O . VAL B 1 242 ? 24.531 -19.5 0.231 1 97 242 VAL B O 1
ATOM 5492 N N . THR B 1 243 ? 25.953 -18.266 1.564 1 95.62 243 THR B N 1
ATOM 5493 C CA . THR B 1 243 ? 25.938 -19.312 2.594 1 95.62 243 THR B CA 1
ATOM 5494 C C . THR B 1 243 ? 25.266 -18.781 3.863 1 95.62 243 THR B C 1
ATOM 5496 O O . THR B 1 243 ? 24.797 -19.578 4.688 1 95.62 243 THR B O 1
ATOM 5499 N N . SER B 1 244 ? 25.25 -17.5 3.998 1 96.44 244 SER B N 1
ATOM 5500 C CA . SER B 1 244 ? 24.609 -16.938 5.18 1 96.44 244 SER B CA 1
ATOM 5501 C C . SER B 1 244 ? 24.375 -15.438 5.027 1 96.44 244 SER B C 1
ATOM 5503 O O . SER B 1 244 ? 25.016 -14.789 4.191 1 96.44 244 SER B O 1
ATOM 5505 N N . PHE B 1 245 ? 23.516 -14.898 5.812 1 97.75 245 PHE B N 1
ATOM 5506 C CA . PHE B 1 245 ? 23.219 -13.469 5.926 1 97.75 245 PHE B CA 1
ATOM 5507 C C . PHE B 1 245 ? 22.625 -13.148 7.289 1 97.75 245 PHE B C 1
ATOM 5509 O O . PHE B 1 245 ? 21.516 -13.609 7.617 1 97.75 245 PHE B O 1
ATOM 5516 N N . ASP B 1 246 ? 23.25 -12.258 8.039 1 95.94 246 ASP B N 1
ATOM 5517 C CA . ASP B 1 246 ? 22.797 -11.984 9.398 1 95.94 246 ASP B CA 1
ATOM 5518 C C . ASP B 1 246 ? 22.078 -10.641 9.477 1 95.94 246 ASP B C 1
ATOM 5520 O O . ASP B 1 246 ? 21.781 -10.148 10.57 1 95.94 246 ASP B O 1
ATOM 5524 N N . GLY B 1 247 ? 21.844 -10.039 8.383 1 95.31 247 GLY B N 1
ATOM 5525 C CA . GLY B 1 247 ? 21.203 -8.727 8.359 1 95.31 247 GLY B CA 1
ATOM 5526 C C . GLY B 1 247 ? 22.188 -7.594 8.133 1 95.31 247 GLY B C 1
ATOM 5527 O O . GLY B 1 247 ? 21.781 -6.465 7.84 1 95.31 247 GLY B O 1
ATOM 5528 N N . ASN B 1 248 ? 23.516 -7.949 8.172 1 95.12 248 ASN B N 1
ATOM 5529 C CA . ASN B 1 248 ? 24.531 -6.926 8.023 1 95.12 248 ASN B CA 1
ATOM 5530 C C . ASN B 1 248 ? 25.609 -7.344 7.012 1 95.12 248 ASN B C 1
ATOM 5532 O O . ASN B 1 248 ? 26.25 -6.492 6.406 1 95.12 248 ASN B O 1
ATOM 5536 N N . GLU B 1 249 ? 25.75 -8.672 6.996 1 96.69 249 GLU B N 1
ATOM 5537 C CA . GLU B 1 249 ? 26.812 -9.188 6.145 1 96.69 249 GLU B CA 1
ATOM 5538 C C . GLU B 1 249 ? 26.375 -10.477 5.441 1 96.69 249 GLU B C 1
ATOM 5540 O O . GLU B 1 249 ? 25.797 -11.359 6.066 1 96.69 249 GLU B O 1
ATOM 5545 N N . VAL B 1 250 ? 26.672 -10.555 4.094 1 97.69 250 VAL B N 1
ATOM 5546 C CA . VAL B 1 250 ? 26.438 -11.75 3.287 1 97.69 250 VAL B CA 1
ATOM 5547 C C . VAL B 1 250 ? 27.734 -12.531 3.111 1 97.69 250 VAL B C 1
ATOM 5549 O O . VAL B 1 250 ? 28.75 -11.969 2.713 1 97.69 250 VAL B O 1
ATOM 5552 N N . THR B 1 251 ? 27.656 -13.773 3.48 1 97.12 251 THR B N 1
ATOM 5553 C CA . THR B 1 251 ? 28.797 -14.633 3.225 1 97.12 251 THR B CA 1
ATOM 5554 C C . THR B 1 251 ? 28.578 -15.445 1.949 1 97.12 251 THR B C 1
ATOM 5556 O O . THR B 1 251 ? 27.5 -15.992 1.724 1 97.12 251 THR B O 1
ATOM 5559 N N . THR B 1 252 ? 29.625 -15.461 1.099 1 96.12 252 THR B N 1
ATOM 5560 C CA . THR B 1 252 ? 29.531 -16.172 -0.177 1 96.12 252 THR B CA 1
ATOM 5561 C C . THR B 1 252 ? 30.656 -17.172 -0.325 1 96.12 252 THR B C 1
ATOM 5563 O O . THR B 1 252 ? 31.672 -17.078 0.367 1 96.12 252 THR B O 1
ATOM 5566 N N . LYS B 1 253 ? 30.406 -18.203 -1.121 1 93.44 253 LYS B N 1
ATOM 5567 C CA . LYS B 1 253 ? 31.422 -19.188 -1.49 1 93.44 253 LYS B CA 1
ATOM 5568 C C . LYS B 1 253 ? 31.484 -19.375 -3.004 1 93.44 253 LYS B C 1
ATOM 5570 O O . LYS B 1 253 ? 30.453 -19.359 -3.676 1 93.44 253 LYS B O 1
ATOM 5575 N N . THR B 1 254 ? 32.656 -19.516 -3.543 1 90.12 254 THR B N 1
ATOM 5576 C CA . THR B 1 254 ? 32.844 -19.781 -4.965 1 90.12 254 THR B CA 1
ATOM 5577 C C . THR B 1 254 ? 32.594 -21.266 -5.262 1 90.12 254 THR B C 1
ATOM 5579 O O . THR B 1 254 ? 33.062 -22.141 -4.52 1 90.12 254 THR B O 1
ATOM 5582 N N . ILE B 1 255 ? 31.734 -21.484 -6.316 1 80.56 255 ILE B N 1
ATOM 5583 C CA . ILE B 1 255 ? 31.469 -22.859 -6.734 1 80.56 255 ILE B CA 1
ATOM 5584 C C . ILE B 1 255 ? 32.375 -23.234 -7.91 1 80.56 255 ILE B C 1
ATOM 5586 O O . ILE B 1 255 ? 32.344 -22.562 -8.945 1 80.56 255 ILE B O 1
ATOM 5590 N N . ASP B 1 256 ? 33.719 -23.625 -7.746 1 66.75 256 ASP B N 1
ATOM 5591 C CA . ASP B 1 256 ? 34.594 -24.031 -8.828 1 66.75 256 ASP B CA 1
ATOM 5592 C C . ASP B 1 256 ? 34.438 -25.516 -9.133 1 66.75 256 ASP B C 1
ATOM 5594 O O . ASP B 1 256 ? 34.562 -26.375 -8.25 1 66.75 256 ASP B O 1
ATOM 5598 N N . PRO B 1 257 ? 33.906 -25.922 -10.383 1 58.09 257 PRO B N 1
ATOM 5599 C CA . PRO B 1 257 ? 33.75 -27.344 -10.703 1 58.09 257 PRO B CA 1
ATOM 5600 C C . PRO B 1 257 ? 35.062 -28.125 -10.594 1 58.09 257 PRO B C 1
ATOM 5602 O O . PRO B 1 257 ? 35.062 -29.344 -10.422 1 58.09 257 PRO B O 1
ATOM 5605 N N . THR B 1 258 ? 36.219 -27.688 -11.062 1 53.75 258 THR B N 1
ATOM 5606 C CA . THR B 1 258 ? 37.438 -28.469 -11.023 1 53.75 258 THR B CA 1
ATOM 5607 C C . THR B 1 258 ? 38.281 -28.094 -9.805 1 53.75 258 THR B C 1
ATOM 5609 O O . THR B 1 258 ? 39.125 -27.203 -9.883 1 53.75 258 THR B O 1
ATOM 5612 N N . PRO B 1 259 ? 37.844 -28.688 -8.758 1 47.66 259 PRO B N 1
ATOM 5613 C CA . PRO B 1 259 ? 38.656 -28.281 -7.617 1 47.66 259 PRO B CA 1
ATOM 5614 C C . PRO B 1 259 ? 40.125 -28.703 -7.766 1 47.66 259 PRO B C 1
ATOM 5616 O O . PRO B 1 259 ? 40.406 -29.859 -8.109 1 47.66 259 PRO B O 1
ATOM 5619 N N . LYS B 1 260 ? 41.094 -28.094 -8.359 1 46.91 260 LYS B N 1
ATOM 5620 C CA . LYS B 1 260 ? 42.406 -28.688 -8.469 1 46.91 260 LYS B CA 1
ATOM 5621 C C . LYS B 1 260 ? 42.781 -29.438 -7.195 1 46.91 260 LYS B C 1
ATOM 5623 O O . LYS B 1 260 ? 43.469 -30.453 -7.254 1 46.91 260 LYS B O 1
ATOM 5628 N N . ASP B 1 261 ? 42.938 -28.797 -5.961 1 46.03 261 ASP B N 1
ATOM 5629 C CA . ASP B 1 261 ? 43.281 -29.391 -4.68 1 46.03 261 ASP B CA 1
ATOM 5630 C C . ASP B 1 261 ? 42.062 -29.672 -3.828 1 46.03 261 ASP B C 1
ATOM 5632 O O . ASP B 1 261 ? 41.094 -28.875 -3.832 1 46.03 261 ASP B O 1
ATOM 5636 N N . PRO B 1 262 ? 41.812 -31.031 -3.445 1 46 262 PRO B N 1
ATOM 5637 C CA . PRO B 1 262 ? 40.719 -31.547 -2.617 1 46 262 PRO B CA 1
ATOM 5638 C C . PRO B 1 262 ? 40.281 -30.562 -1.524 1 46 262 PRO B C 1
ATOM 5640 O O . PRO B 1 262 ? 39.188 -30.688 -0.979 1 46 262 PRO B O 1
ATOM 5643 N N . ILE B 1 263 ? 41.281 -30.156 -0.72 1 45.72 263 ILE B N 1
ATOM 5644 C CA . ILE B 1 263 ? 41 -29.203 0.34 1 45.72 263 ILE B CA 1
ATOM 5645 C C . ILE B 1 263 ? 40.438 -27.922 -0.264 1 45.72 263 ILE B C 1
ATOM 5647 O O . ILE B 1 263 ? 41.188 -27.016 -0.651 1 45.72 263 ILE B O 1
ATOM 5651 N N . ASP B 1 264 ? 39.875 -27.828 -1.432 1 46.75 264 ASP B N 1
ATOM 5652 C CA . ASP B 1 264 ? 39.469 -26.734 -2.311 1 46.75 264 ASP B CA 1
ATOM 5653 C C . ASP B 1 264 ? 38.75 -25.656 -1.534 1 46.75 264 ASP B C 1
ATOM 5655 O O . ASP B 1 264 ? 37.625 -25.875 -1.045 1 46.75 264 ASP B O 1
ATOM 5659 N N . ASP B 1 265 ? 39.406 -24.844 -0.861 1 50.75 265 ASP B N 1
ATOM 5660 C CA . ASP B 1 265 ? 39.188 -23.562 -0.173 1 50.75 265 ASP B CA 1
ATOM 5661 C C . ASP B 1 265 ? 38.281 -22.641 -0.987 1 50.75 265 ASP B C 1
ATOM 5663 O O . ASP B 1 265 ? 38.75 -21.922 -1.861 1 50.75 265 ASP B O 1
ATOM 5667 N N . SER B 1 266 ? 37.094 -23.094 -1.282 1 61.47 266 SER B N 1
ATOM 5668 C CA . SER B 1 266 ? 36.156 -22.125 -1.798 1 61.47 266 SER B CA 1
ATOM 5669 C C . SER B 1 266 ? 36.312 -20.766 -1.124 1 61.47 266 SER B C 1
ATOM 5671 O O . SER B 1 266 ? 36.438 -20.688 0.1 1 61.47 266 SER B O 1
ATOM 5673 N N . PHE B 1 267 ? 36.906 -19.828 -1.909 1 69.25 267 PHE B N 1
ATOM 5674 C CA . PHE B 1 267 ? 37.094 -18.469 -1.419 1 69.25 267 PHE B CA 1
ATOM 5675 C C . PHE B 1 267 ? 35.812 -17.922 -0.833 1 69.25 267 PHE B C 1
ATOM 5677 O O . PHE B 1 267 ? 34.75 -18.031 -1.445 1 69.25 267 PHE B O 1
ATOM 5684 N N . VAL B 1 268 ? 35.875 -17.781 0.458 1 77.19 268 VAL B N 1
ATOM 5685 C CA . VAL B 1 268 ? 34.781 -17.156 1.174 1 77.19 268 VAL B CA 1
ATOM 5686 C C . VAL B 1 268 ? 34.969 -15.641 1.187 1 77.19 268 VAL B C 1
ATOM 5688 O O . VAL B 1 268 ? 36.062 -15.141 1.397 1 77.19 268 VAL B O 1
ATOM 5691 N N . ASP B 1 269 ? 34.062 -14.961 0.671 1 89.38 269 ASP B N 1
ATOM 5692 C CA . ASP B 1 269 ? 34 -13.508 0.68 1 89.38 269 ASP B CA 1
ATOM 5693 C C . ASP B 1 269 ? 32.781 -13 1.431 1 89.38 269 ASP B C 1
ATOM 5695 O O . ASP B 1 269 ? 31.875 -13.773 1.759 1 89.38 269 ASP B O 1
ATOM 5699 N N . SER B 1 270 ? 32.938 -11.75 1.842 1 94.81 270 SER B N 1
ATOM 5700 C CA . SER B 1 270 ? 31.844 -11.141 2.561 1 94.81 270 SER B CA 1
ATOM 5701 C C . SER B 1 270 ? 31.484 -9.773 1.976 1 94.81 270 SER B C 1
ATOM 5703 O O . SER B 1 270 ? 32.344 -9.047 1.505 1 94.81 270 SER B O 1
ATOM 5705 N N . ILE B 1 271 ? 30.25 -9.523 1.899 1 97.19 271 ILE B N 1
ATOM 5706 C CA . ILE B 1 271 ? 29.734 -8.242 1.429 1 97.19 271 ILE B CA 1
ATOM 5707 C C . ILE B 1 271 ? 28.859 -7.605 2.512 1 97.19 271 ILE B C 1
ATOM 5709 O O . ILE B 1 271 ? 27.891 -8.211 2.961 1 97.19 271 ILE B O 1
ATOM 5713 N N . ARG B 1 272 ? 29.234 -6.426 2.959 1 97.25 272 ARG B N 1
ATOM 5714 C CA . ARG B 1 272 ? 28.391 -5.699 3.91 1 97.25 272 ARG B CA 1
ATOM 5715 C C . ARG B 1 272 ? 27.188 -5.07 3.211 1 97.25 272 ARG B C 1
ATOM 5717 O O . ARG B 1 272 ? 27.344 -4.348 2.223 1 97.25 272 ARG B O 1
ATOM 5724 N N . THR B 1 273 ? 26 -5.383 3.672 1 98 273 THR B N 1
ATOM 5725 C CA . THR B 1 273 ? 24.766 -4.844 3.113 1 98 273 THR B CA 1
ATOM 5726 C C . THR B 1 273 ? 23.625 -4.922 4.133 1 98 273 THR B C 1
ATOM 5728 O O . THR B 1 273 ? 23.625 -5.805 4.992 1 98 273 THR B O 1
ATOM 5731 N N . LYS B 1 274 ? 22.75 -3.934 4.062 1 96.31 274 LYS B N 1
ATOM 5732 C CA . LYS B 1 274 ? 21.531 -3.979 4.871 1 96.31 274 LYS B CA 1
ATOM 5733 C C . LYS B 1 274 ? 20.359 -4.531 4.066 1 96.31 274 LYS B C 1
ATOM 5735 O O . LYS B 1 274 ? 19.266 -4.707 4.602 1 96.31 274 LYS B O 1
ATOM 5740 N N . THR B 1 275 ? 20.594 -4.836 2.811 1 97.94 275 THR B N 1
ATOM 5741 C CA . THR B 1 275 ? 19.5 -5.254 1.942 1 97.94 275 THR B CA 1
ATOM 5742 C C . THR B 1 275 ? 19.922 -6.438 1.073 1 97.94 275 THR B C 1
ATOM 5744 O O . THR B 1 275 ? 20.656 -6.266 0.097 1 97.94 275 THR B O 1
ATOM 5747 N N . LEU B 1 276 ? 19.5 -7.609 1.432 1 98.69 276 LEU B N 1
ATOM 5748 C CA . LEU B 1 276 ? 19.641 -8.805 0.614 1 98.69 276 LEU B CA 1
ATOM 5749 C C . LEU B 1 276 ? 18.297 -9.234 0.038 1 98.69 276 LEU B C 1
ATOM 5751 O O . LEU B 1 276 ? 17.328 -9.438 0.783 1 98.69 276 LEU B O 1
ATOM 5755 N N . ILE B 1 277 ? 18.203 -9.258 -1.248 1 98.69 277 ILE B N 1
ATOM 5756 C CA . ILE B 1 277 ? 16.984 -9.688 -1.942 1 98.69 277 ILE B CA 1
ATOM 5757 C C . ILE B 1 277 ? 17.156 -11.117 -2.441 1 98.69 277 ILE B C 1
ATOM 5759 O O . ILE B 1 277 ? 17.984 -11.383 -3.318 1 98.69 277 ILE B O 1
ATOM 5763 N N . TRP B 1 278 ? 16.359 -11.992 -1.899 1 98.56 278 TRP B N 1
ATOM 5764 C CA . TRP B 1 278 ? 16.5 -13.414 -2.176 1 98.56 278 TRP B CA 1
ATOM 5765 C C . TRP B 1 278 ? 15.5 -13.859 -3.248 1 98.56 278 TRP B C 1
ATOM 5767 O O . TRP B 1 278 ? 14.289 -13.852 -3.023 1 98.56 278 TRP B O 1
ATOM 5777 N N . THR B 1 279 ? 16.016 -14.203 -4.395 1 97.38 279 THR B N 1
ATOM 5778 C CA . THR B 1 279 ? 15.211 -14.719 -5.5 1 97.38 279 THR B CA 1
ATOM 5779 C C . THR B 1 279 ? 15.805 -16.016 -6.035 1 97.38 279 THR B C 1
ATOM 5781 O O . THR B 1 279 ? 15.766 -16.281 -7.238 1 97.38 279 THR B O 1
ATOM 5784 N N . ALA B 1 280 ? 16.359 -16.875 -5.219 1 93.75 280 ALA B N 1
ATOM 5785 C CA . ALA B 1 280 ? 17.203 -18 -5.617 1 93.75 280 ALA B CA 1
ATOM 5786 C C . ALA B 1 280 ? 16.391 -19.266 -5.777 1 93.75 280 ALA B C 1
ATOM 5788 O O . ALA B 1 280 ? 16.953 -20.359 -5.949 1 93.75 280 ALA B O 1
ATOM 5789 N N . GLY B 1 281 ? 15.117 -19.203 -5.715 1 91.44 281 GLY B N 1
ATOM 5790 C CA . GLY B 1 281 ? 14.359 -20.406 -5.961 1 91.44 281 GLY B CA 1
ATOM 5791 C C . GLY B 1 281 ? 13.055 -20.469 -5.184 1 91.44 281 GLY B C 1
ATOM 5792 O O . GLY B 1 281 ? 12.852 -19.688 -4.254 1 91.44 281 GLY B O 1
ATOM 5793 N N . VAL B 1 282 ? 12.219 -21.406 -5.613 1 92.69 282 VAL B N 1
ATOM 5794 C CA . VAL B 1 282 ? 10.914 -21.562 -4.98 1 92.69 282 VAL B CA 1
ATOM 5795 C C . VAL B 1 282 ? 10.703 -23.031 -4.59 1 92.69 282 VAL B C 1
ATOM 5797 O O . VAL B 1 282 ? 11.43 -23.906 -5.055 1 92.69 282 VAL B O 1
ATOM 5800 N N . THR B 1 283 ? 9.859 -23.281 -3.688 1 92.62 283 THR B N 1
ATOM 5801 C CA . THR B 1 283 ? 9.422 -24.594 -3.23 1 92.62 283 THR B CA 1
ATOM 5802 C C . THR B 1 283 ? 7.906 -24.609 -3.02 1 92.62 283 THR B C 1
ATOM 5804 O O . THR B 1 283 ? 7.293 -23.562 -2.805 1 92.62 283 THR B O 1
ATOM 5807 N N . PRO B 1 284 ? 7.285 -25.797 -3.27 1 91.88 284 PRO B N 1
ATOM 5808 C CA . PRO B 1 284 ? 5.844 -25.828 -3.008 1 91.88 284 PRO B CA 1
ATOM 5809 C C . PRO B 1 284 ? 5.492 -25.391 -1.589 1 91.88 284 PRO B C 1
ATOM 5811 O O . PRO B 1 284 ? 6.316 -25.5 -0.679 1 91.88 284 PRO B O 1
ATOM 5814 N N . VAL B 1 285 ? 4.285 -24.875 -1.416 1 90.56 285 VAL B N 1
ATOM 5815 C CA . VAL B 1 285 ? 3.844 -24.375 -0.116 1 90.56 285 VAL B CA 1
ATOM 5816 C C . VAL B 1 285 ? 3.773 -25.531 0.879 1 90.56 285 VAL B C 1
ATOM 5818 O O . VAL B 1 285 ? 3.604 -26.688 0.486 1 90.56 285 VAL B O 1
ATOM 5821 N N . ASN B 1 286 ? 3.838 -25.203 2.137 1 86.12 286 ASN B N 1
ATOM 5822 C CA . ASN B 1 286 ? 3.891 -26.203 3.205 1 86.12 286 ASN B CA 1
ATOM 5823 C C . ASN B 1 286 ? 2.609 -27.031 3.262 1 86.12 286 ASN B C 1
ATOM 5825 O O . ASN B 1 286 ? 2.646 -28.203 3.617 1 86.12 286 ASN B O 1
ATOM 5829 N N . THR B 1 287 ? 1.521 -26.453 2.896 1 88.75 287 THR B N 1
ATOM 5830 C CA . THR B 1 287 ? 0.238 -27.156 2.871 1 88.75 287 THR B CA 1
ATOM 5831 C C . THR B 1 287 ? 0.318 -28.406 2.01 1 88.75 287 THR B C 1
ATOM 5833 O O . THR B 1 287 ? -0.272 -29.438 2.346 1 88.75 287 THR B O 1
ATOM 5836 N N . ILE B 1 288 ? 1.032 -28.359 0.94 1 88.56 288 ILE B N 1
ATOM 5837 C CA . ILE B 1 288 ? 1.205 -29.484 0.035 1 88.56 288 ILE B CA 1
ATOM 5838 C C . ILE B 1 288 ? 2.057 -30.562 0.707 1 88.56 288 ILE B C 1
ATOM 5840 O O . ILE B 1 288 ? 1.709 -31.75 0.681 1 88.56 288 ILE B O 1
ATOM 5844 N N . LYS B 1 289 ? 3.066 -30.078 1.383 1 78.19 289 LYS B N 1
ATOM 5845 C CA . LYS B 1 289 ? 4.004 -31 2.023 1 78.19 289 LYS B CA 1
ATOM 5846 C C . LYS B 1 289 ? 3.334 -31.766 3.156 1 78.19 289 LYS B C 1
ATOM 5848 O O . LYS B 1 289 ? 3.699 -32.906 3.439 1 78.19 289 LYS B O 1
ATOM 5853 N N . ARG B 1 290 ? 2.348 -31.203 3.723 1 79.38 290 ARG B N 1
ATOM 5854 C CA . ARG B 1 290 ? 1.674 -31.797 4.871 1 79.38 290 ARG B CA 1
ATOM 5855 C C . ARG B 1 290 ? 0.449 -32.594 4.43 1 79.38 290 ARG B C 1
ATOM 5857 O O . ARG B 1 290 ? -0.182 -33.281 5.246 1 79.38 290 ARG B O 1
ATOM 5864 N N . SER B 1 291 ? 0.188 -32.469 3.236 1 82.62 291 SER B N 1
ATOM 5865 C CA . SER B 1 291 ? -0.987 -33.188 2.75 1 82.62 291 SER B CA 1
ATOM 5866 C C . SER B 1 291 ? -0.712 -34.688 2.637 1 82.62 291 SER B C 1
ATOM 5868 O O . SER B 1 291 ? 0.415 -35.125 2.857 1 82.62 291 SER B O 1
ATOM 5870 N N . MET B 1 292 ? -1.771 -35.5 2.393 1 87.81 292 MET B N 1
ATOM 5871 C CA . MET B 1 292 ? -1.66 -36.938 2.309 1 87.81 292 MET B CA 1
ATOM 5872 C C . MET B 1 292 ? -1.313 -37.375 0.891 1 87.81 292 MET B C 1
ATOM 5874 O O . MET B 1 292 ? -1.242 -38.562 0.606 1 87.81 292 MET B O 1
ATOM 5878 N N . PHE B 1 293 ? -1.046 -36.375 0.047 1 93.56 293 PHE B N 1
ATOM 5879 C CA . PHE B 1 293 ? -0.659 -36.688 -1.32 1 93.56 293 PHE B CA 1
ATOM 5880 C C . PHE B 1 293 ? 0.818 -37.062 -1.392 1 93.56 293 PHE B C 1
ATOM 5882 O O . PHE B 1 293 ? 1.635 -36.531 -0.639 1 93.56 293 PHE B O 1
ATOM 5889 N N . LYS B 1 294 ? 1.162 -37.969 -2.32 1 94.56 294 LYS B N 1
ATOM 5890 C CA . LYS B 1 294 ? 2.564 -38.312 -2.557 1 94.56 294 LYS B CA 1
ATOM 5891 C C . LYS B 1 294 ? 3.291 -37.188 -3.256 1 94.56 294 LYS B C 1
ATOM 5893 O O . LYS B 1 294 ? 2.768 -36.594 -4.203 1 94.56 294 LYS B O 1
ATOM 5898 N N . THR B 1 295 ? 4.43 -36.844 -2.713 1 93.88 295 THR B N 1
ATOM 5899 C CA . THR B 1 295 ? 5.223 -35.75 -3.285 1 93.88 295 THR B CA 1
ATOM 5900 C C . THR B 1 295 ? 6.648 -36.219 -3.564 1 93.88 295 THR B C 1
ATOM 5902 O O . THR B 1 295 ? 7.086 -37.25 -3.045 1 93.88 295 THR B O 1
ATOM 5905 N N . ASP B 1 296 ? 7.316 -35.594 -4.5 1 92.12 296 ASP B N 1
ATOM 5906 C CA . ASP B 1 296 ? 8.75 -35.688 -4.75 1 92.12 296 ASP B CA 1
ATOM 5907 C C . ASP B 1 296 ? 9.398 -34.312 -4.645 1 92.12 296 ASP B C 1
ATOM 5909 O O . ASP B 1 296 ? 9.07 -33.406 -5.41 1 92.12 296 ASP B O 1
ATOM 5913 N N . LYS B 1 297 ? 10.289 -34.156 -3.703 1 88.06 297 LYS B N 1
ATOM 5914 C CA . LYS B 1 297 ? 10.922 -32.875 -3.412 1 88.06 297 LYS B CA 1
ATOM 5915 C C . LYS B 1 297 ? 9.875 -31.797 -3.168 1 88.06 297 LYS B C 1
ATOM 5917 O O . LYS B 1 297 ? 10 -30.672 -3.68 1 88.06 297 LYS B O 1
ATOM 5922 N N . GLY B 1 298 ? 8.758 -32.219 -2.629 1 89.81 298 GLY B N 1
ATOM 5923 C CA . GLY B 1 298 ? 7.723 -31.312 -2.191 1 89.81 298 GLY B CA 1
ATOM 5924 C C . GLY B 1 298 ? 6.641 -31.094 -3.23 1 89.81 298 GLY B C 1
ATOM 5925 O O . GLY B 1 298 ? 5.59 -30.516 -2.93 1 89.81 298 GLY B O 1
ATOM 5926 N N . LYS B 1 299 ? 6.859 -31.531 -4.422 1 94.5 299 LYS B N 1
ATOM 5927 C CA . LYS B 1 299 ? 5.871 -31.344 -5.48 1 94.5 299 LYS B CA 1
ATOM 5928 C C . LYS B 1 299 ? 4.965 -32.562 -5.613 1 94.5 299 LYS B C 1
ATOM 5930 O O . LYS B 1 299 ? 5.426 -33.719 -5.484 1 94.5 299 LYS B O 1
ATOM 5935 N N . LEU B 1 300 ? 3.76 -32.344 -5.938 1 96.38 300 LEU B N 1
ATOM 5936 C CA . LEU B 1 300 ? 2.793 -33.406 -6.078 1 96.38 300 LEU B CA 1
ATOM 5937 C C . LEU B 1 300 ? 3.113 -34.281 -7.297 1 96.38 300 LEU B C 1
ATOM 5939 O O . LEU B 1 300 ? 3.338 -33.75 -8.391 1 96.38 300 LEU B O 1
ATOM 5943 N N . ILE B 1 301 ? 3.104 -35.594 -7.051 1 95.81 301 ILE B N 1
ATOM 5944 C CA . ILE B 1 301 ? 3.283 -36.531 -8.164 1 95.81 301 ILE B CA 1
ATOM 5945 C C . ILE B 1 301 ? 1.977 -36.656 -8.945 1 95.81 301 ILE B C 1
ATOM 5947 O O . ILE B 1 301 ? 0.919 -36.906 -8.359 1 95.81 301 ILE B O 1
ATOM 5951 N N . ILE B 1 302 ? 2.064 -36.469 -10.266 1 96 302 ILE B N 1
ATOM 5952 C CA . ILE B 1 302 ? 0.876 -36.562 -11.109 1 96 302 ILE B CA 1
ATOM 5953 C C . ILE B 1 302 ? 1.17 -37.438 -12.328 1 96 302 ILE B C 1
ATOM 5955 O O . ILE B 1 302 ? 2.33 -37.719 -12.625 1 96 302 ILE B O 1
ATOM 5959 N N . ASN B 1 303 ? 0.12 -37.906 -12.969 1 95.06 303 ASN B N 1
ATOM 5960 C CA . ASN B 1 303 ? 0.282 -38.656 -14.211 1 95.06 303 ASN B CA 1
ATOM 5961 C C . ASN B 1 303 ? 0.226 -37.75 -15.43 1 95.06 303 ASN B C 1
ATOM 5963 O O . ASN B 1 303 ? 0.185 -36.531 -15.289 1 95.06 303 ASN B O 1
ATOM 5967 N N . ASP B 1 304 ? 0.185 -38.281 -16.609 1 94.5 304 ASP B N 1
ATOM 5968 C CA . ASP B 1 304 ? 0.256 -37.531 -17.859 1 94.5 304 ASP B CA 1
ATOM 5969 C C . ASP B 1 304 ? -1.034 -36.75 -18.109 1 94.5 304 ASP B C 1
ATOM 5971 O O . ASP B 1 304 ? -1.078 -35.844 -18.969 1 94.5 304 ASP B O 1
ATOM 5975 N N . PHE B 1 305 ? -2.035 -37.094 -17.406 1 96.81 305 PHE B N 1
ATOM 5976 C CA . PHE B 1 305 ? -3.32 -36.438 -17.562 1 96.81 305 PHE B CA 1
ATOM 5977 C C . PHE B 1 305 ? -3.508 -35.375 -16.484 1 96.81 305 PHE B C 1
ATOM 5979 O O . PHE B 1 305 ? -4.598 -34.812 -16.328 1 96.81 305 PHE B O 1
ATOM 5986 N N . LEU B 1 306 ? -2.445 -35.094 -15.695 1 97.56 306 LEU B N 1
ATOM 5987 C CA . LEU B 1 306 ? -2.352 -34.094 -14.633 1 97.56 306 LEU B CA 1
ATOM 5988 C C . LEU B 1 306 ? -3.195 -34.469 -13.43 1 97.56 306 LEU B C 1
ATOM 5990 O O . LEU B 1 306 ? -3.627 -33.625 -12.656 1 97.56 306 LEU B O 1
ATOM 5994 N N . GLU B 1 307 ? -3.439 -35.75 -13.297 1 97.44 307 GLU B N 1
ATOM 5995 C CA . GLU B 1 307 ? -4.203 -36.312 -12.18 1 97.44 307 GLU B CA 1
ATOM 5996 C C . GLU B 1 307 ? -3.279 -36.875 -11.117 1 97.44 307 GLU B C 1
ATOM 5998 O O . GLU B 1 307 ? -2.221 -37.438 -11.445 1 97.44 307 GLU B O 1
ATOM 6003 N N . VAL B 1 308 ? -3.75 -36.781 -9.898 1 96.94 308 VAL B N 1
ATOM 6004 C CA . VAL B 1 308 ? -3.039 -37.438 -8.805 1 96.94 308 VAL B CA 1
ATOM 6005 C C . VAL B 1 308 ? -3.363 -38.938 -8.812 1 96.94 308 VAL B C 1
ATOM 6007 O O . VAL B 1 308 ? -4.52 -39.344 -8.633 1 96.94 308 VAL B O 1
ATOM 6010 N N . PRO B 1 309 ? -2.412 -39.812 -9.023 1 93.75 309 PRO B N 1
ATOM 6011 C CA . PRO B 1 309 ? -2.66 -41.25 -9.297 1 93.75 309 PRO B CA 1
ATOM 6012 C C . PRO B 1 309 ? -3.48 -41.938 -8.203 1 93.75 309 PRO B C 1
ATOM 6014 O O . PRO B 1 309 ? -4.371 -42.719 -8.5 1 93.75 309 PRO B O 1
ATOM 6017 N N . ASP B 1 310 ? -3.377 -41.812 -6.957 1 92.69 310 ASP B N 1
ATOM 6018 C CA . ASP B 1 310 ? -4.027 -42.531 -5.867 1 92.69 310 ASP B CA 1
ATOM 6019 C C . ASP B 1 310 ? -5.395 -41.906 -5.547 1 92.69 310 ASP B C 1
ATOM 6021 O O . ASP B 1 310 ? -6.18 -42.5 -4.801 1 92.69 310 ASP B O 1
ATOM 6025 N N . PHE B 1 311 ? -5.742 -40.875 -6.25 1 95.81 311 PHE B N 1
ATOM 6026 C CA . PHE B 1 311 ? -6.984 -40.188 -5.918 1 95.81 311 PHE B CA 1
ATOM 6027 C C . PHE B 1 311 ? -7.68 -39.688 -7.176 1 95.81 311 PHE B C 1
ATOM 6029 O O . PHE B 1 311 ? -7.59 -38.5 -7.516 1 95.81 311 PHE B O 1
ATOM 6036 N N . PRO B 1 312 ? -8.492 -40.594 -7.789 1 93.38 312 PRO B N 1
ATOM 6037 C CA . PRO B 1 312 ? -9.211 -40.188 -8.992 1 93.38 312 PRO B CA 1
ATOM 6038 C C . PRO B 1 312 ? -10.07 -38.938 -8.758 1 93.38 312 PRO B C 1
ATOM 6040 O O . PRO B 1 312 ? -10.711 -38.812 -7.711 1 93.38 312 PRO B O 1
ATOM 6043 N N . GLY B 1 313 ? -9.984 -37.969 -9.719 1 96.44 313 GLY B N 1
ATOM 6044 C CA . GLY B 1 313 ? -10.758 -36.75 -9.594 1 96.44 313 GLY B CA 1
ATOM 6045 C C . GLY B 1 313 ? -9.977 -35.625 -8.961 1 96.44 313 GLY B C 1
ATOM 6046 O O . GLY B 1 313 ? -10.461 -34.5 -8.906 1 96.44 313 GLY B O 1
ATOM 6047 N N . VAL B 1 314 ? -8.805 -35.969 -8.484 1 98.19 314 VAL B N 1
ATOM 6048 C CA . VAL B 1 314 ? -7.926 -34.938 -7.945 1 98.19 314 VAL B CA 1
ATOM 6049 C C . VAL B 1 314 ? -6.836 -34.594 -8.961 1 98.19 314 VAL B C 1
ATOM 6051 O O . VAL B 1 314 ? -6.098 -35.469 -9.406 1 98.19 314 VAL B O 1
ATOM 6054 N N . PHE B 1 315 ? -6.805 -33.344 -9.391 1 98.5 315 PHE B N 1
ATOM 6055 C CA . PHE B 1 315 ? -5.797 -32.812 -10.312 1 98.5 315 PHE B CA 1
ATOM 6056 C C . PHE B 1 315 ? -4.836 -31.875 -9.602 1 98.5 315 PHE B C 1
ATOM 6058 O O . PHE B 1 315 ? -5.195 -31.266 -8.602 1 98.5 315 PHE B O 1
ATOM 6065 N N . ALA B 1 316 ? -3.602 -31.812 -10.039 1 98.19 316 ALA B N 1
ATOM 6066 C CA . ALA B 1 316 ? -2.623 -30.828 -9.562 1 98.19 316 ALA B CA 1
ATOM 6067 C C . ALA B 1 316 ? -1.944 -30.125 -10.734 1 98.19 316 ALA B C 1
ATOM 6069 O O . ALA B 1 316 ? -1.557 -30.766 -11.711 1 98.19 316 ALA B O 1
ATOM 6070 N N . ILE B 1 317 ? -1.855 -28.797 -10.609 1 98.12 317 ILE B N 1
ATOM 6071 C CA . ILE B 1 317 ? -1.331 -28 -11.719 1 98.12 317 ILE B CA 1
ATOM 6072 C C . ILE B 1 317 ? -0.519 -26.828 -11.172 1 98.12 317 ILE B C 1
ATOM 6074 O O . ILE B 1 317 ? -0.694 -26.422 -10.016 1 98.12 317 ILE B O 1
ATOM 6078 N N . GLY B 1 318 ? 0.354 -26.25 -12.023 1 96.69 318 GLY B N 1
ATOM 6079 C CA . GLY B 1 318 ? 1.197 -25.125 -11.633 1 96.69 318 GLY B CA 1
ATOM 6080 C C . GLY B 1 318 ? 2.451 -25.562 -10.898 1 96.69 318 GLY B C 1
ATOM 6081 O O . GLY B 1 318 ? 2.939 -26.672 -11.086 1 96.69 318 GLY B O 1
ATOM 6082 N N . ASP B 1 319 ? 2.92 -24.656 -10.078 1 94.69 319 ASP B N 1
ATOM 6083 C CA . ASP B 1 319 ? 4.238 -24.812 -9.469 1 94.69 319 ASP B CA 1
ATOM 6084 C C . ASP B 1 319 ? 4.23 -25.906 -8.406 1 94.69 319 ASP B C 1
ATOM 6086 O O . ASP B 1 319 ? 5.289 -26.391 -8.008 1 94.69 319 ASP B O 1
ATOM 6090 N N . CYS B 1 320 ? 3.07 -26.297 -7.93 1 95.75 320 CYS B N 1
ATOM 6091 C CA . CYS B 1 320 ? 3.023 -27.281 -6.855 1 95.75 320 CYS B CA 1
ATOM 6092 C C . CYS B 1 320 ? 3.031 -28.703 -7.418 1 95.75 320 CYS B C 1
ATOM 6094 O O . CYS B 1 320 ? 3.146 -29.672 -6.664 1 95.75 320 CYS B O 1
ATOM 6096 N N . ALA B 1 321 ? 2.941 -28.828 -8.703 1 95.81 321 ALA B N 1
ATOM 6097 C CA . ALA B 1 321 ? 2.871 -30.141 -9.352 1 95.81 321 ALA B CA 1
ATOM 6098 C C . ALA B 1 321 ? 4.188 -30.484 -10.039 1 95.81 321 ALA B C 1
ATOM 6100 O O . ALA B 1 321 ? 4.828 -29.609 -10.633 1 95.81 321 ALA B O 1
ATOM 6101 N N . LEU B 1 322 ? 4.543 -31.734 -9.922 1 93.56 322 LEU B N 1
ATOM 6102 C CA . LEU B 1 322 ? 5.75 -32.219 -10.586 1 93.56 322 LEU B CA 1
ATOM 6103 C C . LEU B 1 322 ? 5.441 -32.656 -12.008 1 93.56 322 LEU B C 1
ATOM 6105 O O . LEU B 1 322 ? 4.75 -33.656 -12.203 1 93.56 322 LEU B O 1
ATOM 6109 N N . PHE B 1 323 ? 5.855 -31.953 -12.961 1 87.06 323 PHE B N 1
ATOM 6110 C CA . PHE B 1 323 ? 5.754 -32.344 -14.359 1 87.06 323 PHE B CA 1
ATOM 6111 C C . PHE B 1 323 ? 7.121 -32.312 -15.039 1 87.06 323 PHE B C 1
ATOM 6113 O O . PHE B 1 323 ? 7.77 -31.266 -15.07 1 87.06 323 PHE B O 1
ATOM 6120 N N . LEU B 1 324 ? 7.48 -33.344 -15.508 1 87.25 324 LEU B N 1
ATOM 6121 C CA . LEU B 1 324 ? 8.805 -33.469 -16.094 1 87.25 324 LEU B CA 1
ATOM 6122 C C . LEU B 1 324 ? 8.758 -33.219 -17.594 1 87.25 324 LEU B C 1
ATOM 6124 O O . LEU B 1 324 ? 7.812 -33.625 -18.281 1 87.25 324 LEU B O 1
ATOM 6128 N N . ASP B 1 325 ? 9.711 -32.5 -18.047 1 82.88 325 ASP B N 1
ATOM 6129 C CA . ASP B 1 325 ? 9.93 -32.375 -19.484 1 82.88 325 ASP B CA 1
ATOM 6130 C C . ASP B 1 325 ? 10.336 -33.719 -20.094 1 82.88 325 ASP B C 1
ATOM 6132 O O . ASP B 1 325 ? 11.352 -34.312 -19.688 1 82.88 325 ASP B O 1
ATOM 6136 N N . PRO B 1 326 ? 9.547 -34.156 -21.016 1 83 326 PRO B N 1
ATOM 6137 C CA . PRO B 1 326 ? 9.859 -35.469 -21.578 1 83 326 PRO B CA 1
ATOM 6138 C C . PRO B 1 326 ? 11.211 -35.5 -22.281 1 83 326 PRO B C 1
ATOM 6140 O O . PRO B 1 326 ? 11.836 -36.562 -22.375 1 83 326 PRO B O 1
ATOM 6143 N N . GLU B 1 327 ? 11.68 -34.375 -22.781 1 80.81 327 GLU B N 1
ATOM 6144 C CA . GLU B 1 327 ? 12.938 -34.312 -23.516 1 80.81 327 GLU B CA 1
ATOM 6145 C C . GLU B 1 327 ? 14.133 -34.312 -22.578 1 80.81 327 GLU B C 1
ATOM 6147 O O . GLU B 1 327 ? 15.102 -35.031 -22.781 1 80.81 327 GLU B O 1
ATOM 6152 N N . THR B 1 328 ? 14.078 -33.594 -21.531 1 79.94 328 THR B N 1
ATOM 6153 C CA . THR B 1 328 ? 15.234 -33.375 -20.672 1 79.94 328 THR B CA 1
ATOM 6154 C C . THR B 1 328 ? 15.102 -34.219 -19.391 1 79.94 328 THR B C 1
ATOM 6156 O O . THR B 1 328 ? 16.078 -34.375 -18.656 1 79.94 328 THR B O 1
ATOM 6159 N N . GLN B 1 329 ? 13.914 -34.719 -19.078 1 82.81 329 GLN B N 1
ATOM 6160 C CA . GLN B 1 329 ? 13.602 -35.469 -17.859 1 82.81 329 GLN B CA 1
ATOM 6161 C C . GLN B 1 329 ? 13.828 -34.594 -16.625 1 82.81 329 GLN B C 1
ATOM 6163 O O . GLN B 1 329 ? 14.188 -35.125 -15.562 1 82.81 329 GLN B O 1
ATOM 6168 N N . ARG B 1 330 ? 13.812 -33.344 -16.812 1 83.06 330 ARG B N 1
ATOM 6169 C CA . ARG B 1 330 ? 13.891 -32.375 -15.727 1 83.06 330 ARG B CA 1
ATOM 6170 C C . ARG B 1 330 ? 12.555 -31.641 -15.539 1 83.06 330 ARG B C 1
ATOM 6172 O O . ARG B 1 330 ? 11.766 -31.547 -16.469 1 83.06 330 ARG B O 1
ATOM 6179 N N . PRO B 1 331 ? 12.414 -31.25 -14.312 1 85.19 331 PRO B N 1
ATOM 6180 C CA . PRO B 1 331 ? 11.164 -30.516 -14.086 1 85.19 331 PRO B CA 1
ATOM 6181 C C . PRO B 1 331 ? 11.086 -29.219 -14.891 1 85.19 331 PRO B C 1
ATOM 6183 O O . PRO B 1 331 ? 12.102 -28.531 -15.07 1 85.19 331 PRO B O 1
ATOM 6186 N N . PHE B 1 332 ? 9.938 -28.984 -15.445 1 83.56 332 PHE B N 1
ATOM 6187 C CA . PHE B 1 332 ? 9.719 -27.703 -16.125 1 83.56 332 PHE B CA 1
ATOM 6188 C C . PHE B 1 332 ? 9.906 -26.547 -15.156 1 83.56 332 PHE B C 1
ATOM 6190 O O . PHE B 1 332 ? 9.609 -26.656 -13.969 1 83.56 332 PHE B O 1
ATOM 6197 N N . PRO B 1 333 ? 10.414 -25.406 -15.695 1 82.94 333 PRO B N 1
ATOM 6198 C CA . PRO B 1 333 ? 10.5 -24.219 -14.836 1 82.94 333 PRO B CA 1
ATOM 6199 C C . PRO B 1 333 ? 9.133 -23.688 -14.422 1 82.94 333 PRO B C 1
ATOM 6201 O O . PRO B 1 333 ? 8.156 -23.844 -15.156 1 82.94 333 PRO B O 1
ATOM 6204 N N . PRO B 1 334 ? 9.031 -23.125 -13.273 1 86.88 334 PRO B N 1
ATOM 6205 C CA . PRO B 1 334 ? 7.762 -22.578 -12.773 1 86.88 334 PRO B CA 1
ATOM 6206 C C . PRO B 1 334 ? 7.371 -21.281 -13.461 1 86.88 334 PRO B C 1
ATOM 6208 O O . PRO B 1 334 ? 7.684 -20.188 -12.961 1 86.88 334 PRO B O 1
ATOM 6211 N N . THR B 1 335 ? 6.66 -21.312 -14.578 1 88.12 335 THR B N 1
ATOM 6212 C CA . THR B 1 335 ? 6.25 -20.125 -15.328 1 88.12 335 THR B CA 1
ATOM 6213 C C . THR B 1 335 ? 4.727 -20.062 -15.43 1 88.12 335 THR B C 1
ATOM 6215 O O . THR B 1 335 ? 4.047 -21.078 -15.359 1 88.12 335 THR B O 1
ATOM 6218 N N . ALA B 1 336 ? 4.309 -18.812 -15.586 1 90.75 336 ALA B N 1
ATOM 6219 C CA . ALA B 1 336 ? 2.877 -18.609 -15.789 1 90.75 336 ALA B CA 1
ATOM 6220 C C . ALA B 1 336 ? 2.391 -19.328 -17.047 1 90.75 336 ALA B C 1
ATOM 6222 O O . ALA B 1 336 ? 1.285 -19.875 -17.062 1 90.75 336 ALA B O 1
ATOM 6223 N N . GLN B 1 337 ? 3.209 -19.375 -18.016 1 89.88 337 GLN B N 1
ATOM 6224 C CA . GLN B 1 337 ? 2.857 -19.984 -19.297 1 89.88 337 GLN B CA 1
ATOM 6225 C C . GLN B 1 337 ? 2.537 -21.469 -19.125 1 89.88 337 GLN B C 1
ATOM 6227 O O . GLN B 1 337 ? 1.517 -21.953 -19.609 1 89.88 337 GLN B O 1
ATOM 6232 N N . ILE B 1 338 ? 3.377 -22.156 -18.438 1 92.88 338 ILE B N 1
ATOM 6233 C CA . ILE B 1 338 ? 3.178 -23.578 -18.234 1 92.88 338 ILE B CA 1
ATOM 6234 C C . ILE B 1 338 ? 1.969 -23.812 -17.328 1 92.88 338 ILE B C 1
ATOM 6236 O O . ILE B 1 338 ? 1.181 -24.734 -17.547 1 92.88 338 ILE B O 1
ATOM 6240 N N . ALA B 1 339 ? 1.849 -22.984 -16.297 1 95.94 339 ALA B N 1
ATOM 6241 C CA . ALA B 1 339 ? 0.717 -23.094 -15.383 1 95.94 339 ALA B CA 1
ATOM 6242 C C . ALA B 1 339 ? -0.608 -22.953 -16.125 1 95.94 339 ALA B C 1
ATOM 6244 O O . ALA B 1 339 ? -1.524 -23.766 -15.922 1 95.94 339 ALA B O 1
ATOM 6245 N N . GLU B 1 340 ? -0.667 -22 -17 1 96 340 GLU B N 1
ATOM 6246 C CA . GLU B 1 340 ? -1.889 -21.781 -17.766 1 96 340 GLU B CA 1
ATOM 6247 C C . GLU B 1 340 ? -2.148 -22.922 -18.734 1 96 340 GLU B C 1
ATOM 6249 O O . GLU B 1 340 ? -3.297 -23.312 -18.938 1 96 340 GLU B O 1
ATOM 6254 N N . ALA B 1 341 ? -1.095 -23.406 -19.391 1 95.88 341 ALA B N 1
ATOM 6255 C CA . ALA B 1 341 ? -1.239 -24.531 -20.297 1 95.88 341 ALA B CA 1
ATOM 6256 C C . ALA B 1 341 ? -1.77 -25.766 -19.562 1 95.88 341 ALA B C 1
ATOM 6258 O O . ALA B 1 341 ? -2.666 -26.453 -20.062 1 95.88 341 ALA B O 1
ATOM 6259 N N . GLN B 1 342 ? -1.219 -26 -18.422 1 97.69 342 GLN B N 1
ATOM 6260 C CA . GLN B 1 342 ? -1.687 -27.125 -17.609 1 97.69 342 GLN B CA 1
ATOM 6261 C C . GLN B 1 342 ? -3.15 -26.938 -17.219 1 97.69 342 GLN B C 1
ATOM 6263 O O . GLN B 1 342 ? -3.928 -27.891 -17.25 1 97.69 342 GLN B O 1
ATOM 6268 N N . ALA B 1 343 ? -3.471 -25.734 -16.859 1 98.56 343 ALA B N 1
ATOM 6269 C CA . ALA B 1 343 ? -4.832 -25.422 -16.438 1 98.56 343 ALA B CA 1
ATOM 6270 C C . ALA B 1 343 ? -5.844 -25.781 -17.516 1 98.56 343 ALA B C 1
ATOM 6272 O O . ALA B 1 343 ? -6.895 -26.359 -17.234 1 98.56 343 ALA B O 1
ATOM 6273 N N . LYS B 1 344 ? -5.539 -25.453 -18.734 1 98 344 LYS B N 1
ATOM 6274 C CA . LYS B 1 344 ? -6.426 -25.719 -19.875 1 98 344 LYS B CA 1
ATOM 6275 C C . LYS B 1 344 ? -6.656 -27.219 -20.031 1 98 344 LYS B C 1
ATOM 6277 O O . LYS B 1 344 ? -7.797 -27.672 -20.172 1 98 344 LYS B O 1
ATOM 6282 N N . VAL B 1 345 ? -5.633 -28 -19.922 1 98.12 345 VAL B N 1
ATOM 6283 C CA . VAL B 1 345 ? -5.727 -29.438 -20.109 1 98.12 345 VAL B CA 1
ATOM 6284 C C . VAL B 1 345 ? -6.418 -30.062 -18.906 1 98.12 345 VAL B C 1
ATOM 6286 O O . VAL B 1 345 ? -7.234 -30.984 -19.047 1 98.12 345 VAL B O 1
ATOM 6289 N N . ALA B 1 346 ? -6.082 -29.609 -17.703 1 98.5 346 ALA B N 1
ATOM 6290 C CA . ALA B 1 346 ? -6.734 -30.125 -16.5 1 98.5 346 ALA B CA 1
ATOM 6291 C C . ALA B 1 346 ? -8.242 -29.922 -16.562 1 98.5 346 ALA B C 1
ATOM 6293 O O . ALA B 1 346 ? -9.016 -30.812 -16.219 1 98.5 346 ALA B O 1
ATOM 6294 N N . ALA B 1 347 ? -8.633 -28.703 -16.969 1 98.69 347 ALA B N 1
ATOM 6295 C CA . ALA B 1 347 ? -10.055 -28.406 -17.094 1 98.69 347 ALA B CA 1
ATOM 6296 C C . ALA B 1 347 ? -10.719 -29.328 -18.109 1 98.69 347 ALA B C 1
ATOM 6298 O O . ALA B 1 347 ? -11.805 -29.859 -17.859 1 98.69 347 ALA B O 1
ATOM 6299 N N . LYS B 1 348 ? -10.055 -29.531 -19.234 1 98.31 348 LYS B N 1
ATOM 6300 C CA . LYS B 1 348 ? -10.57 -30.422 -20.266 1 98.31 348 LYS B CA 1
ATOM 6301 C C . LYS B 1 348 ? -10.719 -31.844 -19.734 1 98.31 348 LYS B C 1
ATOM 6303 O O . LYS B 1 348 ? -11.742 -32.5 -19.953 1 98.31 348 LYS B O 1
ATOM 6308 N N . ASN B 1 349 ? -9.742 -32.312 -19.047 1 98.44 349 ASN B N 1
ATOM 6309 C CA . ASN B 1 349 ? -9.742 -33.688 -18.547 1 98.44 349 ASN B CA 1
ATOM 6310 C C . ASN B 1 349 ? -10.758 -33.875 -17.422 1 98.44 349 ASN B C 1
ATOM 6312 O O . ASN B 1 349 ? -11.359 -34.938 -17.312 1 98.44 349 ASN B O 1
ATOM 6316 N N . LEU B 1 350 ? -10.891 -32.875 -16.562 1 98.19 350 LEU B N 1
ATOM 6317 C CA . LEU B 1 350 ? -11.914 -32.938 -15.531 1 98.19 350 LEU B CA 1
ATOM 6318 C C . LEU B 1 350 ? -13.312 -33 -16.141 1 98.19 350 LEU B C 1
ATOM 6320 O O . LEU B 1 350 ? -14.148 -33.781 -15.711 1 98.19 350 LEU B O 1
ATOM 6324 N N . THR B 1 351 ? -13.523 -32.188 -17.156 1 97.5 351 THR B N 1
ATOM 6325 C CA . THR B 1 351 ? -14.789 -32.25 -17.891 1 97.5 351 THR B CA 1
ATOM 6326 C C . THR B 1 351 ? -15.008 -33.594 -18.516 1 97.5 351 THR B C 1
ATOM 6328 O O . THR B 1 351 ? -16.094 -34.156 -18.453 1 97.5 351 THR B O 1
ATOM 6331 N N . ALA B 1 352 ? -13.969 -34.125 -19.125 1 97.88 352 ALA B N 1
ATOM 6332 C CA . ALA B 1 352 ? -14.039 -35.438 -19.734 1 97.88 352 ALA B CA 1
ATOM 6333 C C . ALA B 1 352 ? -14.391 -36.5 -18.703 1 97.88 352 ALA B C 1
ATOM 6335 O O . ALA B 1 352 ? -15.18 -37.406 -18.984 1 97.88 352 ALA B O 1
ATOM 6336 N N . LEU B 1 353 ? -13.82 -36.406 -17.547 1 96.75 353 LEU B N 1
ATOM 6337 C CA . LEU B 1 353 ? -14.094 -37.344 -16.453 1 96.75 353 LEU B CA 1
ATOM 6338 C C . LEU B 1 353 ? -15.562 -37.312 -16.047 1 96.75 353 LEU B C 1
ATOM 6340 O O . LEU B 1 353 ? -16.188 -38.344 -15.867 1 96.75 353 LEU B O 1
ATOM 6344 N N . ILE B 1 354 ? -16.109 -36.125 -15.898 1 95.5 354 ILE B N 1
ATOM 6345 C CA . ILE B 1 354 ? -17.5 -35.906 -15.477 1 95.5 354 ILE B CA 1
ATOM 6346 C C . ILE B 1 354 ? -18.453 -36.438 -16.562 1 95.5 354 ILE B C 1
ATOM 6348 O O . ILE B 1 354 ? -19.484 -37 -16.266 1 95.5 354 ILE B O 1
ATOM 6352 N N . LYS B 1 355 ? -18 -36.281 -17.781 1 94.69 355 LYS B N 1
ATOM 6353 C CA . LYS B 1 355 ? -18.844 -36.688 -18.906 1 94.69 355 LYS B CA 1
ATOM 6354 C C . LYS B 1 355 ? -18.516 -38.094 -19.375 1 94.69 355 LYS B C 1
ATOM 6356 O O . LYS B 1 355 ? -19.094 -38.594 -20.359 1 94.69 355 LYS B O 1
ATOM 6361 N N . ASN B 1 356 ? -17.641 -38.719 -18.781 1 95.5 356 ASN B N 1
ATOM 6362 C CA . ASN B 1 356 ? -17.203 -40.094 -19.125 1 95.5 356 ASN B CA 1
ATOM 6363 C C . ASN B 1 356 ? -16.688 -40.156 -20.547 1 95.5 356 ASN B C 1
ATOM 6365 O O . ASN B 1 356 ? -17.094 -41.031 -21.328 1 95.5 356 ASN B O 1
ATOM 6369 N N . SER B 1 357 ? -15.898 -39.219 -20.859 1 96.62 357 SER B N 1
ATOM 6370 C CA . SER B 1 357 ? -15.242 -39.156 -22.172 1 96.62 357 SER B CA 1
ATOM 6371 C C . SER B 1 357 ? -13.734 -39.344 -22.031 1 96.62 357 SER B C 1
ATOM 6373 O O . SER B 1 357 ? -13.219 -39.469 -20.922 1 96.62 357 SER B O 1
ATOM 6375 N N . GLU B 1 358 ? -13.023 -39.375 -23.125 1 97.19 358 GLU B N 1
ATOM 6376 C CA . GLU B 1 358 ? -11.594 -39.625 -23.125 1 97.19 358 GLU B CA 1
ATOM 6377 C C . GLU B 1 358 ? -10.805 -38.406 -22.688 1 97.19 358 GLU B C 1
ATOM 6379 O O . GLU B 1 358 ? -11.117 -37.281 -23.078 1 97.19 358 GLU B O 1
ATOM 6384 N N . LYS B 1 359 ? -9.789 -38.656 -21.922 1 97.31 359 LYS B N 1
ATOM 6385 C CA . LYS B 1 359 ? -8.898 -37.625 -21.453 1 97.31 359 LYS B CA 1
ATOM 6386 C C . LYS B 1 359 ? -7.777 -37.344 -22.453 1 97.31 359 LYS B C 1
ATOM 6388 O O . LYS B 1 359 ? -7.559 -38.156 -23.375 1 97.31 359 LYS B O 1
ATOM 6393 N N . GLU B 1 360 ? -7.152 -36.219 -22.297 1 97 360 GLU B N 1
ATOM 6394 C CA . GLU B 1 360 ? -6.035 -35.812 -23.156 1 97 360 GLU B CA 1
ATOM 6395 C C . GLU B 1 360 ? -4.738 -35.719 -22.359 1 97 360 GLU B C 1
ATOM 6397 O O . GLU B 1 360 ? -4.727 -35.25 -21.219 1 97 360 GLU B O 1
ATOM 6402 N N . LYS B 1 361 ? -3.678 -36.25 -22.938 1 96 361 LYS B N 1
ATOM 6403 C CA . LYS B 1 361 ? -2.363 -36.125 -22.312 1 96 361 LYS B CA 1
ATOM 6404 C C . LYS B 1 361 ? -1.834 -34.688 -22.422 1 96 361 LYS B C 1
ATOM 6406 O O . LYS B 1 361 ? -2.023 -34.031 -23.453 1 96 361 LYS B O 1
ATOM 6411 N N . PHE B 1 362 ? -1.153 -34.344 -21.375 1 95.81 362 PHE B N 1
ATOM 6412 C CA . PHE B 1 362 ? -0.571 -33 -21.391 1 95.81 362 PHE B CA 1
ATOM 6413 C C . PHE B 1 362 ? 0.744 -32.969 -22.172 1 95.81 362 PHE B C 1
ATOM 6415 O O . PHE B 1 362 ? 1.661 -33.75 -21.844 1 95.81 362 PHE B O 1
ATOM 6422 N N . VAL B 1 363 ? 0.799 -32.125 -23.188 1 92.88 363 VAL B N 1
ATOM 6423 C CA . VAL B 1 363 ? 2 -31.844 -23.969 1 92.88 363 VAL B CA 1
ATOM 6424 C C . VAL B 1 363 ? 2.273 -30.344 -24 1 92.88 363 VAL B C 1
ATOM 6426 O O . VAL B 1 363 ? 1.412 -29.562 -24.406 1 92.88 363 VAL B O 1
ATOM 6429 N N . TYR B 1 364 ? 3.467 -30.078 -23.531 1 91.38 364 TYR B N 1
ATOM 6430 C CA . TYR B 1 364 ? 3.779 -28.656 -23.438 1 91.38 364 TYR B CA 1
ATOM 6431 C C . TYR B 1 364 ? 4.73 -28.234 -24.547 1 91.38 364 TYR B C 1
ATOM 6433 O O . TYR B 1 364 ? 5.73 -28.906 -24.812 1 91.38 364 TYR B O 1
ATOM 6441 N N . HIS B 1 365 ? 4.371 -27.094 -25.234 1 84.44 365 HIS B N 1
ATOM 6442 C CA . HIS B 1 365 ? 5.23 -26.422 -26.203 1 84.44 365 HIS B CA 1
ATOM 6443 C C . HIS B 1 365 ? 5.445 -24.953 -25.812 1 84.44 365 HIS B C 1
ATOM 6445 O O . HIS B 1 365 ? 4.5 -24.172 -25.781 1 84.44 365 HIS B O 1
ATOM 6451 N N . SER B 1 366 ? 6.676 -24.641 -25.594 1 84.31 366 SER B N 1
ATOM 6452 C CA . SER B 1 366 ? 6.984 -23.281 -25.188 1 84.31 366 SER B CA 1
ATOM 6453 C C . SER B 1 366 ? 6.734 -22.297 -26.328 1 84.31 366 SER B C 1
ATOM 6455 O O . SER B 1 366 ? 7.047 -22.578 -27.484 1 84.31 366 SER B O 1
ATOM 6457 N N . LYS B 1 367 ? 6.156 -21.109 -25.984 1 83.31 367 LYS B N 1
ATOM 6458 C CA . LYS B 1 367 ? 5.93 -20.062 -26.969 1 83.31 367 LYS B CA 1
ATOM 6459 C C . LYS B 1 367 ? 7.074 -19.047 -26.969 1 83.31 367 LYS B C 1
ATOM 6461 O O . LYS B 1 367 ? 7.086 -18.109 -27.781 1 83.31 367 LYS B O 1
ATOM 6466 N N . GLY B 1 368 ? 7.961 -19.312 -26.125 1 86.19 368 GLY B N 1
ATOM 6467 C CA . GLY B 1 368 ? 9.078 -18.391 -25.984 1 86.19 368 GLY B CA 1
ATOM 6468 C C . GLY B 1 368 ? 9.203 -17.797 -24.594 1 86.19 368 GLY B C 1
ATOM 6469 O O . GLY B 1 368 ? 8.414 -18.125 -23.703 1 86.19 368 GLY B O 1
ATOM 6470 N N . GLN B 1 369 ? 10.289 -17.031 -24.422 1 88.5 369 GLN B N 1
ATOM 6471 C CA . GLN B 1 369 ? 10.547 -16.375 -23.141 1 88.5 369 GLN B CA 1
ATOM 6472 C C . GLN B 1 369 ? 11.148 -14.992 -23.344 1 88.5 369 GLN B C 1
ATOM 6474 O O . GLN B 1 369 ? 11.703 -14.695 -24.406 1 88.5 369 GLN B O 1
ATOM 6479 N N . MET B 1 370 ? 10.875 -14.164 -22.422 1 89.62 370 MET B N 1
ATOM 6480 C CA . MET B 1 370 ? 11.359 -12.789 -22.484 1 89.62 370 MET B CA 1
ATOM 6481 C C . MET B 1 370 ? 11.75 -12.281 -21.094 1 89.62 370 MET B C 1
ATOM 6483 O O . MET B 1 370 ? 11.188 -12.719 -20.094 1 89.62 370 MET B O 1
ATOM 6487 N N . ALA B 1 371 ? 12.703 -11.398 -21.047 1 90.94 371 ALA B N 1
ATOM 6488 C CA . ALA B 1 371 ? 13.141 -10.773 -19.797 1 90.94 371 ALA B CA 1
ATOM 6489 C C . ALA B 1 371 ? 13.609 -9.336 -20.047 1 90.94 371 ALA B C 1
ATOM 6491 O O . ALA B 1 371 ? 14.273 -9.055 -21.047 1 90.94 371 ALA B O 1
ATOM 6492 N N . ILE B 1 372 ? 13.227 -8.469 -19.141 1 89 372 ILE B N 1
ATOM 6493 C CA . ILE B 1 372 ? 13.711 -7.098 -19.203 1 89 372 ILE B CA 1
ATOM 6494 C C . ILE B 1 372 ? 14.891 -6.926 -18.25 1 89 372 ILE B C 1
ATOM 6496 O O . ILE B 1 372 ? 14.945 -7.562 -17.203 1 89 372 ILE B O 1
ATOM 6500 N N . ILE B 1 373 ? 15.82 -6.062 -18.609 1 87.88 373 ILE B N 1
ATOM 6501 C CA . ILE B 1 373 ? 17.047 -5.949 -17.828 1 87.88 373 ILE B CA 1
ATOM 6502 C C . ILE B 1 373 ? 17.281 -4.496 -17.422 1 87.88 373 ILE B C 1
ATOM 6504 O O . ILE B 1 373 ? 18.406 -4.098 -17.125 1 87.88 373 ILE B O 1
ATOM 6508 N N . GLY B 1 374 ? 16.234 -3.678 -17.469 1 83.19 374 GLY B N 1
ATOM 6509 C CA . GLY B 1 374 ? 16.359 -2.277 -17.109 1 83.19 374 GLY B CA 1
ATOM 6510 C C . GLY B 1 374 ? 16.625 -1.369 -18.281 1 83.19 374 GLY B C 1
ATOM 6511 O O . GLY B 1 374 ? 17.031 -1.837 -19.359 1 83.19 374 GLY B O 1
ATOM 6512 N N . LYS B 1 375 ? 16.344 -0.046 -18.109 1 81.12 375 LYS B N 1
ATOM 6513 C CA . LYS B 1 375 ? 16.625 1.034 -19.047 1 81.12 375 LYS B CA 1
ATOM 6514 C C . LYS B 1 375 ? 16.094 0.702 -20.438 1 81.12 375 LYS B C 1
ATOM 6516 O O . LYS B 1 375 ? 16.812 0.821 -21.438 1 81.12 375 LYS B O 1
ATOM 6521 N N . ARG B 1 376 ? 14.953 0.164 -20.5 1 86 376 ARG B N 1
ATOM 6522 C CA . ARG B 1 376 ? 14.227 -0.089 -21.734 1 86 376 ARG B CA 1
ATOM 6523 C C . ARG B 1 376 ? 14.969 -1.087 -22.625 1 86 376 ARG B C 1
ATOM 6525 O O . ARG B 1 376 ? 15.117 -0.874 -23.828 1 86 376 ARG B O 1
ATOM 6532 N N . SER B 1 377 ? 15.539 -1.99 -21.984 1 89 377 SER B N 1
ATOM 6533 C CA . SER B 1 377 ? 16.25 -3.066 -22.672 1 89 377 SER B CA 1
ATOM 6534 C C . SER B 1 377 ? 15.82 -4.434 -22.156 1 89 377 SER B C 1
ATOM 6536 O O . SER B 1 377 ? 15.367 -4.555 -21 1 89 377 SER B O 1
ATOM 6538 N N . GLY B 1 378 ? 15.922 -5.383 -23.047 1 92.19 378 GLY B N 1
ATOM 6539 C CA . GLY B 1 378 ? 15.562 -6.746 -22.688 1 92.19 378 GLY B CA 1
ATOM 6540 C C . GLY B 1 378 ? 16.062 -7.777 -23.688 1 92.19 378 GLY B C 1
ATOM 6541 O O . GLY B 1 378 ? 16.875 -7.469 -24.547 1 92.19 378 GLY B O 1
ATOM 6542 N N . ILE B 1 379 ? 15.773 -9.008 -23.406 1 91.75 379 ILE B N 1
ATOM 6543 C CA . ILE B 1 379 ? 16.047 -10.117 -24.312 1 91.75 379 ILE B CA 1
ATOM 6544 C C . ILE B 1 379 ? 14.781 -10.953 -24.484 1 91.75 379 ILE B C 1
ATOM 6546 O O . ILE B 1 379 ? 13.945 -11.031 -23.578 1 91.75 379 ILE B O 1
ATOM 6550 N N . ALA B 1 380 ? 14.719 -11.539 -25.641 1 92.5 380 ALA B N 1
ATOM 6551 C CA . ALA B 1 380 ? 13.531 -12.336 -25.938 1 92.5 380 ALA B CA 1
ATOM 6552 C C . ALA B 1 380 ? 13.852 -13.438 -26.938 1 92.5 380 ALA B C 1
ATOM 6554 O O . ALA B 1 380 ? 14.664 -13.242 -27.859 1 92.5 380 ALA B O 1
ATOM 6555 N N . THR B 1 381 ? 13.367 -14.586 -26.672 1 89 381 THR B N 1
ATOM 6556 C CA . THR B 1 381 ? 13.297 -15.664 -27.641 1 89 381 THR B CA 1
ATOM 6557 C C . THR B 1 381 ? 11.844 -15.953 -28.031 1 89 381 THR B C 1
ATOM 6559 O O . THR B 1 381 ? 11 -16.188 -27.156 1 89 381 THR B O 1
ATOM 6562 N N . PHE B 1 382 ? 11.594 -15.734 -29.234 1 81.88 382 PHE B N 1
ATOM 6563 C CA . PHE B 1 382 ? 10.234 -15.938 -29.719 1 81.88 382 PHE B CA 1
ATOM 6564 C C . PHE B 1 382 ? 10.234 -16.828 -30.953 1 81.88 382 PHE B C 1
ATOM 6566 O O . PHE B 1 382 ? 10.859 -16.5 -31.953 1 81.88 382 PHE B O 1
ATOM 6573 N N . LEU B 1 383 ? 9.492 -17.938 -30.938 1 76.88 383 LEU B N 1
ATOM 6574 C CA . LEU B 1 383 ? 9.367 -18.859 -32.062 1 76.88 383 LEU B CA 1
ATOM 6575 C C . LEU B 1 383 ? 10.727 -19.156 -32.688 1 76.88 383 LEU B C 1
ATOM 6577 O O . LEU B 1 383 ? 10.898 -19.094 -33.906 1 76.88 383 LEU B O 1
ATOM 6581 N N . GLY B 1 384 ? 11.719 -19.25 -31.891 1 75.81 384 GLY B N 1
ATOM 6582 C CA . GLY B 1 384 ? 13.047 -19.625 -32.344 1 75.81 384 GLY B CA 1
ATOM 6583 C C . GLY B 1 384 ? 13.922 -18.438 -32.688 1 75.81 384 GLY B C 1
ATOM 6584 O O . GLY B 1 384 ? 15.117 -18.594 -32.938 1 75.81 384 GLY B O 1
ATOM 6585 N N . MET B 1 385 ? 13.344 -17.266 -32.625 1 85.88 385 MET B N 1
ATOM 6586 C CA . MET B 1 385 ? 14.109 -16.062 -32.906 1 85.88 385 MET B CA 1
ATOM 6587 C C . MET B 1 385 ? 14.633 -15.43 -31.625 1 85.88 385 MET B C 1
ATOM 6589 O O . MET B 1 385 ? 13.953 -15.43 -30.609 1 85.88 385 MET B O 1
ATOM 6593 N N . ASN B 1 386 ? 15.891 -14.93 -31.797 1 90.06 386 ASN B N 1
ATOM 6594 C CA . ASN B 1 386 ? 16.516 -14.227 -30.688 1 90.06 386 ASN B CA 1
ATOM 6595 C C . ASN B 1 386 ? 16.516 -12.719 -30.906 1 90.06 386 ASN B C 1
ATOM 6597 O O . ASN B 1 386 ? 16.969 -12.242 -31.938 1 90.06 386 ASN B O 1
ATOM 6601 N N . ILE B 1 387 ? 15.875 -11.992 -30.016 1 91.12 387 ILE B N 1
ATOM 6602 C CA . ILE B 1 387 ? 15.789 -10.531 -30.094 1 91.12 387 ILE B CA 1
ATOM 6603 C C . ILE B 1 387 ? 16.359 -9.914 -28.812 1 91.12 387 ILE B C 1
ATOM 6605 O O . ILE B 1 387 ? 16.234 -10.477 -27.734 1 91.12 387 ILE B O 1
ATOM 6609 N N . SER B 1 388 ? 17.125 -8.828 -29.016 1 91.94 388 SER B N 1
ATOM 6610 C CA . SER B 1 388 ? 17.703 -8.164 -27.859 1 91.94 388 SER B CA 1
ATOM 6611 C C . SER B 1 388 ? 17.531 -6.652 -27.938 1 91.94 388 SER B C 1
ATOM 6613 O O . SER B 1 388 ? 17.125 -6.125 -28.984 1 91.94 388 SER B O 1
ATOM 6615 N N . GLY B 1 389 ? 17.688 -5.988 -26.781 1 91.75 389 GLY B N 1
ATOM 6616 C CA . GLY B 1 389 ? 17.703 -4.535 -26.75 1 91.75 389 GLY B CA 1
ATOM 6617 C C . GLY B 1 389 ? 16.328 -3.924 -26.672 1 91.75 389 GLY B C 1
ATOM 6618 O O . GLY B 1 389 ? 15.438 -4.461 -26 1 91.75 389 GLY B O 1
ATOM 6619 N N . PHE B 1 390 ? 16.234 -2.814 -27.266 1 91.56 390 PHE B N 1
ATOM 6620 C CA . PHE B 1 390 ? 15.039 -1.994 -27.188 1 91.56 390 PHE B CA 1
ATOM 6621 C C . PHE B 1 390 ? 13.836 -2.742 -27.766 1 91.56 390 PHE B C 1
ATOM 6623 O O . PHE B 1 390 ? 12.734 -2.666 -27.219 1 91.56 390 PHE B O 1
ATOM 6630 N N . TRP B 1 391 ? 14.023 -3.459 -28.719 1 89.69 391 TRP B N 1
ATOM 6631 C CA . TRP B 1 391 ? 12.914 -4.156 -29.375 1 89.69 391 TRP B CA 1
ATOM 6632 C C . TRP B 1 391 ? 12.398 -5.289 -28.484 1 89.69 391 TRP B C 1
ATOM 6634 O O . TRP B 1 391 ? 11.188 -5.531 -28.422 1 89.69 391 TRP B O 1
ATOM 6644 N N . ALA B 1 392 ? 13.305 -5.941 -27.891 1 90.19 392 ALA B N 1
ATOM 6645 C CA . ALA B 1 392 ? 12.891 -6.992 -26.969 1 90.19 392 ALA B CA 1
ATOM 6646 C C . ALA B 1 392 ? 12.07 -6.414 -25.812 1 90.19 392 ALA B C 1
ATOM 6648 O O . ALA B 1 392 ? 11.07 -7 -25.406 1 90.19 392 ALA B O 1
ATOM 6649 N N . TRP B 1 393 ? 12.539 -5.301 -25.422 1 90.5 393 TRP B N 1
ATOM 6650 C CA . TRP B 1 393 ? 11.82 -4.598 -24.359 1 90.5 393 TRP B CA 1
ATOM 6651 C C . TRP B 1 393 ? 10.414 -4.223 -24.812 1 90.5 393 TRP B C 1
ATOM 6653 O O . TRP B 1 393 ? 9.445 -4.414 -24.078 1 90.5 393 TRP B O 1
ATOM 6663 N N . LEU B 1 394 ? 10.266 -3.748 -25.984 1 89.19 394 LEU B N 1
ATOM 6664 C CA . LEU B 1 394 ? 8.969 -3.357 -26.531 1 89.19 394 LEU B CA 1
ATOM 6665 C C . LEU B 1 394 ? 8.055 -4.57 -26.672 1 89.19 394 LEU B C 1
ATOM 6667 O O . LEU B 1 394 ? 6.855 -4.488 -26.375 1 89.19 394 LEU B O 1
ATOM 6671 N N . ILE B 1 395 ? 8.609 -5.609 -27.125 1 88.25 395 ILE B N 1
ATOM 6672 C CA . ILE B 1 395 ? 7.836 -6.836 -27.266 1 88.25 395 ILE B CA 1
ATOM 6673 C C . ILE B 1 395 ? 7.355 -7.305 -25.891 1 88.25 395 ILE B C 1
ATOM 6675 O O . ILE B 1 395 ? 6.188 -7.664 -25.719 1 88.25 395 ILE B O 1
ATOM 6679 N N . TRP B 1 396 ? 8.273 -7.316 -25 1 88.5 396 TRP B N 1
ATOM 6680 C CA . TRP B 1 396 ? 7.926 -7.672 -23.625 1 88.5 396 TRP B CA 1
ATOM 6681 C C . TRP B 1 396 ? 6.742 -6.852 -23.125 1 88.5 396 TRP B C 1
ATOM 6683 O O . TRP B 1 396 ? 5.762 -7.402 -22.625 1 88.5 396 TRP B O 1
ATOM 6693 N N . ARG B 1 397 ? 6.77 -5.59 -23.297 1 88.44 397 ARG B N 1
ATOM 6694 C CA . ARG B 1 397 ? 5.727 -4.668 -22.859 1 88.44 397 ARG B CA 1
ATOM 6695 C C . ARG B 1 397 ? 4.391 -5 -23.516 1 88.44 397 ARG B C 1
ATOM 6697 O O . ARG B 1 397 ? 3.359 -5.051 -22.844 1 88.44 397 ARG B O 1
ATOM 6704 N N . ASN B 1 398 ? 4.402 -5.238 -24.719 1 87.19 398 ASN B N 1
ATOM 6705 C CA . ASN B 1 398 ? 3.172 -5.504 -25.453 1 87.19 398 ASN B CA 1
ATOM 6706 C C . ASN B 1 398 ? 2.566 -6.852 -25.062 1 87.19 398 ASN B C 1
ATOM 6708 O O . ASN B 1 398 ? 1.35 -6.965 -24.906 1 87.19 398 ASN B O 1
ATOM 6712 N N . VAL B 1 399 ? 3.41 -7.797 -24.938 1 85.69 399 VAL B N 1
ATOM 6713 C CA . VAL B 1 399 ? 2.943 -9.133 -24.578 1 85.69 399 VAL B CA 1
ATOM 6714 C C . VAL B 1 399 ? 2.309 -9.094 -23.188 1 85.69 399 VAL B C 1
ATOM 6716 O O . VAL B 1 399 ? 1.188 -9.578 -23 1 85.69 399 VAL B O 1
ATOM 6719 N N . TYR B 1 400 ? 2.928 -8.484 -22.328 1 86.38 400 TYR B N 1
ATOM 6720 C CA . TYR B 1 400 ? 2.422 -8.492 -20.953 1 86.38 400 TYR B CA 1
ATOM 6721 C C . TYR B 1 400 ? 1.2 -7.586 -20.828 1 86.38 400 TYR B C 1
ATOM 6723 O O . TYR B 1 400 ? 0.288 -7.879 -20.047 1 86.38 400 TYR B O 1
ATOM 6731 N N . LEU B 1 401 ? 1.191 -6.512 -21.547 1 88.25 401 LEU B N 1
ATOM 6732 C CA . LEU B 1 401 ? -0.01 -5.684 -21.562 1 88.25 401 LEU B CA 1
ATOM 6733 C C . LEU B 1 401 ? -1.208 -6.48 -22.062 1 88.25 401 LEU B C 1
ATOM 6735 O O . LEU B 1 401 ? -2.307 -6.371 -21.516 1 88.25 401 LEU B O 1
ATOM 6739 N N . SER B 1 402 ? -0.951 -7.289 -23.031 1 86.5 402 SER B N 1
ATOM 6740 C CA . SER B 1 402 ? -2.025 -8.07 -23.625 1 86.5 402 SER B CA 1
ATOM 6741 C C . SER B 1 402 ? -2.523 -9.148 -22.672 1 86.5 402 SER B C 1
ATOM 6743 O O . SER B 1 402 ? -3.654 -9.625 -22.797 1 86.5 402 SER B O 1
ATOM 6745 N N . LYS B 1 403 ? -1.742 -9.539 -21.734 1 86 403 LYS B N 1
ATOM 6746 C CA . LYS B 1 403 ? -2.082 -10.617 -20.797 1 86 403 LYS B CA 1
ATOM 6747 C C . LYS B 1 403 ? -2.93 -10.094 -19.641 1 86 403 LYS B C 1
ATOM 6749 O O . LYS B 1 403 ? -3.518 -10.883 -18.906 1 86 403 LYS B O 1
ATOM 6754 N N . ILE B 1 404 ? -2.99 -8.82 -19.516 1 86.75 404 ILE B N 1
ATOM 6755 C CA . ILE B 1 404 ? -3.838 -8.234 -18.484 1 86.75 404 ILE B CA 1
ATOM 6756 C C . ILE B 1 404 ? -5.301 -8.328 -18.906 1 86.75 404 ILE B C 1
ATOM 6758 O O . ILE B 1 404 ? -5.703 -7.742 -19.906 1 86.75 404 ILE B O 1
ATOM 6762 N N . ALA B 1 405 ? -6.066 -8.984 -18.125 1 76.06 405 ALA B N 1
ATOM 6763 C CA . ALA B 1 405 ? -7.395 -9.453 -18.5 1 76.06 405 ALA B CA 1
ATOM 6764 C C . ALA B 1 405 ? -8.391 -8.297 -18.547 1 76.06 405 ALA B C 1
ATOM 6766 O O . ALA B 1 405 ? -9.359 -8.336 -19.312 1 76.06 405 ALA B O 1
ATOM 6767 N N . THR B 1 406 ? -8.281 -7.301 -17.703 1 80.81 406 THR B N 1
ATOM 6768 C CA . THR B 1 406 ? -9.297 -6.262 -17.594 1 80.81 406 THR B CA 1
ATOM 6769 C C . THR B 1 406 ? -8.82 -4.973 -18.266 1 80.81 406 THR B C 1
ATOM 6771 O O . THR B 1 406 ? -7.668 -4.562 -18.062 1 80.81 406 THR B O 1
ATOM 6774 N N . PHE B 1 407 ? -9.695 -4.434 -18.969 1 84.12 407 PHE B N 1
ATOM 6775 C CA . PHE B 1 407 ? -9.344 -3.262 -19.75 1 84.12 407 PHE B CA 1
ATOM 6776 C C . PHE B 1 407 ? -8.938 -2.102 -18.859 1 84.12 407 PHE B C 1
ATOM 6778 O O . PHE B 1 407 ? -8.047 -1.321 -19.203 1 84.12 407 PHE B O 1
ATOM 6785 N N . ASP B 1 408 ? -9.617 -1.959 -17.781 1 83.94 408 ASP B N 1
ATOM 6786 C CA . ASP B 1 408 ? -9.273 -0.887 -16.859 1 83.94 408 ASP B CA 1
ATOM 6787 C C . ASP B 1 408 ? -7.82 -0.997 -16.406 1 83.94 408 ASP B C 1
ATOM 6789 O O . ASP B 1 408 ? -7.07 -0.019 -16.453 1 83.94 408 ASP B O 1
ATOM 6793 N N . LYS B 1 409 ? -7.398 -2.172 -16.078 1 84.62 409 LYS B N 1
ATOM 6794 C CA . LYS B 1 409 ? -6.031 -2.375 -15.602 1 84.62 409 LYS B CA 1
ATOM 6795 C C . LYS B 1 409 ? -5.027 -2.24 -16.734 1 84.62 409 LYS B C 1
ATOM 6797 O O . LYS B 1 409 ? -3.926 -1.724 -16.547 1 84.62 409 LYS B O 1
ATOM 6802 N N . ARG B 1 410 ? -5.422 -2.682 -17.906 1 87.19 410 ARG B N 1
ATOM 6803 C CA . ARG B 1 410 ? -4.57 -2.52 -19.078 1 87.19 410 ARG B CA 1
ATOM 6804 C C . ARG B 1 410 ? -4.277 -1.046 -19.344 1 87.19 410 ARG B C 1
ATOM 6806 O O . ARG B 1 410 ? -3.127 -0.667 -19.562 1 87.19 410 ARG B O 1
ATOM 6813 N N . THR B 1 411 ? -5.301 -0.246 -19.297 1 87.38 411 THR B N 1
ATOM 6814 C CA . THR B 1 411 ? -5.164 1.189 -19.516 1 87.38 411 THR B CA 1
ATOM 6815 C C . THR B 1 411 ? -4.293 1.824 -18.438 1 87.38 411 THR B C 1
ATOM 6817 O O . THR B 1 411 ? -3.42 2.641 -18.734 1 87.38 411 THR B O 1
ATOM 6820 N N . ARG B 1 412 ? -4.48 1.398 -17.25 1 86.06 412 ARG B N 1
ATOM 6821 C CA . ARG B 1 412 ? -3.732 1.968 -16.125 1 86.06 412 ARG B CA 1
ATOM 6822 C C . ARG B 1 412 ? -2.246 1.638 -16.234 1 86.06 412 ARG B C 1
ATOM 6824 O O . ARG B 1 412 ? -1.396 2.508 -16.047 1 86.06 412 ARG B O 1
ATOM 6831 N N . VAL B 1 413 ? -1.91 0.427 -16.547 1 82.94 413 VAL B N 1
ATOM 6832 C CA . VAL B 1 413 ? -0.52 0.017 -16.719 1 82.94 413 VAL B CA 1
ATOM 6833 C C . VAL B 1 413 ? 0.106 0.778 -17.891 1 82.94 413 VAL B C 1
ATOM 6835 O O . VAL B 1 413 ? 1.221 1.295 -17.766 1 82.94 413 VAL B O 1
ATOM 6838 N N . PHE B 1 414 ? -0.659 0.85 -18.969 1 86.19 414 PHE B N 1
ATOM 6839 C CA . PHE B 1 414 ? -0.19 1.601 -20.125 1 86.19 414 PHE B CA 1
ATOM 6840 C C . PHE B 1 414 ? 0.126 3.041 -19.75 1 86.19 414 PHE B C 1
ATOM 6842 O O . PHE B 1 414 ? 1.163 3.58 -20.141 1 86.19 414 PHE B O 1
ATOM 6849 N N . LEU B 1 415 ? -0.744 3.643 -19.016 1 84.62 415 LEU B N 1
ATOM 6850 C CA . LEU B 1 415 ? -0.56 5.031 -18.609 1 84.62 415 LEU B CA 1
ATOM 6851 C C . LEU B 1 415 ? 0.634 5.168 -17.672 1 84.62 415 LEU B C 1
ATOM 6853 O O . LEU B 1 415 ? 1.401 6.129 -17.766 1 84.62 415 LEU B O 1
ATOM 6857 N N . ASP B 1 416 ? 0.858 4.223 -16.766 1 83 416 ASP B N 1
ATOM 6858 C CA . ASP B 1 416 ? 2.023 4.242 -15.891 1 83 416 ASP B CA 1
ATOM 6859 C C . ASP B 1 416 ? 3.32 4.188 -16.688 1 83 416 ASP B C 1
ATOM 6861 O O . ASP B 1 416 ? 4.246 4.965 -16.438 1 83 416 ASP B O 1
ATOM 6865 N N . TRP B 1 417 ? 3.385 3.254 -17.656 1 82.88 417 TRP B N 1
ATOM 6866 C CA . TRP B 1 417 ? 4.555 3.113 -18.516 1 82.88 417 TRP B CA 1
ATOM 6867 C C . TRP B 1 417 ? 4.824 4.402 -19.281 1 82.88 417 TRP B C 1
ATOM 6869 O O . TRP B 1 417 ? 5.973 4.828 -19.422 1 82.88 417 TRP B O 1
ATOM 6879 N N . THR B 1 418 ? 3.754 5.035 -19.734 1 82.62 418 THR B N 1
ATOM 6880 C CA . THR B 1 418 ? 3.883 6.262 -20.516 1 82.62 418 THR B CA 1
ATOM 6881 C C . THR B 1 418 ? 4.383 7.41 -19.641 1 82.62 418 THR B C 1
ATOM 6883 O O . THR B 1 418 ? 5.27 8.164 -20.047 1 82.62 418 THR B O 1
ATOM 6886 N N . ILE B 1 419 ? 3.852 7.559 -18.5 1 81.94 419 ILE B N 1
ATOM 6887 C CA . ILE B 1 419 ? 4.246 8.617 -17.578 1 81.94 419 ILE B CA 1
ATOM 6888 C C . ILE B 1 419 ? 5.707 8.43 -17.172 1 81.94 419 ILE B C 1
ATOM 6890 O O . ILE B 1 419 ? 6.445 9.406 -17.016 1 81.94 419 ILE B O 1
ATOM 6894 N N . ASP B 1 420 ? 6.141 7.215 -17.031 1 78.12 420 ASP B N 1
ATOM 6895 C CA . ASP B 1 420 ? 7.504 6.891 -16.625 1 78.12 420 ASP B CA 1
ATOM 6896 C C . ASP B 1 420 ? 8.508 7.348 -17.688 1 78.12 420 ASP B C 1
ATOM 6898 O O . ASP B 1 420 ? 9.688 7.555 -17.375 1 78.12 420 ASP B O 1
ATOM 6902 N N . LEU B 1 421 ? 8.055 7.469 -18.906 1 75.75 421 LEU B N 1
ATOM 6903 C CA . LEU B 1 421 ? 8.922 7.938 -19.984 1 75.75 421 LEU B CA 1
ATOM 6904 C C . LEU B 1 421 ? 9.297 9.398 -19.766 1 75.75 421 LEU B C 1
ATOM 6906 O O . LEU B 1 421 ? 10.336 9.852 -20.266 1 75.75 421 LEU B O 1
ATOM 6910 N N . PHE B 1 422 ? 8.477 10.094 -18.938 1 80.25 422 PHE B N 1
ATOM 6911 C CA . PHE B 1 422 ? 8.648 11.539 -18.891 1 80.25 422 PHE B CA 1
ATOM 6912 C C . PHE B 1 422 ? 9.031 11.992 -17.484 1 80.25 422 PHE B C 1
ATOM 6914 O O . PHE B 1 422 ? 9.508 13.117 -17.297 1 80.25 422 PHE B O 1
ATOM 6921 N N . PHE B 1 423 ? 8.797 11.148 -16.547 1 80.56 423 PHE B N 1
ATOM 6922 C CA . PHE B 1 423 ? 9.039 11.578 -15.172 1 80.56 423 PHE B CA 1
ATOM 6923 C C . PHE B 1 423 ? 9.906 10.562 -14.438 1 80.56 423 PHE B C 1
ATOM 6925 O O . PHE B 1 423 ? 9.891 9.375 -14.758 1 80.56 423 PHE B O 1
ATOM 6932 N N . ASP B 1 424 ? 10.617 11.039 -13.422 1 79.75 424 ASP B N 1
ATOM 6933 C CA . ASP B 1 424 ? 11.438 10.188 -12.562 1 79.75 424 ASP B CA 1
ATOM 6934 C C . ASP B 1 424 ? 10.57 9.359 -11.617 1 79.75 424 ASP B C 1
ATOM 6936 O O . ASP B 1 424 ? 9.398 9.688 -11.398 1 79.75 424 ASP B O 1
ATOM 6940 N N . ARG B 1 425 ? 11.289 8.32 -11.148 1 83.12 425 ARG B N 1
ATOM 6941 C CA . ARG B 1 425 ? 10.609 7.445 -10.195 1 83.12 425 ARG B CA 1
ATOM 6942 C C . ARG B 1 425 ? 10.266 8.188 -8.914 1 83.12 425 ARG B C 1
ATOM 6944 O O . ARG B 1 425 ? 11.047 9.023 -8.445 1 83.12 425 ARG B O 1
ATOM 6951 N N . ASP B 1 426 ? 9.055 7.859 -8.438 1 82.5 426 ASP B N 1
ATOM 6952 C CA . ASP B 1 426 ? 8.594 8.438 -7.18 1 82.5 426 ASP B CA 1
ATOM 6953 C C . ASP B 1 426 ? 9.43 7.938 -6.004 1 82.5 426 ASP B C 1
ATOM 6955 O O . ASP B 1 426 ? 9.734 6.746 -5.918 1 82.5 426 ASP B O 1
ATOM 6959 N N . ILE B 1 427 ? 9.836 8.805 -5.082 1 85.44 427 ILE B N 1
ATOM 6960 C CA . ILE B 1 427 ? 10.734 8.422 -3.996 1 85.44 427 ILE B CA 1
ATOM 6961 C C . ILE B 1 427 ? 10 8.516 -2.66 1 85.44 427 ILE B C 1
ATOM 6963 O O . ILE B 1 427 ? 10.633 8.617 -1.605 1 85.44 427 ILE B O 1
ATOM 6967 N N . SER B 1 428 ? 8.641 8.562 -2.705 1 84.62 428 SER B N 1
ATOM 6968 C CA . SER B 1 428 ? 7.883 8.516 -1.46 1 84.62 428 SER B CA 1
ATOM 6969 C C . SER B 1 428 ? 7.953 7.137 -0.82 1 84.62 428 SER B C 1
ATOM 6971 O O . SER B 1 428 ? 7.852 6.121 -1.513 1 84.62 428 SER B O 1
ATOM 6973 N N . ARG B 1 429 ? 8.211 7.117 0.463 1 80.62 429 ARG B N 1
ATOM 6974 C CA . ARG B 1 429 ? 8.188 5.867 1.219 1 80.62 429 ARG B CA 1
ATOM 6975 C C . ARG B 1 429 ? 6.809 5.621 1.821 1 80.62 429 ARG B C 1
ATOM 6977 O O . ARG B 1 429 ? 6.379 6.348 2.719 1 80.62 429 ARG B O 1
ATOM 6984 N N . LEU B 1 430 ? 6.117 4.617 1.3 1 74.06 430 LEU B N 1
ATOM 6985 C CA . LEU B 1 430 ? 4.77 4.32 1.772 1 74.06 430 LEU B CA 1
ATOM 6986 C C . LEU B 1 430 ? 4.809 3.373 2.967 1 74.06 430 LEU B C 1
ATOM 6988 O O . LEU B 1 430 ? 5.199 2.211 2.83 1 74.06 430 LEU B O 1
ATOM 6992 N N . LYS B 1 431 ? 4.68 3.904 4.141 1 63.59 431 LYS B N 1
ATOM 6993 C CA . LYS B 1 431 ? 4.688 3.098 5.359 1 63.59 431 LYS B CA 1
ATOM 6994 C C . LYS B 1 431 ? 3.34 2.416 5.574 1 63.59 431 LYS B C 1
ATOM 6996 O O . LYS B 1 431 ? 2.541 2.857 6.402 1 63.59 431 LYS B O 1
ATOM 7001 N N . LEU B 1 432 ? 2.932 1.604 4.695 1 59.16 432 LEU B N 1
ATOM 7002 C CA . LEU B 1 432 ? 1.612 0.987 4.77 1 59.16 432 LEU B CA 1
ATOM 7003 C C . LEU B 1 432 ? 1.585 -0.113 5.824 1 59.16 432 LEU B C 1
ATOM 7005 O O . LEU B 1 432 ? 0.548 -0.744 6.043 1 59.16 432 LEU B O 1
ATOM 7009 N N . MET B 1 433 ? 2.805 -0.501 6.477 1 52.62 433 MET B N 1
ATOM 7010 C CA . MET B 1 433 ? 2.865 -1.636 7.391 1 52.62 433 MET B CA 1
ATOM 7011 C C . MET B 1 433 ? 2.781 -1.169 8.844 1 52.62 433 MET B C 1
ATOM 7013 O O . MET B 1 433 ? 3.395 -0.167 9.211 1 52.62 433 MET B O 1
ATOM 7017 N N . LYS B 1 434 ? 1.631 -1.228 9.539 1 45.66 434 LYS B N 1
ATOM 7018 C CA . LYS B 1 434 ? 1.803 -1.002 10.969 1 45.66 434 LYS B CA 1
ATOM 7019 C C . LYS B 1 434 ? 3.027 -1.743 11.5 1 45.66 434 LYS B C 1
ATOM 7021 O O . LYS B 1 434 ? 3.01 -2.969 11.633 1 45.66 434 LYS B O 1
ATOM 7026 N N . ASP B 1 435 ? 4.055 -1.479 10.992 1 43.09 435 ASP B N 1
ATOM 7027 C CA . ASP B 1 435 ? 5.305 -2.072 11.461 1 43.09 435 ASP B CA 1
ATOM 7028 C C . ASP B 1 435 ? 5.32 -2.189 12.977 1 43.09 435 ASP B C 1
ATOM 7030 O O . ASP B 1 435 ? 4.617 -1.45 13.672 1 43.09 435 ASP B O 1
ATOM 7034 N N . LYS B 1 436 ? 5.941 -3.221 13.562 1 42.66 436 LYS B N 1
ATOM 7035 C CA . LYS B 1 436 ? 6.426 -3.35 14.938 1 42.66 436 LYS B CA 1
ATOM 7036 C C . LYS B 1 436 ? 6.859 -1.997 15.492 1 42.66 436 LYS B C 1
ATOM 7038 O O . LYS B 1 436 ? 6.887 -1.802 16.719 1 42.66 436 LYS B O 1
ATOM 7043 N N . THR B 1 437 ? 7.137 -1.16 14.719 1 37.97 437 THR B N 1
ATOM 7044 C CA . THR B 1 437 ? 7.781 0.079 15.133 1 37.97 437 THR B CA 1
ATOM 7045 C C . THR B 1 437 ? 6.766 1.045 15.734 1 37.97 437 THR B C 1
ATOM 7047 O O . THR B 1 437 ? 7.074 1.771 16.688 1 37.97 437 THR B O 1
ATOM 7050 N N . GLU B 1 438 ? 5.543 1.122 15.164 1 42.91 438 GLU B N 1
ATOM 7051 C CA . GLU B 1 438 ? 4.578 2.008 15.805 1 42.91 438 GLU B CA 1
ATOM 7052 C C . GLU B 1 438 ? 4.223 1.517 17.203 1 42.91 438 GLU B C 1
ATOM 7054 O O . GLU B 1 438 ? 4.062 2.316 18.125 1 42.91 438 GLU B O 1
ATOM 7059 N N . LYS B 1 439 ? 3.992 0.16 17.266 1 44.81 439 LYS B N 1
ATOM 7060 C CA . LYS B 1 439 ? 3.855 -0.398 18.609 1 44.81 439 LYS B CA 1
ATOM 7061 C C . LYS B 1 439 ? 5.078 -0.081 19.469 1 44.81 439 LYS B C 1
ATOM 7063 O O . LYS B 1 439 ? 4.949 0.207 20.656 1 44.81 439 LYS B O 1
ATOM 7068 N N . GLU B 1 440 ? 6.191 -0.111 18.766 1 42.06 440 GLU B N 1
ATOM 7069 C CA . GLU B 1 440 ? 7.418 0.209 19.484 1 42.06 440 GLU B CA 1
ATOM 7070 C C . GLU B 1 440 ? 7.426 1.669 19.938 1 42.06 440 GLU B C 1
ATOM 7072 O O . GLU B 1 440 ? 7.789 1.973 21.078 1 42.06 440 GLU B O 1
ATOM 7077 N N . TYR B 1 441 ? 7.094 2.527 19 1 41.84 441 TYR B N 1
ATOM 7078 C CA . TYR B 1 441 ? 7.09 3.936 19.391 1 41.84 441 TYR B CA 1
ATOM 7079 C C . TYR B 1 441 ? 6.039 4.211 20.453 1 41.84 441 TYR B C 1
ATOM 7081 O O . TYR B 1 441 ? 6.266 5.008 21.359 1 41.84 441 TYR B O 1
ATOM 7089 N N . LYS B 1 442 ? 4.805 3.654 20.266 1 47.84 442 LYS B N 1
ATOM 7090 C CA . LYS B 1 442 ? 3.785 3.801 21.297 1 47.84 442 LYS B CA 1
ATOM 7091 C C . LYS B 1 442 ? 4.277 3.254 22.625 1 47.84 442 LYS B C 1
ATOM 7093 O O . LYS B 1 442 ? 4.031 3.852 23.688 1 47.84 442 LYS B O 1
ATOM 7098 N N . LEU B 1 443 ? 4.902 2.139 22.453 1 43.22 443 LEU B N 1
ATOM 7099 C CA . LEU B 1 443 ? 5.492 1.585 23.672 1 43.22 443 LEU B CA 1
ATOM 7100 C C . LEU B 1 443 ? 6.555 2.52 24.234 1 43.22 443 LEU B C 1
ATOM 7102 O O . LEU B 1 443 ? 6.66 2.689 25.453 1 43.22 443 LEU B O 1
ATOM 7106 N N . LEU B 1 444 ? 7.207 3.072 23.312 1 41.53 444 LEU B N 1
ATOM 7107 C CA . LEU B 1 444 ? 8.258 3.984 23.75 1 41.53 444 LEU B CA 1
ATOM 7108 C C . LEU B 1 444 ? 7.656 5.258 24.344 1 41.53 444 LEU B C 1
ATOM 7110 O O . LEU B 1 444 ? 8.172 5.789 25.328 1 41.53 444 LEU B 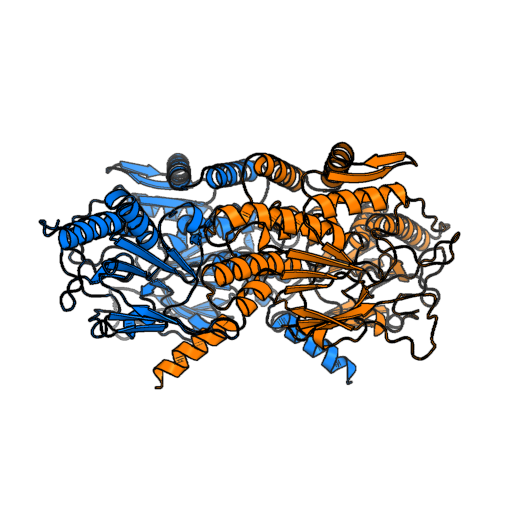O 1
ATOM 7114 N N . ASP B 1 445 ? 6.664 5.777 23.703 1 45.16 445 ASP B N 1
ATOM 7115 C CA . ASP B 1 445 ? 5.992 6.945 24.266 1 45.16 445 ASP B CA 1
ATOM 7116 C C . ASP B 1 445 ? 5.383 6.633 25.625 1 45.16 445 ASP B C 1
ATOM 7118 O O . ASP B 1 445 ? 5.383 7.484 26.531 1 45.16 445 ASP B O 1
ATOM 7122 N N . GLU B 1 446 ? 4.836 5.543 25.766 1 44.34 446 GLU B N 1
ATOM 7123 C CA . GLU B 1 446 ? 4.254 5.137 27.047 1 44.34 446 GLU B CA 1
ATOM 7124 C C . GLU B 1 446 ? 5.332 4.938 28.109 1 44.34 446 GLU B C 1
ATOM 7126 O O . GLU B 1 446 ? 5.109 5.215 29.281 1 44.34 446 GLU B O 1
ATOM 7131 N N . VAL B 1 447 ? 6.375 4.355 27.625 1 40.75 447 VAL B N 1
ATOM 7132 C CA . VAL B 1 447 ? 7.43 4.105 28.594 1 40.75 447 VAL B CA 1
ATOM 7133 C C . VAL B 1 447 ? 8.039 5.426 29.047 1 40.75 447 VAL B C 1
ATOM 7135 O O . VAL B 1 447 ? 8.406 5.582 30.219 1 40.75 447 VAL B O 1
ATOM 7138 N N . ASP B 1 448 ? 8.195 6.238 28.172 1 36.88 448 ASP B N 1
ATOM 7139 C CA . ASP B 1 448 ? 8.797 7.504 28.578 1 36.88 448 ASP B CA 1
ATOM 7140 C C . ASP B 1 448 ? 7.832 8.32 29.438 1 36.88 448 ASP B C 1
ATOM 7142 O O . ASP B 1 448 ? 8.227 9.32 30.047 1 36.88 448 ASP B O 1
ATOM 7146 N N . ASP B 1 449 ? 6.547 8.203 29.203 1 37.19 449 ASP B N 1
ATOM 7147 C CA . ASP B 1 449 ? 5.652 8.875 30.125 1 37.19 449 ASP B CA 1
ATOM 7148 C C . ASP B 1 449 ? 5.871 8.391 31.562 1 37.19 449 ASP B C 1
ATOM 7150 O O . ASP B 1 449 ? 5.395 9.008 32.5 1 37.19 449 ASP B O 1
ATOM 7154 N N . VAL B 1 450 ? 6.258 7.176 31.719 1 35.53 450 VAL B N 1
ATOM 7155 C CA . VAL B 1 450 ? 6.449 6.68 33.094 1 35.53 450 VAL B CA 1
ATOM 7156 C C . 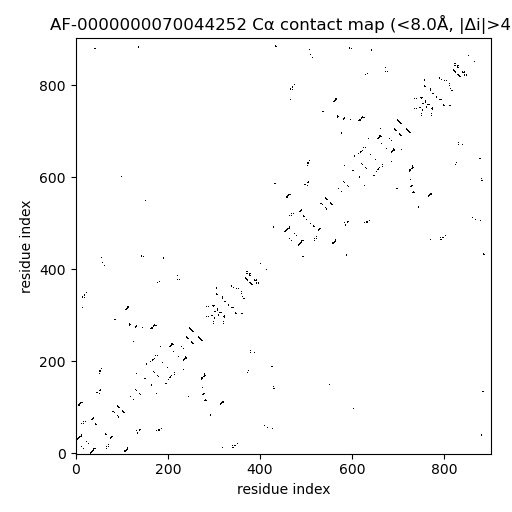VAL B 1 450 ? 7.734 7.258 33.656 1 35.53 450 VAL B C 1
ATOM 7158 O O . VAL B 1 450 ? 7.918 7.27 34.875 1 35.53 450 VAL B O 1
ATOM 7161 N N . TRP B 1 451 ? 8.711 7.586 32.812 1 29.59 451 TRP B N 1
ATOM 7162 C CA . TRP B 1 451 ? 9.859 8.133 33.531 1 29.59 451 TRP B CA 1
ATOM 7163 C C . TRP B 1 451 ? 9.781 9.656 33.594 1 29.59 451 TRP B C 1
ATOM 7165 O O . TRP B 1 451 ? 9.367 10.312 32.656 1 29.59 451 TRP B O 1
#

Nearest PDB structures (foldseek):
  5kms-assembly2_D  TM=9.444E-01  e=2.220E-37  Caldalka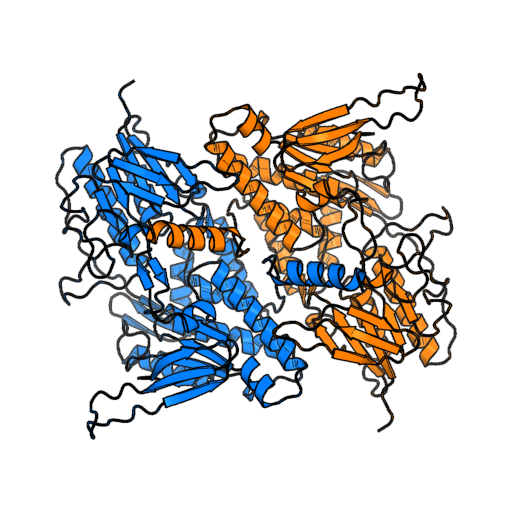libacillus thermarum TA2.A1
  5kmq-assembly1_B  TM=9.340E-01  e=3.451E-37  Caldalkalibacillus thermarum TA2.A1
  5kmp-assembly1_A  TM=9.392E-01  e=3.906E-36  Caldalkalibacillus thermarum TA2.A1
  5kmr-assembly2_C  TM=9.398E-01  e=7.264E-35  Caldalkalibacillus thermarum TA2.A1
  5na4-assembly1_A  TM=9.304E-01  e=1.261E-34  Staphylococcus aureus

Secondary structure (DSSP, 8-state):
---PEEEEEE--SHHHHHHHHHHHHHHTT-TTEEEEEEESSSEEE-GGGHHHHHTTSS-GGGGEEEHHHH-SSSEEEE--EEEEETTTTEEEEPP-SSS--EEEE-SEEEE---EEE--TT-HHHHHH-EE-SSHHHHHHHHHHHHHHHHHHHT---HHHHHHHSEEEEE--SHHHHHHHHHHHHHHHHHGGG-TT--GGG-EEEEE-SSSSSSTTS-HHHHHHHHHHHHHTTEEEE-SEEEEEE-SSEEEEEE--SS-SSSS----EEEEE-SEEEE-S-EEE-HHHHTSSS-EETTEEE--TTSB-TTSTTEEE-GGGEE-B-TTT-SBPP--HHHHHHHHHHHHHHHHHHHTT-----------EEEEEEETTEEEEEETTEEEEEHHHHHHHHHHHHHH---HHHHHHHHHHHHHHTTSPPP------S--HHHHHHHHHHHHHHH-/---PEEEEEE--SHHHHHHHHHHHHHHTT-TTEEEEEEESSSEEE-GGGHHHHHTTSS-GGGGEEEHHHH-SSSEEEE--EEEEETTTTEEEEPP-SSS--EEEE-SEEEE---EEE--TT-HHHHHH-EE-SSHHHHHHHHHHHHHHHHHHHT---HHHHHHHTEEEEE--SHHHHHHHHHHHHHHHHHGGG-TT--GGG-EEEEE-SSSSSSTTS-HHHHHHHHHHHHHTTEEEE-SEEEEEE-SSEEEEEE--SS-SSSS----EEEEE-SEEEE-S-EEE-HHHHTSSS-EETTEEE--TTSB-TTSTTEEE-GGGEE-B-TTT-SBPP--HHHHHHHHHHHHHHHHHHHTT-----------EEEEEEETTEEEEEETTEEEEEHHHHHHHHHHHHHH---HHHHHHHHHHHHHHTTSPPP------S--HHHHHHHHHHHHHHH-

Foldseek 3Di:
DPAAAEEEEEEDELQRLLLLLLLCVVCVVPVNHAAEYEYQDQWYAPQLCLLVCLLQLAPLVLRTGGSCVSRVRHHYHNFAWDAADLVQQWTWTDADPVGDIDIDHHPFYEYEHAWADDPPPFVLCVVQAQERGDSVSSLVNSLLLLVLLVCLLPDDDPLSSLQSQEAEEEAQAQRRLQNLQSNLQSCVLVCVVRVVDDNVSHEYEYEELAQFHHVVDDPVQRVVLVVVLVVSHYHYDYQKAWDHDNQFKTWIFGNDPCQVDPVRPRDIDMDTHNHYYYPHDIAHDVNQVPYPADDDSQAGEADQLQARVVRPNYGYAANRHFDADPVVRHGDDRDSQRSSQSSNQNSVQSVCVVVVHDHDGRDDDDQWDKHARYPQWIWIDGPNDTDTTNVSSVVVLVVSLVVDDDPVSSVSSVVSNVVVVPDGRDSDNDPVDPPPVVVVVVVVVVVVVVD/DPAAAEEEEEEDELQRLLLLLLLCVVCVVPVNHAAEYEYQDQWYAPQLCLLVCLLQLAPLVLRTGGSCVSRVRHHYDNFAWDAADLVQQWTWTDADPVGDIDIDHHPFYEYEHAWAADPPPFVLCVVQAQERGDSVSSLVNSLLLLVLLVCLLPDDDPLVSLQSQEAEEEAQAQRRLQNLQSNLQSCVLVCVVRVVDDNVSHEYEYEELAQFHHVVDDPVQRVVLVVVLVVSHYHYDYNKAWDHDNQFKTWIFGNDPCQVDPVSPRDIDMDTHNHYYYDHDIAHDVNQVPYPADDDSQAGEADQLQARVVRPNYGYAANRHFDADPVVRHGDDRDSQRSSQSSNQNSVQSVCVVVVHDHDGRDDDDQWDKHARYPQWIWIDGPNDTDTTNVSSVVVLVVSLVVDDDPVSSVSSVVSNVVVVPDGRDSDNDPVDPPPVVVVVVVVVVVVVVD

Radius of gyration: 29.35 Å; Cα contacts (8 Å, |Δi|>4): 1887; chains: 2; bounding box: 81×87×68 Å

Solvent-accessible surface area (backbone atoms only — not comparable to full-atom values): 46962 Å² total; per-residue (Å²): 127,83,82,53,46,29,38,37,32,35,22,38,42,58,20,24,46,41,20,50,41,47,38,45,67,73,48,59,87,47,81,56,55,39,46,35,35,33,14,70,52,54,31,33,67,50,63,90,49,36,36,39,33,26,26,42,51,35,63,73,72,46,46,46,41,35,41,52,80,72,35,76,80,43,47,75,41,77,38,45,73,58,45,52,38,80,88,79,30,35,38,30,32,52,50,52,101,89,36,75,60,46,74,44,76,41,70,27,38,37,44,18,66,26,57,36,82,41,57,84,83,38,61,50,37,60,73,50,40,43,50,75,79,47,73,40,29,18,52,51,48,31,31,49,53,44,50,26,51,58,49,35,60,75,45,82,52,66,69,62,28,44,17,42,34,25,37,38,31,30,20,34,39,65,68,19,42,30,31,53,20,26,43,50,51,28,51,64,44,44,36,76,67,32,88,78,51,52,76,87,60,53,41,43,34,36,35,16,55,45,89,61,48,39,76,92,48,58,67,69,60,31,47,50,52,50,52,54,36,42,73,73,53,38,43,74,40,59,22,26,34,78,76,45,26,79,52,48,42,35,34,33,32,44,59,65,91,74,58,84,51,89,86,53,73,50,58,68,47,74,45,59,22,65,42,42,36,48,42,68,45,66,35,36,37,65,54,54,60,70,27,84,62,62,57,58,97,45,16,33,53,45,50,61,55,32,30,29,79,92,40,85,56,29,30,45,29,34,51,25,28,50,50,62,32,85,88,76,70,38,70,60,76,84,42,64,66,57,10,35,56,41,13,51,45,40,31,52,27,52,51,17,59,78,65,70,49,81,67,57,72,72,78,91,76,86,75,56,52,67,50,48,45,33,91,66,21,17,34,28,37,45,86,88,40,83,40,59,36,52,60,19,25,51,50,48,53,53,54,55,47,67,66,44,87,46,65,69,39,32,52,47,44,51,49,30,57,54,50,50,76,77,44,75,49,67,71,55,56,72,70,53,36,78,42,73,54,56,59,44,47,51,47,45,53,54,52,51,69,72,100,127,82,82,53,48,30,38,36,31,37,22,38,41,57,19,25,46,42,21,49,42,46,39,45,67,74,49,60,86,45,81,56,55,41,45,34,36,33,14,70,50,54,30,32,68,50,62,90,49,37,37,38,34,27,27,42,51,35,63,72,72,45,44,45,41,36,40,53,80,70,35,76,80,42,46,76,40,76,38,45,73,57,45,52,37,78,88,80,29,36,38,30,32,53,51,52,101,90,36,75,59,47,75,43,75,43,69,28,40,36,44,16,66,26,58,37,82,42,58,85,84,38,62,50,36,61,72,50,40,42,50,75,79,48,72,40,30,18,51,51,48,30,30,48,54,46,48,27,53,58,49,33,61,75,45,83,51,65,68,62,28,44,17,44,33,24,38,37,31,31,18,34,38,67,69,19,40,28,32,52,20,26,43,50,52,30,50,63,46,43,36,76,66,31,89,78,52,51,75,87,58,52,39,43,35,37,34,15,55,46,88,58,48,39,75,92,48,58,66,68,60,32,48,49,51,50,52,55,36,41,73,73,55,38,45,76,40,59,21,26,34,78,74,46,27,79,51,49,42,36,34,34,32,44,59,67,90,74,56,84,51,91,83,54,72,49,58,68,48,74,46,59,21,63,42,42,35,48,42,66,44,68,34,37,36,64,54,55,60,71,26,84,62,64,57,60,96,45,15,33,52,47,48,62,55,33,30,29,78,95,38,85,58,28,29,44,29,32,53,25,28,50,52,62,33,85,87,76,70,39,69,59,76,83,41,63,67,56,10,34,54,40,12,51,46,39,30,50,27,52,51,16,58,77,67,72,48,80,67,56,72,72,78,88,77,87,74,58,51,68,47,49,46,32,90,68,21,17,35,27,36,46,85,87,39,80,39,59,37,52,60,18,25,52,48,48,51,52,54,54,47,67,67,44,85,44,67,70,38,33,52,47,44,52,50,30,57,55,50,50,75,76,42,74,47,67,71,57,55,73,70,53,37,79,42,72,54,57,60,43,46,52,48,46,53,53,50,51,69,73,98

Sequence (902 aa):
MAKKKKIVILGGGFAGVECARQLESQFKDNPEIELLMVSEDNFLLFTPMLPQVASGMIETRHIVLPIRTICKKTKFYEGRVKNIDPYGKLVTLWGTGDKRSISIHYDFLVVALGSETNFFGMSDVEKNAYTMKTLNDAVVLRNRVIDMLEQAENETDPILRKSFLNFVVVGGGFAGIETAGELMDLLLDARKHYPTIQKKDLRVIVLEALGMILPGFNQKLADFAKDKMVERGIDIRLKTAVTSFDGNEVTTKTIDPTPKDPIDDSFVDSIRTKTLIWTAGVTPVNTIKRSMFKTDKGKLIINDFLEVPDFPGVFAIGDCALFLDPETQRPFPPTAQIAEAQAKVAAKNLTALIKNSEKEKFVYHSKGQMAIIGKRSGIATFLGMNISGFWAWLIWRNVYLSKIATFDKRTRVFLDWTIDLFFDRDISRLKLMKDKTEKEYKLLDEVDDVWMAKKKKIVILGGGFAGVECARQLESQFKDNPEIELLMVSEDNFLLFTPMLPQVASGMIETRHIVLPIRTICKKTKFYEGRVKNIDPYGKLVTLWGTGDKRSISIHYDFLVVALGSETNFFGMSDVEKNAYTMKTLNDAVVLRNRVIDMLEQAENETDPILRKSFLNFVVVGGGFAGIETAGELMDLLLDARKHYPTIQKKDLRVIVLEALGMILPGFNQKLADFAKDKMVERGIDIRLKTAVTSFDGNEVTTKTIDPTPKDPIDDSFVDSIRTKTLIWTAGVTPVNTIKRSMFKTDKGKLIINDFLEVPDFPGVFAIGDCALFLDPETQRPFPPTAQIAEAQAKVAAKNLTALIKNSEKEKFVYHSKGQMAIIGKRSGIATFLGMNISGFWAWLIWRNVYLSKIATFDKRTRVFLDWTIDLFFDRDISRLKLMKDKTEKEYKLLDEVDDVW

pLDDT: mean 88.91, std 13.57, range [29.59, 98.88]